Protein AF-0000000075427892 (afdb_homodimer)

Structure (mmCIF, N/CA/C/O backbone):
data_AF-0000000075427892-model_v1
#
loop_
_entity.id
_entity.type
_entity.pdbx_description
1 polymer 'Uncharacterized protein'
#
loop_
_atom_site.group_PDB
_atom_site.id
_atom_site.type_symbol
_atom_site.label_atom_id
_atom_site.label_alt_id
_atom_site.label_comp_id
_atom_site.label_asym_id
_atom_site.label_entity_id
_atom_site.label_seq_id
_atom_site.pdbx_PDB_ins_code
_atom_site.Cartn_x
_atom_site.Cartn_y
_atom_site.Cartn_z
_atom_site.occupancy
_atom_site.B_iso_or_equiv
_atom_site.auth_seq_id
_atom_site.auth_comp_id
_atom_site.auth_asym_id
_atom_site.auth_atom_id
_atom_site.pdbx_PDB_model_num
ATOM 1 N N . MET A 1 1 ? 68.188 -17.438 -6.293 1 25.08 1 MET A N 1
ATOM 2 C CA . MET A 1 1 ? 66.812 -17.734 -6.461 1 25.08 1 MET A CA 1
ATOM 3 C C . MET A 1 1 ? 65.938 -17.141 -5.316 1 25.08 1 MET A C 1
ATOM 5 O O . MET A 1 1 ? 64.75 -17.031 -5.418 1 25.08 1 MET A O 1
ATOM 9 N N . PHE A 1 2 ? 66.562 -17.094 -4.023 1 30.25 2 PHE A N 1
ATOM 10 C CA . PHE A 1 2 ? 66.062 -16.562 -2.75 1 30.25 2 PHE A CA 1
ATOM 11 C C . PHE A 1 2 ? 65.938 -15.047 -2.803 1 30.25 2 PHE A C 1
ATOM 13 O O . PHE A 1 2 ? 65.25 -14.445 -1.983 1 30.25 2 PHE A O 1
ATOM 20 N N . THR A 1 3 ? 66.812 -14.336 -3.594 1 35.59 3 THR A N 1
ATOM 21 C CA . THR A 1 3 ? 66.938 -12.891 -3.568 1 35.59 3 THR A CA 1
ATOM 22 C C . THR A 1 3 ? 65.688 -12.227 -4.195 1 35.59 3 THR A C 1
ATOM 24 O O . THR A 1 3 ? 65.438 -11.062 -3.904 1 35.59 3 THR A O 1
ATOM 27 N N . THR A 1 4 ? 65.125 -12.891 -5.266 1 34.75 4 THR A N 1
ATOM 28 C CA . THR A 1 4 ? 64.062 -12.242 -6.043 1 34.75 4 THR A CA 1
ATOM 29 C C . THR A 1 4 ? 62.75 -12.219 -5.27 1 34.75 4 THR A C 1
ATOM 31 O O . THR A 1 4 ? 61.812 -11.5 -5.641 1 34.75 4 THR A O 1
ATOM 34 N N . ALA A 1 5 ? 62.531 -13.211 -4.336 1 33.94 5 ALA A N 1
ATOM 35 C CA . ALA A 1 5 ? 61.281 -13.281 -3.574 1 33.94 5 ALA A CA 1
ATOM 36 C C . ALA A 1 5 ? 61.156 -12.125 -2.584 1 33.94 5 ALA A C 1
ATOM 38 O O . ALA A 1 5 ? 60.094 -11.586 -2.359 1 33.94 5 ALA A O 1
ATOM 39 N N . LEU A 1 6 ? 62.344 -11.789 -1.882 1 34.44 6 LEU A N 1
ATOM 40 C CA . LEU A 1 6 ? 62.344 -10.734 -0.877 1 34.44 6 LEU A CA 1
ATOM 41 C C . LEU A 1 6 ? 62.062 -9.375 -1.512 1 34.44 6 LEU A C 1
ATOM 43 O O . LEU A 1 6 ? 61.5 -8.492 -0.866 1 34.44 6 LEU A O 1
ATOM 47 N N . GLU A 1 7 ? 62.594 -9.133 -2.826 1 34.56 7 GLU A N 1
ATOM 48 C CA . GLU A 1 7 ? 62.375 -7.84 -3.465 1 34.56 7 GLU A CA 1
ATOM 49 C C . GLU A 1 7 ? 60.906 -7.625 -3.814 1 34.56 7 GLU A C 1
ATOM 51 O O . GLU A 1 7 ? 60.406 -6.496 -3.799 1 34.56 7 GLU A O 1
ATOM 56 N N . LEU A 1 8 ? 60.188 -8.773 -4.16 1 31.02 8 LEU A N 1
ATOM 57 C CA . LEU A 1 8 ? 58.781 -8.656 -4.469 1 31.02 8 LEU A CA 1
ATOM 58 C C . LEU A 1 8 ? 57.969 -8.398 -3.201 1 31.02 8 LEU A C 1
ATOM 60 O O . LEU A 1 8 ? 56.969 -7.672 -3.234 1 31.02 8 LEU A O 1
ATOM 64 N N . GLU A 1 9 ? 58.219 -9.195 -2.045 1 33.31 9 GLU A N 1
ATOM 65 C CA . GLU A 1 9 ? 57.562 -8.914 -0.777 1 33.31 9 GLU A CA 1
ATOM 66 C C . GLU A 1 9 ? 57.844 -7.492 -0.297 1 33.31 9 GLU A C 1
ATOM 68 O O . GLU A 1 9 ? 56.969 -6.812 0.236 1 33.31 9 GLU A O 1
ATOM 73 N N . GLU A 1 10 ? 59.156 -6.984 -0.293 1 34.03 10 GLU A N 1
ATOM 74 C CA . GLU A 1 10 ? 59.5 -5.625 0.117 1 34.03 10 GLU A CA 1
ATOM 75 C C . GLU A 1 10 ? 58.812 -4.594 -0.795 1 34.03 10 GLU A C 1
ATOM 77 O O . GLU A 1 10 ? 58.562 -3.459 -0.384 1 34.03 10 GLU A O 1
ATOM 82 N N . ARG A 1 11 ? 58.719 -4.852 -2.156 1 33.81 11 ARG A N 1
ATOM 83 C CA . ARG A 1 11 ? 58 -3.961 -3.062 1 33.81 11 ARG A CA 1
ATOM 84 C C . ARG A 1 11 ? 56.5 -3.971 -2.77 1 33.81 11 ARG A C 1
ATOM 86 O O . ARG A 1 11 ? 55.812 -2.971 -2.99 1 33.81 11 ARG A O 1
ATOM 93 N N . VAL A 1 12 ? 55.875 -5.121 -2.459 1 34.12 12 VAL A N 1
ATOM 94 C CA . VAL A 1 12 ? 54.5 -5.191 -2.008 1 34.12 12 VAL A CA 1
ATOM 95 C C . VAL A 1 12 ? 54.375 -4.52 -0.643 1 34.12 12 VAL A C 1
ATOM 97 O O . VAL A 1 12 ? 53.344 -3.879 -0.354 1 34.12 12 VAL A O 1
ATOM 100 N N . GLN A 1 13 ? 55.188 -4.914 0.427 1 32.91 13 GLN A N 1
ATOM 101 C CA . GLN A 1 13 ? 55.094 -4.293 1.742 1 32.91 13 GLN A CA 1
ATOM 102 C C . GLN A 1 13 ? 55.156 -2.771 1.639 1 32.91 13 GLN A C 1
ATOM 104 O O . GLN A 1 13 ? 54.438 -2.062 2.326 1 32.91 13 GLN A O 1
ATOM 109 N N . GLN A 1 14 ? 56.406 -2.209 1.403 1 32.94 14 GLN A N 1
ATOM 110 C CA . GLN A 1 14 ? 56.75 -0.828 1.713 1 32.94 14 GLN A CA 1
ATOM 111 C C . GLN A 1 14 ? 55.938 0.152 0.876 1 32.94 14 GLN A C 1
ATOM 113 O O . GLN A 1 14 ? 56.156 1.364 0.952 1 32.94 14 GLN A O 1
ATOM 118 N N . ARG A 1 15 ? 55.562 -0.208 -0.375 1 34.97 15 ARG A N 1
ATOM 119 C CA . ARG A 1 15 ? 54.875 0.914 -1 1 34.97 15 ARG A CA 1
ATOM 120 C C . ARG A 1 15 ? 53.562 1.191 -0.303 1 34.97 15 ARG A C 1
ATOM 122 O O . ARG A 1 15 ? 52.531 0.646 -0.689 1 34.97 15 ARG A O 1
ATOM 129 N N . VAL A 1 16 ? 53.5 1.076 1.015 1 38.62 16 VAL A N 1
ATOM 130 C CA . VAL A 1 16 ? 52.469 1.702 1.81 1 38.62 16 VAL A CA 1
ATOM 131 C C . VAL A 1 16 ? 52.156 3.098 1.268 1 38.62 16 VAL A C 1
ATOM 133 O O . VAL A 1 16 ? 53.031 3.969 1.264 1 38.62 16 VAL A O 1
ATOM 136 N N . LEU A 1 17 ? 51.312 3.186 0.297 1 46.84 17 LEU A N 1
ATOM 137 C CA . LEU A 1 17 ? 50.906 4.496 -0.181 1 46.84 17 LEU A CA 1
ATOM 138 C C . LEU A 1 17 ? 50.781 5.48 0.977 1 46.84 17 LEU A C 1
ATOM 140 O O . LEU A 1 17 ? 50.062 5.211 1.944 1 46.84 17 LEU A O 1
ATOM 144 N N . PRO A 1 18 ? 51.656 6.32 1.323 1 45.84 18 PRO A N 1
ATOM 145 C CA . PRO A 1 18 ? 51.438 7.312 2.379 1 45.84 18 PRO A CA 1
ATOM 146 C C . PRO A 1 18 ? 50 7.848 2.402 1 45.84 18 PRO A C 1
ATOM 148 O O . PRO A 1 18 ? 49.312 7.824 1.379 1 45.84 18 PRO A O 1
ATOM 151 N N . LYS A 1 19 ? 49.469 8.055 3.605 1 49.12 19 LYS A N 1
ATOM 152 C CA . LYS A 1 19 ? 48.156 8.562 3.881 1 49.12 19 LYS A CA 1
ATOM 153 C C . LYS A 1 19 ? 47.75 9.672 2.902 1 49.12 19 LYS A C 1
ATOM 155 O O . LYS A 1 19 ? 46.625 9.758 2.469 1 49.12 19 LYS A O 1
ATOM 160 N N . SER A 1 20 ? 48.781 10.492 2.584 1 56.78 20 SER A N 1
ATOM 161 C CA . SER A 1 20 ? 48.625 11.656 1.727 1 56.78 20 SER A C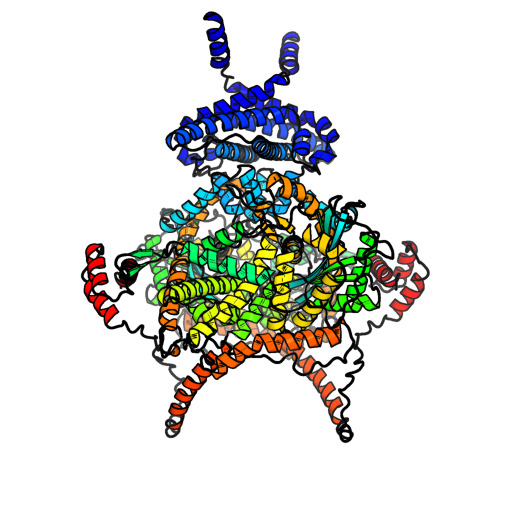A 1
ATOM 162 C C . SER A 1 20 ? 48.281 11.25 0.294 1 56.78 20 SER A C 1
ATOM 164 O O . SER A 1 20 ? 47.688 12.016 -0.449 1 56.78 20 SER A O 1
ATOM 166 N N . TYR A 1 21 ? 48.156 9.969 0.036 1 81.44 21 TYR A N 1
ATOM 167 C CA . TYR A 1 21 ? 48.156 9.492 -1.343 1 81.44 21 TYR A CA 1
ATOM 168 C C . TYR A 1 21 ? 46.75 9.062 -1.755 1 81.44 21 TYR A C 1
ATOM 170 O O . TYR A 1 21 ? 46.375 9.219 -2.914 1 81.44 21 TYR A O 1
ATOM 178 N N . MET A 1 22 ? 45.906 8.695 -0.855 1 88.31 22 MET A N 1
ATOM 179 C CA . MET A 1 22 ? 44.594 8.164 -1.204 1 88.31 22 MET A CA 1
ATOM 180 C C . MET A 1 22 ? 43.656 9.266 -1.74 1 88.31 22 MET A C 1
ATOM 182 O O . MET A 1 22 ? 42.938 9.062 -2.715 1 88.31 22 MET A O 1
ATOM 186 N N . LYS A 1 23 ? 43.75 10.406 -1.097 1 91.81 23 LYS A N 1
ATOM 187 C CA . LYS A 1 23 ? 42.938 11.523 -1.571 1 91.81 23 LYS A CA 1
ATOM 188 C C . LYS A 1 23 ? 43.344 11.922 -2.994 1 91.81 23 LYS A C 1
ATOM 190 O O . LYS A 1 23 ? 42.469 12.141 -3.842 1 91.81 23 LYS A O 1
ATOM 195 N N . GLU A 1 24 ? 44.594 11.922 -3.186 1 91.12 24 GLU A N 1
ATOM 196 C CA . GLU A 1 24 ? 45.094 12.273 -4.508 1 91.12 24 GLU A CA 1
ATOM 197 C C . GLU A 1 24 ? 44.688 11.242 -5.555 1 91.12 24 GLU A C 1
ATOM 199 O O . GLU A 1 24 ? 44.344 11.594 -6.68 1 91.12 24 GLU A O 1
ATOM 204 N N . PHE A 1 25 ? 44.75 10.078 -5.145 1 90.62 25 PHE A N 1
ATOM 205 C CA . PHE A 1 25 ? 44.344 9.023 -6.066 1 90.62 25 PHE A CA 1
ATOM 206 C C . PHE A 1 25 ? 42.844 9.133 -6.375 1 90.62 25 PHE A C 1
ATOM 208 O O . PHE A 1 25 ? 42.438 8.93 -7.516 1 90.62 25 PHE A O 1
ATOM 215 N N . GLY A 1 26 ? 42.125 9.43 -5.324 1 93.56 26 GLY A N 1
ATOM 216 C CA . GLY A 1 26 ? 40.719 9.664 -5.539 1 93.56 26 GLY A CA 1
ATOM 217 C C . GLY A 1 26 ? 40.438 10.789 -6.523 1 93.56 26 GLY A C 1
ATOM 218 O O . GLY A 1 26 ? 39.625 10.633 -7.434 1 93.56 26 GLY A O 1
ATOM 219 N N . CYS A 1 27 ? 41.156 11.789 -6.375 1 94.38 27 CYS A N 1
ATOM 220 C CA . CYS A 1 27 ? 41.031 12.922 -7.289 1 94.38 27 CYS A CA 1
ATOM 221 C C . CYS A 1 27 ? 41.375 12.523 -8.711 1 94.38 27 CYS A C 1
ATOM 223 O O . CYS A 1 27 ? 40.688 12.898 -9.664 1 94.38 27 CYS A O 1
ATOM 225 N N . THR A 1 28 ? 42.375 11.734 -8.82 1 91.75 28 THR A N 1
ATOM 226 C CA . THR A 1 28 ? 42.812 11.273 -10.125 1 91.75 28 THR A CA 1
ATOM 227 C C . THR A 1 28 ? 41.75 10.422 -10.797 1 91.75 28 THR A C 1
ATOM 229 O O . THR A 1 28 ? 41.469 10.57 -11.992 1 91.75 28 THR A O 1
ATOM 232 N N . LEU A 1 29 ? 41.188 9.578 -10.023 1 94 29 LEU A N 1
ATOM 233 C CA . LEU A 1 29 ? 40.156 8.727 -10.57 1 94 29 LEU A CA 1
ATOM 234 C C . LEU A 1 29 ? 38.938 9.555 -10.953 1 94 29 LEU A C 1
ATOM 236 O O . LEU A 1 29 ? 38.25 9.25 -11.938 1 94 29 LEU A O 1
ATOM 240 N N . GLY A 1 30 ? 38.656 10.594 -10.102 1 95.06 30 GLY A N 1
ATOM 241 C CA . GLY A 1 30 ? 37.562 11.5 -10.445 1 95.06 30 GLY A CA 1
ATOM 242 C C . GLY A 1 30 ? 37.812 12.234 -11.758 1 95.06 30 GLY A C 1
ATOM 243 O O . GLY A 1 30 ? 36.875 12.352 -12.57 1 95.06 30 GLY A O 1
ATOM 244 N N . GLN A 1 31 ? 39 12.586 -11.945 1 94.44 31 GLN A N 1
ATOM 245 C CA . GLN A 1 31 ? 39.375 13.266 -13.188 1 94.44 31 GLN A CA 1
ATOM 246 C C . GLN A 1 31 ? 39.281 12.312 -14.383 1 94.44 31 GLN A C 1
ATOM 248 O O . GLN A 1 31 ? 38.781 12.68 -15.43 1 94.44 31 GLN A O 1
ATOM 253 N N . LYS A 1 32 ? 39.75 11.156 -14.172 1 93.94 32 LYS A N 1
ATOM 254 C CA . LYS A 1 32 ? 39.688 10.164 -15.242 1 93.94 32 LYS A CA 1
ATOM 255 C C . LYS A 1 32 ? 38.25 9.852 -15.625 1 93.94 32 LYS A C 1
ATOM 257 O O . LYS A 1 32 ? 37.938 9.672 -16.812 1 93.94 32 LYS A O 1
ATOM 262 N N . LEU A 1 33 ? 37.469 9.734 -14.617 1 95.5 33 LEU A N 1
ATOM 263 C CA . LEU A 1 33 ? 36.031 9.484 -14.883 1 95.5 33 LEU A CA 1
ATOM 264 C C . LEU A 1 33 ? 35.438 10.641 -15.664 1 95.5 33 LEU A C 1
ATOM 266 O O . LEU A 1 33 ? 34.688 10.414 -16.641 1 95.5 33 LEU A O 1
ATOM 270 N N . TRP A 1 34 ? 35.781 11.773 -15.305 1 94 34 TRP A N 1
ATOM 271 C CA . TRP A 1 34 ? 35.25 12.945 -16.016 1 94 34 TRP A CA 1
ATOM 272 C C . TRP A 1 34 ? 35.719 12.953 -17.469 1 94 34 TRP A C 1
ATOM 274 O O . TRP A 1 34 ? 34.938 13.258 -18.375 1 94 34 TRP A O 1
ATOM 284 N N . ASP A 1 35 ? 36.906 12.555 -17.672 1 92.69 35 ASP A N 1
ATOM 285 C CA . ASP A 1 35 ? 37.5 12.609 -19 1 92.69 35 ASP A CA 1
ATOM 286 C C . ASP A 1 35 ? 36.969 11.484 -19.891 1 92.69 35 ASP A C 1
ATOM 288 O O . ASP A 1 35 ? 37.094 11.547 -21.109 1 92.69 35 ASP A O 1
ATOM 292 N N . SER A 1 36 ? 36.406 10.5 -19.281 1 93 36 SER A N 1
ATOM 293 C CA . SER A 1 36 ? 35.906 9.352 -20.031 1 93 36 SER A CA 1
ATOM 294 C C . SER A 1 36 ? 34.531 9.664 -20.656 1 93 36 SER A C 1
ATOM 296 O O . SER A 1 36 ? 33.875 8.773 -21.188 1 93 36 SER A O 1
ATOM 298 N N . ARG A 1 37 ? 34.094 10.82 -20.656 1 90.31 37 ARG A N 1
ATOM 299 C CA . ARG A 1 37 ? 32.781 11.227 -21.109 1 90.31 37 ARG A CA 1
ATOM 300 C C . ARG A 1 37 ? 32.562 10.875 -22.578 1 90.31 37 ARG A C 1
ATOM 302 O O . ARG A 1 37 ? 31.516 10.352 -22.938 1 90.31 37 ARG A O 1
ATOM 309 N N . LEU A 1 38 ? 33.562 11.078 -23.406 1 89.56 38 LEU A N 1
ATOM 310 C CA . LEU A 1 38 ? 33.438 10.828 -24.828 1 89.56 38 LEU A CA 1
ATOM 311 C C . LEU A 1 38 ? 33.281 9.336 -25.109 1 89.56 38 LEU A C 1
ATOM 313 O O . LEU A 1 38 ? 32.438 8.938 -25.922 1 89.56 38 LEU A O 1
ATOM 317 N N . ASN A 1 39 ? 34.094 8.562 -24.391 1 91 39 ASN A N 1
ATOM 318 C CA . ASN A 1 39 ? 34 7.113 -24.531 1 91 39 ASN A CA 1
ATOM 319 C C . ASN A 1 39 ? 32.656 6.59 -24.078 1 91 39 ASN A C 1
ATOM 321 O O . ASN A 1 39 ? 32.094 5.691 -24.703 1 91 39 ASN A O 1
ATOM 325 N N . ILE A 1 40 ? 32.156 7.125 -23.078 1 92.94 40 ILE A N 1
ATOM 326 C CA . ILE A 1 40 ? 30.875 6.707 -22.516 1 92.94 40 ILE A CA 1
ATOM 327 C C . ILE A 1 40 ? 29.75 7.078 -23.484 1 92.94 40 ILE A C 1
ATOM 329 O O . ILE A 1 40 ? 28.828 6.289 -23.703 1 92.94 40 ILE A O 1
ATOM 333 N N . TYR A 1 41 ? 29.875 8.211 -24.109 1 91.31 41 TYR A N 1
ATOM 334 C CA . TYR A 1 41 ? 28.828 8.68 -25.016 1 91.31 41 TYR A CA 1
ATOM 335 C C . TYR A 1 41 ? 28.797 7.848 -26.297 1 91.31 41 TYR A C 1
ATOM 337 O O . TYR A 1 41 ? 27.75 7.652 -26.906 1 91.31 41 TYR A O 1
ATOM 345 N N . SER A 1 42 ? 29.938 7.281 -26.672 1 92.5 42 SER A N 1
ATOM 346 C CA . SER A 1 42 ? 29.984 6.422 -27.844 1 92.5 42 SER A CA 1
ATOM 347 C C . SER A 1 42 ? 29.266 5.102 -27.594 1 92.5 42 SER A C 1
ATOM 349 O O . SER A 1 42 ? 28.844 4.434 -28.547 1 92.5 42 SER A O 1
ATOM 351 N N . LYS A 1 43 ? 29.141 4.738 -26.375 1 94.62 43 LYS A N 1
ATOM 352 C CA . LYS A 1 43 ? 28.453 3.508 -26 1 94.62 43 LYS A CA 1
ATOM 353 C C . LYS A 1 43 ? 27.109 3.811 -25.312 1 94.62 43 LYS A C 1
ATOM 355 O O . LYS A 1 43 ? 26.672 3.062 -24.438 1 94.62 43 LYS A O 1
ATOM 360 N N . LYS A 1 44 ? 26.562 4.812 -25.656 1 93.81 44 LYS A N 1
ATOM 361 C CA . LYS A 1 44 ? 25.359 5.355 -25.031 1 93.81 44 LYS A CA 1
ATOM 362 C C . LYS A 1 44 ? 24.219 4.352 -25.078 1 93.81 44 LYS A C 1
ATOM 364 O O . LYS A 1 44 ? 23.484 4.191 -24.109 1 93.81 44 LYS A O 1
ATOM 369 N N . SER A 1 45 ? 24.062 3.631 -26.141 1 92.69 45 SER A N 1
ATOM 370 C CA . SER A 1 45 ? 22.953 2.686 -26.312 1 92.69 45 SER A CA 1
ATOM 371 C C . SER A 1 45 ? 23.031 1.561 -25.281 1 92.69 45 SER A C 1
ATOM 373 O O . SER A 1 45 ? 22.016 1.209 -24.672 1 92.69 45 SER A O 1
ATOM 375 N N . ALA A 1 46 ? 24.234 1.098 -25 1 94.44 46 ALA A N 1
ATOM 376 C CA . ALA A 1 46 ? 24.438 -0.003 -24.062 1 94.44 46 ALA A CA 1
ATOM 377 C C . ALA A 1 46 ? 24.281 0.469 -22.609 1 94.44 46 ALA A C 1
ATOM 379 O O . ALA A 1 46 ? 23.969 -0.327 -21.719 1 94.44 46 ALA A O 1
ATOM 380 N N . ILE A 1 47 ? 24.469 1.74 -22.375 1 94.56 47 ILE A N 1
ATOM 381 C CA . ILE A 1 47 ? 24.375 2.293 -21.031 1 94.56 47 ILE A CA 1
ATOM 382 C C . ILE A 1 47 ? 22.906 2.578 -20.703 1 94.56 47 ILE A C 1
ATOM 384 O O . ILE A 1 47 ? 22.469 2.379 -19.562 1 94.56 47 ILE A O 1
ATOM 388 N N . GLU A 1 48 ? 22.188 2.98 -21.688 1 91.44 48 GLU A N 1
ATOM 389 C CA . GLU A 1 48 ? 20.812 3.42 -21.484 1 91.44 48 GLU A CA 1
ATOM 390 C C . GLU A 1 48 ? 19.828 2.25 -21.578 1 91.44 48 GLU A C 1
ATOM 392 O O . GLU A 1 48 ? 18.766 2.262 -20.953 1 91.44 48 GLU A O 1
ATOM 397 N N . SER A 1 49 ? 20.172 1.273 -22.5 1 89.38 49 SER A N 1
ATOM 398 C CA . SER A 1 49 ? 19.281 0.146 -22.734 1 89.38 49 SER A CA 1
ATOM 399 C C . SER A 1 49 ? 20.062 -1.132 -23.016 1 89.38 49 SER A C 1
ATOM 401 O O . SER A 1 49 ? 19.938 -1.701 -24.109 1 89.38 49 SER A O 1
ATOM 403 N N . PRO A 1 50 ? 20.703 -1.596 -21.922 1 93.75 50 PRO A N 1
ATOM 404 C CA . PRO A 1 50 ? 21.453 -2.832 -22.141 1 93.75 50 PRO A CA 1
ATOM 405 C C . PRO A 1 50 ? 20.562 -4.047 -22.328 1 93.75 50 PRO A C 1
ATOM 407 O O . PRO A 1 50 ? 19.453 -4.102 -21.766 1 93.75 50 PRO A O 1
ATOM 410 N N . GLN A 1 51 ? 21.125 -5.059 -23.047 1 88.06 51 GLN A N 1
ATOM 411 C CA . GLN A 1 51 ? 20.391 -6.297 -23.281 1 88.06 51 GLN A CA 1
ATOM 412 C C . GLN A 1 51 ? 20.812 -7.383 -22.297 1 88.06 51 GLN A C 1
ATOM 414 O O . GLN A 1 51 ? 20.031 -8.281 -21.984 1 88.06 51 GLN A O 1
ATOM 419 N N . THR A 1 52 ? 22.094 -7.309 -21.906 1 91.06 52 THR A N 1
ATOM 420 C CA . THR A 1 52 ? 22.656 -8.219 -20.922 1 91.06 52 THR A CA 1
ATOM 421 C C . THR A 1 52 ? 23.484 -7.453 -19.891 1 91.06 52 THR A C 1
ATOM 423 O O . THR A 1 52 ? 23.891 -6.316 -20.141 1 91.06 52 THR A O 1
ATOM 426 N N . ILE A 1 53 ? 23.75 -8.047 -18.766 1 93.69 53 ILE A N 1
ATOM 427 C CA . ILE A 1 53 ? 24.562 -7.414 -17.734 1 93.69 53 ILE A CA 1
ATOM 428 C C . ILE A 1 53 ? 26.016 -7.289 -18.219 1 93.69 53 ILE A C 1
ATOM 430 O O . ILE A 1 53 ? 26.703 -6.324 -17.875 1 93.69 53 ILE A O 1
ATOM 434 N N . GLN A 1 54 ? 26.406 -8.273 -19.047 1 93.94 54 GLN A N 1
ATOM 435 C CA . GLN A 1 54 ? 27.766 -8.234 -19.594 1 93.94 54 GLN A CA 1
ATOM 436 C C . GLN A 1 54 ? 27.938 -7.062 -20.547 1 93.94 54 GLN A C 1
ATOM 438 O O . GLN A 1 54 ? 28.969 -6.379 -20.516 1 93.94 54 GLN A O 1
ATOM 443 N N . GLU A 1 55 ? 26.938 -6.848 -21.344 1 95.38 55 GLU A N 1
ATOM 444 C CA . GLU A 1 55 ? 26.969 -5.688 -22.234 1 95.38 55 GLU A CA 1
ATOM 445 C C . GLU A 1 55 ? 27.016 -4.387 -21.438 1 95.38 55 GLU A C 1
ATOM 447 O O . GLU A 1 55 ? 27.781 -3.477 -21.766 1 95.38 55 GLU A O 1
ATOM 452 N N . TYR A 1 56 ? 26.234 -4.34 -20.422 1 95.75 56 TYR A N 1
ATOM 453 C CA . TYR A 1 56 ? 26.188 -3.189 -19.516 1 95.75 56 TYR A CA 1
ATOM 454 C C . TYR A 1 56 ? 27.531 -2.949 -18.859 1 95.75 56 TYR A C 1
ATOM 456 O O . TYR A 1 56 ? 28.047 -1.829 -18.875 1 95.75 56 TYR A O 1
ATOM 464 N N . TYR A 1 57 ? 28.141 -3.982 -18.406 1 96.56 57 TYR A N 1
ATOM 465 C CA . TYR A 1 57 ? 29.453 -3.979 -17.781 1 96.56 57 TYR A CA 1
ATOM 466 C C . TYR A 1 57 ? 30.531 -3.504 -18.75 1 96.56 57 TYR A C 1
ATOM 468 O O . TYR A 1 57 ? 31.359 -2.66 -18.406 1 96.56 57 TYR A O 1
ATOM 476 N N . ASN A 1 58 ? 30.406 -3.957 -19.969 1 95.5 58 ASN A N 1
ATOM 477 C CA . ASN A 1 58 ? 31.422 -3.645 -20.969 1 95.5 58 ASN A CA 1
ATOM 478 C C . ASN A 1 58 ? 31.312 -2.199 -21.453 1 95.5 58 ASN A C 1
ATOM 480 O O . ASN A 1 58 ? 32.25 -1.655 -22.016 1 95.5 58 ASN A O 1
ATOM 484 N N . ALA A 1 59 ? 30.188 -1.598 -21.266 1 96.5 59 ALA A N 1
ATOM 485 C CA . ALA A 1 59 ? 29.969 -0.227 -21.719 1 96.5 59 ALA A CA 1
ATOM 486 C C . ALA A 1 59 ? 30.609 0.775 -20.75 1 96.5 59 ALA A C 1
ATOM 488 O O . ALA A 1 59 ? 30.797 1.94 -21.109 1 96.5 59 ALA A O 1
ATOM 489 N N . PHE A 1 60 ? 31 0.367 -19.531 1 96.56 60 PHE A N 1
ATOM 490 C CA . PHE A 1 60 ? 31.609 1.239 -18.531 1 96.56 60 PHE A CA 1
ATOM 491 C C . PHE A 1 60 ? 33.094 1.478 -18.844 1 96.56 60 PHE A C 1
ATOM 493 O O . PHE A 1 60 ? 33.688 0.715 -19.594 1 96.56 60 PHE A O 1
ATOM 500 N N . PRO A 1 61 ? 33.625 2.574 -18.25 1 95 61 PRO A N 1
ATOM 501 C CA . PRO A 1 61 ? 35.062 2.762 -18.406 1 95 61 PRO A CA 1
ATOM 502 C C . PRO A 1 61 ? 35.875 1.59 -17.859 1 95 61 PRO A C 1
ATOM 504 O O . PRO A 1 61 ? 35.688 1.196 -16.703 1 95 61 PRO A O 1
ATOM 507 N N . LYS A 1 62 ? 36.75 1.124 -18.625 1 93.94 62 LYS A N 1
ATOM 508 C CA . LYS A 1 62 ? 37.5 -0.08 -18.297 1 93.94 62 LYS A CA 1
ATOM 509 C C . LYS A 1 62 ? 38.25 0.086 -16.984 1 93.94 62 LYS A C 1
ATOM 511 O O . LYS A 1 62 ? 38.375 -0.856 -16.203 1 93.94 62 LYS A O 1
ATOM 516 N N . PHE A 1 63 ? 38.812 1.271 -16.75 1 94 63 PHE A N 1
ATOM 517 C CA . PHE A 1 63 ? 39.594 1.475 -15.547 1 94 63 PHE A CA 1
ATOM 518 C C . PHE A 1 63 ? 38.75 1.311 -14.289 1 94 63 PHE A C 1
ATOM 520 O O . PHE A 1 63 ? 39.219 0.81 -13.273 1 94 63 PHE A O 1
ATOM 527 N N . LEU A 1 64 ? 37.438 1.723 -14.305 1 96 64 LEU A N 1
ATOM 528 C CA . LEU A 1 64 ? 36.562 1.541 -13.164 1 96 64 LEU A CA 1
ATOM 529 C C . LEU A 1 64 ? 36.188 0.069 -12.984 1 96 64 LEU A C 1
ATOM 531 O O . LEU A 1 64 ? 36.219 -0.439 -11.859 1 96 64 LEU A O 1
ATOM 535 N N . ASN A 1 65 ? 35.938 -0.614 -14.109 1 96.19 65 ASN A N 1
ATOM 536 C CA . ASN A 1 65 ? 35.688 -2.047 -14.055 1 96.19 65 ASN A CA 1
ATOM 537 C C . ASN A 1 65 ? 36.812 -2.809 -13.391 1 96.19 65 ASN A C 1
ATOM 539 O O . ASN A 1 65 ? 36.594 -3.615 -12.484 1 96.19 65 ASN A O 1
ATOM 543 N N . ASP A 1 66 ? 37.969 -2.477 -13.797 1 95.44 66 ASP A N 1
ATOM 544 C CA . ASP A 1 66 ? 39.156 -3.16 -13.281 1 95.44 66 ASP A CA 1
ATOM 545 C C . ASP A 1 66 ? 39.344 -2.871 -11.797 1 95.44 66 ASP A C 1
ATOM 547 O O . ASP A 1 66 ? 39.625 -3.783 -11.016 1 95.44 66 ASP A O 1
ATOM 551 N N . PHE A 1 67 ? 39.219 -1.643 -11.5 1 96 67 PHE A N 1
ATOM 552 C CA . PHE A 1 67 ? 39.469 -1.234 -10.117 1 96 67 PHE A CA 1
ATOM 553 C C . PHE A 1 67 ? 38.469 -1.934 -9.188 1 96 67 PHE A C 1
ATOM 555 O O . PHE A 1 67 ? 38.875 -2.588 -8.227 1 96 67 PHE A O 1
ATOM 562 N N . PHE A 1 68 ? 37.156 -1.852 -9.43 1 97.25 68 PHE A N 1
ATOM 563 C CA . PHE A 1 68 ? 36.156 -2.377 -8.516 1 97.25 68 PHE A CA 1
ATOM 564 C C . PHE A 1 68 ? 36.094 -3.898 -8.586 1 97.25 68 PHE A C 1
ATOM 566 O O . PHE A 1 68 ? 35.844 -4.562 -7.574 1 97.25 68 PHE A O 1
ATOM 573 N N . SER A 1 69 ? 36.312 -4.465 -9.742 1 96.25 69 SER A N 1
ATOM 574 C CA . SER A 1 69 ? 36.406 -5.918 -9.828 1 96.25 69 SER A CA 1
ATOM 575 C C . SER A 1 69 ? 37.562 -6.453 -8.992 1 96.25 69 SER A C 1
ATOM 577 O O . SER A 1 69 ? 37.438 -7.477 -8.312 1 96.25 69 SER A O 1
ATOM 579 N N . GLY A 1 70 ? 38.688 -5.754 -9.086 1 95.44 70 GLY A N 1
ATOM 580 C CA . GLY A 1 70 ? 39.844 -6.137 -8.266 1 95.44 70 GLY A CA 1
ATOM 581 C C . GLY A 1 70 ? 39.562 -6.051 -6.773 1 95.44 70 GLY A C 1
ATOM 582 O O . GLY A 1 70 ? 39.844 -6.984 -6.027 1 95.44 70 GLY A O 1
ATOM 583 N N . MET A 1 71 ? 38.938 -4.992 -6.375 1 96.19 71 MET A N 1
ATOM 584 C CA . MET A 1 71 ? 38.656 -4.77 -4.965 1 96.19 71 MET A CA 1
ATOM 585 C C . MET A 1 71 ? 37.688 -5.836 -4.438 1 96.19 71 MET A C 1
ATOM 587 O O . MET A 1 71 ? 37.969 -6.453 -3.406 1 96.19 71 MET A O 1
ATOM 591 N N . ILE A 1 72 ? 36.562 -6.082 -5.152 1 96 72 ILE A N 1
ATOM 592 C CA . ILE A 1 72 ? 35.5 -6.98 -4.703 1 96 72 ILE A CA 1
ATOM 593 C C . ILE A 1 72 ? 36 -8.422 -4.762 1 96 72 ILE A C 1
ATOM 595 O O . ILE A 1 72 ? 35.719 -9.227 -3.873 1 96 72 ILE A O 1
ATOM 599 N N . ASN A 1 73 ? 36.781 -8.727 -5.793 1 94.94 73 ASN A N 1
ATOM 600 C CA . ASN A 1 73 ? 37.344 -10.062 -5.883 1 94.94 73 ASN A CA 1
ATOM 601 C C . ASN A 1 73 ? 38.25 -10.359 -4.691 1 94.94 73 ASN A C 1
ATOM 603 O O . ASN A 1 73 ? 38.219 -11.453 -4.129 1 94.94 73 ASN A O 1
ATOM 607 N N . GLU A 1 74 ? 39.094 -9.406 -4.363 1 94.62 74 GLU A N 1
ATOM 608 C CA . GLU A 1 74 ? 39.969 -9.578 -3.215 1 94.62 74 GLU A CA 1
ATOM 609 C C . GLU A 1 74 ? 39.188 -9.789 -1.93 1 94.62 74 GLU A C 1
ATOM 611 O O . GLU A 1 74 ? 39.5 -10.68 -1.137 1 94.62 74 GLU A O 1
ATOM 616 N N . LEU A 1 75 ? 38.219 -9.039 -1.714 1 94.31 75 LEU A N 1
ATOM 617 C CA . LEU A 1 75 ? 37.375 -9.164 -0.532 1 94.31 75 LEU A CA 1
ATOM 618 C C . LEU A 1 75 ? 36.688 -10.531 -0.488 1 94.31 75 LEU A C 1
ATOM 620 O O . LEU A 1 75 ? 36.656 -11.18 0.559 1 94.31 75 LEU A O 1
ATOM 624 N N . TYR A 1 76 ? 36.156 -10.992 -1.621 1 93.19 76 TYR A N 1
ATOM 625 C CA . TYR A 1 76 ? 35.469 -12.273 -1.686 1 93.19 76 TYR A CA 1
ATOM 626 C C . TYR A 1 76 ? 36.438 -13.43 -1.43 1 93.19 76 TYR A C 1
ATOM 628 O O . TYR A 1 76 ? 36.062 -14.406 -0.762 1 93.19 76 TYR A O 1
ATOM 636 N N . GLN A 1 77 ? 37.594 -13.281 -1.937 1 92.56 77 GLN A N 1
ATOM 637 C CA . GLN A 1 77 ? 38.594 -14.32 -1.715 1 92.56 77 GLN A CA 1
ATOM 638 C C . GLN A 1 77 ? 38.906 -14.453 -0.232 1 92.56 77 GLN A C 1
ATOM 640 O O . GLN A 1 77 ? 39 -15.562 0.295 1 92.56 77 GLN A O 1
ATOM 645 N N . LYS A 1 78 ? 39.125 -13.375 0.375 1 91.19 78 LYS A N 1
ATOM 646 C CA . LYS A 1 78 ? 39.406 -13.391 1.805 1 91.19 78 LYS A CA 1
ATOM 647 C C . LYS A 1 78 ? 38.25 -13.977 2.602 1 91.19 78 LYS A C 1
ATOM 649 O O . LYS A 1 78 ? 38.469 -14.797 3.498 1 91.19 78 LYS A O 1
ATOM 654 N N . LYS A 1 79 ? 37.125 -13.664 2.307 1 88.94 79 LYS A N 1
ATOM 655 C CA . LYS A 1 79 ? 35.938 -14.164 2.996 1 88.94 79 LYS A CA 1
ATOM 656 C C . LYS A 1 79 ? 35.75 -15.656 2.75 1 88.94 79 LYS A C 1
ATOM 658 O O . LYS A 1 79 ? 35.375 -16.391 3.658 1 88.94 79 LYS A O 1
ATOM 663 N N . MET A 1 80 ? 35.938 -16.031 1.528 1 88.81 80 MET A N 1
ATOM 664 C CA . MET A 1 80 ? 35.781 -17.438 1.169 1 88.81 80 MET A CA 1
ATOM 665 C C . MET A 1 80 ? 36.781 -18.312 1.913 1 88.81 80 MET A C 1
ATOM 667 O O . MET A 1 80 ? 36.469 -19.422 2.338 1 88.81 80 MET A O 1
ATOM 671 N N . LYS A 1 81 ? 37.906 -17.844 2.027 1 88.62 81 LYS A N 1
ATOM 672 C CA . LYS A 1 81 ? 38.938 -18.578 2.775 1 88.62 81 LYS A CA 1
ATOM 673 C C . LYS A 1 81 ? 38.469 -18.828 4.215 1 88.62 81 LYS A C 1
ATOM 675 O O . LYS A 1 81 ? 38.594 -19.938 4.727 1 88.62 81 LYS A O 1
ATOM 680 N N . VAL A 1 82 ? 37.969 -17.859 4.809 1 86.88 82 VAL A N 1
ATOM 681 C CA . VAL A 1 82 ? 37.5 -17.984 6.184 1 86.88 82 VAL A CA 1
ATOM 682 C C . VAL A 1 82 ? 36.312 -18.938 6.234 1 86.88 82 VAL A C 1
ATOM 684 O O . VAL A 1 82 ? 36.219 -19.797 7.113 1 86.88 82 VAL A O 1
ATOM 687 N N . CYS A 1 83 ? 35.406 -18.828 5.324 1 86.94 83 CYS A N 1
ATOM 688 C CA . CYS A 1 83 ? 34.219 -19.656 5.27 1 86.94 83 CYS A CA 1
ATOM 689 C C . CYS A 1 83 ? 34.562 -21.109 5.031 1 86.94 83 CYS A C 1
ATOM 691 O O . CYS A 1 83 ? 34 -22.016 5.66 1 86.94 83 CYS A O 1
ATOM 693 N N . ASN A 1 84 ? 35.469 -21.297 4.188 1 88.94 84 ASN A N 1
ATOM 694 C CA . ASN A 1 84 ? 35.844 -22.672 3.822 1 88.94 84 ASN A CA 1
ATOM 695 C C . ASN A 1 84 ? 36.594 -23.375 4.949 1 88.94 84 ASN A C 1
ATOM 697 O O . ASN A 1 84 ? 36.531 -24.594 5.07 1 88.94 84 ASN A O 1
ATOM 701 N N . ILE A 1 85 ? 37.25 -22.703 5.738 1 88.75 85 ILE A N 1
ATOM 702 C CA . ILE A 1 85 ? 37.875 -23.281 6.926 1 88.75 85 ILE A CA 1
ATOM 703 C C . ILE A 1 85 ? 36.812 -23.828 7.855 1 88.75 85 ILE A C 1
ATOM 705 O O . ILE A 1 85 ? 36.906 -24.953 8.352 1 88.75 85 ILE A O 1
ATOM 709 N N . LYS A 1 86 ? 35.844 -23.109 8.039 1 86.25 86 LYS A N 1
ATOM 710 C CA . LYS A 1 86 ? 34.75 -23.531 8.883 1 86.25 86 LYS A CA 1
ATOM 711 C C . LYS A 1 86 ? 34 -24.719 8.266 1 86.25 86 LYS A C 1
ATOM 713 O O . LYS A 1 86 ? 33.594 -25.656 8.969 1 86.25 86 LYS A O 1
ATOM 718 N N . ARG A 1 87 ? 33.812 -24.672 7.012 1 87.06 87 ARG A N 1
ATOM 719 C CA . ARG A 1 87 ? 33.094 -25.734 6.309 1 87.06 87 ARG A CA 1
ATOM 720 C C . ARG A 1 87 ? 33.875 -27.047 6.348 1 87.06 87 ARG A C 1
ATOM 722 O O . ARG A 1 87 ? 33.281 -28.125 6.504 1 87.06 87 ARG A O 1
ATOM 729 N N . LYS A 1 88 ? 35.125 -26.953 6.191 1 85.94 88 LYS A N 1
ATOM 730 C CA . LYS A 1 88 ? 35.969 -28.141 6.293 1 85.94 88 LYS A CA 1
ATOM 731 C C . LYS A 1 88 ? 35.812 -28.797 7.66 1 85.94 88 LYS A C 1
ATOM 733 O O . LYS A 1 88 ? 35.75 -30.031 7.754 1 85.94 88 LYS A O 1
ATOM 738 N N . LYS A 1 89 ? 35.656 -28.016 8.656 1 88.5 89 LYS A N 1
ATOM 739 C CA . LYS A 1 89 ? 35.469 -28.531 10.008 1 88.5 89 LYS A CA 1
ATOM 740 C C . LYS A 1 89 ? 34.156 -29.281 10.125 1 88.5 89 LYS A C 1
ATOM 742 O O . LYS A 1 89 ? 34.031 -30.219 10.898 1 88.5 89 LYS A O 1
ATOM 747 N N . HIS A 1 90 ? 33.219 -28.906 9.359 1 89.88 90 HIS A N 1
ATOM 748 C CA . HIS A 1 90 ? 31.891 -29.516 9.422 1 89.88 90 HIS A CA 1
ATOM 749 C C . HIS A 1 90 ? 31.656 -30.469 8.25 1 89.88 90 HIS A C 1
ATOM 751 O O . HIS A 1 90 ? 30.531 -30.859 7.965 1 89.88 90 HIS A O 1
ATOM 757 N N . HIS A 1 91 ? 32.5 -30.719 7.449 1 85.62 91 HIS A N 1
ATOM 758 C CA . HIS A 1 91 ? 32.5 -31.672 6.344 1 85.62 91 HIS A CA 1
ATOM 759 C C . HIS A 1 91 ? 31.531 -31.25 5.258 1 85.62 91 HIS A C 1
ATOM 761 O O . HIS A 1 91 ? 30.781 -32.094 4.73 1 85.62 91 HIS A O 1
ATOM 767 N N . LYS A 1 92 ? 31.547 -30.016 5.039 1 84.5 92 LYS A N 1
ATOM 768 C CA . LYS A 1 92 ? 30.703 -29.484 3.965 1 84.5 92 LYS A CA 1
ATOM 769 C C . LYS A 1 92 ? 31.547 -29.156 2.734 1 84.5 92 LYS A C 1
ATOM 771 O O . LYS A 1 92 ? 32.75 -28.906 2.846 1 84.5 92 LYS A O 1
ATOM 776 N N . LEU A 1 93 ? 30.906 -29.109 1.543 1 88.5 93 LEU A N 1
ATOM 777 C CA . LEU A 1 93 ? 31.594 -28.766 0.303 1 88.5 93 LEU A CA 1
ATOM 778 C C . LEU A 1 93 ? 32.031 -27.312 0.306 1 88.5 93 LEU A C 1
ATOM 780 O O . LEU A 1 93 ? 31.281 -26.438 0.776 1 88.5 93 LEU A O 1
ATOM 784 N N . PRO A 1 94 ? 33.25 -27.094 -0.228 1 86.94 94 PRO A N 1
ATOM 785 C CA . PRO A 1 94 ? 33.719 -25.703 -0.273 1 86.94 94 PRO A CA 1
ATOM 786 C C . PRO A 1 94 ? 32.844 -24.812 -1.165 1 86.94 94 PRO A C 1
ATOM 788 O O . PRO A 1 94 ? 32.312 -25.281 -2.182 1 86.94 94 PRO A O 1
ATOM 791 N N . LYS A 1 95 ? 32.688 -23.641 -0.829 1 83.06 95 LYS A N 1
ATOM 792 C CA . LYS A 1 95 ? 32 -22.656 -1.657 1 83.06 95 LYS A CA 1
ATOM 793 C C . LYS A 1 95 ? 32.938 -22.078 -2.721 1 83.06 95 LYS A C 1
ATOM 795 O O . LYS A 1 95 ? 34.125 -21.891 -2.475 1 83.06 95 LYS A O 1
ATOM 800 N N . ILE A 1 96 ? 32.312 -21.875 -3.891 1 85.94 96 ILE A N 1
ATOM 801 C CA . ILE A 1 96 ? 33.062 -21.312 -4.992 1 85.94 96 ILE A CA 1
ATOM 802 C C . ILE A 1 96 ? 32.594 -19.906 -5.301 1 85.94 96 ILE A C 1
ATOM 804 O O . ILE A 1 96 ? 31.422 -19.578 -5.051 1 85.94 96 ILE A O 1
ATOM 808 N N . ILE A 1 97 ? 33.5 -19.078 -5.723 1 86.06 97 ILE A N 1
ATOM 809 C CA . ILE A 1 97 ? 33.156 -17.719 -6.137 1 86.06 97 ILE A CA 1
ATOM 810 C C . ILE A 1 97 ? 32.5 -17.75 -7.52 1 86.06 97 ILE A C 1
ATOM 812 O O . ILE A 1 97 ? 33.031 -18.328 -8.461 1 86.06 97 ILE A O 1
ATOM 816 N N . ILE A 1 98 ? 31.312 -17.188 -7.617 1 84.62 98 ILE A N 1
ATOM 817 C CA . ILE A 1 98 ? 30.609 -17.094 -8.891 1 84.62 98 ILE A CA 1
ATOM 818 C C . ILE A 1 98 ? 30.891 -15.727 -9.531 1 84.62 98 ILE A C 1
ATOM 820 O O . ILE A 1 98 ? 30.5 -14.688 -9 1 84.62 98 ILE A O 1
ATOM 824 N N . PRO A 1 99 ? 31.562 -15.688 -10.633 1 88.19 99 PRO A N 1
ATOM 825 C CA . PRO A 1 99 ? 31.969 -14.43 -11.266 1 88.19 99 PRO A CA 1
ATOM 826 C C . PRO A 1 99 ? 30.797 -13.516 -11.578 1 88.19 99 PRO A C 1
ATOM 828 O O . PRO A 1 99 ? 30.922 -12.289 -11.484 1 88.19 99 PRO A O 1
ATOM 831 N N . GLU A 1 100 ? 29.656 -14.062 -11.852 1 87.69 100 GLU A N 1
ATOM 832 C CA . GLU A 1 100 ? 28.484 -13.273 -12.195 1 87.69 100 GLU A CA 1
ATOM 833 C C . GLU A 1 100 ? 28.016 -12.438 -11.008 1 87.69 100 GLU A C 1
ATOM 835 O O . GLU A 1 100 ? 27.484 -11.336 -11.188 1 87.69 100 GLU A O 1
ATOM 840 N N . GLU A 1 101 ? 28.297 -12.938 -9.867 1 88.62 101 GLU A N 1
ATOM 841 C CA . GLU A 1 101 ? 27.891 -12.203 -8.664 1 88.62 101 GLU A CA 1
ATOM 842 C C . GLU A 1 101 ? 28.75 -10.961 -8.469 1 88.62 101 GLU A C 1
ATOM 844 O O . GLU A 1 101 ? 28.266 -9.93 -8.016 1 88.62 101 GLU A O 1
ATOM 849 N N . ILE A 1 102 ? 29.938 -11.07 -8.828 1 93.62 102 ILE A N 1
ATOM 850 C CA . ILE A 1 102 ? 30.859 -9.938 -8.727 1 93.62 102 ILE A CA 1
ATOM 851 C C . ILE A 1 102 ? 30.453 -8.852 -9.719 1 93.62 102 ILE A C 1
ATOM 853 O O . ILE A 1 102 ? 30.406 -7.672 -9.375 1 93.62 102 ILE A O 1
ATOM 857 N N . THR A 1 103 ? 30.094 -9.359 -10.883 1 95.44 103 THR A N 1
ATOM 858 C CA . THR A 1 103 ? 29.703 -8.43 -11.93 1 95.44 103 THR A CA 1
ATOM 859 C C . THR A 1 103 ? 28.453 -7.648 -11.523 1 95.44 103 THR A C 1
ATOM 861 O O . THR A 1 103 ? 28.359 -6.445 -11.773 1 95.44 103 THR A O 1
ATOM 864 N N . LYS A 1 104 ? 27.578 -8.273 -10.891 1 94.19 104 LYS A N 1
ATOM 865 C CA . LYS A 1 104 ? 26.344 -7.633 -10.438 1 94.19 104 LYS A CA 1
ATOM 866 C C . LYS A 1 104 ? 26.641 -6.523 -9.438 1 94.19 104 LYS A C 1
ATOM 868 O O . LYS A 1 104 ? 26.094 -5.422 -9.539 1 94.19 104 LYS A O 1
ATOM 873 N N . THR A 1 105 ? 27.547 -6.746 -8.555 1 95.12 105 THR A N 1
ATOM 874 C CA . THR A 1 105 ? 27.906 -5.77 -7.527 1 95.12 105 THR A CA 1
ATOM 875 C C . THR A 1 105 ? 28.672 -4.602 -8.141 1 95.12 105 THR A C 1
ATOM 877 O O . THR A 1 105 ? 28.406 -3.441 -7.805 1 95.12 105 THR A O 1
ATOM 880 N N . VAL A 1 106 ? 29.516 -4.938 -9.016 1 97 106 VAL A N 1
ATOM 881 C CA . VAL A 1 106 ? 30.344 -3.926 -9.664 1 97 106 VAL A CA 1
ATOM 882 C C . VAL A 1 106 ? 29.469 -2.996 -10.5 1 97 106 VAL A C 1
ATOM 884 O O . VAL A 1 106 ? 29.609 -1.772 -10.43 1 97 106 VAL A O 1
ATOM 887 N N . THR A 1 107 ? 28.547 -3.57 -11.227 1 96.81 107 THR A N 1
ATOM 888 C CA . THR A 1 107 ? 27.688 -2.756 -12.078 1 96.81 107 THR A CA 1
ATOM 889 C C . THR A 1 107 ? 26.812 -1.837 -11.234 1 96.81 107 THR A C 1
ATOM 891 O O . THR A 1 107 ? 26.484 -0.725 -11.648 1 96.81 107 THR A O 1
ATOM 894 N N . PHE A 1 108 ? 26.484 -2.244 -10.078 1 95.69 108 PHE A N 1
ATOM 895 C CA . PHE A 1 108 ? 25.672 -1.414 -9.188 1 95.69 108 PHE A CA 1
ATOM 896 C C . PHE A 1 108 ? 26.453 -0.167 -8.766 1 95.69 108 PHE A C 1
ATOM 898 O O . PHE A 1 108 ? 25.953 0.953 -8.914 1 95.69 108 PHE A O 1
ATOM 905 N N . ILE A 1 109 ? 27.641 -0.322 -8.312 1 96.06 109 ILE A N 1
ATOM 906 C CA . ILE A 1 109 ? 28.453 0.768 -7.785 1 96.06 109 ILE A CA 1
ATOM 907 C C . ILE A 1 109 ? 28.797 1.745 -8.906 1 96.06 109 ILE A C 1
ATOM 909 O O . ILE A 1 109 ? 28.625 2.957 -8.75 1 96.06 109 ILE A O 1
ATOM 913 N N . ILE A 1 110 ? 29.172 1.191 -9.984 1 97 110 ILE A N 1
ATOM 914 C CA . ILE A 1 110 ? 29.609 2.043 -11.086 1 97 110 ILE A CA 1
ATOM 915 C C . ILE A 1 110 ? 28.422 2.812 -11.648 1 97 110 ILE A C 1
ATOM 917 O O . ILE A 1 110 ? 28.547 3.973 -12.055 1 97 110 ILE A O 1
ATOM 921 N N . SER A 1 111 ? 27.25 2.193 -11.664 1 96.06 111 SER A N 1
ATOM 922 C CA . SER A 1 111 ? 26.062 2.889 -12.133 1 96.06 111 SER A CA 1
ATOM 923 C C . SER A 1 111 ? 25.781 4.137 -11.305 1 96.06 111 SER A C 1
ATOM 925 O O . SER A 1 111 ? 25.391 5.172 -11.844 1 96.06 111 SER A O 1
ATOM 927 N N . ILE A 1 112 ? 26 4.078 -10.023 1 94.5 112 ILE A N 1
ATOM 928 C CA . ILE A 1 112 ? 25.781 5.211 -9.125 1 94.5 112 ILE A CA 1
ATOM 929 C C . ILE A 1 112 ? 26.797 6.312 -9.438 1 94.5 112 ILE A C 1
ATOM 931 O O . ILE A 1 112 ? 26.438 7.488 -9.531 1 94.5 112 ILE A O 1
ATOM 935 N N . LEU A 1 113 ? 28 5.938 -9.672 1 95.75 113 LEU A N 1
ATOM 936 C CA . LEU A 1 113 ? 29.062 6.902 -9.945 1 95.75 113 LEU A CA 1
ATOM 937 C C . LEU A 1 113 ? 28.828 7.598 -11.289 1 95.75 113 LEU A C 1
ATOM 939 O O . LEU A 1 113 ? 29.047 8.805 -11.406 1 95.75 113 LEU A O 1
ATOM 943 N N . LEU A 1 114 ? 28.438 6.832 -12.25 1 95.38 114 LEU A N 1
ATOM 944 C CA . LEU A 1 114 ? 28.156 7.418 -13.555 1 95.38 114 LEU A CA 1
ATOM 945 C C . LEU A 1 114 ? 27 8.414 -13.469 1 95.38 114 LEU A C 1
ATOM 947 O O . LEU A 1 114 ? 27.047 9.484 -14.07 1 95.38 114 LEU A O 1
ATOM 951 N N . ASN A 1 115 ? 26.016 8.016 -12.734 1 93.5 115 ASN A N 1
ATOM 952 C CA . ASN A 1 115 ? 24.875 8.906 -12.562 1 93.5 115 ASN A CA 1
ATOM 953 C C . ASN A 1 115 ? 25.266 10.211 -11.875 1 93.5 115 ASN A C 1
ATOM 955 O O . ASN A 1 115 ? 24.766 11.281 -12.211 1 93.5 115 ASN A O 1
ATOM 959 N N . LEU A 1 116 ? 26.141 10.094 -10.961 1 92.38 116 LEU A N 1
ATOM 960 C CA . LEU A 1 116 ? 26.656 11.258 -10.242 1 92.38 116 LEU A CA 1
ATOM 961 C C . LEU A 1 116 ? 27.438 12.156 -11.18 1 92.38 116 LEU A C 1
ATOM 963 O O . LEU A 1 116 ? 27.297 13.383 -11.141 1 92.38 116 LEU A O 1
ATOM 967 N N . ALA A 1 117 ? 28.219 11.602 -12.016 1 93.5 117 ALA A N 1
ATOM 968 C CA . ALA A 1 117 ? 29.172 12.336 -12.852 1 93.5 117 ALA A CA 1
ATOM 969 C C . ALA A 1 117 ? 28.469 12.961 -14.055 1 93.5 117 ALA A C 1
ATOM 971 O O . ALA A 1 117 ? 28.812 14.07 -14.477 1 93.5 117 ALA A O 1
ATOM 972 N N . PHE A 1 118 ? 27.516 12.227 -14.594 1 91.25 118 PHE A N 1
ATOM 973 C CA . PHE A 1 118 ? 26.953 12.648 -15.875 1 91.25 118 PHE A CA 1
ATOM 974 C C . PHE A 1 118 ? 25.438 12.719 -15.805 1 91.25 118 PHE A C 1
ATOM 976 O O . PHE A 1 118 ? 24.75 11.781 -16.203 1 91.25 118 PHE A O 1
ATOM 983 N N . PRO A 1 119 ? 24.859 13.82 -15.57 1 83.06 119 PRO A N 1
ATOM 984 C CA . PRO A 1 119 ? 23.406 13.969 -15.398 1 83.06 119 PRO A CA 1
ATOM 985 C C . PRO A 1 119 ? 22.641 13.797 -16.703 1 83.06 119 PRO A C 1
ATOM 987 O O . PRO A 1 119 ? 21.453 13.461 -16.688 1 83.06 119 PRO A O 1
ATOM 990 N N . GLN A 1 120 ? 23.312 13.969 -17.844 1 83.38 120 GLN A N 1
ATOM 991 C CA . GLN A 1 120 ? 22.625 13.914 -19.141 1 83.38 120 GLN A CA 1
ATOM 992 C C . GLN A 1 120 ? 22.516 12.477 -19.641 1 83.38 120 GLN A C 1
ATOM 994 O O . GLN A 1 120 ? 21.719 12.195 -20.547 1 83.38 120 GLN A O 1
ATOM 999 N N . LEU A 1 121 ? 23.375 11.656 -19.016 1 87.5 121 LEU A N 1
ATOM 1000 C CA . LEU A 1 121 ? 23.344 10.25 -19.406 1 87.5 121 LEU A CA 1
ATOM 1001 C C . LEU A 1 121 ? 22.203 9.523 -18.688 1 87.5 121 LEU A C 1
ATOM 1003 O O . LEU A 1 121 ? 22.062 9.625 -17.469 1 87.5 121 LEU A O 1
ATOM 1007 N N . LYS A 1 122 ? 21.391 8.891 -19.375 1 87.56 122 LYS A N 1
ATOM 1008 C CA . LYS A 1 122 ? 20.297 8.102 -18.812 1 87.56 122 LYS A CA 1
ATOM 1009 C C . LYS A 1 122 ? 20.766 6.699 -18.438 1 87.56 122 LYS A C 1
ATOM 1011 O O . LYS A 1 122 ? 20.328 5.707 -19.016 1 87.56 122 LYS A O 1
ATOM 1016 N N . VAL A 1 123 ? 21.5 6.645 -17.359 1 93 123 VAL A N 1
ATOM 1017 C CA . VAL A 1 123 ? 22.062 5.375 -16.922 1 93 123 VAL A CA 1
ATOM 1018 C C . VAL A 1 123 ? 20.938 4.414 -16.547 1 93 123 VAL A C 1
ATOM 1020 O O . VAL A 1 123 ? 20.031 4.777 -15.789 1 93 123 VAL A O 1
ATOM 1023 N N . TRP A 1 124 ? 20.922 3.227 -17.016 1 93.62 124 TRP A N 1
ATOM 1024 C CA . TRP A 1 124 ? 19.812 2.281 -16.969 1 93.62 124 TRP A CA 1
ATOM 1025 C C . TRP A 1 124 ? 19.422 1.964 -15.523 1 93.62 124 TRP A C 1
ATOM 1027 O O . TRP A 1 124 ? 18.266 2.156 -15.125 1 93.62 124 TRP A O 1
ATOM 1037 N N . LEU A 1 125 ? 20.344 1.484 -14.641 1 94.44 125 LEU A N 1
ATOM 1038 C CA . LEU A 1 125 ? 20.016 0.96 -13.32 1 94.44 125 LEU A CA 1
ATOM 1039 C C . LEU A 1 125 ? 19.484 2.062 -12.414 1 94.44 125 LEU A C 1
ATOM 1041 O O . LEU A 1 125 ? 18.453 1.882 -11.75 1 94.44 125 LEU A O 1
ATOM 1045 N N . PRO A 1 126 ? 20.078 3.256 -12.367 1 93.69 126 PRO A N 1
ATOM 1046 C CA . PRO A 1 126 ? 19.516 4.359 -11.594 1 93.69 126 PRO A CA 1
ATOM 1047 C C . PRO A 1 126 ? 18.094 4.711 -12.023 1 93.69 126 PRO A C 1
ATOM 1049 O O . PRO A 1 126 ? 17.266 5.094 -11.188 1 93.69 126 PRO A O 1
ATOM 1052 N N . ARG A 1 127 ? 17.812 4.5 -13.242 1 90.62 127 ARG A N 1
ATOM 1053 C CA . ARG A 1 127 ? 16.453 4.746 -13.727 1 90.62 127 ARG A CA 1
ATOM 1054 C C . ARG A 1 127 ? 15.484 3.703 -13.188 1 90.62 127 ARG A C 1
ATOM 1056 O O . ARG A 1 127 ? 14.359 4.031 -12.812 1 90.62 127 ARG A O 1
ATOM 1063 N N . ILE A 1 128 ? 15.93 2.543 -13.188 1 90.62 128 ILE A N 1
ATOM 1064 C CA . ILE A 1 128 ? 15.102 1.472 -12.641 1 90.62 128 ILE A CA 1
ATOM 1065 C C . ILE A 1 128 ? 14.867 1.713 -11.156 1 90.62 128 ILE A C 1
ATOM 1067 O O . ILE A 1 128 ? 13.734 1.578 -10.672 1 90.62 128 ILE A O 1
ATOM 1071 N N . LEU A 1 129 ? 15.93 2.131 -10.492 1 90.94 129 LEU A N 1
ATOM 1072 C CA . LEU A 1 129 ? 15.82 2.418 -9.062 1 90.94 129 LEU A CA 1
ATOM 1073 C C . LEU A 1 129 ? 14.844 3.561 -8.812 1 90.94 129 LEU A C 1
ATOM 1075 O O . LEU A 1 129 ? 14.07 3.518 -7.855 1 90.94 129 LEU A O 1
ATOM 1079 N N . ALA A 1 130 ? 14.898 4.527 -9.641 1 88.62 130 ALA A N 1
ATOM 1080 C CA . ALA A 1 130 ? 13.977 5.66 -9.531 1 88.62 130 ALA A CA 1
ATOM 1081 C C . ALA A 1 130 ? 12.531 5.207 -9.688 1 88.62 130 ALA A C 1
ATOM 1083 O O . ALA A 1 130 ? 11.656 5.637 -8.93 1 88.62 130 ALA A O 1
ATOM 1084 N N . SER A 1 131 ? 12.32 4.328 -10.586 1 83 131 SER A N 1
ATOM 1085 C CA . SER A 1 131 ? 10.977 3.793 -10.797 1 83 131 SER A CA 1
ATOM 1086 C C . SER A 1 131 ? 10.5 2.986 -9.594 1 83 131 SER A C 1
ATOM 1088 O O . SER A 1 131 ? 9.359 3.133 -9.156 1 83 131 SER A O 1
ATOM 1090 N N . PHE A 1 132 ? 11.375 2.195 -9.094 1 83.44 132 PHE A N 1
ATOM 1091 C CA . PHE A 1 132 ? 11.016 1.299 -8 1 83.44 132 PHE A CA 1
ATOM 1092 C C . PHE A 1 132 ? 10.742 2.084 -6.723 1 83.44 132 PHE A C 1
ATOM 1094 O O . PHE A 1 132 ? 9.898 1.695 -5.922 1 83.44 132 PHE A O 1
ATOM 1101 N N . SER A 1 133 ? 11.453 3.115 -6.543 1 83.81 133 SER A N 1
ATOM 1102 C CA . SER A 1 133 ? 11.328 3.891 -5.312 1 83.81 133 SER A CA 1
ATOM 1103 C C . SER A 1 133 ? 10.039 4.707 -5.301 1 83.81 133 SER A C 1
ATOM 1105 O O . SER A 1 133 ? 9.719 5.363 -4.309 1 83.81 133 SER A O 1
ATOM 1107 N N . ARG A 1 134 ? 9.227 4.66 -6.328 1 76 134 ARG A N 1
ATOM 1108 C CA . ARG A 1 134 ? 7.98 5.414 -6.395 1 76 134 ARG A CA 1
ATOM 1109 C C . ARG A 1 134 ? 6.777 4.48 -6.453 1 76 134 ARG A C 1
ATOM 1111 O O . ARG A 1 134 ? 5.633 4.926 -6.352 1 76 134 ARG A O 1
ATOM 1118 N N . MET A 1 135 ? 7.098 3.244 -6.648 1 74.19 135 MET A N 1
ATOM 1119 C CA . MET A 1 135 ? 6.004 2.297 -6.859 1 74.19 135 MET A CA 1
ATOM 1120 C C . MET A 1 135 ? 6.012 1.212 -5.785 1 74.19 135 MET A C 1
ATOM 1122 O O . MET A 1 135 ? 6.777 0.25 -5.875 1 74.19 135 MET A O 1
ATOM 1126 N N . PRO A 1 136 ? 5.008 1.229 -4.824 1 68.94 136 PRO A N 1
ATOM 1127 C CA . PRO A 1 136 ? 5.004 0.274 -3.713 1 68.94 136 PRO A CA 1
ATOM 1128 C C . PRO A 1 136 ? 4.832 -1.171 -4.176 1 68.94 136 PRO A C 1
ATOM 1130 O O . PRO A 1 136 ? 5.316 -2.096 -3.518 1 68.94 136 PRO A O 1
ATOM 1133 N N . ARG A 1 137 ? 4.262 -1.328 -5.305 1 65.75 137 ARG A N 1
ATOM 1134 C CA . ARG A 1 137 ? 3.947 -2.68 -5.758 1 65.75 137 ARG A CA 1
ATOM 1135 C C . ARG A 1 137 ? 5.184 -3.365 -6.336 1 65.75 137 ARG A C 1
ATOM 1137 O O . ARG A 1 137 ? 5.203 -4.586 -6.496 1 65.75 137 ARG A O 1
ATOM 1144 N N . LEU A 1 138 ? 6.199 -2.613 -6.594 1 72.94 138 LEU A N 1
ATOM 1145 C CA . LEU A 1 138 ? 7.434 -3.152 -7.156 1 72.94 138 LEU A CA 1
ATOM 1146 C C . LEU A 1 138 ? 8.516 -3.266 -6.09 1 72.94 138 LEU A C 1
ATOM 1148 O O . LEU A 1 138 ? 9.68 -3.541 -6.398 1 72.94 138 LEU A O 1
ATOM 1152 N N . LEU A 1 139 ? 8.141 -3.15 -4.805 1 77.19 139 LEU A N 1
ATOM 1153 C CA . LEU A 1 139 ? 9.078 -3.164 -3.688 1 77.19 139 LEU A CA 1
ATOM 1154 C C . LEU A 1 139 ? 9.758 -4.523 -3.568 1 77.19 139 LEU A C 1
ATOM 1156 O O . LEU A 1 139 ? 10.914 -4.605 -3.146 1 77.19 139 LEU A O 1
ATOM 1160 N N . GLY A 1 140 ? 9.094 -5.504 -3.99 1 77.19 140 GLY A N 1
ATOM 1161 C CA . GLY A 1 140 ? 9.711 -6.82 -3.969 1 77.19 140 GLY A CA 1
ATOM 1162 C C . GLY A 1 140 ? 10.93 -6.922 -4.863 1 77.19 140 GLY A C 1
ATOM 1163 O O . GLY A 1 140 ? 11.953 -7.473 -4.461 1 77.19 140 GLY A O 1
ATOM 1164 N N . TYR A 1 141 ? 10.82 -6.363 -6.016 1 80.44 141 TYR A N 1
ATOM 1165 C CA . TYR A 1 141 ? 11.945 -6.359 -6.941 1 80.44 141 TYR A CA 1
ATOM 1166 C C . TYR A 1 141 ? 13.078 -5.488 -6.418 1 80.44 141 TYR A C 1
ATOM 1168 O O . TYR A 1 141 ? 14.258 -5.832 -6.562 1 80.44 141 TYR A O 1
ATOM 1176 N N . PHE A 1 142 ? 12.688 -4.492 -5.785 1 86.12 142 PHE A N 1
ATOM 1177 C CA . PHE A 1 142 ? 13.664 -3.572 -5.223 1 86.12 142 PHE A CA 1
ATOM 1178 C C . PHE A 1 142 ? 14.492 -4.258 -4.141 1 86.12 142 PHE A C 1
ATOM 1180 O O . PHE A 1 142 ? 15.719 -4.18 -4.145 1 86.12 142 PHE A O 1
ATOM 1187 N N . ARG A 1 143 ? 13.844 -4.906 -3.248 1 86.38 143 ARG A N 1
ATOM 1188 C CA . ARG A 1 143 ? 14.508 -5.629 -2.168 1 86.38 143 ARG A CA 1
ATOM 1189 C C . ARG A 1 143 ? 15.445 -6.695 -2.721 1 86.38 143 ARG A C 1
ATOM 1191 O O . ARG A 1 143 ? 16.578 -6.828 -2.258 1 86.38 143 ARG A O 1
ATOM 1198 N N . GLN A 1 144 ? 15.008 -7.367 -3.682 1 86.88 144 GLN A N 1
ATOM 1199 C CA . GLN A 1 144 ? 15.828 -8.422 -4.266 1 86.88 144 GLN A CA 1
ATOM 1200 C C . GLN A 1 144 ? 17.062 -7.852 -4.957 1 86.88 144 GLN A C 1
ATOM 1202 O O . GLN A 1 144 ? 18.156 -8.422 -4.867 1 86.88 144 GLN A O 1
ATOM 1207 N N . LEU A 1 145 ? 16.875 -6.805 -5.652 1 90.12 145 LEU A N 1
ATOM 1208 C CA . LEU A 1 145 ? 18.016 -6.141 -6.297 1 90.12 145 LEU A CA 1
ATOM 1209 C C . LEU A 1 145 ? 19.062 -5.738 -5.27 1 90.12 145 LEU A C 1
ATOM 1211 O O . LEU A 1 145 ? 20.25 -6.004 -5.457 1 90.12 145 LEU A O 1
ATOM 1215 N N . LEU A 1 146 ? 18.609 -5.18 -4.152 1 91.81 146 LEU A N 1
ATOM 1216 C CA . LEU A 1 146 ? 19.531 -4.734 -3.111 1 91.81 146 LEU A CA 1
ATOM 1217 C C . LEU A 1 146 ? 20.25 -5.922 -2.48 1 91.81 146 LEU A C 1
ATOM 1219 O O . LEU A 1 146 ? 21.422 -5.812 -2.096 1 91.81 146 LEU A O 1
ATOM 1223 N N . LYS A 1 147 ? 19.625 -7.027 -2.4 1 90 147 LYS A N 1
ATOM 1224 C CA . LYS A 1 147 ? 20.219 -8.234 -1.832 1 90 147 LYS A CA 1
ATOM 1225 C C . LYS A 1 147 ? 21.281 -8.812 -2.768 1 90 147 LYS A C 1
ATOM 1227 O O . LYS A 1 147 ? 22.391 -9.117 -2.342 1 90 147 LYS A O 1
ATOM 1232 N N . VAL A 1 148 ? 20.906 -8.867 -4.027 1 89.69 148 VAL A N 1
ATOM 1233 C CA . VAL A 1 148 ? 21.781 -9.5 -5.012 1 89.69 148 VAL A CA 1
ATOM 1234 C C . VAL A 1 148 ? 23.031 -8.648 -5.207 1 89.69 148 VAL A C 1
ATOM 1236 O O . VAL A 1 148 ? 24.125 -9.18 -5.418 1 89.69 148 VAL A O 1
ATOM 1239 N N . CYS A 1 149 ? 22.875 -7.348 -5.039 1 91.44 149 CYS A N 1
ATOM 1240 C CA . CYS A 1 149 ? 24.016 -6.445 -5.191 1 91.44 149 CYS A CA 1
ATOM 1241 C C . CYS A 1 149 ? 24.734 -6.258 -3.863 1 91.44 149 CYS A C 1
ATOM 1243 O O . CYS A 1 149 ? 25.609 -5.398 -3.746 1 91.44 149 CYS A O 1
ATOM 1245 N N . HIS A 1 150 ? 24.281 -6.91 -2.791 1 90.06 150 HIS A N 1
ATOM 1246 C CA . HIS A 1 150 ? 24.922 -6.984 -1.478 1 90.06 150 HIS A CA 1
ATOM 1247 C C . HIS A 1 150 ? 24.875 -5.637 -0.765 1 90.06 150 HIS A C 1
ATOM 1249 O O . HIS A 1 150 ? 25.781 -5.289 -0.018 1 90.06 150 HIS A O 1
ATOM 1255 N N . VAL A 1 151 ? 23.859 -4.91 -1.104 1 90.69 151 VAL A N 1
ATOM 1256 C CA . VAL A 1 151 ? 23.625 -3.65 -0.406 1 90.69 151 VAL A CA 1
ATOM 1257 C C . VAL A 1 151 ? 23.047 -3.926 0.984 1 90.69 151 VAL A C 1
ATOM 1259 O O . VAL A 1 151 ? 23.438 -3.275 1.959 1 90.69 151 VAL A O 1
ATOM 1262 N N . ILE A 1 152 ? 22.172 -5.012 1.041 1 90.75 152 ILE A N 1
ATOM 1263 C CA . ILE A 1 152 ? 21.531 -5.312 2.322 1 90.75 152 ILE A CA 1
ATOM 1264 C C . ILE A 1 152 ? 21.688 -6.797 2.639 1 90.75 152 ILE A C 1
ATOM 1266 O O . ILE A 1 152 ? 21.047 -7.312 3.555 1 90.75 152 ILE A O 1
ATOM 1270 N N . SER A 1 153 ? 22.453 -7.598 1.911 1 83.12 153 SER A N 1
ATOM 1271 C CA . SER A 1 153 ? 22.469 -9.055 1.939 1 83.12 153 SER A CA 1
ATOM 1272 C C . SER A 1 153 ? 22.781 -9.578 3.34 1 83.12 153 SER A C 1
ATOM 1274 O O . SER A 1 153 ? 22.234 -10.594 3.762 1 83.12 153 SER A O 1
ATOM 1276 N N . HIS A 1 154 ? 23.516 -8.836 4.105 1 82.56 154 HIS A N 1
ATOM 1277 C CA . HIS A 1 154 ? 23.938 -9.344 5.406 1 82.56 154 HIS A CA 1
ATOM 1278 C C . HIS A 1 154 ? 23.094 -8.742 6.527 1 82.56 154 HIS A C 1
ATOM 1280 O O . HIS A 1 154 ? 23.047 -9.281 7.633 1 82.56 154 HIS A O 1
ATOM 1286 N N . THR A 1 155 ? 22.516 -7.672 6.168 1 84.19 155 THR A N 1
ATOM 1287 C CA . THR A 1 155 ? 21.812 -6.93 7.219 1 84.19 155 THR A CA 1
ATOM 1288 C C . THR A 1 155 ? 20.328 -7.285 7.238 1 84.19 155 THR A C 1
ATOM 1290 O O . THR A 1 155 ? 19.656 -7.074 8.25 1 84.19 155 THR A O 1
ATOM 1293 N N . ASP A 1 156 ? 19.828 -7.844 6.219 1 84.31 156 ASP A N 1
ATOM 1294 C CA . ASP A 1 156 ? 18.391 -8.07 6.086 1 84.31 156 ASP A CA 1
ATOM 1295 C C . ASP A 1 156 ? 17.875 -9.008 7.18 1 84.31 156 ASP A C 1
ATOM 1297 O O . ASP A 1 156 ? 16.922 -8.688 7.883 1 84.31 156 ASP A O 1
ATOM 1301 N N . ARG A 1 157 ? 18.516 -10.141 7.352 1 76.75 157 ARG A N 1
ATOM 1302 C CA . ARG A 1 157 ? 18.109 -11.109 8.359 1 76.75 157 ARG A CA 1
ATOM 1303 C C . ARG A 1 157 ? 18.281 -10.555 9.766 1 76.75 157 ARG A C 1
ATOM 1305 O O . ARG A 1 157 ? 17.406 -10.711 10.617 1 76.75 157 ARG A O 1
ATOM 1312 N N . ARG A 1 158 ? 19.359 -9.945 9.961 1 78.44 158 ARG A N 1
ATOM 1313 C CA . ARG A 1 158 ? 19.656 -9.383 11.273 1 78.44 158 ARG A CA 1
ATOM 1314 C C . ARG A 1 158 ? 18.641 -8.312 11.648 1 78.44 158 ARG A C 1
ATOM 1316 O O . ARG A 1 158 ? 18.188 -8.25 12.797 1 78.44 158 ARG A O 1
ATOM 1323 N N . GLU A 1 159 ? 18.391 -7.551 10.648 1 82.25 159 GLU A N 1
ATOM 1324 C CA . GLU A 1 159 ? 17.422 -6.48 10.898 1 82.25 159 GLU A CA 1
ATOM 1325 C C . GLU A 1 159 ? 16.062 -7.039 11.281 1 82.25 159 GLU A C 1
ATOM 1327 O O . GLU A 1 159 ? 15.398 -6.516 12.188 1 82.25 159 GLU A O 1
ATOM 1332 N N . ARG A 1 160 ? 15.602 -8.109 10.836 1 75.69 160 ARG A N 1
ATOM 1333 C CA . ARG A 1 160 ? 14.328 -8.734 11.172 1 75.69 160 ARG A CA 1
ATOM 1334 C C . ARG A 1 160 ? 14.336 -9.266 12.602 1 75.69 160 ARG A C 1
ATOM 1336 O O . ARG A 1 160 ? 13.359 -9.102 13.336 1 75.69 160 ARG A O 1
ATOM 1343 N N . GLN A 1 161 ? 15.484 -9.781 12.945 1 74.5 161 GLN A N 1
ATOM 1344 C CA . GLN A 1 161 ? 15.633 -10.32 14.297 1 74.5 161 GLN A CA 1
ATOM 1345 C C . GLN A 1 161 ? 15.68 -9.203 15.336 1 74.5 161 GLN A C 1
ATOM 1347 O O . GLN A 1 161 ? 15.031 -9.289 16.375 1 74.5 161 GLN A O 1
ATOM 1352 N N . LEU A 1 162 ? 16.422 -8.203 14.969 1 75.88 162 LEU A N 1
ATOM 1353 C CA . LEU A 1 162 ? 16.594 -7.09 15.891 1 75.88 162 LEU A CA 1
ATOM 1354 C C . LEU A 1 162 ? 15.297 -6.309 16.062 1 75.88 162 LEU A C 1
ATOM 1356 O O . LEU A 1 162 ? 15.039 -5.754 17.125 1 75.88 162 LEU A O 1
ATOM 1360 N N . ALA A 1 163 ? 14.625 -6.316 15.047 1 73.69 163 ALA A N 1
ATOM 1361 C CA . ALA A 1 163 ? 13.359 -5.594 15.125 1 73.69 163 ALA A CA 1
ATOM 1362 C C . ALA A 1 163 ? 12.469 -6.16 16.234 1 73.69 163 ALA A C 1
ATOM 1364 O O . ALA A 1 163 ? 11.867 -5.41 17 1 73.69 163 ALA A O 1
ATOM 1365 N N . ASN A 1 164 ? 12.469 -7.375 16.453 1 68.44 164 ASN A N 1
ATOM 1366 C CA . ASN A 1 164 ? 11.68 -8.031 17.484 1 68.44 164 ASN A CA 1
ATOM 1367 C C . ASN A 1 164 ? 12.227 -7.727 18.891 1 68.44 164 ASN A C 1
ATOM 1369 O O . ASN A 1 164 ? 11.453 -7.449 19.812 1 68.44 164 ASN A O 1
ATOM 1373 N N . ILE A 1 165 ? 13.57 -7.73 18.969 1 74.12 165 ILE A N 1
ATOM 1374 C CA . ILE A 1 165 ? 14.234 -7.477 20.25 1 74.12 165 ILE A CA 1
ATOM 1375 C C . ILE A 1 165 ? 14.047 -6.016 20.656 1 74.12 165 ILE A C 1
ATOM 1377 O O . ILE A 1 165 ? 13.758 -5.715 21.812 1 74.12 165 ILE A O 1
ATOM 1381 N N . ARG A 1 166 ? 14.18 -5.195 19.75 1 74.44 166 ARG A N 1
ATOM 1382 C CA . ARG A 1 166 ? 14.039 -3.766 20.016 1 74.44 166 ARG A CA 1
ATOM 1383 C C . ARG A 1 166 ? 12.648 -3.445 20.547 1 74.44 166 ARG A C 1
ATOM 1385 O O . ARG A 1 166 ? 12.508 -2.623 21.469 1 74.44 166 ARG A O 1
ATOM 1392 N N . MET A 1 167 ? 11.734 -4.16 20.141 1 68.5 167 MET A N 1
ATOM 1393 C CA . MET A 1 167 ? 10.359 -3.924 20.562 1 68.5 167 MET A CA 1
ATOM 1394 C C . MET A 1 167 ? 10.164 -4.309 22.016 1 68.5 167 MET A C 1
ATOM 1396 O O . MET A 1 167 ? 9.453 -3.627 22.75 1 68.5 167 MET A O 1
ATOM 1400 N N . ASP A 1 168 ? 10.953 -5.242 22.484 1 67.75 168 ASP A N 1
ATOM 1401 C CA . ASP A 1 168 ? 10.758 -5.793 23.812 1 67.75 168 ASP A CA 1
ATOM 1402 C C . ASP A 1 168 ? 11.57 -5.016 24.844 1 67.75 168 ASP A C 1
ATOM 1404 O O . ASP A 1 168 ? 11.172 -4.918 26.016 1 67.75 168 ASP A O 1
ATOM 1408 N N . THR A 1 169 ? 12.656 -4.34 24.422 1 75.5 169 THR A N 1
ATOM 1409 C CA . THR A 1 169 ? 13.594 -3.816 25.406 1 75.5 169 THR A CA 1
ATOM 1410 C C . THR A 1 169 ? 13.516 -2.293 25.469 1 75.5 169 THR A C 1
ATOM 1412 O O . THR A 1 169 ? 14.156 -1.668 26.312 1 75.5 169 THR A O 1
ATOM 1415 N N . THR A 1 170 ? 12.719 -1.713 24.781 1 79.19 170 THR A N 1
ATOM 1416 C CA . THR A 1 170 ? 12.781 -0.258 24.688 1 79.19 170 THR A CA 1
ATOM 1417 C C . THR A 1 170 ? 12.023 0.392 25.844 1 79.19 170 THR A C 1
ATOM 1419 O O . THR A 1 170 ? 10.93 -0.05 26.203 1 79.19 170 THR A O 1
ATOM 1422 N N . ASP A 1 171 ? 12.688 1.284 26.547 1 84.88 171 ASP A N 1
ATOM 1423 C CA . ASP A 1 171 ? 12.07 2.225 27.484 1 84.88 171 ASP A CA 1
ATOM 1424 C C . ASP A 1 171 ? 12.086 3.643 26.922 1 84.88 171 ASP A C 1
ATOM 1426 O O . ASP A 1 171 ? 13.078 4.359 27.047 1 84.88 171 ASP A O 1
ATOM 1430 N N . PRO A 1 172 ? 10.945 3.998 26.422 1 87.94 172 PRO A N 1
ATOM 1431 C CA . PRO A 1 172 ? 10.938 5.281 25.703 1 87.94 172 PRO A CA 1
ATOM 1432 C C . PRO A 1 172 ? 11.203 6.465 26.641 1 87.94 172 PRO A C 1
ATOM 1434 O O . PRO A 1 172 ? 11.641 7.523 26.172 1 87.94 172 PRO A O 1
ATOM 1437 N N . SER A 1 173 ? 10.969 6.348 27.984 1 89 173 SER A N 1
ATOM 1438 C CA . SER A 1 173 ? 11.109 7.461 28.906 1 89 173 SER A CA 1
ATOM 1439 C C . SER A 1 173 ? 12.57 7.891 29.047 1 89 173 SER A C 1
ATOM 1441 O O . SER A 1 173 ? 12.852 9 29.5 1 89 173 SER A O 1
ATOM 1443 N N . LYS A 1 174 ? 13.461 7.074 28.641 1 87.12 174 LYS A N 1
ATOM 1444 C CA . LYS A 1 174 ? 14.883 7.383 28.719 1 87.12 174 LYS A CA 1
ATOM 1445 C C . LYS A 1 174 ? 15.258 8.477 27.719 1 87.12 174 LYS A C 1
ATOM 1447 O O . LYS A 1 174 ? 16.312 9.109 27.859 1 87.12 174 LYS A O 1
ATOM 1452 N N . ARG A 1 175 ? 14.398 8.734 26.828 1 88.12 175 ARG A N 1
ATOM 1453 C CA . ARG A 1 175 ? 14.688 9.727 25.797 1 88.12 175 ARG A CA 1
ATOM 1454 C C . ARG A 1 175 ? 14.242 11.109 26.234 1 88.12 175 ARG A C 1
ATOM 1456 O O . ARG A 1 175 ? 14.531 12.109 25.562 1 88.12 175 ARG A O 1
ATOM 1463 N N . LEU A 1 176 ? 13.547 11.148 27.328 1 93.06 176 LEU A N 1
ATOM 1464 C CA . LEU A 1 176 ? 13.148 12.453 27.859 1 93.06 176 LEU A CA 1
ATOM 1465 C C . LEU A 1 176 ? 14.359 13.227 28.375 1 93.06 176 LEU A C 1
ATOM 1467 O O . LEU A 1 176 ? 15.18 12.672 29.109 1 93.06 176 LEU A O 1
ATOM 1471 N N . ILE A 1 177 ? 14.414 14.414 27.922 1 90.44 177 ILE A N 1
ATOM 1472 C CA . ILE A 1 177 ? 15.492 15.289 28.359 1 90.44 177 ILE A CA 1
ATOM 1473 C C . ILE A 1 177 ? 15.18 15.82 29.766 1 90.44 177 ILE A C 1
ATOM 1475 O O . ILE A 1 177 ? 14.039 16.188 30.047 1 90.44 177 ILE A O 1
ATOM 1479 N N . LYS A 1 178 ? 16.266 15.797 30.562 1 87.75 178 LYS A N 1
ATOM 1480 C CA . LYS A 1 178 ? 16.094 16.328 31.906 1 87.75 178 LYS A CA 1
ATOM 1481 C C . LYS A 1 178 ? 16.672 17.734 32.031 1 87.75 178 LYS A C 1
ATOM 1483 O O . LYS A 1 178 ? 17.688 18.047 31.391 1 87.75 178 LYS A O 1
ATOM 1488 N N . GLY A 1 179 ? 15.898 18.625 32.625 1 82.12 179 GLY A N 1
ATOM 1489 C CA . GLY A 1 179 ? 16.359 19.984 32.844 1 82.12 179 GLY A CA 1
ATOM 1490 C C . GLY A 1 179 ? 15.297 20.875 33.469 1 82.12 179 GLY A C 1
ATOM 1491 O O . GLY A 1 179 ? 14.102 20.672 33.25 1 82.12 179 GLY A O 1
ATOM 1492 N N . ASN A 1 180 ? 15.773 21.812 34.188 1 79.12 180 ASN A N 1
ATOM 1493 C CA . ASN A 1 180 ? 14.859 22.734 34.875 1 79.12 180 ASN A CA 1
ATOM 1494 C C . ASN A 1 180 ? 14.227 23.719 33.875 1 79.12 180 ASN A C 1
ATOM 1496 O O . ASN A 1 180 ? 13.18 24.297 34.188 1 79.12 180 ASN A O 1
ATOM 1500 N N . ASN A 1 181 ? 14.859 23.906 32.812 1 86.19 181 ASN A N 1
ATOM 1501 C CA . ASN A 1 181 ? 14.336 24.859 31.844 1 86.19 181 ASN A CA 1
ATOM 1502 C C . ASN A 1 181 ? 13.594 24.172 30.719 1 86.19 181 ASN A C 1
ATOM 1504 O O . ASN A 1 181 ? 13.359 24.766 29.656 1 86.19 181 ASN A O 1
ATOM 1508 N N . ILE A 1 182 ? 13.234 22.938 30.938 1 90.81 182 ILE A N 1
ATOM 1509 C CA . ILE A 1 182 ? 12.523 22.188 29.906 1 90.81 182 ILE A CA 1
ATOM 1510 C C . ILE A 1 182 ? 11.031 22.141 30.234 1 90.81 182 ILE A C 1
ATOM 1512 O O . ILE A 1 182 ? 10.641 21.719 31.328 1 90.81 182 ILE A O 1
ATOM 1516 N N . TRP A 1 183 ? 10.211 22.672 29.406 1 92.56 183 TRP A N 1
ATOM 1517 C CA . TRP A 1 183 ? 8.758 22.531 29.484 1 92.56 183 TRP A CA 1
ATOM 1518 C C . TRP A 1 183 ? 8.297 21.25 28.812 1 92.56 183 TRP A C 1
ATOM 1520 O O . TRP A 1 183 ? 8.453 21.094 27.594 1 92.56 183 TRP A O 1
ATOM 1530 N N . ASN A 1 184 ? 7.746 20.312 29.625 1 94.62 184 ASN A N 1
ATOM 1531 C CA . ASN A 1 184 ? 7.176 19.078 29.094 1 94.62 184 ASN A CA 1
ATOM 1532 C C . ASN A 1 184 ? 5.699 19.234 28.75 1 94.62 184 ASN A C 1
ATOM 1534 O O . ASN A 1 184 ? 4.855 19.297 29.656 1 94.62 184 ASN A O 1
ATOM 1538 N N . LEU A 1 185 ? 5.414 19.297 27.484 1 96.25 185 LEU A N 1
ATOM 1539 C CA . LEU A 1 185 ? 4.035 19.344 27.016 1 96.25 185 LEU A CA 1
ATOM 1540 C C . LEU A 1 185 ? 3.551 17.969 26.594 1 96.25 185 LEU A C 1
ATOM 1542 O O . LEU A 1 185 ? 4.055 17.406 25.609 1 96.25 185 LEU A O 1
ATOM 1546 N N . ALA A 1 186 ? 2.6 17.422 27.312 1 97.56 186 ALA A N 1
ATOM 1547 C CA . ALA A 1 186 ? 2.021 16.125 27 1 97.56 186 ALA A CA 1
ATOM 1548 C C . ALA A 1 186 ? 0.965 16.25 25.906 1 97.56 186 ALA A C 1
ATOM 1550 O O . ALA A 1 186 ? 0.33 17.297 25.766 1 97.56 186 ALA A O 1
ATOM 1551 N N . ILE A 1 187 ? 0.793 15.211 25.125 1 97.5 187 ILE A N 1
ATOM 1552 C CA . ILE A 1 187 ? -0.281 15.148 24.141 1 97.5 187 ILE A CA 1
ATOM 1553 C C . ILE A 1 187 ? -0.767 13.703 24 1 97.5 187 ILE A C 1
ATOM 1555 O O . ILE A 1 187 ? 0.035 12.766 24.016 1 97.5 187 ILE A O 1
ATOM 1559 N N . ILE A 1 188 ? -2.012 13.484 23.922 1 96 188 ILE A N 1
ATOM 1560 C CA . ILE A 1 188 ? -2.555 12.133 23.812 1 96 188 ILE A CA 1
ATOM 1561 C C . ILE A 1 188 ? -3.574 12.078 22.688 1 96 188 ILE A C 1
ATOM 1563 O O . ILE A 1 188 ? -4.203 13.086 22.359 1 96 188 ILE A O 1
ATOM 1567 N N . ASP A 1 189 ? -3.705 11 22.047 1 94.94 189 ASP A N 1
ATOM 1568 C CA . ASP A 1 189 ? -4.684 10.688 21 1 94.94 189 ASP A CA 1
ATOM 1569 C C . ASP A 1 189 ? -5.074 9.219 21.031 1 94.94 189 ASP A C 1
ATOM 1571 O O . ASP A 1 189 ? -4.352 8.391 21.594 1 94.94 189 ASP A O 1
ATOM 1575 N N . ASN A 1 190 ? -6.223 9.016 20.531 1 92.75 190 ASN A N 1
ATOM 1576 C CA . ASN A 1 190 ? -6.641 7.633 20.344 1 92.75 190 ASN A CA 1
ATOM 1577 C C . ASN A 1 190 ? -6.039 7.035 19.078 1 92.75 190 ASN A C 1
ATOM 1579 O O . ASN A 1 190 ? -6.043 7.676 18.016 1 92.75 190 ASN A O 1
ATOM 1583 N N . ILE A 1 191 ? -5.434 5.922 19.172 1 91 191 ILE A N 1
ATOM 1584 C CA . ILE A 1 191 ? -4.957 5.211 17.984 1 91 191 ILE A CA 1
ATOM 1585 C C . ILE A 1 191 ? -5.688 3.879 17.859 1 91 191 ILE A C 1
ATOM 1587 O O . ILE A 1 191 ? -5.793 3.123 18.828 1 91 191 ILE A O 1
ATOM 1591 N N . ASP A 1 192 ? -6.23 3.654 16.719 1 86.5 192 ASP A N 1
ATOM 1592 C CA . ASP A 1 192 ? -6.977 2.42 16.5 1 86.5 192 ASP A CA 1
ATOM 1593 C C . ASP A 1 192 ? -6.477 1.681 15.266 1 86.5 192 ASP A C 1
ATOM 1595 O O . ASP A 1 192 ? -5.945 2.299 14.336 1 86.5 192 ASP A O 1
ATOM 1599 N N . PHE A 1 193 ? -6.484 0.459 15.336 1 79.5 193 PHE A N 1
ATOM 1600 C CA . PHE A 1 193 ? -6.164 -0.412 14.211 1 79.5 193 PHE A CA 1
ATOM 1601 C C . PHE A 1 193 ? -7.32 -1.356 13.906 1 79.5 193 PHE A C 1
ATOM 1603 O O . PHE A 1 193 ? -7.961 -1.872 14.828 1 79.5 193 PHE A O 1
ATOM 1610 N N . LYS A 1 194 ? -7.613 -1.411 12.773 1 65.38 194 LYS A N 1
ATOM 1611 C CA . LYS A 1 194 ? -8.633 -2.348 12.312 1 65.38 194 LYS A CA 1
ATOM 1612 C C . LYS A 1 194 ? -8.031 -3.402 11.383 1 65.38 194 LYS A C 1
ATOM 1614 O O . LYS A 1 194 ? -7.191 -3.09 10.539 1 65.38 194 LYS A O 1
ATOM 1619 N N . GLU A 1 195 ? -7.969 -4.539 11.961 1 54.38 195 GLU A N 1
ATOM 1620 C CA . GLU A 1 195 ? -7.5 -5.625 11.109 1 54.38 195 GLU A CA 1
ATOM 1621 C C . GLU A 1 195 ? -8.57 -6.039 10.102 1 54.38 195 GLU A C 1
ATOM 1623 O O . GLU A 1 195 ? -9.695 -6.355 10.492 1 54.38 195 GLU A O 1
ATOM 1628 N N . LYS A 1 196 ? -8.25 -5.594 9.188 1 47.03 196 LYS A N 1
ATOM 1629 C CA . LYS A 1 196 ? -9.117 -6.117 8.141 1 47.03 196 LYS A CA 1
ATOM 1630 C C . LYS A 1 196 ? -8.711 -7.531 7.738 1 47.03 196 LYS A C 1
ATOM 1632 O O . LYS A 1 196 ? -7.539 -7.898 7.855 1 47.03 196 LYS A O 1
ATOM 1637 N N . THR A 1 197 ? -9.352 -8.547 8.227 1 41.09 197 THR A N 1
ATOM 1638 C CA . THR A 1 197 ? -9.078 -9.977 8.148 1 41.09 197 THR A CA 1
ATOM 1639 C C . THR A 1 197 ? -8.242 -10.305 6.918 1 41.09 197 THR A C 1
ATOM 1641 O O . THR A 1 197 ? -7.855 -11.453 6.707 1 41.09 197 THR A O 1
ATOM 1644 N N . PHE A 1 198 ? -7.91 -9.625 5.902 1 36.56 198 PHE A N 1
ATOM 1645 C CA . PHE A 1 198 ? -7.723 -10.625 4.859 1 36.56 198 PHE A CA 1
ATOM 1646 C C . PHE A 1 198 ? -6.336 -11.242 4.945 1 36.56 198 PHE A C 1
ATOM 1648 O O . PHE A 1 198 ? -5.344 -10.617 4.562 1 36.56 198 PHE A O 1
ATOM 1655 N N . LYS A 1 199 ? -5.887 -11.641 6.023 1 35.75 199 LYS A N 1
ATOM 1656 C CA . LYS A 1 199 ? -4.547 -12.172 5.785 1 35.75 199 LYS A CA 1
ATOM 1657 C C . LYS A 1 199 ? -4.508 -13.008 4.512 1 35.75 199 LYS A C 1
ATOM 1659 O O . LYS A 1 199 ? -3.434 -13.258 3.957 1 35.75 199 LYS A O 1
ATOM 1664 N N . PHE A 1 200 ? -5.199 -14.211 4.543 1 32.75 200 PHE A N 1
ATOM 1665 C CA . PHE A 1 200 ? -5.176 -15.25 3.521 1 32.75 200 PHE A CA 1
ATOM 1666 C C . PHE A 1 200 ? -5.859 -14.781 2.246 1 32.75 200 PHE A C 1
ATOM 1668 O O . PHE A 1 200 ? -6.941 -15.258 1.899 1 32.75 200 PHE A O 1
ATOM 1675 N N . GLY A 1 201 ? -5.594 -13.742 1.444 1 31.42 201 GLY A N 1
ATOM 1676 C CA . GLY A 1 201 ? -6.152 -13.078 0.279 1 31.42 201 GLY A CA 1
ATOM 1677 C C . GLY A 1 201 ? -7.32 -12.172 0.615 1 31.42 201 GLY A C 1
ATOM 1678 O O . GLY A 1 201 ? -7.73 -12.078 1.773 1 31.42 201 GLY A O 1
ATOM 1679 N N . ASN A 1 202 ? -7.703 -11.078 -0.411 1 32.16 202 ASN A N 1
ATOM 1680 C CA . ASN A 1 202 ? -8.664 -9.984 -0.321 1 32.16 202 ASN A CA 1
ATOM 1681 C C . ASN A 1 202 ? -10.016 -10.461 0.207 1 32.16 202 ASN A C 1
ATOM 1683 O O . ASN A 1 202 ? -11.023 -9.773 0.054 1 32.16 202 ASN A O 1
ATOM 1687 N N . ILE A 1 203 ? -10.391 -11.523 0.24 1 29.73 203 ILE A N 1
ATOM 1688 C CA . ILE A 1 203 ? -11.852 -11.539 0.245 1 29.73 203 ILE A CA 1
ATOM 1689 C C . ILE A 1 203 ? -12.375 -10.5 1.232 1 29.73 203 ILE A C 1
ATOM 1691 O O . ILE A 1 203 ? -13.25 -9.695 0.895 1 29.73 203 ILE A O 1
ATOM 1695 N N . TYR A 1 204 ? -13.289 -10.812 2.371 1 32.28 204 TYR A N 1
ATOM 1696 C CA . TYR A 1 204 ? -14.312 -9.961 2.959 1 32.28 204 TYR A CA 1
ATOM 1697 C C . TYR A 1 204 ? -13.711 -9.016 3.996 1 32.28 204 TYR A C 1
ATOM 1699 O O . TYR A 1 204 ? -12.992 -9.453 4.898 1 32.28 204 TYR A O 1
ATOM 1707 N N . ASP A 1 205 ? -13.242 -7.988 3.557 1 35.88 205 ASP A N 1
ATOM 1708 C CA . ASP A 1 205 ? -12.656 -6.98 4.434 1 35.88 205 ASP A CA 1
ATOM 1709 C C . ASP A 1 205 ? -13.609 -6.613 5.566 1 35.88 205 ASP A C 1
ATOM 1711 O O . ASP A 1 205 ? -14.602 -5.914 5.348 1 35.88 205 ASP A O 1
ATOM 1715 N N . VAL A 1 206 ? -14.219 -7.602 6.105 1 42.19 206 VAL A N 1
ATOM 1716 C CA . VAL A 1 206 ? -14.945 -7.18 7.301 1 42.19 206 VAL A CA 1
ATOM 1717 C C . VAL A 1 206 ? -13.961 -6.879 8.422 1 42.19 206 VAL A C 1
ATOM 1719 O O . VAL A 1 206 ? -12.867 -7.449 8.469 1 42.19 206 VAL A O 1
ATOM 1722 N N . THR A 1 207 ? -14.086 -5.754 8.945 1 48.47 207 THR A N 1
ATOM 1723 C CA . THR A 1 207 ? -13.32 -5.477 10.156 1 48.47 207 THR A CA 1
ATOM 1724 C C . THR A 1 207 ? -13.453 -6.629 11.148 1 48.47 207 THR A C 1
ATOM 1726 O O . THR A 1 207 ? -14.555 -6.949 11.602 1 48.47 207 THR A O 1
ATOM 1729 N N . ARG A 1 208 ? -12.578 -7.68 11.266 1 52.78 208 ARG A N 1
ATOM 1730 C CA . ARG A 1 208 ? -12.555 -8.805 12.195 1 52.78 208 ARG A CA 1
ATOM 1731 C C . ARG A 1 208 ? -12.391 -8.32 13.633 1 52.78 208 ARG A C 1
ATOM 1733 O O . ARG A 1 208 ? -12.961 -8.906 14.555 1 52.78 208 ARG A O 1
ATOM 1740 N N . GLY A 1 209 ? -11.656 -7.316 13.664 1 63.12 209 GLY A N 1
ATOM 1741 C CA . GLY A 1 209 ? -11.352 -6.82 15 1 63.12 209 GLY A CA 1
ATOM 1742 C C . GLY A 1 209 ? -10.672 -5.461 14.984 1 63.12 209 GLY A C 1
ATOM 1743 O O . GLY A 1 209 ? -10.234 -4.992 13.938 1 63.12 209 GLY A O 1
ATOM 1744 N N . SER A 1 210 ? -11.016 -4.793 16.078 1 77.75 210 SER A N 1
ATOM 1745 C CA . SER A 1 210 ? -10.344 -3.51 16.25 1 77.75 210 SER A CA 1
ATOM 1746 C C . SER A 1 210 ? -9.578 -3.461 17.578 1 77.75 210 SER A C 1
ATOM 1748 O O . SER A 1 210 ? -9.906 -4.191 18.516 1 77.75 210 SER A O 1
ATOM 1750 N N . SER A 1 211 ? -8.531 -2.93 17.547 1 85.06 211 SER A N 1
ATOM 1751 C CA . SER A 1 211 ? -7.785 -2.619 18.766 1 85.06 211 SER A CA 1
ATOM 1752 C C . SER A 1 211 ? -7.586 -1.116 18.922 1 85.06 211 SER A C 1
ATOM 1754 O O . SER A 1 211 ? -7.594 -0.376 17.938 1 85.06 211 SER A O 1
ATOM 1756 N N . HIS A 1 212 ? -7.574 -0.713 20.297 1 89.88 212 HIS A N 1
ATOM 1757 C CA . HIS A 1 212 ? -7.395 0.695 20.641 1 89.88 212 HIS A CA 1
ATOM 1758 C C . HIS A 1 212 ? -6.305 0.875 21.688 1 89.88 212 HIS A C 1
ATOM 1760 O O . HIS A 1 212 ? -6.105 0.004 22.531 1 89.88 212 HIS A O 1
ATOM 1766 N N . ALA A 1 213 ? -5.641 1.906 21.578 1 93 213 ALA A N 1
ATOM 1767 C CA . ALA A 1 213 ? -4.68 2.334 22.594 1 93 213 ALA A CA 1
ATOM 1768 C C . ALA A 1 213 ? -4.602 3.855 22.672 1 93 213 ALA A C 1
ATOM 1770 O O . ALA A 1 213 ? -5.066 4.555 21.766 1 93 213 ALA A O 1
ATOM 1771 N N . THR A 1 214 ? -4.211 4.367 23.812 1 95.62 214 THR A N 1
ATOM 1772 C CA . THR A 1 214 ? -3.953 5.797 23.953 1 95.62 214 THR A CA 1
ATOM 1773 C C . THR A 1 214 ? -2.498 6.121 23.625 1 95.62 214 THR A C 1
ATOM 1775 O O . THR A 1 214 ? -1.592 5.762 24.391 1 95.62 214 THR A O 1
ATOM 1778 N N . LEU A 1 215 ? -2.344 6.754 22.547 1 95.62 215 LEU A N 1
ATOM 1779 C CA . LEU A 1 215 ? -1.003 7.215 22.203 1 95.62 215 LEU A CA 1
ATOM 1780 C C . LEU A 1 215 ? -0.576 8.375 23.094 1 95.62 215 LEU A C 1
ATOM 1782 O O . LEU A 1 215 ? -1.317 9.344 23.25 1 95.62 215 LEU A O 1
ATOM 1786 N N . ARG A 1 216 ? 0.601 8.219 23.688 1 96.62 216 ARG A N 1
ATOM 1787 C CA . ARG A 1 216 ? 1.2 9.273 24.5 1 96.62 216 ARG A CA 1
ATOM 1788 C C . ARG A 1 216 ? 2.475 9.805 23.844 1 96.62 216 ARG A C 1
ATOM 1790 O O . ARG A 1 216 ? 3.373 9.031 23.516 1 96.62 216 ARG A O 1
ATOM 1797 N N . MET A 1 217 ? 2.475 11.047 23.625 1 95.69 217 MET A N 1
ATOM 1798 C CA . MET A 1 217 ? 3.67 11.719 23.125 1 95.69 217 MET A CA 1
ATOM 1799 C C . MET A 1 217 ? 4 12.945 23.984 1 95.69 217 MET A C 1
ATOM 1801 O O . MET A 1 217 ? 3.129 13.477 24.672 1 95.69 217 MET A O 1
ATOM 1805 N N . ALA A 1 218 ? 5.23 13.32 24 1 95.88 218 ALA A N 1
ATOM 1806 C CA . ALA A 1 218 ? 5.68 14.516 24.703 1 95.88 218 ALA A CA 1
ATOM 1807 C C . ALA A 1 218 ? 6.48 15.43 23.781 1 95.88 218 ALA A C 1
ATOM 1809 O O . ALA A 1 218 ? 7.281 14.961 22.984 1 95.88 218 ALA A O 1
ATOM 1810 N N . PHE A 1 219 ? 6.113 16.688 23.844 1 94.44 219 PHE A N 1
ATOM 1811 C CA . PHE A 1 219 ? 6.957 17.734 23.281 1 94.44 219 PHE A CA 1
ATOM 1812 C C . PHE A 1 219 ? 7.789 18.406 24.375 1 94.44 219 PHE A C 1
ATOM 1814 O O . PHE A 1 219 ? 7.242 18.922 25.344 1 94.44 219 PHE A O 1
ATOM 1821 N N . GLN A 1 220 ? 9.07 18.375 24.234 1 93.25 220 GLN A N 1
ATOM 1822 C CA . GLN A 1 220 ? 9.945 19.031 25.203 1 93.25 220 GLN A CA 1
ATOM 1823 C C . GLN A 1 220 ? 10.555 20.297 24.609 1 93.25 220 GLN A C 1
ATOM 1825 O O . GLN A 1 220 ? 11.312 20.25 23.641 1 93.25 220 GLN A O 1
ATOM 1830 N N . ILE A 1 221 ? 10.25 21.359 25.266 1 91.44 221 ILE A N 1
ATOM 1831 C CA . ILE A 1 221 ? 10.633 22.672 24.781 1 91.44 221 ILE A CA 1
ATOM 1832 C C . ILE A 1 221 ? 11.633 23.312 25.734 1 91.44 221 ILE A C 1
ATOM 1834 O O . ILE A 1 221 ? 11.383 23.391 26.938 1 91.44 221 ILE A O 1
ATOM 1838 N N . GLN A 1 222 ? 12.711 23.719 25.203 1 88.44 222 GLN A N 1
ATOM 1839 C CA . GLN A 1 222 ? 13.664 24.5 26 1 88.44 222 GLN A CA 1
ATOM 1840 C C . GLN A 1 222 ? 13.211 25.953 26.125 1 88.44 222 GLN A C 1
ATOM 1842 O O . GLN A 1 222 ? 13.117 26.672 25.141 1 88.44 222 GLN A O 1
ATOM 1847 N N . LEU A 1 223 ? 12.898 26.328 27.328 1 89.38 223 LEU A N 1
ATOM 1848 C CA . LEU A 1 223 ? 12.414 27.688 27.578 1 89.38 223 LEU A CA 1
ATOM 1849 C C . LEU A 1 223 ? 13.586 28.641 27.781 1 89.38 223 LEU A C 1
ATOM 1851 O O . LEU A 1 223 ? 14.578 28.297 28.406 1 89.38 223 LEU A O 1
ATOM 1855 N N . PRO A 1 224 ? 13.438 29.781 27.25 1 84.12 224 PRO A N 1
ATOM 1856 C CA . PRO A 1 224 ? 14.453 30.781 27.516 1 84.12 224 PRO A CA 1
ATOM 1857 C C . PRO A 1 224 ? 14.422 31.281 28.969 1 84.12 224 PRO A C 1
ATOM 1859 O O . PRO A 1 224 ? 13.438 31.062 29.672 1 84.12 224 PRO A O 1
ATOM 1862 N N . ILE A 1 225 ? 15.43 31.969 29.375 1 79.94 225 ILE A N 1
ATOM 1863 C CA . ILE A 1 225 ? 15.602 32.438 30.75 1 79.94 225 ILE A CA 1
ATOM 1864 C C . ILE A 1 225 ? 14.539 33.469 31.078 1 79.94 225 ILE A C 1
ATOM 1866 O O . ILE A 1 225 ? 14.125 33.625 32.25 1 79.94 225 ILE A O 1
ATOM 1870 N N . GLU A 1 226 ? 14.023 34.094 30.047 1 79.12 226 GLU A N 1
ATOM 1871 C CA . GLU A 1 226 ? 13.07 35.188 30.234 1 79.12 226 GLU A CA 1
ATOM 1872 C C . GLU A 1 226 ? 11.711 34.656 30.672 1 79.12 226 GLU A C 1
ATOM 1874 O O . GLU A 1 226 ? 10.914 35.375 31.281 1 79.12 226 GLU A O 1
ATOM 1879 N N . VAL A 1 227 ? 11.469 33.406 30.328 1 79.44 227 VAL A N 1
ATOM 1880 C CA . VAL A 1 227 ? 10.18 32.812 30.688 1 79.44 227 VAL A CA 1
ATOM 1881 C C . VAL A 1 227 ? 10.234 32.344 32.125 1 79.44 227 VAL A C 1
ATOM 1883 O O . VAL A 1 227 ? 11.086 31.516 32.5 1 79.44 227 VAL A O 1
ATOM 1886 N N . LYS A 1 228 ? 9.453 32.906 32.938 1 71.12 228 LYS A N 1
ATOM 1887 C CA . LYS A 1 228 ? 9.422 32.594 34.344 1 71.12 228 LYS A CA 1
ATOM 1888 C C . LYS A 1 228 ? 8.992 31.156 34.594 1 71.12 228 LYS A C 1
ATOM 1890 O O . LYS A 1 228 ? 7.984 30.703 34.031 1 71.12 228 LYS A O 1
ATOM 1895 N N . THR A 1 229 ? 9.781 30.359 35.219 1 69 229 THR A N 1
ATOM 1896 C CA . THR A 1 229 ? 9.469 28.969 35.531 1 69 229 THR A CA 1
ATOM 1897 C C . THR A 1 229 ? 9.031 28.828 37 1 69 229 THR A C 1
ATOM 1899 O O . THR A 1 229 ? 8.875 27.719 37.5 1 69 229 THR A O 1
ATOM 1902 N N . GLY A 1 230 ? 8.672 29.906 37.75 1 68.25 230 GLY A N 1
ATOM 1903 C CA . GLY A 1 230 ? 8.258 29.812 39.125 1 68.25 230 GLY A CA 1
ATOM 1904 C C . GLY A 1 230 ? 6.832 29.312 39.281 1 68.25 230 GLY A C 1
ATOM 1905 O O . GLY A 1 230 ? 6.23 28.812 38.344 1 68.25 230 GLY A O 1
ATOM 1906 N N . PRO A 1 231 ? 6.367 29.234 40.562 1 79.75 231 PRO A N 1
ATOM 1907 C CA . PRO A 1 231 ? 5.004 28.766 40.844 1 79.75 231 PRO A CA 1
ATOM 1908 C C . PRO A 1 231 ? 3.945 29.562 40.094 1 79.75 231 PRO A C 1
ATOM 1910 O O . PRO A 1 231 ? 4.066 30.797 39.969 1 79.75 231 PRO A O 1
ATOM 1913 N N . GLU A 1 232 ? 2.98 28.969 39.469 1 87.25 232 GLU A N 1
ATOM 1914 C CA . GLU A 1 232 ? 1.9 29.562 38.688 1 87.25 232 GLU A CA 1
ATOM 1915 C C . GLU A 1 232 ? 0.96 30.375 39.594 1 87.25 232 GLU A C 1
ATOM 1917 O O . GLU A 1 232 ? 0.445 29.859 40.594 1 87.25 232 GLU A O 1
ATOM 1922 N N . GLN A 1 233 ? 0.879 31.656 39.281 1 87.5 233 GLN A N 1
ATOM 1923 C CA . GLN A 1 233 ? -0.149 32.438 39.938 1 87.5 233 GLN A CA 1
ATOM 1924 C C . GLN A 1 233 ? -1.497 32.281 39.25 1 87.5 233 GLN A C 1
ATOM 1926 O O . GLN A 1 233 ? -1.643 32.656 38.062 1 87.5 233 GLN A O 1
ATOM 1931 N N . VAL A 1 234 ? -2.459 31.719 39.938 1 92.38 234 VAL A N 1
ATOM 1932 C CA . VAL A 1 234 ? -3.771 31.469 39.344 1 92.38 234 VAL A CA 1
ATOM 1933 C C . VAL A 1 234 ? -4.676 32.688 39.562 1 92.38 234 VAL A C 1
ATOM 1935 O O . VAL A 1 234 ? -4.855 33.156 40.688 1 92.38 234 VAL A O 1
ATOM 1938 N N . ILE A 1 235 ? -5.234 33.219 38.469 1 94.81 235 ILE A N 1
ATOM 1939 C CA . ILE A 1 235 ? -6.145 34.344 38.5 1 94.81 235 ILE A CA 1
ATOM 1940 C C . ILE A 1 235 ? -7.582 33.875 38.625 1 94.81 235 ILE A C 1
ATOM 1942 O O . ILE A 1 235 ? -8.016 32.969 37.906 1 94.81 235 ILE A O 1
ATOM 1946 N N . GLU A 1 236 ? -8.25 34.438 39.562 1 94.5 236 GLU A N 1
ATOM 1947 C CA . GLU A 1 236 ? -9.656 34.094 39.719 1 94.5 236 GLU A CA 1
ATOM 1948 C C . GLU A 1 236 ? -10.516 34.781 38.656 1 94.5 236 GLU A C 1
ATOM 1950 O O . GLU A 1 236 ? -10.43 36 38.469 1 94.5 236 GLU A O 1
ATOM 1955 N N . LEU A 1 237 ? -11.281 33.969 37.969 1 96.31 237 LEU A N 1
ATOM 1956 C CA . LEU A 1 237 ? -12.141 34.469 36.938 1 96.31 237 LEU A CA 1
ATOM 1957 C C . LEU A 1 237 ? -13.547 34.781 37.438 1 96.31 237 LEU A C 1
ATOM 1959 O O . LEU A 1 237 ? -13.992 34.125 38.406 1 96.31 237 LEU A O 1
ATOM 1963 N N . THR A 1 238 ? -14.148 35.781 36.812 1 95.88 238 THR A N 1
ATOM 1964 C CA . THR A 1 238 ? -15.516 36.156 37.188 1 95.88 238 THR A CA 1
ATOM 1965 C C . THR A 1 238 ? -16.422 36.156 35.938 1 95.88 238 THR A C 1
ATOM 1967 O O . THR A 1 238 ? -15.953 35.938 34.812 1 95.88 238 THR A O 1
ATOM 1970 N N . ALA A 1 239 ? -17.703 36.281 36.219 1 93.88 239 ALA A N 1
ATOM 1971 C CA . ALA A 1 239 ? -18.672 36.312 35.125 1 93.88 239 ALA A CA 1
ATOM 1972 C C . ALA A 1 239 ? -18.422 37.5 34.188 1 93.88 239 ALA A C 1
ATOM 1974 O O . ALA A 1 239 ? -18.812 37.469 33.031 1 93.88 239 ALA A O 1
ATOM 1975 N N . GLU A 1 240 ? -17.75 38.5 34.75 1 91.69 240 GLU A N 1
ATOM 1976 C CA . GLU A 1 240 ? -17.531 39.719 34 1 91.69 240 GLU A CA 1
ATOM 1977 C C . GLU A 1 240 ? -16.25 39.656 33.156 1 91.69 240 GLU A C 1
ATOM 1979 O O . GLU A 1 240 ? -16 40.5 32.312 1 91.69 240 GLU A O 1
ATOM 1984 N N . THR A 1 241 ? -15.523 38.594 33.406 1 94.69 241 THR A N 1
ATOM 1985 C CA . THR A 1 241 ? -14.305 38.438 32.625 1 94.69 241 THR A CA 1
ATOM 1986 C C . THR A 1 241 ? -14.633 38.281 31.141 1 94.69 241 THR A C 1
ATOM 1988 O O . THR A 1 241 ? -15.406 37.375 30.766 1 94.69 241 THR A O 1
ATOM 1991 N N . LEU A 1 242 ? -14.078 39.094 30.266 1 93.44 242 LEU A N 1
ATOM 1992 C CA . LEU A 1 242 ? -14.359 39.062 28.844 1 93.44 242 LEU A CA 1
ATOM 1993 C C . LEU A 1 242 ? -13.516 38.031 28.125 1 93.44 242 LEU A C 1
ATOM 1995 O O . LEU A 1 242 ? -12.344 38.25 27.828 1 93.44 242 LEU A O 1
ATOM 1999 N N . LEU A 1 243 ? -14.148 36.906 27.781 1 96.69 243 LEU A N 1
ATOM 2000 C CA . LEU A 1 243 ? -13.422 35.781 27.156 1 96.69 243 LEU A CA 1
ATOM 2001 C C . LEU A 1 243 ? -13.883 35.562 25.719 1 96.69 243 LEU A C 1
ATOM 2003 O O . LEU A 1 243 ? -13.156 35 24.906 1 96.69 243 LEU A O 1
ATOM 2007 N N . PHE A 1 244 ? -15.078 36.062 25.422 1 97.81 244 PHE A N 1
ATOM 2008 C CA . PHE A 1 244 ? -15.695 35.656 24.172 1 97.81 244 PHE A CA 1
ATOM 2009 C C . PHE A 1 244 ? -16.094 36.875 23.344 1 97.81 244 PHE A C 1
ATOM 2011 O O . PHE A 1 244 ? -16.406 37.938 23.891 1 97.81 244 PHE A O 1
ATOM 2018 N N . GLY A 1 245 ? -16.047 36.719 21.969 1 97.19 245 GLY A N 1
ATOM 2019 C CA . GLY A 1 245 ? -16.516 37.75 21.078 1 97.19 245 GLY A CA 1
ATOM 2020 C C . GLY A 1 245 ? -15.406 38.344 20.234 1 97.19 245 GLY A C 1
ATOM 2021 O O . GLY A 1 245 ? -14.234 38 20.391 1 97.19 245 GLY A O 1
ATOM 2022 N N . MET A 1 246 ? -15.844 39.219 19.391 1 96.88 246 MET A N 1
ATOM 2023 C CA . MET A 1 246 ? -14.891 39.938 18.547 1 96.88 246 MET A CA 1
ATOM 2024 C C . MET A 1 246 ? -13.93 40.75 19.391 1 96.88 246 MET A C 1
ATOM 2026 O O . MET A 1 246 ? -14.328 41.344 20.406 1 96.88 246 MET A O 1
ATOM 2030 N N . ASN A 1 247 ? -12.711 40.781 19.031 1 96.5 247 ASN A N 1
ATOM 2031 C CA . ASN A 1 247 ? -11.68 41.531 19.75 1 96.5 247 ASN A CA 1
ATOM 2032 C C . ASN A 1 247 ? -10.75 42.25 18.781 1 96.5 247 ASN A C 1
ATOM 2034 O O . ASN A 1 247 ? -10.836 42.062 17.562 1 96.5 247 ASN A O 1
ATOM 2038 N N . GLN A 1 248 ? -9.891 43.031 19.312 1 94.25 248 GLN A N 1
ATOM 2039 C CA . GLN A 1 248 ? -9.047 43.906 18.5 1 94.25 248 GLN A CA 1
ATOM 2040 C C . GLN A 1 248 ? -8.078 43.094 17.641 1 94.25 248 GLN A C 1
ATOM 2042 O O . GLN A 1 248 ? -7.797 43.469 16.5 1 94.25 248 GLN A O 1
ATOM 2047 N N . GLY A 1 249 ? -7.609 42.062 18.219 1 93.94 249 GLY A N 1
ATOM 2048 C CA . GLY A 1 249 ? -6.66 41.219 17.484 1 93.94 249 GLY A CA 1
ATOM 2049 C C . GLY A 1 249 ? -7.23 40.656 16.203 1 93.94 249 GLY A C 1
ATOM 2050 O O . GLY A 1 249 ? -6.602 40.75 15.148 1 93.94 249 GLY A O 1
ATOM 2051 N N . VAL A 1 250 ? -8.391 40.125 16.266 1 96.5 250 VAL A N 1
ATOM 2052 C CA . VAL A 1 250 ? -9.016 39.5 15.094 1 96.5 250 VAL A CA 1
ATOM 2053 C C . VAL A 1 250 ? -9.484 40.594 14.125 1 96.5 250 VAL A C 1
ATOM 2055 O O . VAL A 1 250 ? -9.359 40.438 12.906 1 96.5 250 VAL A O 1
ATOM 2058 N N . GLU A 1 251 ? -10.016 41.688 14.656 1 96.12 251 GLU A N 1
ATOM 2059 C CA . GLU A 1 251 ? -10.469 42.781 13.797 1 96.12 251 GLU A CA 1
ATOM 2060 C C . GLU A 1 251 ? -9.312 43.344 12.977 1 96.12 251 GLU A C 1
ATOM 2062 O O . GLU A 1 251 ? -9.453 43.594 11.781 1 96.12 251 GLU A O 1
ATOM 2067 N N . ASN A 1 252 ? -8.25 43.5 13.648 1 95.69 252 ASN A N 1
ATOM 2068 C CA . ASN A 1 252 ? -7.062 43.969 12.945 1 95.69 252 ASN A CA 1
ATOM 2069 C C . ASN A 1 252 ? -6.629 43 11.852 1 95.69 252 ASN A C 1
ATOM 2071 O O . ASN A 1 252 ? -6.25 43.406 10.758 1 95.69 252 ASN A O 1
ATOM 2075 N N . THR A 1 253 ? -6.66 41.781 12.18 1 97.19 253 THR A N 1
ATOM 2076 C CA . THR A 1 253 ? -6.254 40.781 11.227 1 97.19 253 THR A CA 1
ATOM 2077 C C . THR A 1 253 ? -7.18 40.75 10.016 1 97.19 253 THR A C 1
ATOM 2079 O O . THR A 1 253 ? -6.723 40.656 8.875 1 97.19 253 THR A O 1
ATOM 2082 N N . LEU A 1 254 ? -8.461 40.844 10.266 1 96.69 254 LEU A N 1
ATOM 2083 C CA . LEU A 1 254 ? -9.422 40.875 9.172 1 96.69 254 LEU A CA 1
ATOM 2084 C C . LEU A 1 254 ? -9.203 42.094 8.289 1 96.69 254 LEU A C 1
ATOM 2086 O O . LEU A 1 254 ? -9.352 42 7.066 1 96.69 254 LEU A O 1
ATOM 2090 N N . THR A 1 255 ? -8.844 43.188 8.898 1 95.88 255 THR A N 1
ATOM 2091 C CA . THR A 1 255 ? -8.539 44.375 8.148 1 95.88 255 THR A CA 1
ATOM 2092 C C . THR A 1 255 ? -7.309 44.188 7.27 1 95.88 255 THR A C 1
ATOM 2094 O O . THR A 1 255 ? -7.281 44.625 6.121 1 95.88 255 THR A O 1
ATOM 2097 N N . ILE A 1 256 ? -6.34 43.562 7.828 1 96.31 256 ILE A N 1
ATOM 2098 C CA . ILE A 1 256 ? -5.137 43.25 7.062 1 96.31 256 ILE A CA 1
ATOM 2099 C C . ILE A 1 256 ? -5.508 42.406 5.844 1 96.31 256 ILE A C 1
ATOM 2101 O O . ILE A 1 256 ? -5.012 42.625 4.742 1 96.31 256 ILE A O 1
ATOM 2105 N N . PHE A 1 257 ? -6.383 41.406 6.035 1 97.19 257 PHE A N 1
ATOM 2106 C CA . PHE A 1 257 ? -6.816 40.531 4.934 1 97.19 257 PHE A CA 1
ATOM 2107 C C . PHE A 1 257 ? -7.453 41.375 3.824 1 97.19 257 PHE A C 1
ATOM 2109 O O . PHE A 1 257 ? -7.133 41.188 2.648 1 97.19 257 PHE A O 1
ATOM 2116 N N . GLN A 1 258 ? -8.297 42.219 4.23 1 96.19 258 GLN A N 1
ATOM 2117 C CA . GLN A 1 258 ? -9.008 43.062 3.287 1 96.19 258 GLN A CA 1
ATOM 2118 C C . GLN A 1 258 ? -8.039 43.969 2.523 1 96.19 258 GLN A C 1
ATOM 2120 O O . GLN A 1 258 ? -8.164 44.125 1.308 1 96.19 258 GLN A O 1
ATOM 2125 N N . GLN A 1 259 ? -7.102 44.531 3.195 1 95.44 259 GLN A N 1
ATOM 2126 C CA . GLN A 1 259 ? -6.129 45.438 2.59 1 95.44 259 GLN A CA 1
ATOM 2127 C C . GLN A 1 259 ? -5.246 44.719 1.584 1 95.44 259 GLN A C 1
ATOM 2129 O O . GLN A 1 259 ? -4.895 45.25 0.541 1 95.44 259 GLN A O 1
ATOM 2134 N N . ILE A 1 260 ? -4.898 43.562 1.926 1 96.94 260 ILE A N 1
ATOM 2135 C CA . ILE A 1 260 ? -4.062 42.75 1.039 1 96.94 260 ILE A CA 1
ATOM 2136 C C . ILE A 1 260 ? -4.793 42.5 -0.28 1 96.94 260 ILE A C 1
ATOM 2138 O O . ILE A 1 260 ? -4.215 42.688 -1.356 1 96.94 260 ILE A O 1
ATOM 2142 N N . ILE A 1 261 ? -6.07 42.094 -0.186 1 96.81 261 ILE A N 1
ATOM 2143 C CA . ILE A 1 261 ? -6.848 41.844 -1.394 1 96.81 261 ILE A CA 1
ATOM 2144 C C . ILE A 1 261 ? -6.988 43.125 -2.203 1 96.81 261 ILE A C 1
ATOM 2146 O O . ILE A 1 261 ? -6.805 43.125 -3.424 1 96.81 261 ILE A O 1
ATOM 2150 N N . CYS A 1 262 ? -7.25 44.188 -1.537 1 95.81 262 CYS A N 1
ATOM 2151 C CA . CYS A 1 262 ? -7.395 45.5 -2.193 1 95.81 262 CYS A CA 1
ATOM 2152 C C . CYS A 1 262 ? -6.105 45.875 -2.898 1 95.81 262 CYS A C 1
ATOM 2154 O O . CYS A 1 262 ? -6.133 46.344 -4.043 1 95.81 262 CYS A O 1
ATOM 2156 N N . LYS A 1 263 ? -5.035 45.688 -2.217 1 95.88 263 LYS A N 1
ATOM 2157 C CA . LYS A 1 263 ? -3.732 46.031 -2.779 1 95.88 263 LYS A CA 1
ATOM 2158 C C . LYS A 1 263 ? -3.432 45.188 -4.027 1 95.88 263 LYS A C 1
ATOM 2160 O O . LYS A 1 263 ? -2.916 45.719 -5.016 1 95.88 263 LYS A O 1
ATOM 2165 N N . LEU A 1 264 ? -3.709 43.969 -3.951 1 96.38 264 LEU A N 1
ATOM 2166 C CA . LEU A 1 264 ? -3.438 43.062 -5.074 1 96.38 264 LEU A CA 1
ATOM 2167 C C . LEU A 1 264 ? -4.297 43.438 -6.277 1 96.38 264 LEU A C 1
ATOM 2169 O O . LEU A 1 264 ? -3.861 43.281 -7.422 1 96.38 264 LEU A O 1
ATOM 2173 N N . LEU A 1 265 ? -5.5 43.812 -6.023 1 96.5 265 LEU A N 1
ATOM 2174 C CA . LEU A 1 265 ? -6.398 44.219 -7.102 1 96.5 265 LEU A CA 1
ATOM 2175 C C . LEU A 1 265 ? -5.91 45.5 -7.758 1 96.5 265 LEU A C 1
ATOM 2177 O O . LEU A 1 265 ? -6.117 45.719 -8.953 1 96.5 265 LEU A O 1
ATOM 2181 N N . ASN A 1 266 ? -5.223 46.375 -7.047 1 94.31 266 ASN A N 1
ATOM 2182 C CA . ASN A 1 266 ? -4.602 47.594 -7.574 1 94.31 266 ASN A CA 1
ATOM 2183 C C . ASN A 1 266 ? -5.551 48.375 -8.484 1 94.31 266 ASN A C 1
ATOM 2185 O O . ASN A 1 266 ? -5.254 48.562 -9.664 1 94.31 266 ASN A O 1
ATOM 2189 N N . PHE A 1 267 ? -6.668 48.844 -7.887 1 93.12 267 PHE A N 1
ATOM 2190 C CA . PHE A 1 267 ? -7.719 49.531 -8.633 1 93.12 267 PHE A CA 1
ATOM 2191 C C . PHE A 1 267 ? -7.168 50.75 -9.32 1 93.12 267 PHE A C 1
ATOM 2193 O O . PHE A 1 267 ? -6.359 51.5 -8.742 1 93.12 267 PHE A O 1
ATOM 2200 N N . LYS A 1 268 ? -7.445 50.938 -10.617 1 89.5 268 LYS A N 1
ATOM 2201 C CA . LYS A 1 268 ? -7.094 52.125 -11.398 1 89.5 268 LYS A CA 1
ATOM 2202 C C . LYS A 1 268 ? -8.297 52.625 -12.172 1 89.5 268 LYS A C 1
ATOM 2204 O O . LYS A 1 268 ? -9.172 51.875 -12.578 1 89.5 268 LYS A O 1
ATOM 2209 N N . LYS A 1 269 ? -8.43 53.875 -12.172 1 84.56 269 LYS A N 1
ATOM 2210 C CA . LYS A 1 269 ? -9.438 54.531 -13.016 1 84.56 269 LYS A CA 1
ATOM 2211 C C . LYS A 1 269 ? -8.828 55 -14.328 1 84.56 269 LYS A C 1
ATOM 2213 O O . LYS A 1 269 ? -7.969 55.875 -14.328 1 84.56 269 LYS A O 1
ATOM 2218 N N . ILE A 1 270 ? -9.023 54.344 -15.359 1 74.94 270 ILE A N 1
ATOM 2219 C CA . ILE A 1 270 ? -8.555 54.719 -16.672 1 74.94 270 ILE A CA 1
ATOM 2220 C C . ILE A 1 270 ? -9.742 55.125 -17.547 1 74.94 270 ILE A C 1
ATOM 2222 O O . ILE A 1 270 ? -10.602 54.312 -17.844 1 74.94 270 ILE A O 1
ATOM 2226 N N . ASN A 1 271 ? -9.703 56.406 -18.234 1 73.44 271 ASN A N 1
ATOM 2227 C CA . ASN A 1 271 ? -10.742 56.938 -19.109 1 73.44 271 ASN A CA 1
ATOM 2228 C C . ASN A 1 271 ? -12.133 56.688 -18.547 1 73.44 271 ASN A C 1
ATOM 2230 O O . ASN A 1 271 ? -13.008 56.188 -19.266 1 73.44 271 ASN A O 1
ATOM 2234 N N . GLU A 1 272 ? -12.492 56.75 -17.297 1 74.5 272 GLU A N 1
ATOM 2235 C CA . GLU A 1 272 ? -13.766 56.656 -16.578 1 74.5 272 GLU A CA 1
ATOM 2236 C C . GLU A 1 272 ? -14.156 55.219 -16.359 1 74.5 272 GLU A C 1
ATOM 2238 O O . GLU A 1 272 ? -15.234 54.906 -15.836 1 74.5 272 GLU A O 1
ATOM 2243 N N . GLU A 1 273 ? -13.258 54.281 -16.859 1 79.38 273 GLU A N 1
ATOM 2244 C CA . GLU A 1 273 ? -13.539 52.875 -16.641 1 79.38 273 GLU A CA 1
ATOM 2245 C C . GLU A 1 273 ? -12.734 52.312 -15.469 1 79.38 273 GLU A C 1
ATOM 2247 O O . GLU A 1 273 ? -11.555 52.656 -15.312 1 79.38 273 GLU A O 1
ATOM 2252 N N . PHE A 1 274 ? -13.391 51.594 -14.625 1 84.88 274 PHE A N 1
ATOM 2253 C CA . PHE A 1 274 ? -12.812 50.969 -13.445 1 84.88 274 PHE A CA 1
ATOM 2254 C C . PHE A 1 274 ? -12.109 49.656 -13.812 1 84.88 274 PHE A C 1
ATOM 2256 O O . PHE A 1 274 ? -12.742 48.719 -14.336 1 84.88 274 PHE A O 1
ATOM 2263 N N . THR A 1 275 ? -10.672 49.656 -13.727 1 90.44 275 THR A N 1
ATOM 2264 C CA . THR A 1 275 ? -9.93 48.438 -14.031 1 90.44 275 THR A CA 1
ATOM 2265 C C . THR A 1 275 ? -9.195 47.938 -12.797 1 90.44 275 THR A C 1
ATOM 2267 O O . THR A 1 275 ? -8.945 48.688 -11.859 1 90.44 275 THR A O 1
ATOM 2270 N N . TYR A 1 276 ? -9.008 46.656 -12.688 1 93.62 276 TYR A N 1
ATOM 2271 C CA . TYR A 1 276 ? -8.281 46.031 -11.578 1 93.62 276 TYR A CA 1
ATOM 2272 C C . TYR A 1 276 ? -7.43 44.875 -12.062 1 93.62 276 TYR A C 1
ATOM 2274 O O . TYR A 1 276 ? -7.637 44.344 -13.164 1 93.62 276 TYR A O 1
ATOM 2282 N N . ASN A 1 277 ? -6.449 44.469 -11.297 1 94.75 277 ASN A N 1
ATOM 2283 C CA . ASN A 1 277 ? -5.516 43.406 -11.602 1 94.75 277 ASN A CA 1
ATOM 2284 C C . ASN A 1 277 ? -6.145 42.031 -11.367 1 94.75 277 ASN A C 1
ATOM 2286 O O . ASN A 1 277 ? -6.738 41.781 -10.312 1 94.75 277 ASN A O 1
ATOM 2290 N N . THR A 1 278 ? -6.098 41.188 -12.391 1 93 278 THR A N 1
ATOM 2291 C CA . THR A 1 278 ? -6.676 39.844 -12.273 1 93 278 THR A CA 1
ATOM 2292 C C . THR A 1 278 ? -5.582 38.781 -12.266 1 93 278 THR A C 1
ATOM 2294 O O . THR A 1 278 ? -5.871 37.562 -12.281 1 93 278 THR A O 1
ATOM 2297 N N . ASN A 1 279 ? -4.277 39.219 -12.203 1 91.12 279 ASN A N 1
ATOM 2298 C CA . ASN A 1 279 ? -3.178 38.281 -12.352 1 91.12 279 ASN A CA 1
ATOM 2299 C C . ASN A 1 279 ? -2.66 37.812 -10.992 1 91.12 279 ASN A C 1
ATOM 2301 O O . ASN A 1 279 ? -1.469 37.906 -10.703 1 91.12 279 ASN A O 1
ATOM 2305 N N . PHE A 1 280 ? -3.555 37.25 -10.195 1 91.12 280 PHE A N 1
ATOM 2306 C CA . PHE A 1 280 ? -3.186 36.625 -8.938 1 91.12 280 PHE A CA 1
ATOM 2307 C C . PHE A 1 280 ? -4.176 35.531 -8.57 1 91.12 280 PHE A C 1
ATOM 2309 O O . PHE A 1 280 ? -5.254 35.438 -9.164 1 91.12 280 PHE A O 1
ATOM 2316 N N . ASN A 1 281 ? -3.818 34.625 -7.715 1 89.12 281 ASN A N 1
ATOM 2317 C CA . ASN A 1 281 ? -4.66 33.531 -7.281 1 89.12 281 ASN A CA 1
ATOM 2318 C C . ASN A 1 281 ? -4.664 33.375 -5.762 1 89.12 281 ASN A C 1
ATOM 2320 O O . ASN A 1 281 ? -4.219 34.281 -5.051 1 89.12 281 ASN A O 1
ATOM 2324 N N . ALA A 1 282 ? -5.297 32.312 -5.266 1 88.12 282 ALA A N 1
ATOM 2325 C CA . ALA A 1 282 ? -5.449 32.094 -3.83 1 88.12 282 ALA A CA 1
ATOM 2326 C C . ALA A 1 282 ? -4.09 31.938 -3.154 1 88.12 282 ALA A C 1
ATOM 2328 O O . ALA A 1 282 ? -3.904 32.375 -2.008 1 88.12 282 ALA A O 1
ATOM 2329 N N . GLU A 1 283 ? -3.096 31.344 -3.828 1 86.06 283 GLU A N 1
ATOM 2330 C CA . GLU A 1 283 ? -1.764 31.141 -3.268 1 86.06 283 GLU A CA 1
ATOM 2331 C C . GLU A 1 283 ? -1.021 32.469 -3.115 1 86.06 283 GLU A C 1
ATOM 2333 O O . GLU A 1 283 ? -0.254 32.656 -2.166 1 86.06 283 GLU A O 1
ATOM 2338 N N . THR A 1 284 ? -1.242 33.344 -4.082 1 89.56 284 THR A N 1
ATOM 2339 C CA . THR A 1 284 ? -0.647 34.656 -3.98 1 89.56 284 THR A CA 1
ATOM 2340 C C . THR A 1 284 ? -1.143 35.406 -2.73 1 89.56 284 THR A C 1
ATOM 2342 O O . THR A 1 284 ? -0.352 36 -2.002 1 89.56 284 THR A O 1
ATOM 2345 N N . ILE A 1 285 ? -2.404 35.312 -2.533 1 92.31 285 ILE A N 1
ATOM 2346 C CA . ILE A 1 285 ? -3.008 35.969 -1.372 1 92.31 285 ILE A CA 1
ATOM 2347 C C . ILE A 1 285 ? -2.467 35.344 -0.092 1 92.31 285 ILE A C 1
ATOM 2349 O O . ILE A 1 285 ? -2.125 36.031 0.859 1 92.31 285 ILE A O 1
ATOM 2353 N N . LYS A 1 286 ? -2.43 34.062 -0.046 1 88.56 286 LYS A N 1
ATOM 2354 C CA . LYS A 1 286 ? -1.896 33.344 1.112 1 88.56 286 LYS A CA 1
ATOM 2355 C C . LYS A 1 286 ? -0.463 33.781 1.412 1 88.56 286 LYS A C 1
ATOM 2357 O O . LYS A 1 286 ? -0.107 34 2.57 1 88.56 286 LYS A O 1
ATOM 2362 N N . HIS A 1 287 ? 0.306 33.938 0.405 1 86.38 287 HIS A N 1
ATOM 2363 C CA . HIS A 1 287 ? 1.696 34.375 0.563 1 86.38 287 HIS A CA 1
ATOM 2364 C C . HIS A 1 287 ? 1.79 35.781 1.127 1 86.38 287 HIS A C 1
ATOM 2366 O O . HIS A 1 287 ? 2.623 36.062 1.993 1 86.38 287 HIS A O 1
ATOM 2372 N N . GLU A 1 288 ? 0.944 36.625 0.577 1 92.75 288 GLU A N 1
ATOM 2373 C CA . GLU A 1 288 ? 0.936 38 1.073 1 92.75 288 GLU A CA 1
ATOM 2374 C C . GLU A 1 288 ? 0.501 38.062 2.535 1 92.75 288 GLU A C 1
ATOM 2376 O O . GLU A 1 288 ? 1.012 38.875 3.309 1 92.75 288 GLU A O 1
ATOM 2381 N N . ILE A 1 289 ? -0.422 37.219 2.91 1 93.25 289 ILE A N 1
ATOM 2382 C CA . ILE A 1 289 ? -0.887 37.156 4.293 1 93.25 289 ILE A CA 1
ATOM 2383 C C . ILE A 1 289 ? 0.245 36.688 5.199 1 93.25 289 ILE A C 1
ATOM 2385 O O . ILE A 1 289 ? 0.505 37.281 6.246 1 93.25 289 ILE A O 1
ATOM 2389 N N . LEU A 1 290 ? 0.911 35.688 4.816 1 87.5 290 LEU A N 1
ATOM 2390 C CA . LEU A 1 290 ? 1.999 35.094 5.602 1 87.5 290 LEU A CA 1
ATOM 2391 C C . LEU A 1 290 ? 3.127 36.125 5.781 1 87.5 290 LEU A C 1
ATOM 2393 O O . LEU A 1 290 ? 3.783 36.125 6.824 1 87.5 290 LEU A O 1
ATOM 2397 N N . ASN A 1 291 ? 3.287 36.938 4.828 1 86.06 291 ASN A N 1
ATOM 2398 C CA . ASN A 1 291 ? 4.348 37.938 4.879 1 86.06 291 ASN A CA 1
ATOM 2399 C C . ASN A 1 291 ? 3.982 39.094 5.809 1 86.06 291 ASN A C 1
ATOM 2401 O O . ASN A 1 291 ? 4.863 39.781 6.324 1 86.06 291 ASN A O 1
ATOM 2405 N N . LYS A 1 292 ? 2.713 39.281 5.984 1 90.75 292 LYS A N 1
ATOM 2406 C CA . LYS A 1 292 ? 2.266 40.438 6.75 1 90.75 292 LYS A CA 1
ATOM 2407 C C . LYS A 1 292 ? 2.035 40.062 8.219 1 90.75 292 LYS A C 1
ATOM 2409 O O . LYS A 1 292 ? 2.105 40.938 9.094 1 90.75 292 LYS A O 1
ATOM 2414 N N . LEU A 1 293 ? 1.74 38.875 8.508 1 89.38 293 LEU A N 1
ATOM 2415 C CA . LEU A 1 293 ? 1.421 38.469 9.867 1 89.38 293 LEU A CA 1
ATOM 2416 C C . LEU A 1 293 ? 2.688 38.344 10.703 1 89.38 293 LEU A C 1
ATOM 2418 O O . LEU A 1 293 ? 3.742 37.969 10.188 1 89.38 293 LEU A O 1
ATOM 2422 N N . ASP A 1 294 ? 2.514 38.594 11.961 1 85.44 294 ASP A N 1
ATOM 2423 C CA . ASP A 1 294 ? 3.621 38.438 12.898 1 85.44 294 ASP A CA 1
ATOM 2424 C C . ASP A 1 294 ? 3.824 36.969 13.266 1 85.44 294 ASP A C 1
ATOM 2426 O O . ASP A 1 294 ? 2.863 36.25 13.57 1 85.44 294 ASP A O 1
ATOM 2430 N N . TYR A 1 295 ? 5.078 36.594 13.219 1 83.81 295 TYR A N 1
ATOM 2431 C CA . TYR A 1 295 ? 5.422 35.25 13.633 1 83.81 295 TYR A CA 1
ATOM 2432 C C . TYR A 1 295 ? 5.602 35.156 15.148 1 83.81 295 TYR A C 1
ATOM 2434 O O . TYR A 1 295 ? 6.117 36.094 15.766 1 83.81 295 TYR A O 1
ATOM 2442 N N . GLY A 1 296 ? 5.004 34.219 15.734 1 76.56 296 GLY A N 1
ATOM 2443 C CA . GLY A 1 296 ? 5.074 34.125 17.188 1 76.56 296 GLY A CA 1
ATOM 2444 C C . GLY A 1 296 ? 6.168 33.188 17.672 1 76.56 296 GLY A C 1
ATOM 2445 O O . GLY A 1 296 ? 6.793 33.438 18.703 1 76.56 296 GLY A O 1
ATOM 2446 N N . SER A 1 297 ? 6.254 31.875 17.109 1 69 297 SER A N 1
ATOM 2447 C CA . SER A 1 297 ? 7.105 30.844 17.688 1 69 297 SER A CA 1
ATOM 2448 C C . SER A 1 297 ? 8.562 31.047 17.297 1 69 297 SER A C 1
ATOM 2450 O O . SER A 1 297 ? 8.898 31.078 16.125 1 69 297 SER A O 1
ATOM 2452 N N . CYS A 1 298 ? 9.391 31.516 18.312 1 64.56 298 CYS A N 1
ATOM 2453 C CA . CYS A 1 298 ? 10.805 31.812 18.109 1 64.56 298 CYS A CA 1
ATOM 2454 C C . CYS A 1 298 ? 11.68 30.641 18.547 1 64.56 298 CYS A C 1
ATOM 2456 O O . CYS A 1 298 ? 12.867 30.609 18.234 1 64.56 298 CYS A O 1
ATOM 2458 N N . GLY A 1 299 ? 11.047 29.734 19.156 1 65.94 299 GLY A N 1
ATOM 2459 C CA . GLY A 1 299 ? 11.891 28.703 19.703 1 65.94 299 GLY A CA 1
ATOM 2460 C C . GLY A 1 299 ? 12.211 27.594 18.719 1 65.94 299 GLY A C 1
ATOM 2461 O O . GLY A 1 299 ? 11.695 27.578 17.609 1 65.94 299 GLY A O 1
ATOM 2462 N N . GLU A 1 300 ? 13.188 26.812 19.094 1 71.56 300 GLU A N 1
ATOM 2463 C CA . GLU A 1 300 ? 13.578 25.641 18.312 1 71.56 300 GLU A CA 1
ATOM 2464 C C . GLU A 1 300 ? 12.477 24.578 18.312 1 71.56 300 GLU A C 1
ATOM 2466 O O . GLU A 1 300 ? 11.578 24.609 19.156 1 71.56 300 GLU A O 1
ATOM 2471 N N . SER A 1 301 ? 12.5 23.781 17.328 1 75.88 301 SER A N 1
ATOM 2472 C CA . SER A 1 301 ? 11.539 22.672 17.297 1 75.88 301 SER A CA 1
ATOM 2473 C C . SER A 1 301 ? 11.68 21.797 18.531 1 75.88 301 SER A C 1
ATOM 2475 O O . SER A 1 301 ? 12.789 21.484 18.953 1 75.88 301 SER A O 1
ATOM 2477 N N . PRO A 1 302 ? 10.578 21.484 19.109 1 85.31 302 PRO A N 1
ATOM 2478 C CA . PRO A 1 302 ? 10.625 20.656 20.312 1 85.31 302 PRO A CA 1
ATOM 2479 C C . PRO A 1 302 ? 11.148 19.25 20.047 1 85.31 302 PRO A C 1
ATOM 2481 O O . PRO A 1 302 ? 11.016 18.734 18.922 1 85.31 302 PRO A O 1
ATOM 2484 N N . ASN A 1 303 ? 11.758 18.719 21.078 1 86.12 303 ASN A N 1
ATOM 2485 C CA . ASN A 1 303 ? 12.07 17.297 21.031 1 86.12 303 ASN A CA 1
ATOM 2486 C C . ASN A 1 303 ? 10.805 16.453 21.141 1 86.12 303 ASN A C 1
ATOM 2488 O O . ASN A 1 303 ? 9.914 16.75 21.938 1 86.12 303 ASN A O 1
ATOM 2492 N N . ILE A 1 304 ? 10.695 15.523 20.328 1 89.31 304 ILE A N 1
ATOM 2493 C CA . ILE A 1 304 ? 9.523 14.664 20.312 1 89.31 304 ILE A CA 1
ATOM 2494 C C . ILE A 1 304 ? 9.875 13.305 20.922 1 89.31 304 ILE A C 1
ATOM 2496 O O . ILE A 1 304 ? 10.875 12.688 20.547 1 89.31 304 ILE A O 1
ATOM 2500 N N . VAL A 1 305 ? 9.062 12.812 21.891 1 92.44 305 VAL A N 1
ATOM 2501 C CA . VAL A 1 305 ? 9.258 11.492 22.469 1 92.44 305 VAL A CA 1
ATOM 2502 C C . VAL A 1 305 ? 7.938 10.719 22.453 1 92.44 305 VAL A C 1
ATOM 2504 O O . VAL A 1 305 ? 6.922 11.203 22.969 1 92.44 305 VAL A O 1
ATOM 2507 N N . ILE A 1 306 ? 7.891 9.633 21.828 1 92.81 306 ILE A N 1
ATOM 2508 C CA . ILE A 1 306 ? 6.758 8.719 21.922 1 92.81 306 ILE A CA 1
ATOM 2509 C C . ILE A 1 306 ? 6.895 7.852 23.156 1 92.81 306 ILE A C 1
ATOM 2511 O O . ILE A 1 306 ? 7.902 7.168 23.344 1 92.81 306 ILE A O 1
ATOM 2515 N N . LEU A 1 307 ? 5.914 7.852 24 1 95.19 307 LEU A N 1
ATOM 2516 C CA . LEU A 1 307 ? 5.988 7.172 25.297 1 95.19 307 LEU A CA 1
ATOM 2517 C C . LEU A 1 307 ? 5.156 5.891 25.281 1 95.19 307 LEU A C 1
ATOM 2519 O O . LEU A 1 307 ? 4.508 5.578 24.281 1 95.19 307 LEU A O 1
ATOM 2523 N N . GLU A 1 308 ? 5.277 5.164 26.406 1 93.5 308 GLU A N 1
ATOM 2524 C CA . GLU A 1 308 ? 4.445 3.973 26.547 1 93.5 308 GLU A CA 1
ATOM 2525 C C . GLU A 1 308 ? 2.961 4.324 26.453 1 93.5 308 GLU A C 1
ATOM 2527 O O . GLU A 1 308 ? 2.5 5.273 27.094 1 93.5 308 GLU A O 1
ATOM 2532 N N . PRO A 1 309 ? 2.227 3.586 25.578 1 94.44 309 PRO A N 1
ATOM 2533 C CA . PRO A 1 309 ? 0.817 3.926 25.375 1 94.44 309 PRO A CA 1
ATOM 2534 C C . PRO A 1 309 ? -0.064 3.523 26.562 1 94.44 309 PRO A C 1
ATOM 2536 O O . PRO A 1 309 ? 0.304 2.639 27.344 1 94.44 309 PRO A O 1
ATOM 2539 N N . GLY A 1 310 ? -1.165 4.281 26.734 1 94.56 310 GLY A N 1
ATOM 2540 C CA . GLY A 1 310 ? -2.205 3.859 27.656 1 94.56 310 GLY A CA 1
ATOM 2541 C C . GLY A 1 310 ? -3.197 2.893 27.031 1 94.56 310 GLY A C 1
ATOM 2542 O O . GLY A 1 310 ? -3.012 2.447 25.906 1 94.56 310 GLY A O 1
ATOM 2543 N N . SER A 1 311 ? -4.141 2.506 27.828 1 91 311 SER A N 1
ATOM 2544 C CA . SER A 1 311 ? -5.211 1.645 27.328 1 91 311 SER A CA 1
ATOM 2545 C C . SER A 1 311 ? -6.25 2.443 26.547 1 91 311 SER A C 1
ATOM 2547 O O . SER A 1 311 ? -6.059 3.633 26.281 1 91 311 SER A O 1
ATOM 2549 N N . ASN A 1 312 ? -7.297 1.815 26.188 1 88.62 312 ASN A N 1
ATOM 2550 C CA . ASN A 1 312 ? -8.367 2.445 25.422 1 88.62 312 ASN A CA 1
ATOM 2551 C C . ASN A 1 312 ? -8.883 3.703 26.109 1 88.62 312 ASN A C 1
ATOM 2553 O O . ASN A 1 312 ? -9.328 3.648 27.266 1 88.62 312 ASN A O 1
ATOM 2557 N N . PRO A 1 313 ? -8.875 4.82 25.391 1 87.94 313 PRO A N 1
ATOM 2558 C CA . PRO A 1 313 ? -9.203 6.094 26.047 1 87.94 313 PRO A CA 1
ATOM 2559 C C . PRO A 1 313 ? -10.711 6.312 26.172 1 87.94 313 PRO A C 1
ATOM 2561 O O . PRO A 1 313 ? -11.164 7.449 26.328 1 87.94 313 PRO A O 1
ATOM 2564 N N . ASN A 1 314 ? -11.547 5.301 26.234 1 85.12 314 ASN A N 1
ATOM 2565 C CA . ASN A 1 314 ? -13 5.453 26.234 1 85.12 314 ASN A CA 1
ATOM 2566 C C . ASN A 1 314 ? -13.555 5.551 27.656 1 85.12 314 ASN A C 1
ATOM 2568 O O . ASN A 1 314 ? -14.773 5.48 27.859 1 85.12 314 ASN A O 1
ATOM 2572 N N . SER A 1 315 ? -12.719 5.684 28.672 1 90.38 315 SER A N 1
ATOM 2573 C CA . SER A 1 315 ? -13.195 5.871 30.031 1 90.38 315 SER A CA 1
ATOM 2574 C C . SER A 1 315 ? -12.391 6.945 30.75 1 90.38 315 SER A C 1
ATOM 2576 O O . SER A 1 315 ? -11.219 7.156 30.453 1 90.38 315 SER A O 1
ATOM 2578 N N . ASP A 1 316 ? -13.086 7.617 31.719 1 92.88 316 ASP A N 1
ATOM 2579 C CA . ASP A 1 316 ? -12.453 8.656 32.531 1 92.88 316 ASP A CA 1
ATOM 2580 C C . ASP A 1 316 ? -11.312 8.078 33.375 1 92.88 316 ASP A C 1
ATOM 2582 O O . ASP A 1 316 ? -10.281 8.727 33.531 1 92.88 316 ASP A O 1
ATOM 2586 N N . GLU A 1 317 ? -11.516 6.883 33.719 1 93.75 317 GLU A N 1
ATOM 2587 C CA . GLU A 1 317 ? -10.508 6.23 34.562 1 93.75 317 GLU A CA 1
ATOM 2588 C C . GLU A 1 317 ? -9.227 5.965 33.781 1 93.75 317 GLU A C 1
ATOM 2590 O O . GLU A 1 317 ? -8.125 6.156 34.312 1 93.75 317 GLU A O 1
ATOM 2595 N N . GLU A 1 318 ? -9.43 5.539 32.594 1 95.12 318 GLU A N 1
ATOM 2596 C CA . GLU A 1 318 ? -8.266 5.258 31.766 1 95.12 318 GLU A CA 1
ATOM 2597 C C . GLU A 1 318 ? -7.496 6.535 31.438 1 95.12 318 GLU A C 1
ATOM 2599 O O . GLU A 1 318 ? -6.266 6.531 31.391 1 95.12 318 GLU A O 1
ATOM 2604 N N . ILE A 1 319 ? -8.234 7.594 31.172 1 96.5 319 ILE A N 1
ATOM 2605 C CA . ILE A 1 319 ? -7.586 8.867 30.891 1 96.5 319 ILE A CA 1
ATOM 2606 C C . ILE A 1 319 ? -6.852 9.375 32.125 1 96.5 319 ILE A C 1
ATOM 2608 O O . ILE A 1 319 ? -5.758 9.938 32.031 1 96.5 319 ILE A O 1
ATOM 2612 N N . PHE A 1 320 ? -7.488 9.18 33.312 1 97.12 320 PHE A N 1
ATOM 2613 C CA . PHE A 1 320 ? -6.824 9.555 34.562 1 97.12 320 PHE A CA 1
ATOM 2614 C C . PHE A 1 320 ? -5.543 8.758 34.75 1 97.12 320 PHE A C 1
ATOM 2616 O O . PHE A 1 320 ? -4.512 9.305 35.125 1 97.12 320 PHE A O 1
ATOM 2623 N N . HIS A 1 321 ? -5.625 7.496 34.438 1 97.06 321 HIS A N 1
ATOM 2624 C CA . HIS A 1 321 ? -4.441 6.648 34.562 1 97.06 321 HIS A CA 1
ATOM 2625 C C . HIS A 1 321 ? -3.332 7.141 33.625 1 97.06 321 HIS A C 1
ATOM 2627 O O . HIS A 1 321 ? -2.154 7.113 34 1 97.06 321 HIS A O 1
ATOM 2633 N N . VAL A 1 322 ? -3.68 7.535 32.469 1 97.25 322 VAL A N 1
ATOM 2634 C CA . VAL A 1 322 ? -2.721 8.062 31.5 1 97.25 322 VAL A CA 1
ATOM 2635 C C . VAL A 1 322 ? -2.049 9.312 32.062 1 97.25 322 VAL A C 1
ATOM 2637 O O . VAL A 1 322 ? -0.841 9.5 31.891 1 97.25 322 VAL A O 1
ATOM 2640 N N . ALA A 1 323 ? -2.787 10.195 32.688 1 96.69 323 ALA A N 1
ATOM 2641 C CA . ALA A 1 323 ? -2.227 11.375 33.344 1 96.69 323 ALA A CA 1
ATOM 2642 C C . ALA A 1 323 ? -1.221 10.984 34.406 1 96.69 323 ALA A C 1
ATOM 2644 O O . ALA A 1 323 ? -0.169 11.609 34.562 1 96.69 323 ALA A O 1
ATOM 2645 N N . GLU A 1 324 ? -1.555 9.914 35.125 1 95.88 324 GLU A N 1
ATOM 2646 C CA . GLU A 1 324 ? -0.648 9.43 36.156 1 95.88 324 GLU A CA 1
ATOM 2647 C C . GLU A 1 324 ? 0.646 8.891 35.562 1 95.88 324 GLU A C 1
ATOM 2649 O O . GLU A 1 324 ? 1.721 9.047 36.125 1 95.88 324 GLU A O 1
ATOM 2654 N N . MET A 1 325 ? 0.504 8.297 34.438 1 96.19 325 MET A N 1
ATOM 2655 C CA . MET A 1 325 ? 1.688 7.812 33.75 1 96.19 325 MET A CA 1
ATOM 2656 C C . MET A 1 325 ? 2.627 8.961 33.406 1 96.19 325 MET A C 1
ATOM 2658 O O . MET A 1 325 ? 3.846 8.836 33.531 1 96.19 325 MET A O 1
ATOM 2662 N N . TYR A 1 326 ? 2.066 10.078 32.938 1 97 326 TYR A N 1
ATOM 2663 C CA . TYR A 1 326 ? 2.889 11.242 32.625 1 97 326 TYR A CA 1
ATOM 2664 C C . TYR A 1 326 ? 3.555 11.773 33.906 1 97 326 TYR A C 1
ATOM 2666 O O . TYR A 1 326 ? 4.715 12.195 33.875 1 97 326 TYR A O 1
ATOM 2674 N N . LYS A 1 327 ? 2.799 11.773 34.969 1 95.12 327 LYS A N 1
ATOM 2675 C CA . LYS A 1 327 ? 3.35 12.227 36.25 1 95.12 327 LYS A CA 1
ATOM 2676 C C . LYS A 1 327 ? 4.617 11.453 36.594 1 95.12 327 LYS A C 1
ATOM 2678 O O . LYS A 1 327 ? 5.609 12.047 37.031 1 95.12 327 LYS A O 1
ATOM 2683 N N . LYS A 1 328 ? 4.562 10.203 36.375 1 94 328 LYS A N 1
ATOM 2684 C CA . LYS A 1 328 ? 5.707 9.344 36.625 1 94 328 LYS A CA 1
ATOM 2685 C C . LYS A 1 328 ? 6.84 9.602 35.656 1 94 328 LYS A C 1
ATOM 2687 O O . LYS A 1 328 ? 7.996 9.758 36.062 1 94 328 LYS A O 1
ATOM 2692 N N . ASP A 1 329 ? 6.527 9.656 34.375 1 94.69 329 ASP A N 1
ATOM 2693 C CA . ASP A 1 329 ? 7.527 9.828 33.312 1 94.69 329 ASP A CA 1
ATOM 2694 C C . ASP A 1 329 ? 8.266 11.156 33.469 1 94.69 329 ASP A C 1
ATOM 2696 O O . ASP A 1 329 ? 9.484 11.227 33.281 1 94.69 329 ASP A O 1
ATOM 2700 N N . PHE A 1 330 ? 7.484 12.25 33.844 1 94.12 330 PHE A N 1
ATOM 2701 C CA . PHE A 1 330 ? 8.055 13.586 33.938 1 94.12 330 PHE A CA 1
ATOM 2702 C C . PHE A 1 330 ? 8.656 13.82 35.312 1 94.12 330 PHE A C 1
ATOM 2704 O O . PHE A 1 330 ? 9.219 14.883 35.594 1 94.12 330 PHE A O 1
ATOM 2711 N N . ALA A 1 331 ? 8.57 12.852 36.188 1 89.75 331 ALA A N 1
ATOM 2712 C CA . ALA A 1 331 ? 9.031 13 37.562 1 89.75 331 ALA A CA 1
ATOM 2713 C C . ALA A 1 331 ? 8.508 14.297 38.188 1 89.75 331 ALA A C 1
ATOM 2715 O O . ALA A 1 331 ? 9.281 15.094 38.719 1 89.75 331 ALA A O 1
ATOM 2716 N N . MET A 1 332 ? 7.219 14.469 38.062 1 89.75 332 MET A N 1
ATOM 2717 C CA . MET A 1 332 ? 6.609 15.734 38.469 1 89.75 332 MET A CA 1
ATOM 2718 C C . MET A 1 332 ? 6.492 15.82 40 1 89.75 332 MET A C 1
ATOM 2720 O O . MET A 1 332 ? 6.184 14.828 40.656 1 89.75 332 MET A O 1
ATOM 2724 N N . GLU A 1 333 ? 6.684 17.047 40.406 1 82.12 333 GLU A N 1
ATOM 2725 C CA . GLU A 1 333 ? 6.402 17.328 41.812 1 82.12 333 GLU A CA 1
ATOM 2726 C C . GLU A 1 333 ? 4.902 17.422 42.062 1 82.12 333 GLU A C 1
ATOM 2728 O O . GLU A 1 333 ? 4.117 17.609 41.125 1 82.12 333 GLU A O 1
ATOM 2733 N N . SER A 1 334 ? 4.547 17.328 43.281 1 77.19 334 SER A N 1
ATOM 2734 C CA . SER A 1 334 ? 3.137 17.234 43.656 1 77.19 334 SER A CA 1
ATOM 2735 C C . SER A 1 334 ? 2.389 18.516 43.312 1 77.19 334 SER A C 1
ATOM 2737 O O . SER A 1 334 ? 1.197 18.469 43 1 77.19 334 SER A O 1
ATOM 2739 N N . ASP A 1 335 ? 3.059 19.641 43.281 1 80.19 335 ASP A N 1
ATOM 2740 C CA . ASP A 1 335 ? 2.348 20.891 43.062 1 80.19 335 ASP A CA 1
ATOM 2741 C C . ASP A 1 335 ? 2.625 21.453 41.688 1 80.19 335 ASP A C 1
ATOM 2743 O O . ASP A 1 335 ? 2.338 22.625 41.406 1 80.19 335 ASP A O 1
ATOM 2747 N N . SER A 1 336 ? 3.1 20.625 40.781 1 87.88 336 SER A N 1
ATOM 2748 C CA . SER A 1 336 ? 3.381 21.062 39.406 1 87.88 336 SER A CA 1
ATOM 2749 C C . SER A 1 336 ? 2.227 20.734 38.469 1 87.88 336 SER A C 1
ATOM 2751 O O . SER A 1 336 ? 1.549 19.719 38.656 1 87.88 336 SER A O 1
ATOM 2753 N N . PHE A 1 337 ? 2.033 21.625 37.5 1 93.56 337 PHE A N 1
ATOM 2754 C CA . PHE A 1 337 ? 0.931 21.438 36.594 1 93.56 337 PHE A CA 1
ATOM 2755 C C . PHE A 1 337 ? 1.33 20.469 35.469 1 93.56 337 PHE A C 1
ATOM 2757 O O . PHE A 1 337 ? 2.465 20.516 34.969 1 93.56 337 PHE A O 1
ATOM 2764 N N . LEU A 1 338 ? 0.453 19.641 35.094 1 96.25 338 LEU A N 1
ATOM 2765 C CA . LEU A 1 338 ? 0.577 18.812 33.906 1 96.25 338 LEU A CA 1
ATOM 2766 C C . LEU A 1 338 ? -0.236 19.375 32.75 1 96.25 338 LEU A C 1
ATOM 2768 O O . LEU A 1 338 ? -1.468 19.344 32.781 1 96.25 338 LEU A O 1
ATOM 2772 N N . ASP A 1 339 ? 0.469 19.938 31.797 1 96.88 339 ASP A N 1
ATOM 2773 C CA . ASP A 1 339 ? -0.184 20.438 30.594 1 96.88 339 ASP A CA 1
ATOM 2774 C C . ASP A 1 339 ? -0.386 19.328 29.578 1 96.88 339 ASP A C 1
ATOM 2776 O O . ASP A 1 339 ? 0.577 18.688 29.156 1 96.88 339 ASP A O 1
ATOM 2780 N N . ILE A 1 340 ? -1.632 19.062 29.125 1 97.75 340 ILE A N 1
ATOM 2781 C CA . ILE A 1 340 ? -1.923 17.953 28.219 1 97.75 340 ILE A CA 1
ATOM 2782 C C . ILE A 1 340 ? -2.799 18.453 27.062 1 97.75 340 ILE A C 1
ATOM 2784 O O . ILE A 1 340 ? -3.914 18.922 27.281 1 97.75 340 ILE A O 1
ATOM 2788 N N . VAL A 1 341 ? -2.305 18.312 25.828 1 97.75 341 VAL A N 1
ATOM 2789 C CA . VAL A 1 341 ? -3.066 18.656 24.625 1 97.75 341 VAL A CA 1
ATOM 2790 C C . VAL A 1 341 ? -3.879 17.438 24.172 1 97.75 341 VAL A C 1
ATOM 2792 O O . VAL A 1 341 ? -3.387 16.312 24.203 1 97.75 341 VAL A O 1
ATOM 2795 N N . ALA A 1 342 ? -5.105 17.625 23.797 1 96.75 342 ALA A N 1
ATOM 2796 C CA . ALA A 1 342 ? -5.938 16.516 23.328 1 96.75 342 ALA A CA 1
ATOM 2797 C C . ALA A 1 342 ? -7.043 17.016 22.406 1 96.75 342 ALA A C 1
ATOM 2799 O O . ALA A 1 342 ? -7.332 18.219 22.375 1 96.75 342 ALA A O 1
ATOM 2800 N N . ASP A 1 343 ? -7.617 16.141 21.703 1 94.5 343 ASP A N 1
ATOM 2801 C CA . ASP A 1 343 ? -8.805 16.484 20.922 1 94.5 343 ASP A CA 1
ATOM 2802 C C . ASP A 1 343 ? -10.016 16.688 21.844 1 94.5 343 ASP A C 1
ATOM 2804 O O . ASP A 1 343 ? -9.914 16.547 23.062 1 94.5 343 ASP A O 1
ATOM 2808 N N . GLU A 1 344 ? -11.125 17.078 21.281 1 96.31 344 GLU A N 1
ATOM 2809 C CA . GLU A 1 344 ? -12.273 17.547 22.047 1 96.31 344 GLU A CA 1
ATOM 2810 C C . GLU A 1 344 ? -12.812 16.438 22.953 1 96.31 344 GLU A C 1
ATOM 2812 O O . GLU A 1 344 ? -13.094 16.688 24.125 1 96.31 344 GLU A O 1
ATOM 2817 N N . ALA A 1 345 ? -12.922 15.18 22.547 1 94.44 345 ALA A N 1
ATOM 2818 C CA . ALA A 1 345 ? -13.484 14.086 23.344 1 94.44 345 ALA A CA 1
ATOM 2819 C C . ALA A 1 345 ? -12.602 13.773 24.547 1 94.44 345 ALA A C 1
ATOM 2821 O O . ALA A 1 345 ? -13.102 13.617 25.656 1 94.44 345 ALA A O 1
ATOM 2822 N N . ILE A 1 346 ? -11.336 13.664 24.281 1 96.06 346 ILE A N 1
ATOM 2823 C CA . ILE A 1 346 ? -10.406 13.367 25.375 1 96.06 346 ILE A CA 1
ATOM 2824 C C . ILE A 1 346 ? -10.258 14.594 26.281 1 96.06 346 ILE A C 1
ATOM 2826 O O . ILE A 1 346 ? -10.125 14.461 27.5 1 96.06 346 ILE A O 1
ATOM 2830 N N . PHE A 1 347 ? -10.328 15.781 25.703 1 97.25 347 PHE A N 1
ATOM 2831 C CA . PHE A 1 347 ? -10.273 17.031 26.453 1 97.25 347 PHE A CA 1
ATOM 2832 C C . PHE A 1 347 ? -11.375 17.078 27.5 1 97.25 347 PHE A C 1
ATOM 2834 O O . PHE A 1 347 ? -11.117 17.422 28.656 1 97.25 347 PHE A O 1
ATOM 2841 N N . ARG A 1 348 ? -12.555 16.719 27.172 1 94.94 348 ARG A N 1
ATOM 2842 C CA . ARG A 1 348 ? -13.68 16.719 28.094 1 94.94 348 ARG A CA 1
ATOM 2843 C C . ARG A 1 348 ? -13.445 15.742 29.25 1 94.94 348 ARG A C 1
ATOM 2845 O O . ARG A 1 348 ? -13.805 16.016 30.391 1 94.94 348 ARG A O 1
ATOM 2852 N N . ARG A 1 349 ? -12.836 14.742 28.938 1 95.81 349 ARG A N 1
ATOM 2853 C CA . ARG A 1 349 ? -12.539 13.758 29.984 1 95.81 349 ARG A CA 1
ATOM 2854 C C . ARG A 1 349 ? -11.453 14.258 30.922 1 95.81 349 ARG A C 1
ATOM 2856 O O . ARG A 1 349 ? -11.492 14 32.125 1 95.81 349 ARG A O 1
ATOM 2863 N N . LEU A 1 350 ? -10.531 14.953 30.344 1 97 350 LEU A N 1
ATOM 2864 C CA . LEU A 1 350 ? -9.461 15.531 31.156 1 97 350 LEU A CA 1
ATOM 2865 C C . LEU A 1 350 ? -10.016 16.562 32.125 1 97 350 LEU A C 1
ATOM 2867 O O . LEU A 1 350 ? -9.523 16.672 33.25 1 97 350 LEU A O 1
ATOM 2871 N N . ILE A 1 351 ? -11.008 17.312 31.672 1 95.75 351 ILE A N 1
ATOM 2872 C CA . ILE A 1 351 ? -11.641 18.281 32.562 1 95.75 351 ILE A CA 1
ATOM 2873 C C . ILE A 1 351 ? -12.227 17.562 33.781 1 95.75 351 ILE A C 1
ATOM 2875 O O . ILE A 1 351 ? -12.094 18.047 34.906 1 95.75 351 ILE A O 1
ATOM 2879 N N . LYS A 1 352 ? -12.766 16.422 33.562 1 93.94 352 LYS A N 1
ATOM 2880 C CA . LYS A 1 352 ? -13.352 15.648 34.656 1 93.94 352 LYS A CA 1
ATOM 2881 C C . LYS A 1 352 ? -12.266 15.117 35.594 1 93.94 352 LYS A C 1
ATOM 2883 O O . LYS A 1 352 ? -12.484 14.984 36.812 1 93.94 352 LYS A O 1
ATOM 2888 N N . CYS A 1 353 ? -11.172 14.797 35.031 1 95.19 353 CYS A N 1
ATOM 2889 C CA . CYS A 1 353 ? -10.062 14.25 35.812 1 95.19 353 CYS A CA 1
ATOM 2890 C C . CYS A 1 353 ? -9.539 15.273 36.812 1 95.19 353 CYS A C 1
ATOM 2892 O O . CYS A 1 353 ? -8.898 14.914 37.812 1 95.19 353 CYS A O 1
ATOM 2894 N N . ARG A 1 354 ? -9.82 16.547 36.562 1 93.5 354 ARG A N 1
ATOM 2895 C CA . ARG A 1 354 ? -9.344 17.609 37.438 1 93.5 354 ARG A CA 1
ATOM 2896 C C . ARG A 1 354 ? -9.961 17.5 38.844 1 93.5 354 ARG A C 1
ATOM 2898 O O . ARG A 1 354 ? -9.422 18.031 39.812 1 93.5 354 ARG A O 1
ATOM 2905 N N . GLU A 1 355 ? -11.039 16.875 38.906 1 91.19 355 GLU A N 1
ATOM 2906 C CA . GLU A 1 355 ? -11.656 16.641 40.219 1 91.19 355 GLU A CA 1
ATOM 2907 C C . GLU A 1 355 ? -10.758 15.789 41.125 1 91.19 355 GLU A C 1
ATOM 2909 O O . GLU A 1 355 ? -10.695 16.016 42.344 1 91.19 355 GLU A O 1
ATOM 2914 N N . LYS A 1 356 ? -10.07 14.922 40.5 1 92.56 356 LYS A N 1
ATOM 2915 C CA . LYS A 1 356 ? -9.164 14.031 41.219 1 92.56 356 LYS A CA 1
ATOM 2916 C C . LYS A 1 356 ? -7.773 14.648 41.344 1 92.56 356 LYS A C 1
ATOM 2918 O O . LYS A 1 356 ? -7.055 14.391 42.312 1 92.56 356 LYS A O 1
ATOM 2923 N N . TRP A 1 357 ? -7.359 15.312 40.375 1 94.38 357 TRP A N 1
ATOM 2924 C CA . TRP A 1 357 ? -6.051 15.961 40.312 1 94.38 357 TRP A CA 1
ATOM 2925 C C . TRP A 1 357 ? -6.16 17.359 39.75 1 94.38 357 TRP A C 1
ATOM 2927 O O . TRP A 1 357 ? -6.035 17.547 38.531 1 94.38 357 TRP A O 1
ATOM 2937 N N . PRO A 1 358 ? -6.305 18.359 40.531 1 92.12 358 PRO A N 1
ATOM 2938 C CA . PRO A 1 358 ? -6.59 19.719 40.094 1 92.12 358 PRO A CA 1
ATOM 2939 C C . PRO A 1 358 ? -5.441 20.344 39.312 1 92.12 358 PRO A C 1
ATOM 2941 O O . PRO A 1 358 ? -5.613 21.391 38.656 1 92.12 358 PRO A O 1
ATOM 2944 N N . TYR A 1 359 ? -4.312 19.672 39.312 1 93.38 359 TYR A N 1
ATOM 2945 C CA . TYR A 1 359 ? -3.145 20.25 38.688 1 93.38 359 TYR A CA 1
ATOM 2946 C C . TYR A 1 359 ? -3.059 19.828 37.219 1 93.38 359 TYR A C 1
ATOM 2948 O O . TYR A 1 359 ? -2.098 20.156 36.5 1 93.38 359 TYR A O 1
ATOM 2956 N N . ILE A 1 360 ? -4.082 19.156 36.75 1 95.5 360 ILE A N 1
ATOM 2957 C CA . ILE A 1 360 ? -4.172 18.875 35.312 1 95.5 360 ILE A CA 1
ATOM 2958 C C . ILE A 1 360 ? -4.699 20.094 34.594 1 95.5 360 ILE A C 1
ATOM 2960 O O . ILE A 1 360 ? -5.75 20.641 34.938 1 95.5 360 ILE A O 1
ATOM 2964 N N . ARG A 1 361 ? -3.98 20.547 33.625 1 96.38 361 ARG A N 1
ATOM 2965 C CA . ARG A 1 361 ? -4.418 21.641 32.781 1 96.38 361 ARG A CA 1
ATOM 2966 C C . ARG A 1 361 ? -4.609 21.156 31.328 1 96.38 361 ARG A C 1
ATOM 2968 O O . ARG A 1 361 ? -3.654 21.094 30.562 1 96.38 361 ARG A O 1
ATOM 2975 N N . PRO A 1 362 ? -5.816 20.828 30.953 1 96.75 362 PRO A N 1
ATOM 2976 C CA . PRO A 1 362 ? -6.082 20.375 29.578 1 96.75 362 PRO A CA 1
ATOM 2977 C C . PRO A 1 362 ? -5.996 21.5 28.562 1 96.75 362 PRO A C 1
ATOM 2979 O O . PRO A 1 362 ? -6.434 22.625 28.828 1 96.75 362 PRO A O 1
ATOM 2982 N N . LEU A 1 363 ? -5.398 21.266 27.5 1 97.69 363 LEU A N 1
ATOM 2983 C CA . LEU A 1 363 ? -5.32 22.172 26.359 1 97.69 363 LEU A CA 1
ATOM 2984 C C . LEU A 1 363 ? -6.02 21.594 25.141 1 97.69 363 LEU A C 1
ATOM 2986 O O . LEU A 1 363 ? -5.789 20.438 24.781 1 97.69 363 LEU A O 1
ATOM 2990 N N . LEU A 1 364 ? -6.828 22.359 24.594 1 97.44 364 LEU A N 1
ATOM 2991 C CA . LEU A 1 364 ? -7.609 21.922 23.438 1 97.44 364 LEU A CA 1
ATOM 2992 C C . LEU A 1 364 ? -6.758 21.906 22.172 1 97.44 364 LEU A C 1
ATOM 2994 O O . LEU A 1 364 ? -6.062 22.875 21.891 1 97.44 364 LEU A O 1
ATOM 2998 N N . GLY A 1 365 ? -6.789 20.766 21.422 1 96.44 365 GLY A N 1
ATOM 2999 C CA . GLY A 1 365 ? -6.074 20.688 20.172 1 96.44 365 GLY A CA 1
ATOM 3000 C C . GLY A 1 365 ? -6.598 21.656 19.125 1 96.44 365 GLY A C 1
ATOM 3001 O O . GLY A 1 365 ? -7.754 21.562 18.703 1 96.44 365 GLY A O 1
ATOM 3002 N N . GLN A 1 366 ? -5.766 22.469 18.625 1 94.75 366 GLN A N 1
ATOM 3003 C CA . GLN A 1 366 ? -6.191 23.594 17.797 1 94.75 366 GLN A CA 1
ATOM 3004 C C . GLN A 1 366 ? -6.445 23.141 16.359 1 94.75 366 GLN A C 1
ATOM 3006 O O . GLN A 1 366 ? -7.305 23.703 15.672 1 94.75 366 GLN A O 1
ATOM 3011 N N . TRP A 1 367 ? -5.695 22.203 15.883 1 93.81 367 TRP A N 1
ATOM 3012 C CA . TRP A 1 367 ? -5.879 21.719 14.516 1 93.81 367 TRP A CA 1
ATOM 3013 C C . TRP A 1 367 ? -7.25 21.078 14.344 1 93.81 367 TRP A C 1
ATOM 3015 O O . TRP A 1 367 ? -7.969 21.375 13.391 1 93.81 367 TRP A O 1
ATOM 3025 N N . HIS A 1 368 ? -7.691 20.266 15.281 1 94.56 368 HIS A N 1
ATOM 3026 C CA . HIS A 1 368 ? -9.008 19.641 15.25 1 94.56 368 HIS A CA 1
ATOM 3027 C C . HIS A 1 368 ? -10.109 20.688 15.438 1 94.56 368 HIS A C 1
ATOM 3029 O O . HIS A 1 368 ? -11.195 20.547 14.859 1 94.56 368 HIS A O 1
ATOM 3035 N N . THR A 1 369 ? -9.805 21.578 16.25 1 96.06 369 THR A N 1
ATOM 3036 C CA . THR A 1 369 ? -10.766 22.656 16.469 1 96.06 369 THR A CA 1
ATOM 3037 C C . THR A 1 369 ? -10.992 23.438 15.172 1 96.06 369 THR A C 1
ATOM 3039 O O . THR A 1 369 ? -12.133 23.75 14.82 1 96.06 369 THR A O 1
ATOM 3042 N N . SER A 1 370 ? -9.93 23.703 14.523 1 94.44 370 SER A N 1
ATOM 3043 C CA . SER A 1 370 ? -10.023 24.375 13.234 1 94.44 370 SER A CA 1
ATOM 3044 C C . SER A 1 370 ? -10.758 23.531 12.211 1 94.44 370 SER A C 1
ATOM 3046 O O . SER A 1 370 ? -11.508 24.062 11.383 1 94.44 370 SER A O 1
ATOM 3048 N N . LYS A 1 371 ? -10.477 22.328 12.289 1 93.31 371 LYS A N 1
ATOM 3049 C CA . LYS A 1 371 ? -11.18 21.391 11.414 1 93.31 371 LYS A CA 1
ATOM 3050 C C . LYS A 1 371 ? -12.688 21.438 11.656 1 93.31 371 LYS A C 1
ATOM 3052 O O . LYS A 1 371 ? -13.469 21.484 10.703 1 93.31 371 LYS A O 1
ATOM 3057 N N . ASP A 1 372 ? -13.047 21.422 12.883 1 95.38 372 ASP A N 1
ATOM 3058 C CA . ASP A 1 372 ? -14.469 21.453 13.211 1 95.38 372 ASP A CA 1
ATOM 3059 C C . ASP A 1 372 ? -15.094 22.781 12.82 1 95.38 372 ASP A C 1
ATOM 3061 O O . ASP A 1 372 ? -16.297 22.859 12.547 1 95.38 372 ASP A O 1
ATOM 3065 N N . PHE A 1 373 ? -14.32 23.828 12.812 1 97 373 PHE A N 1
ATOM 3066 C CA . PHE A 1 373 ? -14.828 25.141 12.398 1 97 373 PHE A CA 1
ATOM 3067 C C . PHE A 1 373 ? -15.312 25.094 10.953 1 97 373 PHE A C 1
ATOM 3069 O O . PHE A 1 373 ? -16.266 25.781 10.586 1 97 373 PHE A O 1
ATOM 3076 N N . CYS A 1 374 ? -14.648 24.297 10.156 1 94.75 374 CYS A N 1
ATOM 3077 C CA . CYS A 1 374 ? -15.125 24.109 8.789 1 94.75 374 CYS A CA 1
ATOM 3078 C C . CYS A 1 374 ? -16.562 23.609 8.781 1 94.75 374 CYS A C 1
ATOM 3080 O O . CYS A 1 374 ? -17.391 24.109 8.008 1 94.75 374 CYS A O 1
ATOM 3082 N N . SER A 1 375 ? -16.828 22.703 9.695 1 94.5 375 SER A N 1
ATOM 3083 C CA . SER A 1 375 ? -18.188 22.188 9.812 1 94.5 375 SER A CA 1
ATOM 3084 C C . SER A 1 375 ? -19.156 23.281 10.242 1 94.5 375 SER A C 1
ATOM 3086 O O . SER A 1 375 ? -20.312 23.297 9.828 1 94.5 375 SER A O 1
ATOM 3088 N N . VAL A 1 376 ? -18.703 24.141 11.047 1 96.88 376 VAL A N 1
ATOM 3089 C CA . VAL A 1 376 ? -19.5 25.266 11.508 1 96.88 376 VAL A CA 1
ATOM 3090 C C . VAL A 1 376 ? -19.906 26.141 10.32 1 96.88 376 VAL A C 1
ATOM 3092 O O . VAL A 1 376 ? -21.078 26.469 10.156 1 96.88 376 VAL A O 1
ATOM 3095 N N . LEU A 1 377 ? -18.953 26.438 9.508 1 97.44 377 LEU A N 1
ATOM 3096 C CA . LEU A 1 377 ? -19.203 27.266 8.344 1 97.44 377 LEU A CA 1
ATOM 3097 C C . LEU A 1 377 ? -20.172 26.578 7.383 1 97.44 377 LEU A C 1
ATOM 3099 O O . LEU A 1 377 ? -21.062 27.219 6.824 1 97.44 377 LEU A O 1
ATOM 3103 N N . LEU A 1 378 ? -19.984 25.312 7.246 1 95.94 378 LEU A N 1
ATOM 3104 C CA . LEU A 1 378 ? -20.844 24.547 6.359 1 95.94 378 LEU A CA 1
ATOM 3105 C C . LEU A 1 378 ? -22.281 24.547 6.867 1 95.94 378 LEU A C 1
ATOM 3107 O O . LEU A 1 378 ? -23.219 24.719 6.086 1 95.94 378 LEU A O 1
ATOM 3111 N N . VAL A 1 379 ? -22.438 24.391 8.133 1 95 379 VAL A N 1
ATOM 3112 C CA . VAL A 1 379 ? -23.766 24.359 8.734 1 95 379 VAL A CA 1
ATOM 3113 C C . VAL A 1 379 ? -24.453 25.719 8.578 1 95 379 VAL A C 1
ATOM 3115 O O . VAL A 1 379 ? -25.625 25.797 8.188 1 95 379 VAL A O 1
ATOM 3118 N N . LEU A 1 380 ? -23.766 26.734 8.781 1 96.94 380 LEU A N 1
ATOM 3119 C CA . LEU A 1 380 ? -24.344 28.062 8.836 1 96.94 380 LEU A CA 1
ATOM 3120 C C . LEU A 1 380 ? -24.688 28.562 7.434 1 96.94 380 LEU A C 1
ATOM 3122 O O . LEU A 1 380 ? -25.641 29.344 7.258 1 96.94 380 LEU A O 1
ATOM 3126 N N . PHE A 1 381 ? -23.984 28.109 6.406 1 96.94 381 PHE A N 1
ATOM 3127 C CA . PHE A 1 381 ? -24.141 28.766 5.113 1 96.94 381 PHE A CA 1
ATOM 3128 C C . PHE A 1 381 ? -24.641 27.781 4.066 1 96.94 381 PHE A C 1
ATOM 3130 O O . PHE A 1 381 ? -24.781 28.141 2.891 1 96.94 381 PHE A O 1
ATOM 3137 N N . SER A 1 382 ? -24.922 26.562 4.465 1 92.69 382 SER A N 1
ATOM 3138 C CA . SER A 1 382 ? -25.344 25.547 3.518 1 92.69 382 SER A CA 1
ATOM 3139 C C . SER A 1 382 ? -26.594 25.969 2.756 1 92.69 382 SER A C 1
ATOM 3141 O O . SER A 1 382 ? -26.703 25.734 1.553 1 92.69 382 SER A O 1
ATOM 3143 N N . SER A 1 383 ? -27.484 26.703 3.408 1 93.5 383 SER A N 1
ATOM 3144 C CA . SER A 1 383 ? -28.766 27.094 2.801 1 93.5 383 SER A CA 1
ATOM 3145 C C . SER A 1 383 ? -28.641 28.422 2.076 1 93.5 383 SER A C 1
ATOM 3147 O O . SER A 1 383 ? -29.625 28.922 1.529 1 93.5 383 SER A O 1
ATOM 3149 N N . TYR A 1 384 ? -27.5 29 2.088 1 96 384 TYR A N 1
ATOM 3150 C CA . TYR A 1 384 ? -27.312 30.328 1.526 1 96 384 TYR A CA 1
ATOM 3151 C C . TYR A 1 384 ? -26.484 30.266 0.253 1 96 384 TYR A C 1
ATOM 3153 O O . TYR A 1 384 ? -25.953 31.297 -0.191 1 96 384 TYR A O 1
ATOM 3161 N N . GLY A 1 385 ? -26.281 29.016 -0.3 1 94.75 385 GLY A N 1
ATOM 3162 C CA . GLY A 1 385 ? -25.672 28.891 -1.611 1 94.75 385 GLY A CA 1
ATOM 3163 C C . GLY A 1 385 ? -24.25 28.359 -1.556 1 94.75 385 GLY A C 1
ATOM 3164 O O . GLY A 1 385 ? -23.578 28.266 -2.584 1 94.75 385 GLY A O 1
ATOM 3165 N N . LEU A 1 386 ? -23.766 28 -0.401 1 96.12 386 LEU A N 1
ATOM 3166 C CA . LEU A 1 386 ? -22.406 27.516 -0.247 1 96.12 386 LEU A CA 1
ATOM 3167 C C . LEU A 1 386 ? -22.156 26.297 -1.117 1 96.12 386 LEU A C 1
ATOM 3169 O O . LEU A 1 386 ? -21.078 26.156 -1.708 1 96.12 386 LEU A O 1
ATOM 3173 N N . LEU A 1 387 ? -23.125 25.453 -1.199 1 92.75 387 LEU A N 1
ATOM 3174 C CA . LEU A 1 387 ? -23 24.234 -1.999 1 92.75 387 LEU A CA 1
ATOM 3175 C C . LEU A 1 387 ? -22.906 24.578 -3.484 1 92.75 387 LEU A C 1
ATOM 3177 O O . LEU A 1 387 ? -22.172 23.906 -4.23 1 92.75 387 LEU A O 1
ATOM 3181 N N . SER A 1 388 ? -23.594 25.594 -3.92 1 93.62 388 SER A N 1
ATOM 3182 C CA . SER A 1 388 ? -23.531 26.047 -5.305 1 93.62 388 SER A CA 1
ATOM 3183 C C . SER A 1 388 ? -22.141 26.562 -5.652 1 93.62 388 SER A C 1
ATOM 3185 O O . SER A 1 388 ? -21.609 26.281 -6.73 1 93.62 388 SER A O 1
ATOM 3187 N N . LEU A 1 389 ? -21.594 27.266 -4.738 1 95.12 389 LEU A N 1
ATOM 3188 C CA . LEU A 1 389 ? -20.25 27.797 -4.961 1 95.12 389 LEU A CA 1
ATOM 3189 C C . LEU A 1 389 ? -19.219 26.672 -5.055 1 95.12 389 LEU A C 1
ATOM 3191 O O . LEU A 1 389 ? -18.344 26.703 -5.926 1 95.12 389 LEU A O 1
ATOM 3195 N N . ALA A 1 390 ? -19.344 25.766 -4.141 1 91.56 390 ALA A N 1
ATOM 3196 C CA . ALA A 1 390 ? -18.438 24.609 -4.156 1 91.56 390 ALA A CA 1
ATOM 3197 C C . ALA A 1 390 ? -18.547 23.844 -5.473 1 91.56 390 ALA A C 1
ATOM 3199 O O . ALA A 1 390 ? -17.547 23.438 -6.051 1 91.56 390 ALA A O 1
ATOM 3200 N N . SER A 1 391 ? -19.766 23.672 -5.895 1 86.94 391 SER A N 1
ATOM 3201 C CA . SER A 1 391 ? -20 22.984 -7.156 1 86.94 391 SER A CA 1
ATOM 3202 C C . SER A 1 391 ? -19.375 23.734 -8.328 1 86.94 391 SER A C 1
ATOM 3204 O O . SER A 1 391 ? -18.797 23.125 -9.227 1 86.94 391 SER A O 1
ATOM 3206 N N . ARG A 1 392 ? -19.516 24.984 -8.344 1 87.94 392 ARG A N 1
ATOM 3207 C CA . ARG A 1 392 ? -18.953 25.844 -9.375 1 87.94 392 ARG A CA 1
ATOM 3208 C C . ARG A 1 392 ? -17.438 25.703 -9.445 1 87.94 392 ARG A C 1
ATOM 3210 O O . ARG A 1 392 ? -16.844 25.797 -10.516 1 87.94 392 ARG A O 1
ATOM 3217 N N . LEU A 1 393 ? -16.844 25.484 -8.32 1 86.75 393 LEU A N 1
ATOM 3218 C CA . LEU A 1 393 ? -15.391 25.344 -8.227 1 86.75 393 LEU A CA 1
ATOM 3219 C C . LEU A 1 393 ? -14.953 23.938 -8.633 1 86.75 393 LEU A C 1
ATOM 3221 O O . LEU A 1 393 ? -13.766 23.625 -8.594 1 86.75 393 LEU A O 1
ATOM 3225 N N . GLY A 1 394 ? -15.883 23.078 -8.883 1 75.31 394 GLY A N 1
ATOM 3226 C CA . GLY A 1 394 ? -15.547 21.766 -9.438 1 75.31 394 GLY A CA 1
ATOM 3227 C C . GLY A 1 394 ? -15.68 20.641 -8.438 1 75.31 394 GLY A C 1
ATOM 3228 O O . GLY A 1 394 ? -15.211 19.531 -8.68 1 75.31 394 GLY A O 1
ATOM 3229 N N . VAL A 1 395 ? -16.328 20.969 -7.277 1 78.88 395 VAL A N 1
ATOM 3230 C CA . VAL A 1 395 ? -16.531 19.891 -6.301 1 78.88 395 VAL A CA 1
ATOM 3231 C C . VAL A 1 395 ? -17.625 18.953 -6.781 1 78.88 395 VAL A C 1
ATOM 3233 O O . VAL A 1 395 ? -18.781 19.375 -6.961 1 78.88 395 VAL A O 1
ATOM 3236 N N . HIS A 1 396 ? -17.328 17.703 -6.91 1 69.81 396 HIS A N 1
ATOM 3237 C CA . HIS A 1 396 ? -18.266 16.734 -7.449 1 69.81 396 HIS A CA 1
ATOM 3238 C C . HIS A 1 396 ? -19.047 16.031 -6.336 1 69.81 396 HIS A C 1
ATOM 3240 O O . HIS A 1 396 ? -20.234 15.773 -6.469 1 69.81 396 HIS A O 1
ATOM 3246 N N . PHE A 1 397 ? -18.406 15.734 -5.242 1 74.19 397 PHE A N 1
ATOM 3247 C CA . PHE A 1 397 ? -19.047 15 -4.148 1 74.19 397 PHE A CA 1
ATOM 3248 C C . PHE A 1 397 ? -19.438 15.953 -3.025 1 74.19 397 PHE A C 1
ATOM 3250 O O . PHE A 1 397 ? -18.859 15.914 -1.938 1 74.19 397 PHE A O 1
ATOM 3257 N N . LEU A 1 398 ? -20.5 16.562 -3.219 1 83.88 398 LEU A N 1
ATOM 3258 C CA . LEU A 1 398 ? -20.953 17.609 -2.314 1 83.88 398 LEU A CA 1
ATOM 3259 C C . LEU A 1 398 ? -21.375 17.031 -0.971 1 83.88 398 LEU A C 1
ATOM 3261 O O . LEU A 1 398 ? -21.297 17.719 0.054 1 83.88 398 LEU A O 1
ATOM 3265 N N . ASP A 1 399 ? -21.859 15.812 -1.028 1 81.94 399 ASP A N 1
ATOM 3266 C CA . ASP A 1 399 ? -22.25 15.156 0.213 1 81.94 399 ASP A CA 1
ATOM 3267 C C . ASP A 1 399 ? -21.047 14.938 1.131 1 81.94 399 ASP A C 1
ATOM 3269 O O . ASP A 1 399 ? -21.156 15.094 2.35 1 81.94 399 ASP A O 1
ATOM 3273 N N . LYS A 1 400 ? -19.938 14.656 0.598 1 78.81 400 LYS A N 1
ATOM 3274 C CA . LYS A 1 400 ? -18.719 14.477 1.375 1 78.81 400 LYS A CA 1
ATOM 3275 C C . LYS A 1 400 ? -18.172 15.82 1.857 1 78.81 400 LYS A C 1
ATOM 3277 O O . LYS A 1 400 ? -17.641 15.922 2.965 1 78.81 400 LYS A O 1
ATOM 3282 N N . PHE A 1 401 ? -18.328 16.797 1.06 1 85.75 401 PHE A N 1
ATOM 3283 C CA . PHE A 1 401 ? -17.922 18.141 1.416 1 85.75 401 PHE A CA 1
ATOM 3284 C C . PHE A 1 401 ? -18.719 18.656 2.607 1 85.75 401 PHE A C 1
ATOM 3286 O O . PHE A 1 401 ? -18.141 19.156 3.582 1 85.75 401 PHE A O 1
ATOM 3293 N N . GLU A 1 402 ? -19.953 18.422 2.461 1 87.56 402 GLU A N 1
ATOM 3294 C CA . GLU A 1 402 ? -20.828 18.938 3.498 1 87.56 402 GLU A CA 1
ATOM 3295 C C . GLU A 1 402 ? -20.562 18.266 4.84 1 87.56 402 GLU A C 1
ATOM 3297 O O . GLU A 1 402 ? -20.75 18.875 5.895 1 87.56 402 GLU A O 1
ATOM 3302 N N . SER A 1 403 ? -20.109 17.016 4.711 1 83.69 403 SER A N 1
ATOM 3303 C CA . SER A 1 403 ? -19.844 16.25 5.926 1 83.69 403 SER A CA 1
ATOM 3304 C C . SER A 1 403 ? -18.406 16.438 6.398 1 83.69 403 SER A C 1
ATOM 3306 O O . SER A 1 403 ? -18 15.883 7.426 1 83.69 403 SER A O 1
ATOM 3308 N N . ALA A 1 404 ? -17.625 17.203 5.754 1 83.31 404 ALA A N 1
ATOM 3309 C CA . ALA A 1 404 ? -16.234 17.469 6.09 1 83.31 404 ALA A CA 1
ATOM 3310 C C . ALA A 1 404 ? -15.469 16.172 6.32 1 83.31 404 ALA A C 1
ATOM 3312 O O . ALA A 1 404 ? -14.773 16.016 7.328 1 83.31 404 ALA A O 1
ATOM 3313 N N . ILE A 1 405 ? -15.594 15.25 5.449 1 74.62 405 ILE A N 1
ATOM 3314 C CA . ILE A 1 405 ? -14.977 13.93 5.582 1 74.62 405 ILE A CA 1
ATOM 3315 C C . ILE A 1 405 ? -13.461 14.055 5.457 1 74.62 405 ILE A C 1
ATOM 3317 O O . ILE A 1 405 ? -12.711 13.398 6.188 1 74.62 405 ILE A O 1
ATOM 3321 N N . ASP A 1 406 ? -13.031 14.82 4.531 1 73.25 406 ASP A N 1
ATOM 3322 C CA . ASP A 1 406 ? -11.625 15.133 4.336 1 73.25 406 ASP A CA 1
ATOM 3323 C C . ASP A 1 406 ? -11.328 16.594 4.691 1 73.25 406 ASP A C 1
ATOM 3325 O O . ASP A 1 406 ? -11.625 17.5 3.91 1 73.25 406 ASP A O 1
ATOM 3329 N N . TYR A 1 407 ? -10.703 16.797 5.719 1 80.88 407 TYR A N 1
ATOM 3330 C CA . TYR A 1 407 ? -10.453 18.141 6.23 1 80.88 407 TYR A CA 1
ATOM 3331 C C . TYR A 1 407 ? -9.617 18.953 5.242 1 80.88 407 TYR A C 1
ATOM 3333 O O . TYR A 1 407 ? -9.914 20.109 4.988 1 80.88 407 TYR A O 1
ATOM 3341 N N . HIS A 1 408 ? -8.617 18.375 4.738 1 76.44 408 HIS A N 1
ATOM 3342 C CA . HIS A 1 408 ? -7.711 19.125 3.877 1 76.44 408 HIS A CA 1
ATOM 3343 C C . HIS A 1 408 ? -8.422 19.609 2.619 1 76.44 408 HIS A C 1
ATOM 3345 O O . HIS A 1 408 ? -8.297 20.781 2.242 1 76.44 408 HIS A O 1
ATOM 3351 N N . SER A 1 409 ? -9.211 18.719 2.066 1 76.5 409 SER A N 1
ATOM 3352 C CA . SER A 1 409 ? -9.945 19.078 0.858 1 76.5 409 SER A CA 1
ATOM 3353 C C . SER A 1 409 ? -11.039 20.109 1.161 1 76.5 409 SER A C 1
ATOM 3355 O O . SER A 1 409 ? -11.234 21.062 0.404 1 76.5 409 SER A O 1
ATOM 3357 N N . THR A 1 410 ? -11.727 19.875 2.213 1 85.88 410 THR A N 1
ATOM 3358 C CA . THR A 1 410 ? -12.797 20.781 2.607 1 85.88 410 THR A CA 1
ATOM 3359 C C . THR A 1 410 ? -12.242 22.172 2.902 1 85.88 410 THR A C 1
ATOM 3361 O O . THR A 1 410 ? -12.812 23.172 2.475 1 85.88 410 THR A O 1
ATOM 3364 N N . ALA A 1 411 ? -11.148 22.172 3.613 1 87.88 411 ALA A N 1
ATOM 3365 C CA . ALA A 1 411 ? -10.516 23.438 3.969 1 87.88 411 ALA A CA 1
ATOM 3366 C C . ALA A 1 411 ? -10.062 24.188 2.723 1 87.88 411 ALA A C 1
ATOM 3368 O O . ALA A 1 411 ? -10.18 25.406 2.654 1 87.88 411 ALA A O 1
ATOM 3369 N N . ARG A 1 412 ? -9.625 23.547 1.791 1 84.88 412 ARG A N 1
ATOM 3370 C CA . ARG A 1 412 ? -9.172 24.188 0.555 1 84.88 412 ARG A CA 1
ATOM 3371 C C . ARG A 1 412 ? -10.336 24.812 -0.2 1 84.88 412 ARG A C 1
ATOM 3373 O O . ARG A 1 412 ? -10.219 25.922 -0.728 1 84.88 412 ARG A O 1
ATOM 3380 N N . VAL A 1 413 ? -11.391 24.078 -0.28 1 87.56 413 VAL A N 1
ATOM 3381 C CA . VAL A 1 413 ? -12.57 24.578 -0.98 1 87.56 413 VAL A CA 1
ATOM 3382 C C . VAL A 1 413 ? -13.102 25.828 -0.272 1 87.56 413 VAL A C 1
ATOM 3384 O O . VAL A 1 413 ? -13.391 26.828 -0.915 1 87.56 413 VAL A O 1
ATOM 3387 N N . LEU A 1 414 ? -13.195 25.75 0.997 1 93.25 414 LEU A N 1
ATOM 3388 C CA . LEU A 1 414 ? -13.688 26.891 1.771 1 93.25 414 LEU A CA 1
ATOM 3389 C C . LEU A 1 414 ? -12.75 28.094 1.639 1 93.25 414 LEU A C 1
ATOM 3391 O O . LEU A 1 414 ? -13.203 29.234 1.599 1 93.25 414 LEU A O 1
ATOM 3395 N N . ASP A 1 415 ? -11.523 27.797 1.582 1 91.19 415 ASP A N 1
ATOM 3396 C CA . ASP A 1 415 ? -10.539 28.844 1.4 1 91.19 415 ASP A CA 1
ATOM 3397 C C . ASP A 1 415 ? -10.695 29.516 0.037 1 91.19 415 ASP A C 1
ATOM 3399 O O . ASP A 1 415 ? -10.625 30.75 -0.069 1 91.19 415 ASP A O 1
ATOM 3403 N N . LEU A 1 416 ? -10.867 28.75 -0.955 1 90.88 416 LEU A N 1
ATOM 3404 C CA . LEU A 1 416 ? -11.078 29.281 -2.295 1 90.88 416 LEU A CA 1
ATOM 3405 C C . LEU A 1 416 ? -12.336 30.141 -2.344 1 90.88 416 LEU A C 1
ATOM 3407 O O . LEU A 1 416 ? -12.352 31.203 -2.986 1 90.88 416 LEU A O 1
ATOM 3411 N N . ILE A 1 417 ? -13.336 29.688 -1.719 1 95.38 417 ILE A N 1
ATOM 3412 C CA . ILE A 1 417 ? -14.586 30.438 -1.669 1 95.38 417 ILE A CA 1
ATOM 3413 C C . ILE A 1 417 ? -14.359 31.766 -0.931 1 95.38 417 ILE A C 1
ATOM 3415 O O . ILE A 1 417 ? -14.844 32.812 -1.356 1 95.38 417 ILE A O 1
ATOM 3419 N N . TRP A 1 418 ? -13.648 31.641 0.124 1 97.69 418 TRP A N 1
ATOM 3420 C CA . TRP A 1 418 ? -13.352 32.844 0.904 1 97.69 418 TRP A CA 1
ATOM 3421 C C . TRP A 1 418 ? -12.609 33.875 0.06 1 97.69 418 TRP A C 1
ATOM 3423 O O . TRP A 1 418 ? -12.922 35.062 0.099 1 97.69 418 TRP A O 1
ATOM 3433 N N . VAL A 1 419 ? -11.672 33.438 -0.66 1 96.38 419 VAL A N 1
ATOM 3434 C CA . VAL A 1 419 ? -10.906 34.312 -1.533 1 96.38 419 VAL A CA 1
ATOM 3435 C C . VAL A 1 419 ? -11.82 34.906 -2.598 1 96.38 419 VAL A C 1
ATOM 3437 O O . VAL A 1 419 ? -11.797 36.125 -2.836 1 96.38 419 VAL A O 1
ATOM 3440 N N . ALA A 1 420 ? -12.586 34.062 -3.199 1 97.12 420 ALA A N 1
ATOM 3441 C CA . ALA A 1 420 ? -13.484 34.531 -4.258 1 97.12 420 ALA A CA 1
ATOM 3442 C C . ALA A 1 420 ? -14.438 35.594 -3.736 1 97.12 420 ALA A C 1
ATOM 3444 O O . ALA A 1 420 ? -14.633 36.656 -4.375 1 97.12 420 ALA A O 1
ATOM 3445 N N . VAL A 1 421 ? -15.031 35.344 -2.627 1 97.94 421 VAL A N 1
ATOM 3446 C CA . VAL A 1 421 ? -15.992 36.25 -2.016 1 97.94 421 VAL A CA 1
ATOM 3447 C C . VAL A 1 421 ? -15.289 37.562 -1.644 1 97.94 421 VAL A C 1
ATOM 3449 O O . VAL A 1 421 ? -15.812 38.625 -1.903 1 97.94 421 VAL A O 1
ATOM 3452 N N . GLY A 1 422 ? -14.117 37.406 -1.051 1 97.94 422 GLY A N 1
ATOM 3453 C CA . GLY A 1 422 ? -13.359 38.594 -0.671 1 97.94 422 GLY A CA 1
ATOM 3454 C C . GLY A 1 422 ? -13.008 39.5 -1.851 1 97.94 422 GLY A C 1
ATOM 3455 O O . GLY A 1 422 ? -13.164 40.719 -1.785 1 97.94 422 GLY A O 1
ATOM 3456 N N . VAL A 1 423 ? -12.555 38.906 -2.855 1 97.56 423 VAL A N 1
ATOM 3457 C CA . VAL A 1 423 ? -12.195 39.625 -4.07 1 97.56 423 VAL A CA 1
ATOM 3458 C C . VAL A 1 423 ? -13.438 40.281 -4.66 1 97.56 423 VAL A C 1
ATOM 3460 O O . VAL A 1 423 ? -13.414 41.469 -5.016 1 97.56 423 VAL A O 1
ATOM 3463 N N . ALA A 1 424 ? -14.539 39.562 -4.785 1 97.81 424 ALA A N 1
ATOM 3464 C CA . ALA A 1 424 ? -15.781 40.062 -5.363 1 97.81 424 ALA A CA 1
ATOM 3465 C C . ALA A 1 424 ? -16.312 41.25 -4.562 1 97.81 424 ALA A C 1
ATOM 3467 O O . ALA A 1 424 ? -16.781 42.25 -5.141 1 97.81 424 ALA A O 1
ATOM 3468 N N . ILE A 1 425 ? -16.281 41.156 -3.252 1 97.31 425 ILE A N 1
ATOM 3469 C CA . ILE A 1 425 ? -16.766 42.219 -2.396 1 97.31 425 ILE A CA 1
ATOM 3470 C C . ILE A 1 425 ? -15.914 43.469 -2.609 1 97.31 425 ILE A C 1
ATOM 3472 O O . ILE A 1 425 ? -16.438 44.594 -2.711 1 97.31 425 ILE A O 1
ATOM 3476 N N . ASN A 1 426 ? -14.625 43.312 -2.639 1 96.25 426 ASN A N 1
ATOM 3477 C CA . ASN A 1 426 ? -13.742 44.438 -2.867 1 96.25 426 ASN A CA 1
ATOM 3478 C C . ASN A 1 426 ? -14.039 45.125 -4.203 1 96.25 426 ASN A C 1
ATOM 3480 O O . ASN A 1 426 ? -14.016 46.344 -4.297 1 96.25 426 ASN A O 1
ATOM 3484 N N . ILE A 1 427 ? -14.234 44.375 -5.172 1 95.81 427 ILE A N 1
ATOM 3485 C CA . ILE A 1 427 ? -14.562 44.906 -6.488 1 95.81 427 ILE A CA 1
ATOM 3486 C C . ILE A 1 427 ? -15.875 45.688 -6.414 1 95.81 427 ILE A C 1
ATOM 3488 O O . ILE A 1 427 ? -15.961 46.812 -6.914 1 95.81 427 ILE A O 1
ATOM 3492 N N . TYR A 1 428 ? -16.875 45.094 -5.812 1 94.5 428 TYR A N 1
ATOM 3493 C CA . TYR A 1 428 ? -18.188 45.719 -5.711 1 94.5 428 TYR A CA 1
ATOM 3494 C C . TYR A 1 428 ? -18.109 47.031 -4.961 1 94.5 428 TYR A C 1
ATOM 3496 O O . TYR A 1 428 ? -18.641 48.062 -5.422 1 94.5 428 TYR A O 1
ATOM 3504 N N . VAL A 1 429 ? -17.469 47.031 -3.814 1 93 429 VAL A N 1
ATOM 3505 C CA . VAL A 1 429 ? -17.453 48.219 -2.951 1 93 429 VAL A CA 1
ATOM 3506 C C . VAL A 1 429 ? -16.672 49.344 -3.629 1 93 429 VAL A C 1
ATOM 3508 O O . VAL A 1 429 ? -17.016 50.531 -3.475 1 93 429 VAL A O 1
ATOM 3511 N N . ASN A 1 430 ? -15.672 49.062 -4.273 1 90.88 430 ASN A N 1
ATOM 3512 C CA . ASN A 1 430 ? -14.914 50.094 -4.988 1 90.88 430 ASN A CA 1
ATOM 3513 C C . ASN A 1 430 ? -15.695 50.625 -6.18 1 90.88 430 ASN A C 1
ATOM 3515 O O . ASN A 1 430 ? -15.648 51.844 -6.469 1 90.88 430 ASN A O 1
ATOM 3519 N N . LYS A 1 431 ? -16.375 49.781 -6.84 1 88.69 431 LYS A N 1
ATOM 3520 C CA . LYS A 1 431 ? -17.188 50.219 -7.973 1 88.69 431 LYS A CA 1
ATOM 3521 C C . LYS A 1 431 ? -18.328 51.125 -7.523 1 88.69 431 LYS A C 1
ATOM 3523 O O . LYS A 1 431 ? -18.656 52.094 -8.203 1 88.69 431 LYS A O 1
ATOM 3528 N N . LYS A 1 432 ? -18.922 50.812 -6.453 1 88.5 432 LYS A N 1
ATOM 3529 C CA . LYS A 1 432 ? -20.078 51.531 -5.961 1 88.5 432 LYS A CA 1
ATOM 3530 C C . LYS A 1 432 ? -19.672 52.625 -5 1 88.5 432 LYS A C 1
ATOM 3532 O O . LYS A 1 432 ? -20.516 53.406 -4.52 1 88.5 432 LYS A O 1
ATOM 3537 N N . GLU A 1 433 ? -18.406 52.75 -4.617 1 86.94 433 GLU A N 1
ATOM 3538 C CA . GLU A 1 433 ? -17.828 53.781 -3.748 1 86.94 433 GLU A CA 1
ATOM 3539 C C . GLU A 1 433 ? -18.469 53.75 -2.365 1 86.94 433 GLU A C 1
ATOM 3541 O O . GLU A 1 433 ? -18.891 54.781 -1.853 1 86.94 433 GLU A O 1
ATOM 3546 N N . ILE A 1 434 ? -18.594 52.531 -1.872 1 88.12 434 ILE A N 1
ATOM 3547 C CA . ILE A 1 434 ? -19.062 52.344 -0.5 1 88.12 434 ILE A CA 1
ATOM 3548 C C . ILE A 1 434 ? -17.953 51.719 0.333 1 88.12 434 ILE A C 1
ATOM 3550 O O . ILE A 1 434 ? -17.047 51.062 -0.212 1 88.12 434 ILE A O 1
ATOM 3554 N N . LEU A 1 435 ? -18.031 51.938 1.621 1 87.62 435 LEU A N 1
ATOM 3555 C CA . LEU A 1 435 ? -17.047 51.375 2.523 1 87.62 435 LEU A CA 1
ATOM 3556 C C . LEU A 1 435 ? -17.453 49.969 2.941 1 87.62 435 LEU A C 1
ATOM 3558 O O . LEU A 1 435 ? -18.641 49.625 2.99 1 87.62 435 LEU A O 1
ATOM 3562 N N . PHE A 1 436 ? -16.5 49.156 3.244 1 88.44 436 PHE A N 1
ATOM 3563 C CA . PHE A 1 436 ? -16.719 47.812 3.711 1 88.44 436 PHE A CA 1
ATOM 3564 C C . PHE A 1 436 ? -17.641 47.812 4.926 1 88.44 436 PHE A C 1
ATOM 3566 O O . PHE A 1 436 ? -18.5 46.906 5.062 1 88.44 436 PHE A O 1
ATOM 3573 N N . SER A 1 437 ? -17.484 48.781 5.75 1 84.88 437 SER A N 1
ATOM 3574 C CA . SER A 1 437 ? -18.25 48.844 6.996 1 84.88 437 SER A CA 1
ATOM 3575 C C . SER A 1 437 ? -19.703 49.219 6.734 1 84.88 437 SER A C 1
ATOM 3577 O O . SER A 1 437 ? -20.562 49.062 7.602 1 84.88 437 SER A O 1
ATOM 3579 N N . GLU A 1 438 ? -20.016 49.656 5.551 1 90.38 438 GLU A N 1
ATOM 3580 C CA . GLU A 1 438 ? -21.359 50.125 5.215 1 90.38 438 GLU A CA 1
ATOM 3581 C C . GLU A 1 438 ? -22.172 49.031 4.535 1 90.38 438 GLU A C 1
ATOM 3583 O O . GLU A 1 438 ? -23.359 49.219 4.25 1 90.38 438 GLU A O 1
ATOM 3588 N N . ILE A 1 439 ? -21.625 47.938 4.402 1 92.44 439 ILE A N 1
ATOM 3589 C CA . ILE A 1 439 ? -22.266 46.875 3.631 1 92.44 439 ILE A CA 1
ATOM 3590 C C . ILE A 1 439 ? -23.547 46.438 4.34 1 92.44 439 ILE A C 1
ATOM 3592 O O . ILE A 1 439 ? -24.562 46.156 3.691 1 92.44 439 ILE A O 1
ATOM 3596 N N . MET A 1 440 ? -23.547 46.406 5.676 1 91.44 440 MET A N 1
ATOM 3597 C CA . MET A 1 440 ? -24.688 45.906 6.422 1 91.44 440 MET A CA 1
ATOM 3598 C C . MET A 1 440 ? -25.734 47 6.629 1 91.44 440 MET A C 1
ATOM 3600 O O . MET A 1 440 ? -26.812 46.75 7.148 1 91.44 440 MET A O 1
ATOM 3604 N N . ASN A 1 441 ? -25.344 48.125 6.148 1 87.88 441 ASN A N 1
ATOM 3605 C CA . ASN A 1 441 ? -26.25 49.25 6.297 1 87.88 441 ASN A CA 1
ATOM 3606 C C . ASN A 1 441 ? -27.344 49.25 5.227 1 87.88 441 ASN A C 1
ATOM 3608 O O . ASN A 1 441 ? -27.062 49.438 4.043 1 87.88 441 ASN A O 1
ATOM 3612 N N . ASP A 1 442 ? -28.609 49.219 5.641 1 77.94 442 ASP A N 1
ATOM 3613 C CA . ASP A 1 442 ? -29.75 49.062 4.746 1 77.94 442 ASP A CA 1
ATOM 3614 C C . ASP A 1 442 ? -29.953 50.281 3.871 1 77.94 442 ASP A C 1
ATOM 3616 O O . ASP A 1 442 ? -30.469 50.188 2.758 1 77.94 442 ASP A O 1
ATOM 3620 N N . GLU A 1 443 ? -29.672 51.344 4.328 1 72 443 GLU A N 1
ATOM 3621 C CA . GLU A 1 443 ? -29.828 52.562 3.572 1 72 443 GLU A CA 1
ATOM 3622 C C . GLU A 1 443 ? -28.859 52.625 2.396 1 72 443 GLU A C 1
ATOM 3624 O O . GLU A 1 443 ? -29.188 53.188 1.34 1 72 443 GLU A O 1
ATOM 3629 N N . LYS A 1 444 ? -27.906 51.969 2.646 1 68.12 444 LYS A N 1
ATOM 3630 C CA . LYS A 1 444 ? -26.844 52.062 1.654 1 68.12 444 LYS A CA 1
ATOM 3631 C C . LYS A 1 444 ? -26.828 50.875 0.723 1 68.12 444 LYS A C 1
ATOM 3633 O O . LYS A 1 444 ? -26.391 50.969 -0.425 1 68.12 444 LYS A O 1
ATOM 3638 N N . ASN A 1 445 ? -27.25 49.812 1.271 1 71.5 445 ASN A N 1
ATOM 3639 C CA . ASN A 1 445 ? -27.188 48.594 0.474 1 71.5 445 ASN A CA 1
ATOM 3640 C C . ASN A 1 445 ? -28.422 47.688 0.692 1 71.5 445 ASN A C 1
ATOM 3642 O O . ASN A 1 445 ? -28.625 47.188 1.794 1 71.5 445 ASN A O 1
ATOM 3646 N N . LYS A 1 446 ? -29.078 47.469 -0.329 1 78.31 446 LYS A N 1
ATOM 3647 C CA . LYS A 1 446 ? -30.312 46.719 -0.224 1 78.31 446 LYS A CA 1
ATOM 3648 C C . LYS A 1 446 ? -30.109 45.281 -0.741 1 78.31 446 LYS A C 1
ATOM 3650 O O . LYS A 1 446 ? -31.047 44.469 -0.71 1 78.31 446 LYS A O 1
ATOM 3655 N N . HIS A 1 447 ? -28.875 45.031 -1.073 1 87.75 447 HIS A N 1
ATOM 3656 C CA . HIS A 1 447 ? -28.641 43.719 -1.705 1 87.75 447 HIS A CA 1
ATOM 3657 C C . HIS A 1 447 ? -28.406 42.656 -0.663 1 87.75 447 HIS A C 1
ATOM 3659 O O . HIS A 1 447 ? -27.312 42.562 -0.088 1 87.75 447 HIS A O 1
ATOM 3665 N N . ILE A 1 448 ? -29.281 41.719 -0.524 1 91 448 ILE A N 1
ATOM 3666 C CA . ILE A 1 448 ? -29.297 40.688 0.507 1 91 448 ILE A CA 1
ATOM 3667 C C . ILE A 1 448 ? -28.125 39.719 0.311 1 91 448 ILE A C 1
ATOM 3669 O O . ILE A 1 448 ? -27.484 39.312 1.28 1 91 448 ILE A O 1
ATOM 3673 N N . CYS A 1 449 ? -27.844 39.375 -0.935 1 94 449 CYS A N 1
ATOM 3674 C CA . CYS A 1 449 ? -26.766 38.438 -1.216 1 94 449 CYS A CA 1
ATOM 3675 C C . CYS A 1 449 ? -25.422 39 -0.792 1 94 449 CYS A C 1
ATOM 3677 O O . CYS A 1 449 ? -24.578 38.25 -0.264 1 94 449 CYS A O 1
ATOM 3679 N N . LEU A 1 450 ? -25.25 40.281 -1.027 1 95.12 450 LEU A N 1
ATOM 3680 C CA . LEU A 1 450 ? -24 40.906 -0.617 1 95.12 450 LEU A CA 1
ATOM 3681 C C . LEU A 1 450 ? -23.828 40.844 0.897 1 95.12 450 LEU A C 1
ATOM 3683 O O . LEU A 1 450 ? -22.734 40.562 1.393 1 95.12 450 LEU A O 1
ATOM 3687 N N . LYS A 1 451 ? -24.844 41.094 1.584 1 95.12 451 LYS A N 1
ATOM 3688 C CA . LYS A 1 451 ? -24.797 41.062 3.043 1 95.12 451 LYS A CA 1
ATOM 3689 C C . LYS A 1 451 ? -24.484 39.688 3.561 1 95.12 451 LYS A C 1
ATOM 3691 O O . LYS A 1 451 ? -23.688 39.5 4.484 1 95.12 451 LYS A O 1
ATOM 3696 N N . ILE A 1 452 ? -25.125 38.688 2.99 1 96.19 452 ILE A N 1
ATOM 3697 C CA . ILE A 1 452 ? -24.922 37.281 3.379 1 96.19 452 ILE A CA 1
ATOM 3698 C C . ILE A 1 452 ? -23.469 36.906 3.174 1 96.19 452 ILE A C 1
ATOM 3700 O O . ILE A 1 452 ? -22.828 36.344 4.082 1 96.19 452 ILE A O 1
ATOM 3704 N N . TRP A 1 453 ? -22.969 37.156 2.074 1 96.88 453 TRP A N 1
ATOM 3705 C CA . TRP A 1 453 ? -21.609 36.719 1.747 1 96.88 453 TRP A CA 1
ATOM 3706 C C . TRP A 1 453 ? -20.578 37.594 2.447 1 96.88 453 TRP A C 1
ATOM 3708 O O . TRP A 1 453 ? -19.453 37.156 2.691 1 96.88 453 TRP A O 1
ATOM 3718 N N . TYR A 1 454 ? -20.953 38.844 2.768 1 96.94 454 TYR A N 1
ATOM 3719 C CA . TYR A 1 454 ? -20.109 39.656 3.645 1 96.94 454 TYR A CA 1
ATOM 3720 C C . TYR A 1 454 ? -19.938 38.969 4.996 1 96.94 454 TYR A C 1
ATOM 3722 O O . TYR A 1 454 ? -18.828 38.938 5.535 1 96.94 454 TYR A O 1
ATOM 3730 N N . LEU A 1 455 ? -21 38.469 5.547 1 97.25 455 LEU A N 1
ATOM 3731 C CA . LEU A 1 455 ? -20.922 37.719 6.801 1 97.25 455 LEU A CA 1
ATOM 3732 C C . LEU A 1 455 ? -20.047 36.5 6.652 1 97.25 455 LEU A C 1
ATOM 3734 O O . LEU A 1 455 ? -19.25 36.188 7.539 1 97.25 455 LEU A O 1
ATOM 3738 N N . TYR A 1 456 ? -20.203 35.812 5.52 1 97.94 456 TYR A N 1
ATOM 3739 C CA . TYR A 1 456 ? -19.344 34.688 5.258 1 97.94 456 TYR A CA 1
ATOM 3740 C C . TYR A 1 456 ? -17.875 35.094 5.258 1 97.94 456 TYR A C 1
ATOM 3742 O O . TYR A 1 456 ? -17.031 34.406 5.859 1 97.94 456 TYR A O 1
ATOM 3750 N N . TYR A 1 457 ? -17.594 36.156 4.555 1 98.06 457 TYR A N 1
ATOM 3751 C CA . TYR A 1 457 ? -16.219 36.625 4.449 1 98.06 457 TYR A CA 1
ATOM 3752 C C . TYR A 1 457 ? -15.641 36.906 5.824 1 98.06 457 TYR A C 1
ATOM 3754 O O . TYR A 1 457 ? -14.5 36.562 6.109 1 98.06 457 TYR A O 1
ATOM 3762 N N . LYS A 1 458 ? -16.375 37.5 6.621 1 97.19 458 LYS A N 1
ATOM 3763 C CA . LYS A 1 458 ? -15.93 37.844 7.969 1 97.19 458 LYS A CA 1
ATOM 3764 C C . LYS A 1 458 ? -15.711 36.594 8.82 1 97.19 458 LYS A C 1
ATOM 3766 O O . LYS A 1 458 ? -14.664 36.438 9.453 1 97.19 458 LYS A O 1
ATOM 3771 N N . TRP A 1 459 ? -16.703 35.75 8.867 1 98.31 459 TRP A N 1
ATOM 3772 C CA . TRP A 1 459 ? -16.656 34.594 9.75 1 98.31 459 TRP A CA 1
ATOM 3773 C C . TRP A 1 459 ? -15.641 33.562 9.25 1 98.31 459 TRP A C 1
ATOM 3775 O O . TRP A 1 459 ? -14.922 32.969 10.047 1 98.31 459 TRP A O 1
ATOM 3785 N N . ALA A 1 460 ? -15.586 33.344 7.934 1 98.12 460 ALA A N 1
ATOM 3786 C CA . ALA A 1 460 ? -14.539 32.5 7.375 1 98.12 460 ALA A CA 1
ATOM 3787 C C . ALA A 1 460 ? -13.164 33.125 7.559 1 98.12 460 ALA A C 1
ATOM 3789 O O . ALA A 1 460 ? -12.156 32.438 7.664 1 98.12 460 ALA A O 1
ATOM 3790 N N . GLY A 1 461 ? -13.156 34.438 7.582 1 98 461 GLY A N 1
ATOM 3791 C CA . GLY A 1 461 ? -11.93 35.156 7.898 1 98 461 GLY A CA 1
ATOM 3792 C C . GLY A 1 461 ? -11.398 34.844 9.289 1 98 461 GLY A C 1
ATOM 3793 O O . GLY A 1 461 ? -10.188 34.75 9.484 1 98 461 GLY A O 1
ATOM 3794 N N . ILE A 1 462 ? -12.281 34.719 10.242 1 98.25 462 ILE A N 1
ATOM 3795 C CA . ILE A 1 462 ? -11.898 34.312 11.594 1 98.25 462 ILE A CA 1
ATOM 3796 C C . ILE A 1 462 ? -11.227 32.938 11.547 1 98.25 462 ILE A C 1
ATOM 3798 O O . ILE A 1 462 ? -10.18 32.719 12.172 1 98.25 462 ILE A O 1
ATOM 3802 N N . TRP A 1 463 ? -11.875 32.062 10.844 1 98 463 TRP A N 1
ATOM 3803 C CA . TRP A 1 463 ? -11.328 30.703 10.664 1 98 463 TRP A CA 1
ATOM 3804 C C . TRP A 1 463 ? -9.945 30.766 10.008 1 98 463 TRP A C 1
ATOM 3806 O O . TRP A 1 463 ? -9.016 30.094 10.461 1 98 463 TRP A O 1
ATOM 3816 N N . LYS A 1 464 ? -9.844 31.547 8.977 1 96.81 464 LYS A N 1
ATOM 3817 C CA . LYS A 1 464 ? -8.57 31.734 8.289 1 96.81 464 LYS A CA 1
ATOM 3818 C C . LYS A 1 464 ? -7.5 32.281 9.234 1 96.81 464 LYS A C 1
ATOM 3820 O O . LYS A 1 464 ? -6.359 31.812 9.219 1 96.81 464 LYS A O 1
ATOM 3825 N N . ALA A 1 465 ? -7.879 33.188 10 1 97.19 465 ALA A N 1
ATOM 3826 C CA . ALA A 1 465 ? -6.961 33.781 10.977 1 97.19 465 ALA A CA 1
ATOM 3827 C C . ALA A 1 465 ? -6.465 32.719 11.961 1 97.19 465 ALA A C 1
ATOM 3829 O O . ALA A 1 465 ? -5.281 32.688 12.297 1 97.19 465 ALA A O 1
ATOM 3830 N N . HIS A 1 466 ? -7.348 31.938 12.422 1 97 466 HIS A N 1
ATOM 3831 C CA . HIS A 1 466 ? -6.984 30.875 13.344 1 97 466 HIS A CA 1
ATOM 3832 C C . HIS A 1 466 ? -5.988 29.906 12.703 1 97 466 HIS A C 1
ATOM 3834 O O . HIS A 1 466 ? -4.961 29.578 13.312 1 97 466 HIS A O 1
ATOM 3840 N N . ARG A 1 467 ? -6.254 29.516 11.492 1 93.44 467 ARG A N 1
ATOM 3841 C CA . ARG A 1 467 ? -5.379 28.594 10.766 1 93.44 467 ARG A CA 1
ATOM 3842 C C . ARG A 1 467 ? -4.012 29.234 10.523 1 93.44 467 ARG A C 1
ATOM 3844 O O . ARG A 1 467 ? -2.982 28.578 10.703 1 93.44 467 ARG A O 1
ATOM 3851 N N . MET A 1 468 ? -4.098 30.484 10.133 1 92.88 468 MET A N 1
ATOM 3852 C CA . MET A 1 468 ? -2.844 31.172 9.875 1 92.88 468 MET A CA 1
ATOM 3853 C C . MET A 1 468 ? -2.051 31.359 11.164 1 92.88 468 MET A C 1
ATOM 3855 O O . MET A 1 468 ? -0.82 31.297 11.156 1 92.88 468 MET A O 1
ATOM 3859 N N . GLY A 1 469 ? -2.787 31.625 12.227 1 93 469 GLY A N 1
ATOM 3860 C CA . GLY A 1 469 ? -2.121 31.719 13.516 1 93 469 GLY A CA 1
ATOM 3861 C C . GLY A 1 469 ? -1.341 30.469 13.867 1 93 469 GLY A C 1
ATOM 3862 O O . GLY A 1 469 ? -0.236 30.547 14.406 1 93 469 GLY A O 1
ATOM 3863 N N . MET A 1 470 ? -1.834 29.344 13.562 1 91.44 470 MET A N 1
ATOM 3864 C CA . MET A 1 470 ? -1.14 28.078 13.789 1 91.44 470 MET A CA 1
ATOM 3865 C C . MET A 1 470 ? 0.072 27.953 12.875 1 91.44 470 MET A C 1
ATOM 3867 O O . MET A 1 470 ? 1.151 27.547 13.32 1 91.44 470 MET A O 1
ATOM 3871 N N . ARG A 1 471 ? -0.088 28.328 11.609 1 87.31 471 ARG A N 1
ATOM 3872 C CA . ARG A 1 471 ? 0.949 28.141 10.602 1 87.31 471 ARG A CA 1
ATOM 3873 C C . ARG A 1 471 ? 2.146 29.047 10.867 1 87.31 471 ARG A C 1
ATOM 3875 O O . ARG A 1 471 ? 3.277 28.703 10.508 1 87.31 471 ARG A O 1
ATOM 3882 N N . VAL A 1 472 ? 1.915 30.188 11.594 1 88.81 472 VAL A N 1
ATOM 3883 C CA . VAL A 1 472 ? 3.016 31.109 11.859 1 88.81 472 VAL A CA 1
ATOM 3884 C C . VAL A 1 472 ? 3.41 31.031 13.336 1 88.81 472 VAL A C 1
ATOM 3886 O O . VAL A 1 472 ? 4.238 31.812 13.805 1 88.81 472 VAL A O 1
ATOM 3889 N N . GLY A 1 473 ? 2.781 30.141 14.094 1 89.62 473 GLY A N 1
ATOM 3890 C CA . GLY A 1 473 ? 3.102 29.922 15.5 1 89.62 473 GLY A CA 1
ATOM 3891 C C . GLY A 1 473 ? 2.721 31.094 16.391 1 89.62 473 GLY A C 1
ATOM 3892 O O . GLY A 1 473 ? 3.391 31.375 17.391 1 89.62 473 GLY A O 1
ATOM 3893 N N . ASN A 1 474 ? 1.729 31.875 15.984 1 93 474 ASN A N 1
ATOM 3894 C CA . ASN A 1 474 ? 1.257 33.031 16.766 1 93 474 ASN A CA 1
ATOM 3895 C C . ASN A 1 474 ? 0.093 32.625 17.672 1 93 474 ASN A C 1
ATOM 3897 O O . ASN A 1 474 ? -1.067 32.688 17.25 1 93 474 ASN A O 1
ATOM 3901 N N . PHE A 1 475 ? 0.434 32.406 18.938 1 94.25 475 PHE A N 1
ATOM 3902 C CA . PHE A 1 475 ? -0.589 31.953 19.859 1 94.25 475 PHE A CA 1
ATOM 3903 C C . PHE A 1 475 ? -1.62 33.031 20.125 1 94.25 475 PHE A C 1
ATOM 3905 O O . PHE A 1 475 ? -2.807 32.75 20.297 1 94.25 475 PHE A O 1
ATOM 3912 N N . GLY A 1 476 ? -1.173 34.25 20.188 1 94.25 476 GLY A N 1
ATOM 3913 C CA . GLY A 1 476 ? -2.105 35.344 20.391 1 94.25 476 GLY A CA 1
ATOM 3914 C C . GLY A 1 476 ? -3.201 35.375 19.328 1 94.25 476 GLY A C 1
ATOM 3915 O O . GLY A 1 476 ? -4.379 35.531 19.656 1 94.25 476 GLY A O 1
ATOM 3916 N N . LEU A 1 477 ? -2.803 35.219 18.156 1 95.5 477 LEU A N 1
ATOM 3917 C CA . LEU A 1 477 ? -3.771 35.219 17.062 1 95.5 477 LEU A CA 1
ATOM 3918 C C . LEU A 1 477 ? -4.703 34 17.156 1 95.5 477 LEU A C 1
ATOM 3920 O O . LEU A 1 477 ? -5.895 34.125 16.859 1 95.5 477 LEU A O 1
ATOM 3924 N N . GLN A 1 478 ? -4.18 32.844 17.547 1 96 478 GLN A N 1
ATOM 3925 C CA . GLN A 1 478 ? -5.008 31.656 17.734 1 96 478 GLN A CA 1
ATOM 3926 C C . GLN A 1 478 ? -6.07 31.891 18.812 1 96 478 GLN A C 1
ATOM 3928 O O . GLN A 1 478 ? -7.254 31.625 18.578 1 96 478 GLN A O 1
ATOM 3933 N N . ARG A 1 479 ? -5.582 32.375 19.875 1 96.12 479 ARG A N 1
ATOM 3934 C CA . ARG A 1 479 ? -6.461 32.625 21.016 1 96.12 479 ARG A CA 1
ATOM 3935 C C . ARG A 1 479 ? -7.543 33.625 20.656 1 96.12 479 ARG A C 1
ATOM 3937 O O . ARG A 1 479 ? -8.727 33.406 20.906 1 96.12 479 ARG A O 1
ATOM 3944 N N . ASP A 1 480 ? -7.121 34.75 20.047 1 97.38 480 ASP A N 1
ATOM 3945 C CA . ASP A 1 480 ? -8.062 35.812 19.672 1 97.38 480 ASP A CA 1
ATOM 3946 C C . ASP A 1 480 ? -9.094 35.312 18.672 1 97.38 480 ASP A C 1
ATOM 3948 O O . ASP A 1 480 ? -10.273 35.656 18.766 1 97.38 480 ASP A O 1
ATOM 3952 N N . SER A 1 481 ? -8.633 34.562 17.75 1 98 481 SER A N 1
ATOM 3953 C CA . SER A 1 481 ? -9.539 34 16.734 1 98 481 SER A CA 1
ATOM 3954 C C . SER A 1 481 ? -10.531 33.031 17.359 1 98 481 SER A C 1
ATOM 3956 O O . SER A 1 481 ? -11.703 33 16.969 1 98 481 SER A O 1
ATOM 3958 N N . LEU A 1 482 ? -10.055 32.219 18.266 1 97.69 482 LEU A N 1
ATOM 3959 C CA . LEU A 1 482 ? -10.922 31.266 18.922 1 97.69 482 LEU A CA 1
ATOM 3960 C C . LEU A 1 482 ? -11.977 31.969 19.766 1 97.69 482 LEU A C 1
ATOM 3962 O O . LEU A 1 482 ? -13.125 31.531 19.828 1 97.69 482 LEU A O 1
ATOM 3966 N N . SER A 1 483 ? -11.555 33.031 20.391 1 98.31 483 SER A N 1
ATOM 3967 C CA . SER A 1 483 ? -12.484 33.844 21.141 1 98.31 483 SER A CA 1
ATOM 3968 C C . SER A 1 483 ? -13.609 34.375 20.234 1 98.31 483 SER A C 1
ATOM 3970 O O . SER A 1 483 ? -14.781 34.312 20.625 1 98.31 483 SER A O 1
ATOM 3972 N N . ALA A 1 484 ? -13.242 34.781 19.109 1 98.56 484 ALA A N 1
ATOM 3973 C CA . ALA A 1 484 ? -14.203 35.344 18.156 1 98.56 484 ALA A CA 1
ATOM 3974 C C . ALA A 1 484 ? -15.07 34.219 17.562 1 98.56 484 ALA A C 1
ATOM 3976 O O . ALA A 1 484 ? -16.219 34.469 17.203 1 98.56 484 ALA A O 1
ATOM 3977 N N . ALA A 1 485 ? -14.555 33.062 17.453 1 98.44 485 ALA A N 1
ATOM 3978 C CA . ALA A 1 485 ? -15.234 31.938 16.812 1 98.44 485 ALA A CA 1
ATOM 3979 C C . ALA A 1 485 ? -16.234 31.281 17.766 1 98.44 485 ALA A C 1
ATOM 3981 O O . ALA A 1 485 ? -17.203 30.656 17.312 1 98.44 485 ALA A O 1
ATOM 3982 N N . GLY A 1 486 ? -16.047 31.344 19.062 1 97.94 486 GLY A N 1
ATOM 3983 C CA . GLY A 1 486 ? -16.844 30.672 20.078 1 97.94 486 GLY A CA 1
ATOM 3984 C C . GLY A 1 486 ? -18.328 30.797 19.844 1 97.94 486 GLY A C 1
ATOM 3985 O O . GLY A 1 486 ? -19.031 29.781 19.781 1 97.94 486 GLY A O 1
ATOM 3986 N N . PRO A 1 487 ? -18.828 32 19.656 1 97.81 487 PRO A N 1
ATOM 3987 C CA . PRO A 1 487 ? -20.266 32.219 19.438 1 97.81 487 PRO A CA 1
ATOM 3988 C C . PRO A 1 487 ? -20.781 31.453 18.203 1 97.81 487 PRO A C 1
ATOM 3990 O O . PRO A 1 487 ? -21.922 30.984 18.203 1 97.81 487 PRO A O 1
ATOM 3993 N N . LEU A 1 488 ? -19.969 31.359 17.203 1 98.19 488 LEU A N 1
ATOM 3994 C CA . LEU A 1 488 ? -20.391 30.688 15.984 1 98.19 488 LEU A CA 1
ATOM 3995 C C . LEU A 1 488 ? -20.516 29.188 16.203 1 98.19 488 LEU A C 1
ATOM 3997 O O . LEU A 1 488 ? -21.406 28.531 15.625 1 98.19 488 LEU A O 1
ATOM 4001 N N . TYR A 1 489 ? -19.625 28.578 17 1 97.75 489 TYR A N 1
ATOM 4002 C CA . TYR A 1 489 ? -19.766 27.172 17.359 1 97.75 489 TYR A CA 1
ATOM 4003 C C . TYR A 1 489 ? -21.109 26.922 18.031 1 97.75 489 TYR A C 1
ATOM 4005 O O . TYR A 1 489 ? -21.797 25.938 17.719 1 97.75 489 TYR A O 1
ATOM 4013 N N . ALA A 1 490 ? -21.453 27.812 18.906 1 96.31 490 ALA A N 1
ATOM 4014 C CA . ALA A 1 490 ? -22.719 27.672 19.641 1 96.31 490 ALA A CA 1
ATOM 4015 C C . ALA A 1 490 ? -23.906 27.75 18.688 1 96.31 490 ALA A C 1
ATOM 4017 O O . ALA A 1 490 ? -24.844 26.953 18.812 1 96.31 490 ALA A O 1
ATOM 4018 N N . SER A 1 491 ? -23.828 28.641 17.797 1 96 491 SER A N 1
ATOM 4019 C CA . SER A 1 491 ? -24.938 28.844 16.875 1 96 491 SER A CA 1
ATOM 4020 C C . SER A 1 491 ? -25.062 27.688 15.891 1 96 491 SER A C 1
ATOM 4022 O O . SER A 1 491 ? -26.156 27.438 15.359 1 96 491 SER A O 1
ATOM 4024 N N . ALA A 1 492 ? -24.031 27.047 15.609 1 95.62 492 ALA A N 1
ATOM 4025 C CA . ALA A 1 492 ? -24.047 25.891 14.719 1 95.62 492 ALA A CA 1
ATOM 4026 C C . ALA A 1 492 ? -24.359 24.609 15.484 1 95.62 492 ALA A C 1
ATOM 4028 O O . ALA A 1 492 ? -24.234 23.5 14.938 1 95.62 492 ALA A O 1
ATOM 4029 N N . ALA A 1 493 ? -24.656 24.672 16.734 1 92.69 493 ALA A N 1
ATOM 4030 C CA . ALA A 1 493 ? -25.078 23.562 17.594 1 92.69 493 ALA A CA 1
ATOM 4031 C C . ALA A 1 493 ? -23.922 22.625 17.891 1 92.69 493 ALA A C 1
ATOM 4033 O O . ALA A 1 493 ? -24.109 21.406 17.984 1 92.69 493 ALA A O 1
ATOM 4034 N N . LYS A 1 494 ? -22.734 23.188 17.891 1 94.5 494 LYS A N 1
ATOM 4035 C CA . LYS A 1 494 ? -21.562 22.422 18.297 1 94.5 494 LYS A CA 1
ATOM 4036 C C . LYS A 1 494 ? -21.312 22.562 19.797 1 94.5 494 LYS A C 1
ATOM 4038 O O . LYS A 1 494 ? -20.281 23.109 20.203 1 94.5 494 LYS A O 1
ATOM 4043 N N . SER A 1 495 ? -22.156 21.984 20.547 1 93.19 495 SER A N 1
ATOM 4044 C CA . SER A 1 495 ? -22.219 22.219 21.984 1 93.19 495 SER A CA 1
ATOM 4045 C C . SER A 1 495 ? -20.953 21.719 22.672 1 93.19 495 SER A C 1
ATOM 4047 O O . SER A 1 495 ? -20.422 22.406 23.562 1 93.19 495 SER A O 1
ATOM 4049 N N . ASN A 1 496 ? -20.453 20.562 22.281 1 94 496 ASN A N 1
ATOM 4050 C CA . ASN A 1 496 ? -19.25 20.031 22.906 1 94 496 ASN A CA 1
ATOM 4051 C C . ASN A 1 496 ? -18.047 20.938 22.672 1 94 496 ASN A C 1
ATOM 4053 O O . ASN A 1 496 ? -17.297 21.219 23.609 1 94 496 ASN A O 1
ATOM 4057 N N . TYR A 1 497 ? -17.953 21.406 21.469 1 96.94 497 TYR A N 1
ATOM 4058 C CA . TYR A 1 497 ? -16.844 22.297 21.156 1 96.94 497 TYR A CA 1
ATOM 4059 C C . TYR A 1 497 ? -17.031 23.656 21.828 1 96.94 497 TYR A C 1
ATOM 4061 O O . TYR A 1 497 ? -16.062 24.281 22.25 1 96.94 497 TYR A O 1
ATOM 4069 N N . THR A 1 498 ? -18.25 24.109 21.922 1 96.88 498 THR A N 1
ATOM 4070 C CA . THR A 1 498 ? -18.516 25.375 22.609 1 96.88 498 THR A CA 1
ATOM 4071 C C . THR A 1 498 ? -18.047 25.297 24.062 1 96.88 498 THR A C 1
ATOM 4073 O O . THR A 1 498 ? -17.391 26.203 24.562 1 96.88 498 THR A O 1
ATOM 4076 N N . THR A 1 499 ? -18.406 24.203 24.641 1 96.69 499 THR A N 1
ATOM 4077 C CA . THR A 1 499 ? -18.016 23.984 26.031 1 96.69 499 THR A CA 1
ATOM 4078 C C . THR A 1 499 ? -16.5 23.891 26.156 1 96.69 499 THR A C 1
ATOM 4080 O O . THR A 1 499 ? -15.906 24.484 27.047 1 96.69 499 THR A O 1
ATOM 4083 N N . ALA A 1 500 ? -15.914 23.141 25.266 1 97.69 500 ALA A N 1
ATOM 4084 C CA . ALA A 1 500 ? -14.469 22.938 25.281 1 97.69 500 ALA A CA 1
ATOM 4085 C C . ALA A 1 500 ? -13.734 24.266 25.078 1 97.69 500 ALA A C 1
ATOM 4087 O O . ALA A 1 500 ? -12.734 24.531 25.75 1 97.69 500 ALA A O 1
ATOM 4088 N N . ILE A 1 501 ? -14.234 25.094 24.188 1 98.19 501 ILE A N 1
ATOM 4089 C CA . ILE A 1 501 ? -13.625 26.391 23.906 1 98.19 501 ILE A CA 1
ATOM 4090 C C . ILE A 1 501 ? -13.727 27.281 25.141 1 98.19 501 ILE A C 1
ATOM 4092 O O . ILE A 1 501 ? -12.766 27.953 25.5 1 98.19 501 ILE A O 1
ATOM 4096 N N . ALA A 1 502 ? -14.867 27.25 25.797 1 98.06 502 ALA A N 1
ATOM 4097 C CA . ALA A 1 502 ? -15.055 28.047 27.016 1 98.06 502 ALA A CA 1
ATOM 4098 C C . ALA A 1 502 ? -14.055 27.641 28.094 1 98.06 502 ALA A C 1
ATOM 4100 O O . ALA A 1 502 ? -13.414 28.5 28.703 1 98.06 502 ALA A O 1
ATOM 4101 N N . HIS A 1 503 ? -13.93 26.375 28.281 1 97.75 503 HIS A N 1
ATOM 4102 C CA . HIS A 1 503 ? -12.977 25.875 29.266 1 97.75 503 HIS A CA 1
ATOM 4103 C C . HIS A 1 503 ? -11.547 26.234 28.875 1 97.75 503 HIS A C 1
ATOM 4105 O O . HIS A 1 503 ? -10.75 26.625 29.734 1 97.75 503 HIS A O 1
ATOM 4111 N N . PHE A 1 504 ? -11.195 26.078 27.672 1 98.12 504 PHE A N 1
ATOM 4112 C CA . PHE A 1 504 ? -9.844 26.328 27.188 1 98.12 504 PHE A CA 1
ATOM 4113 C C . PHE A 1 504 ? -9.461 27.797 27.391 1 98.12 504 PHE A C 1
ATOM 4115 O O . PHE A 1 504 ? -8.414 28.094 27.953 1 98.12 504 PHE A O 1
ATOM 4122 N N . LEU A 1 505 ? -10.328 28.703 26.938 1 98.31 505 LEU A N 1
ATOM 4123 C CA . LEU A 1 505 ? -10.047 30.125 27.047 1 98.31 505 LEU A CA 1
ATOM 4124 C C . LEU A 1 505 ? -9.992 30.547 28.516 1 98.31 505 LEU A C 1
ATOM 4126 O O . LEU A 1 505 ? -9.188 31.406 28.891 1 98.31 505 LEU A O 1
ATOM 4130 N N . ALA A 1 506 ? -10.836 29.953 29.312 1 97.88 506 ALA A N 1
ATOM 4131 C CA . ALA A 1 506 ? -10.805 30.219 30.75 1 97.88 506 ALA A CA 1
ATOM 4132 C C . ALA A 1 506 ? -9.484 29.781 31.359 1 97.88 506 ALA A C 1
ATOM 4134 O O . ALA A 1 506 ? -8.922 30.484 32.219 1 97.88 506 ALA A O 1
ATOM 4135 N N . THR A 1 507 ? -9.023 28.625 30.953 1 96.81 507 THR A N 1
ATOM 4136 C CA . THR A 1 507 ? -7.758 28.094 31.453 1 96.81 507 THR A CA 1
ATOM 4137 C C . THR A 1 507 ? -6.605 29.031 31.094 1 96.81 507 THR A C 1
ATOM 4139 O O . THR A 1 507 ? -5.75 29.312 31.938 1 96.81 507 THR A O 1
ATOM 4142 N N . ILE A 1 508 ? -6.594 29.5 29.891 1 97.06 508 ILE A N 1
ATOM 4143 C CA . ILE A 1 508 ? -5.535 30.406 29.453 1 97.06 508 ILE A CA 1
ATOM 4144 C C . ILE A 1 508 ? -5.59 31.703 30.25 1 97.06 508 ILE A C 1
ATOM 4146 O O . ILE A 1 508 ? -4.562 32.188 30.719 1 97.06 508 ILE A O 1
ATOM 4150 N N . ALA A 1 509 ? -6.758 32.219 30.438 1 97.12 509 ALA A N 1
ATOM 4151 C CA . ALA A 1 509 ? -6.938 33.5 31.156 1 97.12 509 ALA A CA 1
ATOM 4152 C C . ALA A 1 509 ? -6.551 33.344 32.625 1 97.12 509 ALA A C 1
ATOM 4154 O O . ALA A 1 509 ? -6.02 34.312 33.219 1 97.12 509 ALA A O 1
ATOM 4155 N N . ALA A 1 510 ? -6.781 32.219 33.219 1 96.81 510 ALA A N 1
ATOM 4156 C CA . ALA A 1 510 ? -6.539 32 34.625 1 96.81 510 ALA A CA 1
ATOM 4157 C C . ALA A 1 510 ? -5.062 31.734 34.906 1 96.81 510 ALA A C 1
ATOM 4159 O O . ALA A 1 510 ? -4.605 31.828 36.031 1 96.81 510 ALA A O 1
ATOM 4160 N N . HIS A 1 511 ? -4.266 31.391 33.938 1 95.31 511 HIS A N 1
ATOM 4161 C CA . HIS A 1 511 ? -2.883 30.969 34.125 1 95.31 511 HIS A CA 1
ATOM 4162 C C . HIS A 1 511 ? -1.932 31.766 33.25 1 95.31 511 HIS A C 1
ATOM 4164 O O . HIS A 1 511 ? -1.451 31.266 32.219 1 95.31 511 HIS A O 1
ATOM 4170 N N . PRO A 1 512 ? -1.498 32.875 33.688 1 93.44 512 PRO A N 1
ATOM 4171 C CA . PRO A 1 512 ? -0.67 33.781 32.875 1 93.44 512 PRO A CA 1
ATOM 4172 C C . PRO A 1 512 ? 0.68 33.156 32.5 1 93.44 512 PRO A C 1
ATOM 4174 O O . PRO A 1 512 ? 1.21 33.438 31.422 1 93.44 512 PRO A O 1
ATOM 4177 N N . GLN A 1 513 ? 1.3 32.375 33.312 1 92 513 GLN A N 1
ATOM 4178 C CA . GLN A 1 513 ? 2.578 31.75 33 1 92 513 GLN A CA 1
ATOM 4179 C C . GLN A 1 513 ? 2.42 30.719 31.875 1 92 513 GLN A C 1
ATOM 4181 O O . GLN A 1 513 ? 3.307 30.578 31.031 1 92 513 GLN A O 1
ATOM 4186 N N . LEU A 1 514 ? 1.345 29.984 31.953 1 93.75 514 LEU A N 1
ATOM 4187 C CA . LEU A 1 514 ? 1.051 29.062 30.859 1 93.75 514 LEU A CA 1
ATOM 4188 C C . LEU A 1 514 ? 0.936 29.812 29.547 1 93.75 514 LEU A C 1
ATOM 4190 O O . LEU A 1 514 ? 1.467 29.359 28.531 1 93.75 514 LEU A O 1
ATOM 4194 N N . GLU A 1 515 ? 0.255 30.906 29.516 1 93.56 515 GLU A N 1
ATOM 4195 C CA . GLU A 1 515 ? 0.102 31.719 28.312 1 93.56 515 GLU A CA 1
ATOM 4196 C C . GLU A 1 515 ? 1.453 32.188 27.797 1 93.56 515 GLU A C 1
ATOM 4198 O O . GLU A 1 515 ? 1.686 32.219 26.578 1 93.56 515 GLU A O 1
ATOM 4203 N N . GLU A 1 516 ? 2.27 32.562 28.719 1 91.31 516 GLU A N 1
ATOM 4204 C CA . GLU A 1 516 ? 3.607 33 28.328 1 91.31 516 GLU A CA 1
ATOM 4205 C C . GLU A 1 516 ? 4.383 31.859 27.656 1 91.31 516 GLU A C 1
ATOM 4207 O O . GLU A 1 516 ? 5.074 32.094 26.656 1 91.31 516 GLU A O 1
ATOM 4212 N N . LYS A 1 517 ? 4.297 30.688 28.234 1 91.5 517 LYS A N 1
ATOM 4213 C CA . LYS A 1 517 ? 4.949 29.531 27.641 1 91.5 517 LYS A CA 1
ATOM 4214 C C . LYS A 1 517 ? 4.422 29.281 26.219 1 91.5 517 LYS A C 1
ATOM 4216 O O . LYS A 1 517 ? 5.195 29.031 25.297 1 91.5 517 LYS A O 1
ATOM 4221 N N . LEU A 1 518 ? 3.113 29.406 26.078 1 92.69 518 LEU A N 1
ATOM 4222 C CA . LEU A 1 518 ? 2.475 29.156 24.781 1 92.69 518 LEU A CA 1
ATOM 4223 C C . LEU A 1 518 ? 2.83 30.234 23.781 1 92.69 518 LEU A C 1
ATOM 4225 O O . LEU A 1 518 ? 2.924 29.969 22.578 1 92.69 518 LEU A O 1
ATOM 4229 N N . ASN A 1 519 ? 3.027 31.391 24.219 1 89.88 519 ASN A N 1
ATOM 4230 C CA . ASN A 1 519 ? 3.477 32.469 23.328 1 89.88 519 ASN A CA 1
ATOM 4231 C C . ASN A 1 519 ? 4.891 32.219 22.828 1 89.88 519 ASN A C 1
ATOM 4233 O O . ASN A 1 519 ? 5.227 32.594 21.703 1 89.88 519 ASN A O 1
ATOM 4237 N N . HIS A 1 520 ? 5.613 31.578 23.656 1 87.75 520 HIS A N 1
ATOM 4238 C CA . HIS A 1 520 ? 6.977 31.234 23.266 1 87.75 520 HIS A CA 1
ATOM 4239 C C . HIS A 1 520 ? 6.988 30.078 22.281 1 87.75 520 HIS A C 1
ATOM 4241 O O . HIS A 1 520 ? 7.777 30.078 21.328 1 87.75 520 HIS A O 1
ATOM 4247 N N . CYS A 1 521 ? 6.156 29.062 22.594 1 87 521 CYS A N 1
ATOM 4248 C CA . CYS A 1 521 ? 6.066 27.906 21.703 1 87 521 CYS A CA 1
ATOM 4249 C C . CYS A 1 521 ? 4.629 27.406 21.609 1 87 521 CYS A C 1
ATOM 4251 O O . CYS A 1 521 ? 4.176 26.641 22.453 1 87 521 CYS A O 1
ATOM 4253 N N . SER A 1 522 ? 4.043 27.812 20.484 1 81.31 522 SER A N 1
ATOM 4254 C CA . SER A 1 522 ? 2.627 27.484 20.359 1 81.31 522 SER A CA 1
ATOM 4255 C C . SER A 1 522 ? 2.412 26.391 19.312 1 81.31 522 SER A C 1
ATOM 4257 O O . SER A 1 522 ? 1.289 25.906 19.141 1 81.31 522 SER A O 1
ATOM 4259 N N . ALA A 1 523 ? 3.479 26.062 18.672 1 81.88 523 ALA A N 1
ATOM 4260 C CA . ALA A 1 523 ? 3.35 25.109 17.578 1 81.88 523 ALA A CA 1
ATOM 4261 C C . ALA A 1 523 ? 4.672 24.406 17.312 1 81.88 523 ALA A C 1
ATOM 4263 O O . ALA A 1 523 ? 5.715 24.797 17.844 1 81.88 523 ALA A O 1
ATOM 4264 N N . PHE A 1 524 ? 4.508 23.344 16.625 1 84.06 524 PHE A N 1
ATOM 4265 C CA . PHE A 1 524 ? 5.684 22.578 16.219 1 84.06 524 PHE A CA 1
ATOM 4266 C C . PHE A 1 524 ? 6.277 23.141 14.938 1 84.06 524 PHE A C 1
ATOM 4268 O O . PHE A 1 524 ? 5.645 23.078 13.883 1 84.06 524 PHE A O 1
ATOM 4275 N N . LYS A 1 525 ? 7.457 23.609 15.078 1 77.94 525 LYS A N 1
ATOM 4276 C CA . LYS A 1 525 ? 8.125 24.234 13.938 1 77.94 525 LYS A CA 1
ATOM 4277 C C . LYS A 1 525 ? 8.781 23.188 13.047 1 77.94 525 LYS A C 1
ATOM 4279 O O . LYS A 1 525 ? 9.5 22.297 13.539 1 77.94 525 LYS A O 1
ATOM 4284 N N . ILE A 1 526 ? 8.406 23.156 11.719 1 69.25 526 ILE A N 1
ATOM 4285 C CA . ILE A 1 526 ? 9.078 22.328 10.734 1 69.25 526 ILE A CA 1
ATOM 4286 C C . ILE A 1 526 ? 10.109 23.156 9.977 1 69.25 526 ILE A C 1
ATOM 4288 O O . ILE A 1 526 ? 9.781 24.219 9.43 1 69.25 526 ILE A O 1
ATOM 4292 N N . PRO A 1 527 ? 11.422 22.781 10 1 56.28 527 PRO A N 1
ATOM 4293 C CA . PRO A 1 527 ? 12.414 23.578 9.273 1 56.28 527 PRO A CA 1
ATOM 4294 C C . PRO A 1 527 ? 12.242 23.484 7.758 1 56.28 527 PRO A C 1
ATOM 4296 O O . PRO A 1 527 ? 11.984 22.406 7.223 1 56.28 527 PRO A O 1
ATOM 4299 N N . HIS A 1 528 ? 11.625 24.344 6.957 1 52.88 528 HIS A N 1
ATOM 4300 C CA . HIS A 1 528 ? 11.508 24.297 5.504 1 52.88 528 HIS A CA 1
ATOM 4301 C C . HIS A 1 528 ? 12.586 25.141 4.836 1 52.88 528 HIS A C 1
ATOM 4303 O O . HIS A 1 528 ? 12.867 26.25 5.281 1 52.88 528 HIS A O 1
ATOM 4309 N N . ASP A 1 529 ? 13.602 24.453 3.955 1 44.38 529 ASP A N 1
ATOM 4310 C CA . ASP A 1 529 ? 14.492 25.234 3.096 1 44.38 529 ASP A CA 1
ATOM 4311 C C . ASP A 1 529 ? 13.688 26.094 2.121 1 44.38 529 ASP A C 1
ATOM 4313 O O . ASP A 1 529 ? 13.211 25.594 1.099 1 44.38 529 ASP A O 1
ATOM 4317 N N . ILE A 1 530 ? 12.758 26.719 2.301 1 38.06 530 ILE A N 1
ATOM 4318 C CA . ILE A 1 530 ? 12.203 27.438 1.163 1 38.06 530 ILE A CA 1
ATOM 4319 C C . ILE A 1 530 ? 13.305 28.281 0.501 1 38.06 530 ILE A C 1
ATOM 4321 O O . ILE A 1 530 ? 14.039 29 1.18 1 38.06 530 ILE A O 1
ATOM 4325 N N . ASP A 1 531 ? 13.672 28.016 -0.634 1 35.28 531 ASP A N 1
ATOM 4326 C CA . ASP A 1 531 ? 14.32 28.938 -1.563 1 35.28 531 ASP A CA 1
ATOM 4327 C C . ASP A 1 531 ? 13.812 30.375 -1.366 1 35.28 531 ASP A C 1
ATOM 4329 O O . ASP A 1 531 ? 12.602 30.609 -1.404 1 35.28 531 ASP A O 1
ATOM 4333 N N . GLY A 1 532 ? 14.695 31.297 -0.93 1 37.97 532 GLY A N 1
ATOM 4334 C CA . GLY A 1 532 ? 14.688 32.75 -1.08 1 37.97 532 GLY A CA 1
ATOM 4335 C C . GLY A 1 532 ? 14.117 33.469 0.124 1 37.97 532 GLY A C 1
ATOM 4336 O O . GLY A 1 532 ? 13.641 34.594 0.006 1 37.97 532 GLY A O 1
ATOM 4337 N N . GLY A 1 533 ? 14.227 32.969 1.445 1 42.66 533 GLY A N 1
ATOM 4338 C CA . GLY A 1 533 ? 13.906 33.719 2.652 1 42.66 533 GLY A CA 1
ATOM 4339 C C . GLY A 1 533 ? 12.836 33.062 3.498 1 42.66 533 GLY A C 1
ATOM 4340 O O . GLY A 1 533 ? 12.148 33.719 4.277 1 42.66 533 GLY A O 1
ATOM 4341 N N . LEU A 1 534 ? 12.477 31.922 3.309 1 47 534 LEU A N 1
ATOM 4342 C CA . LEU A 1 534 ? 11.188 31.25 3.469 1 47 534 LEU A CA 1
ATOM 4343 C C . LEU A 1 534 ? 10.922 30.938 4.934 1 47 534 LEU A C 1
ATOM 4345 O O . LEU A 1 534 ? 11.82 30.484 5.652 1 47 534 LEU A O 1
ATOM 4349 N N . HIS A 1 535 ? 9.883 31.469 5.562 1 57.75 535 HIS A N 1
ATOM 4350 C CA . HIS A 1 535 ? 9.102 31.391 6.797 1 57.75 535 HIS A CA 1
ATOM 4351 C C . HIS A 1 535 ? 8.82 29.938 7.172 1 57.75 535 HIS A C 1
ATOM 4353 O O . HIS A 1 535 ? 8.594 29.094 6.297 1 57.75 535 HIS A O 1
ATOM 4359 N N . HIS A 1 536 ? 9.32 29.562 8.367 1 64.12 536 HIS A N 1
ATOM 4360 C CA . HIS A 1 536 ? 9 28.266 8.945 1 64.12 536 HIS A CA 1
ATOM 4361 C C . HIS A 1 536 ? 7.5 28.016 8.945 1 64.12 536 HIS A C 1
ATOM 4363 O O . HIS A 1 536 ? 6.707 28.953 8.922 1 64.12 536 HIS A O 1
ATOM 4369 N N . VAL A 1 537 ? 7.16 26.859 8.594 1 72.62 537 VAL A N 1
ATOM 4370 C CA . VAL A 1 537 ? 5.773 26.438 8.742 1 72.62 537 VAL A CA 1
ATOM 4371 C C . VAL A 1 537 ? 5.602 25.688 10.062 1 72.62 537 VAL A C 1
ATOM 4373 O O . VAL A 1 537 ? 6.457 24.875 10.438 1 72.62 537 VAL A O 1
ATOM 4376 N N . CYS A 1 538 ? 4.551 26.125 10.75 1 82.44 538 CYS A N 1
ATOM 4377 C CA . CYS A 1 538 ? 4.289 25.5 12.039 1 82.44 538 CYS A CA 1
ATOM 4378 C C . CYS A 1 538 ? 3.064 24.594 11.977 1 82.44 538 CYS A C 1
ATOM 4380 O O . CYS A 1 538 ? 2.135 24.859 11.211 1 82.44 538 CYS A O 1
ATOM 4382 N N . PHE A 1 539 ? 3.09 23.547 12.727 1 85.69 539 PHE A N 1
ATOM 4383 C CA . PHE A 1 539 ? 1.957 22.656 12.953 1 85.69 539 PHE A CA 1
ATOM 4384 C C . PHE A 1 539 ? 1.392 22.828 14.352 1 85.69 539 PHE A C 1
ATOM 4386 O O . PHE A 1 539 ? 2.143 23.031 15.312 1 85.69 539 PHE A O 1
ATOM 4393 N N . GLY A 1 540 ? 0.025 22.859 14.367 1 90.44 540 GLY A N 1
ATOM 4394 C CA . GLY A 1 540 ? -0.512 22.641 15.703 1 90.44 540 GLY A CA 1
ATOM 4395 C C . GLY A 1 540 ? 0.038 21.406 16.375 1 90.44 540 GLY A C 1
ATOM 4396 O O . GLY A 1 540 ? 0.441 20.453 15.711 1 90.44 540 GLY A O 1
ATOM 4397 N N . PHE A 1 541 ? 0.111 21.375 17.656 1 92.81 541 PHE A N 1
ATOM 4398 C CA . PHE A 1 541 ? 0.691 20.25 18.375 1 92.81 541 PHE A CA 1
ATOM 4399 C C . PHE A 1 541 ? -0.064 18.969 18.078 1 92.81 541 PHE A C 1
ATOM 4401 O O . PHE A 1 541 ? 0.542 17.906 17.953 1 92.81 541 PHE A O 1
ATOM 4408 N N . ASP A 1 542 ? -1.356 19.062 18.031 1 94.12 542 ASP A N 1
ATOM 4409 C CA . ASP A 1 542 ? -2.15 17.875 17.734 1 94.12 542 ASP A CA 1
ATOM 4410 C C . ASP A 1 542 ? -1.965 17.453 16.281 1 94.12 542 ASP A C 1
ATOM 4412 O O . ASP A 1 542 ? -2.064 16.266 15.953 1 94.12 542 ASP A O 1
ATOM 4416 N N . GLU A 1 543 ? -1.691 18.359 15.406 1 90.25 543 GLU A N 1
ATOM 4417 C CA . GLU A 1 543 ? -1.324 18.016 14.039 1 90.25 543 GLU A CA 1
ATOM 4418 C C . GLU A 1 543 ? 0.026 17.312 13.992 1 90.25 543 GLU A C 1
ATOM 4420 O O . GLU A 1 543 ? 0.216 16.375 13.203 1 90.25 543 GLU A O 1
ATOM 4425 N N . ALA A 1 544 ? 0.903 17.844 14.742 1 88.69 544 ALA A N 1
ATOM 4426 C CA . ALA A 1 544 ? 2.219 17.219 14.844 1 88.69 544 ALA A CA 1
ATOM 4427 C C . ALA A 1 544 ? 2.111 15.789 15.367 1 88.69 544 ALA A C 1
ATOM 4429 O O . ALA A 1 544 ? 2.834 14.898 14.914 1 88.69 544 ALA A O 1
ATOM 4430 N N . LEU A 1 545 ? 1.253 15.602 16.344 1 92.56 545 LEU A N 1
ATOM 4431 C CA . LEU A 1 545 ? 1.023 14.258 16.859 1 92.56 545 LEU A CA 1
ATOM 4432 C C . LEU A 1 545 ? 0.5 13.336 15.758 1 92.56 545 LEU A C 1
ATOM 4434 O O . LEU A 1 545 ? 0.908 12.172 15.68 1 92.56 545 LEU A O 1
ATOM 4438 N N . GLU A 1 546 ? -0.393 13.82 14.977 1 87.94 546 GLU A N 1
ATOM 4439 C CA . GLU A 1 546 ? -0.942 13.031 13.883 1 87.94 546 GLU A CA 1
ATOM 4440 C C . GLU A 1 546 ? 0.146 12.633 12.891 1 87.94 546 GLU A C 1
ATOM 4442 O O . GLU A 1 546 ? 0.166 11.5 12.406 1 87.94 546 GLU A O 1
ATOM 4447 N N . THR A 1 547 ? 0.997 13.516 12.664 1 79.25 547 THR A N 1
ATOM 4448 C CA . THR A 1 547 ? 2.01 13.328 11.633 1 79.25 547 THR A CA 1
ATOM 4449 C C . THR A 1 547 ? 3.154 12.461 12.148 1 79.25 547 THR A C 1
ATOM 4451 O O . THR A 1 547 ? 3.535 11.484 11.5 1 79.25 547 THR A O 1
ATOM 4454 N N . PHE A 1 548 ? 3.633 12.797 13.328 1 80.06 548 PHE A N 1
ATOM 4455 C CA . PHE A 1 548 ? 4.859 12.18 13.82 1 80.06 548 PHE A CA 1
ATOM 4456 C C . PHE A 1 548 ? 4.547 10.984 14.711 1 80.06 548 PHE A C 1
ATOM 4458 O O . PHE A 1 548 ? 5.418 10.148 14.969 1 80.06 548 PHE A O 1
ATOM 4465 N N . GLY A 1 549 ? 3.381 11.008 15.219 1 87.81 549 GLY A N 1
ATOM 4466 C CA . GLY A 1 549 ? 2.969 9.906 16.078 1 87.81 549 GLY A CA 1
ATOM 4467 C C . GLY A 1 549 ? 2.068 8.906 15.367 1 87.81 549 GLY A C 1
ATOM 4468 O O . GLY A 1 549 ? 2.539 7.887 14.867 1 87.81 549 GLY A O 1
ATOM 4469 N N . VAL A 1 550 ? 0.882 9.305 15.117 1 88.12 550 VAL A N 1
ATOM 4470 C CA . VAL A 1 550 ? -0.152 8.391 14.633 1 88.12 550 VAL A CA 1
ATOM 4471 C C . VAL A 1 550 ? 0.266 7.805 13.281 1 88.12 550 VAL A C 1
ATOM 4473 O O . VAL A 1 550 ? 0.32 6.582 13.125 1 88.12 550 VAL A O 1
ATOM 4476 N N . ARG A 1 551 ? 0.579 8.641 12.344 1 78.75 551 ARG A N 1
ATOM 4477 C CA . ARG A 1 551 ? 0.937 8.188 11 1 78.75 551 ARG A CA 1
ATOM 4478 C C . ARG A 1 551 ? 2.201 7.336 11.031 1 78.75 551 ARG A C 1
ATOM 4480 O O . ARG A 1 551 ? 2.285 6.312 10.352 1 78.75 551 ARG A O 1
ATOM 4487 N N . PHE A 1 552 ? 3.131 7.688 11.766 1 78.5 552 PHE A N 1
ATOM 4488 C CA . PHE A 1 552 ? 4.383 6.953 11.898 1 78.5 552 PHE A CA 1
ATOM 4489 C C . PHE A 1 552 ? 4.137 5.562 12.477 1 78.5 552 PHE A C 1
ATOM 4491 O O . PHE A 1 552 ? 4.652 4.57 11.961 1 78.5 552 PHE A O 1
ATOM 4498 N N . ILE A 1 553 ? 3.34 5.57 13.531 1 83.31 553 ILE A N 1
ATOM 4499 C CA . ILE A 1 553 ? 3.082 4.305 14.211 1 83.31 553 ILE A CA 1
ATOM 4500 C C . ILE A 1 553 ? 2.277 3.383 13.297 1 83.31 553 ILE A C 1
ATOM 4502 O O . ILE A 1 553 ? 2.594 2.197 13.164 1 83.31 553 ILE A O 1
ATOM 4506 N N . LYS A 1 554 ? 1.286 3.926 12.719 1 79.25 554 LYS A N 1
ATOM 4507 C CA . LYS A 1 554 ? 0.458 3.111 11.836 1 79.25 554 LYS A CA 1
ATOM 4508 C C . LYS A 1 554 ? 1.271 2.578 10.656 1 79.25 554 LYS A C 1
ATOM 4510 O O . LYS A 1 554 ? 0.984 1.498 10.141 1 79.25 554 LYS A O 1
ATOM 4515 N N . GLY A 1 555 ? 2.248 3.346 10.312 1 71.5 555 GLY A N 1
ATOM 4516 C CA . GLY A 1 555 ? 3.109 2.918 9.219 1 71.5 555 GLY A CA 1
ATOM 4517 C C . GLY A 1 555 ? 4.109 1.852 9.633 1 71.5 555 GLY A C 1
ATOM 4518 O O . GLY A 1 555 ? 4.695 1.183 8.781 1 71.5 555 GLY A O 1
ATOM 4519 N N . ASN A 1 556 ? 4.309 1.691 10.906 1 71.56 556 ASN A N 1
ATOM 4520 C CA . ASN A 1 556 ? 5.387 0.833 11.383 1 71.56 556 ASN A CA 1
ATOM 4521 C C . ASN A 1 556 ? 4.844 -0.404 12.094 1 71.56 556 ASN A C 1
ATOM 4523 O O . ASN A 1 556 ? 5.605 -1.312 12.438 1 71.56 556 ASN A O 1
ATOM 4527 N N . VAL A 1 557 ? 3.549 -0.429 12.406 1 72 557 VAL A N 1
ATOM 4528 C CA . VAL A 1 557 ? 2.977 -1.562 13.125 1 72 557 VAL A CA 1
ATOM 4529 C C . VAL A 1 557 ? 2.66 -2.691 12.148 1 72 557 VAL A C 1
ATOM 4531 O O . VAL A 1 557 ? 2.143 -2.447 11.055 1 72 557 VAL A O 1
ATOM 4534 N N . SER A 1 558 ? 3.213 -3.854 12.438 1 63.88 558 SER A N 1
ATOM 4535 C CA . SER A 1 558 ? 2.988 -5.047 11.625 1 63.88 558 SER A CA 1
ATOM 4536 C C . SER A 1 558 ? 2.445 -6.195 12.469 1 63.88 558 SER A C 1
ATOM 4538 O O . SER A 1 558 ? 2.338 -6.082 13.688 1 63.88 558 SER A O 1
ATOM 4540 N N . GLY A 1 559 ? 2.025 -7.277 11.875 1 63.75 559 GLY A N 1
ATOM 4541 C CA . GLY A 1 559 ? 1.524 -8.445 12.578 1 63.75 559 GLY A CA 1
ATOM 4542 C C . GLY A 1 559 ? 0.058 -8.336 12.953 1 63.75 559 GLY A C 1
ATOM 4543 O O . GLY A 1 559 ? -0.731 -7.734 12.219 1 63.75 559 GLY A O 1
ATOM 4544 N N . ASN A 1 560 ? -0.318 -8.984 14.102 1 66.19 560 ASN A N 1
ATOM 4545 C CA . ASN A 1 560 ? -1.697 -8.969 14.57 1 66.19 560 ASN A CA 1
ATOM 4546 C C . ASN A 1 560 ? -2.039 -7.641 15.25 1 66.19 560 ASN A C 1
ATOM 4548 O O . ASN A 1 560 ? -1.801 -7.473 16.453 1 66.19 560 ASN A O 1
ATOM 4552 N N . VAL A 1 561 ? -2.639 -6.77 14.539 1 70.56 561 VAL A N 1
ATOM 4553 C CA . VAL A 1 561 ? -2.875 -5.406 15 1 70.56 561 VAL A CA 1
ATOM 4554 C C . VAL A 1 561 ? -4.109 -5.371 15.898 1 70.56 561 VAL A C 1
ATOM 4556 O O . VAL A 1 561 ? -4.355 -4.379 16.578 1 70.56 561 VAL A O 1
ATOM 4559 N N . ILE A 1 562 ? -4.84 -6.512 15.969 1 76.69 562 ILE A N 1
ATOM 4560 C CA . ILE A 1 562 ? -6.059 -6.496 16.766 1 76.69 562 ILE A CA 1
ATOM 4561 C C . ILE A 1 562 ? -5.73 -6.895 18.203 1 76.69 562 ILE A C 1
ATOM 4563 O O . ILE A 1 562 ? -6.539 -6.68 19.125 1 76.69 562 ILE A O 1
ATOM 4567 N N . ASP A 1 563 ? -4.566 -7.496 18.359 1 79.5 563 ASP A N 1
ATOM 4568 C CA . ASP A 1 563 ? -4.098 -7.82 19.703 1 79.5 563 ASP A CA 1
ATOM 4569 C C . ASP A 1 563 ? -3.615 -6.566 20.438 1 79.5 563 ASP A C 1
ATOM 4571 O O . ASP A 1 563 ? -2.572 -6.004 20.094 1 79.5 563 ASP A O 1
ATOM 4575 N N . GLU A 1 564 ? -4.371 -6.152 21.531 1 83.44 564 GLU A N 1
ATOM 4576 C CA . GLU A 1 564 ? -4.098 -4.906 22.234 1 83.44 564 GLU A CA 1
ATOM 4577 C C . GLU A 1 564 ? -2.715 -4.926 22.875 1 83.44 564 GLU A C 1
ATOM 4579 O O . GLU A 1 564 ? -2.027 -3.902 22.922 1 83.44 564 GLU A O 1
ATOM 4584 N N . LYS A 1 565 ? -2.381 -6.062 23.375 1 81.62 565 LYS A N 1
ATOM 4585 C CA . LYS A 1 565 ? -1.063 -6.168 24 1 81.62 565 LYS A CA 1
ATOM 4586 C C . LYS A 1 565 ? 0.048 -5.988 22.969 1 81.62 565 LYS A C 1
ATOM 4588 O O . LYS A 1 565 ? 1.011 -5.258 23.203 1 81.62 565 LYS A O 1
ATOM 4593 N N . ASN A 1 566 ? -0.192 -6.652 21.875 1 80.81 566 ASN A N 1
ATOM 4594 C CA . ASN A 1 566 ? 0.771 -6.508 20.781 1 80.81 566 ASN A CA 1
ATOM 4595 C C . ASN A 1 566 ? 0.833 -5.07 20.281 1 80.81 566 ASN A C 1
ATOM 4597 O O . ASN A 1 566 ? 1.916 -4.555 20 1 80.81 566 ASN A O 1
ATOM 4601 N N . LEU A 1 567 ? -0.316 -4.496 20.219 1 84.5 567 LEU A N 1
ATOM 4602 C CA . LEU A 1 567 ? -0.375 -3.111 19.766 1 84.5 567 LEU A CA 1
ATOM 4603 C C . LEU A 1 567 ? 0.409 -2.195 20.703 1 84.5 567 LEU A C 1
ATOM 4605 O O . LEU A 1 567 ? 1.229 -1.395 20.25 1 84.5 567 LEU A O 1
ATOM 4609 N N . LYS A 1 568 ? 0.235 -2.34 21.953 1 87.12 568 LYS A N 1
ATOM 4610 C CA . LYS A 1 568 ? 0.903 -1.507 22.938 1 87.12 568 LYS A CA 1
ATOM 4611 C C . LYS A 1 568 ? 2.414 -1.706 22.906 1 87.12 568 LYS A C 1
ATOM 4613 O O . LYS A 1 568 ? 3.176 -0.74 22.984 1 87.12 568 LYS A O 1
ATOM 4618 N N . ASN A 1 569 ? 2.773 -2.918 22.734 1 84.56 569 ASN A N 1
ATOM 4619 C CA . ASN A 1 569 ? 4.199 -3.221 22.672 1 84.56 569 ASN A CA 1
ATOM 4620 C C . ASN A 1 569 ? 4.852 -2.598 21.438 1 84.56 569 ASN A C 1
ATOM 4622 O O . ASN A 1 569 ? 5.969 -2.082 21.516 1 84.56 569 ASN A O 1
ATOM 4626 N N . GLN A 1 570 ? 4.113 -2.625 20.484 1 83.56 570 GLN A N 1
ATOM 4627 C CA . GLN A 1 570 ? 4.664 -2.082 19.234 1 83.56 570 GLN A CA 1
ATOM 4628 C C . GLN A 1 570 ? 4.723 -0.558 19.281 1 83.56 570 GLN A C 1
ATOM 4630 O O . GLN A 1 570 ? 5.656 0.048 18.75 1 83.56 570 GLN A O 1
ATOM 4635 N N . ILE A 1 571 ? 3.727 0.045 19.875 1 87.19 571 ILE A N 1
ATOM 4636 C CA . ILE A 1 571 ? 3.766 1.496 20.016 1 87.19 571 ILE A CA 1
ATOM 4637 C C . ILE A 1 571 ? 4.945 1.89 20.906 1 87.19 571 ILE A C 1
ATOM 4639 O O . ILE A 1 571 ? 5.684 2.824 20.594 1 87.19 571 ILE A O 1
ATOM 4643 N N . LYS A 1 572 ? 5.102 1.133 21.953 1 87.06 572 LYS A N 1
ATOM 4644 C CA . LYS A 1 572 ? 6.223 1.378 22.844 1 87.06 572 LYS A CA 1
ATOM 4645 C C . LYS A 1 572 ? 7.555 1.257 22.109 1 87.06 572 LYS A C 1
ATOM 4647 O O . LYS A 1 572 ? 8.469 2.047 22.344 1 87.06 572 LYS A O 1
ATOM 4652 N N . ALA A 1 573 ? 7.539 0.319 21.203 1 84.19 573 ALA A N 1
ATOM 4653 C CA . ALA A 1 573 ? 8.773 0.048 20.469 1 84.19 573 ALA A CA 1
ATOM 4654 C C . ALA A 1 573 ? 9 1.097 19.375 1 84.19 573 ALA A C 1
ATOM 4656 O O . ALA A 1 573 ? 10.109 1.225 18.859 1 84.19 573 ALA A O 1
ATOM 4657 N N . SER A 1 574 ? 7.969 1.803 19.047 1 83.12 574 SER A N 1
ATOM 4658 C CA . SER A 1 574 ? 8.055 2.76 17.953 1 83.12 574 SER A CA 1
ATOM 4659 C C . SER A 1 574 ? 9.102 3.834 18.234 1 83.12 574 SER A C 1
ATOM 4661 O O . SER A 1 574 ? 9.719 4.367 17.312 1 83.12 574 SER A O 1
ATOM 4663 N N . GLN A 1 575 ? 9.242 4.102 19.5 1 83.62 575 GLN A N 1
ATOM 4664 C CA . GLN A 1 575 ? 10.266 5.078 19.859 1 83.62 575 GLN A CA 1
ATOM 4665 C C . GLN A 1 575 ? 11.648 4.598 19.438 1 83.62 575 GLN A C 1
ATOM 4667 O O . GLN A 1 575 ? 12.461 5.387 18.953 1 83.62 575 GLN A O 1
ATOM 4672 N N . SER A 1 576 ? 11.844 3.359 19.609 1 81.19 576 SER A N 1
ATOM 4673 C CA . SER A 1 576 ? 13.125 2.795 19.203 1 81.19 576 SER A CA 1
ATOM 4674 C C . SER A 1 576 ? 13.328 2.879 17.703 1 81.19 576 SER A C 1
ATOM 4676 O O . SER A 1 576 ? 14.438 3.113 17.219 1 81.19 576 SER A O 1
ATOM 4678 N N . GLU A 1 577 ? 12.266 2.646 16.984 1 80.19 577 GLU A N 1
ATOM 4679 C CA . GLU A 1 577 ? 12.352 2.77 15.531 1 80.19 577 GLU A CA 1
ATOM 4680 C C . GLU A 1 577 ? 12.641 4.211 15.117 1 80.19 577 GLU A C 1
ATOM 4682 O O . GLU A 1 577 ? 13.406 4.453 14.188 1 80.19 577 GLU A O 1
ATOM 4687 N N . ARG A 1 578 ? 12.062 5.055 15.758 1 81.56 578 ARG A N 1
ATOM 4688 C CA . ARG A 1 578 ? 12.305 6.469 15.484 1 81.56 578 ARG A CA 1
ATOM 4689 C C . ARG A 1 578 ? 13.758 6.84 15.766 1 81.56 578 ARG A C 1
ATOM 4691 O O . ARG A 1 578 ? 14.383 7.562 14.992 1 81.56 578 ARG A O 1
ATOM 4698 N N . GLU A 1 579 ? 14.242 6.332 16.812 1 80.75 579 GLU A N 1
ATOM 4699 C CA . GLU A 1 579 ? 15.633 6.59 17.172 1 80.75 579 GLU A CA 1
ATOM 4700 C C . GLU A 1 579 ? 16.594 6.023 16.125 1 80.75 579 GLU A C 1
ATOM 4702 O O . GLU A 1 579 ? 17.609 6.637 15.82 1 80.75 579 GLU A O 1
ATOM 4707 N N . ARG A 1 580 ? 16.188 5.031 15.656 1 82.12 580 ARG A N 1
ATOM 4708 C CA . ARG A 1 580 ? 17.031 4.359 14.672 1 82.12 580 ARG A CA 1
ATOM 4709 C C . ARG A 1 580 ? 17.125 5.176 13.391 1 82.12 580 ARG A C 1
ATOM 4711 O O . ARG A 1 580 ? 18.156 5.191 12.734 1 82.12 580 ARG A O 1
ATOM 4718 N N . ILE A 1 581 ? 16.062 5.816 13.016 1 83.38 581 ILE A N 1
ATOM 4719 C CA . ILE A 1 581 ? 16.078 6.516 11.734 1 83.38 581 ILE A CA 1
ATOM 4720 C C . ILE A 1 581 ? 16.234 8.016 11.969 1 83.38 581 ILE A C 1
ATOM 4722 O O . ILE A 1 581 ? 16.031 8.812 11.047 1 83.38 581 ILE A O 1
ATOM 4726 N N . ASP A 1 582 ? 16.484 8.398 13.148 1 81.75 582 ASP A N 1
ATOM 4727 C CA . ASP A 1 582 ? 16.578 9.805 13.539 1 81.75 582 ASP A CA 1
ATOM 4728 C C . ASP A 1 582 ? 17.688 10.516 12.758 1 81.75 582 ASP A C 1
ATOM 4730 O O . ASP A 1 582 ? 17.5 11.641 12.281 1 81.75 582 ASP A O 1
ATOM 4734 N N . LEU A 1 583 ? 18.734 9.812 12.648 1 85.12 583 LEU A N 1
ATOM 4735 C CA . LEU A 1 583 ? 19.844 10.375 11.883 1 85.12 583 LEU A CA 1
ATOM 4736 C C . LEU A 1 583 ? 19.422 10.648 10.445 1 85.12 583 LEU A C 1
ATOM 4738 O O . LEU A 1 583 ? 19.766 11.688 9.875 1 85.12 583 LEU A O 1
ATOM 4742 N N . LEU A 1 584 ? 18.766 9.711 9.883 1 85.69 584 LEU A N 1
ATOM 4743 C CA . LEU A 1 584 ? 18.266 9.867 8.523 1 85.69 584 LEU A CA 1
ATOM 4744 C C . LEU A 1 584 ? 17.328 11.07 8.422 1 85.69 584 LEU A C 1
ATOM 4746 O O . LEU A 1 584 ? 17.484 11.906 7.531 1 85.69 584 LEU A O 1
ATOM 4750 N N . MET A 1 585 ? 16.469 11.242 9.32 1 77.81 585 MET A N 1
ATOM 4751 C CA . MET A 1 585 ? 15.445 12.281 9.297 1 77.81 585 MET A CA 1
ATOM 4752 C C . MET A 1 585 ? 16.062 13.656 9.555 1 77.81 585 MET A C 1
ATOM 4754 O O . MET A 1 585 ? 15.703 14.633 8.898 1 77.81 585 MET A O 1
ATOM 4758 N N . SER A 1 586 ? 17 13.664 10.414 1 77.31 586 SER A N 1
ATOM 4759 C CA . SER A 1 586 ? 17.531 14.945 10.867 1 77.31 586 SER A CA 1
ATOM 4760 C C . SER A 1 586 ? 18.672 15.414 9.969 1 77.31 586 SER A C 1
ATOM 4762 O O . SER A 1 586 ? 18.781 16.609 9.672 1 77.31 586 SER A O 1
ATOM 4764 N N . GLU A 1 587 ? 19.562 14.438 9.492 1 82.75 587 GLU A N 1
ATOM 4765 C CA . GLU A 1 587 ? 20.781 14.852 8.82 1 82.75 587 GLU A CA 1
ATOM 4766 C C . GLU A 1 587 ? 20.719 14.562 7.324 1 82.75 587 GLU A C 1
ATOM 4768 O O . GLU A 1 587 ? 21.203 15.352 6.512 1 82.75 587 GLU A O 1
ATOM 4773 N N . TYR A 1 588 ? 20.172 13.516 6.918 1 84.69 588 TYR A N 1
ATOM 4774 C CA . TYR A 1 588 ? 20.141 13.18 5.5 1 84.69 588 TYR A CA 1
ATOM 4775 C C . TYR A 1 588 ? 19.016 13.938 4.789 1 84.69 588 TYR A C 1
ATOM 4777 O O . TYR A 1 588 ? 19.219 14.492 3.709 1 84.69 588 TYR A O 1
ATOM 4785 N N . ILE A 1 589 ? 17.766 13.797 5.266 1 75.75 589 ILE A N 1
ATOM 4786 C CA . ILE A 1 589 ? 16.578 14.258 4.551 1 75.75 589 ILE A CA 1
ATOM 4787 C C . ILE A 1 589 ? 16.219 15.664 5.02 1 75.75 589 ILE A C 1
ATOM 4789 O O . ILE A 1 589 ? 15.711 16.469 4.238 1 75.75 589 ILE A O 1
ATOM 4793 N N . ASN A 1 590 ? 16.641 15.992 5.914 1 61.84 590 ASN A N 1
ATOM 4794 C CA . ASN A 1 590 ? 16.203 17.234 6.539 1 61.84 590 ASN A CA 1
ATOM 4795 C C . ASN A 1 590 ? 14.688 17.328 6.598 1 61.84 590 ASN A C 1
ATOM 4797 O O . ASN A 1 590 ? 13.992 16.641 5.852 1 61.84 590 ASN A O 1
ATOM 4801 N N . ASP A 1 591 ? 14 17.641 7.633 1 52.53 591 ASP A N 1
ATOM 4802 C CA . ASP A 1 591 ? 12.594 17.641 8.023 1 52.53 591 ASP A CA 1
ATOM 4803 C C . ASP A 1 591 ? 11.703 18.125 6.875 1 52.53 591 ASP A C 1
ATOM 4805 O O . ASP A 1 591 ? 10.477 18.094 6.98 1 52.53 591 ASP A O 1
ATOM 4809 N N . ASN A 1 592 ? 12.273 18.5 5.844 1 50.5 592 ASN A N 1
ATOM 4810 C CA . ASN A 1 592 ? 11.461 19.078 4.777 1 50.5 592 ASN A CA 1
ATOM 4811 C C . ASN A 1 592 ? 10.516 18.031 4.176 1 50.5 592 ASN A C 1
ATOM 4813 O O . ASN A 1 592 ? 9.516 18.391 3.549 1 50.5 592 ASN A O 1
ATOM 4817 N N . SER A 1 593 ? 10.93 16.844 4.355 1 49.78 593 SER A N 1
ATOM 4818 C CA . SER A 1 593 ? 10.258 15.828 3.553 1 49.78 593 SER A CA 1
ATOM 4819 C C . SER A 1 593 ? 8.891 15.477 4.137 1 49.78 593 SER A C 1
ATOM 4821 O O . SER A 1 593 ? 8.07 14.836 3.477 1 49.78 593 SER A O 1
ATOM 4823 N N . ILE A 1 594 ? 8.766 15.82 5.359 1 50.31 594 ILE A N 1
ATOM 4824 C CA . ILE A 1 594 ? 7.527 15.398 6 1 50.31 594 ILE A CA 1
ATOM 4825 C C . ILE A 1 594 ? 6.398 16.359 5.625 1 50.31 594 ILE A C 1
ATOM 4827 O O . ILE A 1 594 ? 5.223 15.984 5.66 1 50.31 594 ILE A O 1
ATOM 4831 N N . SER A 1 595 ? 6.781 17.625 5.359 1 47.25 595 SER A N 1
ATOM 4832 C CA . SER A 1 595 ? 5.715 18.609 5.148 1 47.25 595 SER A CA 1
ATOM 4833 C C . SER A 1 595 ? 5.004 18.375 3.822 1 47.25 595 SER A C 1
ATOM 4835 O O . SER A 1 595 ? 5.625 18.453 2.758 1 47.25 595 SER A O 1
ATOM 4837 N N . HIS A 1 596 ? 4.258 17.328 3.836 1 46.59 596 HIS A N 1
ATOM 4838 C CA . HIS A 1 596 ? 3.434 17.297 2.633 1 46.59 596 HIS A CA 1
ATOM 4839 C C . HIS A 1 596 ? 2.947 18.688 2.266 1 46.59 596 HIS A C 1
ATOM 4841 O O . HIS A 1 596 ? 2.324 19.375 3.084 1 46.59 596 HIS A O 1
ATOM 4847 N N . SER A 1 597 ? 3.82 19.469 1.662 1 44.78 597 SER A N 1
ATOM 4848 C CA . SER A 1 597 ? 3.305 20.766 1.237 1 44.78 597 SER A CA 1
ATOM 4849 C C . SER A 1 597 ? 1.806 20.703 0.966 1 44.78 597 SER A C 1
ATOM 4851 O O . SER A 1 597 ? 1.315 19.734 0.383 1 44.78 597 SER A O 1
ATOM 4853 N N . GLU A 1 598 ? 1.063 21.266 1.86 1 47.38 598 GLU A N 1
ATOM 4854 C CA . GLU A 1 598 ? -0.32 21.453 1.428 1 47.38 598 GLU A CA 1
ATOM 4855 C C . GLU A 1 598 ? -0.409 21.594 -0.089 1 47.38 598 GLU A C 1
ATOM 4857 O O . GLU A 1 598 ? 0.348 22.359 -0.691 1 47.38 598 GLU A O 1
ATOM 4862 N N . ARG A 1 599 ? -0.676 20.625 -0.684 1 46.47 599 ARG A N 1
ATOM 4863 C CA . ARG A 1 599 ? -0.79 20.656 -2.139 1 46.47 599 ARG A CA 1
ATOM 4864 C C . ARG A 1 599 ? -1.299 22.016 -2.615 1 46.47 599 ARG A C 1
ATOM 4866 O O . ARG A 1 599 ? -2.35 22.484 -2.172 1 46.47 599 ARG A O 1
ATOM 4873 N N . ALA A 1 600 ? -0.309 22.828 -3.201 1 47.5 600 ALA A N 1
ATOM 4874 C CA . ALA A 1 600 ? -0.668 24.141 -3.748 1 47.5 600 ALA A CA 1
ATOM 4875 C C . ALA A 1 600 ? -1.841 24.031 -4.719 1 47.5 600 ALA A C 1
ATOM 4877 O O . ALA A 1 600 ? -1.96 23.031 -5.441 1 47.5 600 ALA A O 1
ATOM 4878 N N . ILE A 1 601 ? -2.914 24.797 -4.414 1 49.97 601 ILE A N 1
ATOM 4879 C CA . ILE A 1 601 ? -4.031 24.938 -5.34 1 49.97 601 ILE A CA 1
ATOM 4880 C C . ILE A 1 601 ? -3.572 25.656 -6.605 1 49.97 601 ILE A C 1
ATOM 4882 O O . ILE A 1 601 ? -3.869 26.844 -6.797 1 49.97 601 ILE A O 1
ATOM 4886 N N . LYS A 1 602 ? -2.443 25.453 -7.211 1 49.56 602 LYS A N 1
ATOM 4887 C CA . LYS A 1 602 ? -1.866 26.266 -8.281 1 49.56 602 LYS A CA 1
ATOM 4888 C C . LYS A 1 602 ? -2.805 26.328 -9.484 1 49.56 602 LYS A C 1
ATOM 4890 O O . LYS A 1 602 ? -2.943 27.391 -10.102 1 49.56 602 LYS A O 1
ATOM 4895 N N . LEU A 1 603 ? -3.539 25.266 -9.789 1 54.59 603 LEU A N 1
ATOM 4896 C CA . LEU A 1 603 ? -4.113 25.156 -11.125 1 54.59 603 LEU A CA 1
ATOM 4897 C C . LEU A 1 603 ? -5.598 25.5 -11.109 1 54.59 603 LEU A C 1
ATOM 4899 O O . LEU A 1 603 ? -6.355 25.047 -11.969 1 54.59 603 LEU A O 1
ATOM 4903 N N . ARG A 1 604 ? -5.906 26.656 -10.141 1 69.19 604 ARG A N 1
ATOM 4904 C CA . ARG A 1 604 ? -7.348 26.891 -10.18 1 69.19 604 ARG A CA 1
ATOM 4905 C C . ARG A 1 604 ? -7.645 28.391 -10.305 1 69.19 604 ARG A C 1
ATOM 4907 O O . ARG A 1 604 ? -8.656 28.875 -9.789 1 69.19 604 ARG A O 1
ATOM 4914 N N . GLN A 1 605 ? -6.734 29.078 -10.867 1 82 605 GLN A N 1
ATOM 4915 C CA . GLN A 1 605 ? -6.902 30.516 -11.039 1 82 605 GLN A CA 1
ATOM 4916 C C . GLN A 1 605 ? -8.117 30.828 -11.906 1 82 605 GLN A C 1
ATOM 4918 O O . GLN A 1 605 ? -8.914 31.719 -11.586 1 82 605 GLN A O 1
ATOM 4923 N N . GLU A 1 606 ? -8.234 30.078 -12.953 1 81.38 606 GLU A N 1
ATOM 4924 C CA . GLU A 1 606 ? -9.352 30.312 -13.867 1 81.38 606 GLU A CA 1
ATOM 4925 C C . GLU A 1 606 ? -10.688 30.078 -13.172 1 81.38 606 GLU A C 1
ATOM 4927 O O . GLU A 1 606 ? -11.594 30.922 -13.266 1 81.38 606 GLU A O 1
ATOM 4932 N N . SER A 1 607 ? -10.836 29.031 -12.508 1 82.5 607 SER A N 1
ATOM 4933 C CA . SER A 1 607 ? -12.07 28.703 -11.805 1 82.5 607 SER A CA 1
ATOM 4934 C C . SER A 1 607 ? -12.367 29.734 -10.711 1 82.5 607 SER A C 1
ATOM 4936 O O . SER A 1 607 ? -13.531 30.062 -10.461 1 82.5 607 SER A O 1
ATOM 4938 N N . LEU A 1 608 ? -11.359 30.219 -10.086 1 90.38 608 LEU A N 1
ATOM 4939 C CA . LEU A 1 608 ? -11.5 31.234 -9.055 1 90.38 608 LEU A CA 1
ATOM 4940 C C . LEU A 1 608 ? -12.102 32.531 -9.625 1 90.38 608 LEU A C 1
ATOM 4942 O O . LEU A 1 608 ? -13.07 33.062 -9.094 1 90.38 608 LEU A O 1
ATOM 4946 N N . TRP A 1 609 ? -11.609 32.969 -10.734 1 93.94 609 TRP A N 1
ATOM 4947 C CA . TRP A 1 609 ? -12.031 34.25 -11.289 1 93.94 609 TRP A CA 1
ATOM 4948 C C . TRP A 1 609 ? -13.391 34.125 -11.977 1 93.94 609 TRP A C 1
ATOM 4950 O O . TRP A 1 609 ? -14.156 35.094 -12.039 1 93.94 609 TRP A O 1
ATOM 4960 N N . GLU A 1 610 ? -13.68 32.875 -12.445 1 92.88 610 GLU A N 1
ATOM 4961 C CA . GLU A 1 610 ? -15.039 32.656 -12.922 1 92.88 610 GLU A CA 1
ATOM 4962 C C . GLU A 1 610 ? -16.062 32.812 -11.797 1 92.88 610 GLU A C 1
ATOM 4964 O O . GLU A 1 610 ? -17.109 33.438 -11.984 1 92.88 610 GLU A O 1
ATOM 4969 N N . LEU A 1 611 ? -15.734 32.312 -10.719 1 95.25 611 LEU A N 1
ATOM 4970 C CA . LEU A 1 611 ? -16.625 32.438 -9.57 1 95.25 611 LEU A CA 1
ATOM 4971 C C . LEU A 1 611 ? -16.703 33.906 -9.102 1 95.25 611 LEU A C 1
ATOM 4973 O O . LEU A 1 611 ? -17.766 34.375 -8.719 1 95.25 611 LEU A O 1
ATOM 4977 N N . VAL A 1 612 ? -15.562 34.594 -9.102 1 97 612 VAL A N 1
ATOM 4978 C CA . VAL A 1 612 ? -15.531 36 -8.734 1 97 612 VAL A CA 1
ATOM 4979 C C . VAL A 1 612 ? -16.484 36.781 -9.633 1 97 612 VAL A C 1
ATOM 4981 O O . VAL A 1 612 ? -17.281 37.594 -9.156 1 97 612 VAL A O 1
ATOM 4984 N N . ASN A 1 613 ? -16.406 36.5 -10.898 1 95.62 613 ASN A N 1
ATOM 4985 C CA . ASN A 1 613 ? -17.266 37.219 -11.852 1 95.62 613 ASN A CA 1
ATOM 4986 C C . ASN A 1 613 ? -18.734 36.906 -11.609 1 95.62 613 ASN A C 1
ATOM 4988 O O . ASN A 1 613 ? -19.578 37.812 -11.711 1 95.62 613 ASN A O 1
ATOM 4992 N N . ASP A 1 614 ? -19.047 35.688 -11.352 1 96.56 614 ASP A N 1
ATOM 4993 C CA . ASP A 1 614 ? -20.422 35.312 -11.023 1 96.56 614 ASP A CA 1
ATOM 4994 C C . ASP A 1 614 ? -20.922 36.094 -9.805 1 96.56 614 ASP A C 1
ATOM 4996 O O . ASP A 1 614 ? -22.047 36.594 -9.805 1 96.56 614 ASP A O 1
ATOM 5000 N N . LEU A 1 615 ? -20.109 36.188 -8.789 1 97.19 615 LEU A N 1
ATOM 5001 C CA . LEU A 1 615 ? -20.484 36.812 -7.535 1 97.19 615 LEU A CA 1
ATOM 5002 C C . LEU A 1 615 ? -20.688 38.312 -7.738 1 97.19 615 LEU A C 1
ATOM 5004 O O . LEU A 1 615 ? -21.641 38.906 -7.219 1 97.19 615 LEU A O 1
ATOM 5008 N N . VAL A 1 616 ? -19.781 38.906 -8.461 1 95.75 616 VAL A N 1
ATOM 5009 C CA . VAL A 1 616 ? -19.891 40.344 -8.734 1 95.75 616 VAL A CA 1
ATOM 5010 C C . VAL A 1 616 ? -21.219 40.625 -9.453 1 95.75 616 VAL A C 1
ATOM 5012 O O . VAL A 1 616 ? -21.922 41.594 -9.117 1 95.75 616 VAL A O 1
ATOM 5015 N N . ALA A 1 617 ? -21.562 39.781 -10.414 1 94.81 617 ALA A N 1
ATOM 5016 C CA . ALA A 1 617 ? -22.812 39.906 -11.133 1 94.81 617 ALA A CA 1
ATOM 5017 C C . ALA A 1 617 ? -24.016 39.75 -10.188 1 94.81 617 ALA A C 1
ATOM 5019 O O . ALA A 1 617 ? -24.969 40.5 -10.258 1 94.81 617 ALA A O 1
ATOM 5020 N N . ILE A 1 618 ? -23.969 38.781 -9.336 1 95.56 618 ILE A N 1
ATOM 5021 C CA . ILE A 1 618 ? -25.062 38.469 -8.414 1 95.56 618 ILE A CA 1
ATOM 5022 C C . ILE A 1 618 ? -25.281 39.625 -7.445 1 95.56 618 ILE A C 1
ATOM 5024 O O . ILE A 1 618 ? -26.438 39.906 -7.078 1 95.56 618 ILE A O 1
ATOM 5028 N N . PHE A 1 619 ? -24.219 40.312 -6.992 1 93.88 619 PHE A N 1
ATOM 5029 C CA . PHE A 1 619 ? -24.312 41.406 -6.031 1 93.88 619 PHE A CA 1
ATOM 5030 C C . PHE A 1 619 ? -25.078 42.562 -6.633 1 93.88 619 PHE A C 1
ATOM 5032 O O . PHE A 1 619 ? -25.609 43.406 -5.902 1 93.88 619 PHE A O 1
ATOM 5039 N N . GLU A 1 620 ? -25.172 42.594 -7.914 1 87.38 620 GLU A N 1
ATOM 5040 C CA . GLU A 1 620 ? -25.812 43.719 -8.594 1 87.38 620 GLU A CA 1
ATOM 5041 C C . GLU A 1 620 ? -27.234 43.375 -9.031 1 87.38 620 GLU A C 1
ATOM 5043 O O . GLU A 1 620 ? -27.984 44.219 -9.5 1 87.38 620 GLU A O 1
ATOM 5048 N N . MET A 1 621 ? -27.625 42.219 -8.797 1 89.19 621 MET A N 1
ATOM 5049 C CA . MET A 1 621 ? -28.922 41.719 -9.305 1 89.19 621 MET A CA 1
ATOM 5050 C C . MET A 1 621 ? -30.031 42 -8.297 1 89.19 621 MET A C 1
ATOM 5052 O O . MET A 1 621 ? -29.828 41.875 -7.09 1 89.19 621 MET A O 1
ATOM 5056 N N . ASP A 1 622 ? -31.188 42.25 -8.859 1 84.44 622 ASP A N 1
ATOM 5057 C CA . ASP A 1 622 ? -32.375 42.406 -8.016 1 84.44 622 ASP A CA 1
ATOM 5058 C C . ASP A 1 622 ? -32.875 41.031 -7.535 1 84.44 622 ASP A C 1
ATOM 5060 O O . ASP A 1 622 ? -33.281 40.906 -6.383 1 84.44 622 ASP A O 1
ATOM 5064 N N . ASN A 1 623 ? -32.781 40.094 -8.461 1 89.5 623 ASN A N 1
ATOM 5065 C CA . ASN A 1 623 ? -33.125 38.719 -8.125 1 89.5 623 ASN A CA 1
ATOM 5066 C C . ASN A 1 623 ? -31.922 37.781 -8.266 1 89.5 623 ASN A C 1
ATOM 5068 O O . ASN A 1 623 ? -31.797 37.062 -9.258 1 89.5 623 ASN A O 1
ATOM 5072 N N . PRO A 1 624 ? -31.203 37.688 -7.254 1 91.69 624 PRO A N 1
ATOM 5073 C CA . PRO A 1 624 ? -29.969 36.875 -7.312 1 91.69 624 PRO A CA 1
ATOM 5074 C C . PRO A 1 624 ? -30.219 35.406 -7.598 1 91.69 624 PRO A C 1
ATOM 5076 O O . PRO A 1 624 ? -29.375 34.75 -8.188 1 91.69 624 PRO A O 1
ATOM 5079 N N . LEU A 1 625 ? -31.344 34.844 -7.254 1 92.75 625 LEU A N 1
ATOM 5080 C CA . LEU A 1 625 ? -31.641 33.438 -7.359 1 92.75 625 LEU A CA 1
ATOM 5081 C C . LEU A 1 625 ? -31.812 33 -8.812 1 92.75 625 LEU A C 1
ATOM 5083 O O . LEU A 1 625 ? -31.781 31.828 -9.133 1 92.75 625 LEU A O 1
ATOM 5087 N N . SER A 1 626 ? -32.031 33.906 -9.695 1 91.75 626 SER A N 1
ATOM 5088 C CA . SER A 1 626 ? -32.219 33.625 -11.109 1 91.75 626 SER A CA 1
ATOM 5089 C C . SER A 1 626 ? -30.859 33.375 -11.797 1 91.75 626 SER A C 1
ATOM 5091 O O . SER A 1 626 ? -30.828 32.875 -12.93 1 91.75 626 SER A O 1
ATOM 5093 N N . HIS A 1 627 ? -29.812 33.688 -11.188 1 94.62 627 HIS A N 1
ATOM 5094 C CA . HIS A 1 627 ? -28.484 33.5 -11.766 1 94.62 627 HIS A CA 1
ATOM 5095 C C . HIS A 1 627 ? -28.203 32.031 -11.984 1 94.62 627 HIS A C 1
ATOM 5097 O O . HIS A 1 627 ? -28.594 31.188 -11.18 1 94.62 627 HIS A O 1
ATOM 5103 N N . GLN A 1 628 ? -27.391 31.719 -12.969 1 92.81 628 GLN A N 1
ATOM 5104 C CA . GLN A 1 628 ? -27.094 30.359 -13.375 1 92.81 628 GLN A CA 1
ATOM 5105 C C . GLN A 1 628 ? -26.344 29.609 -12.273 1 92.81 628 GLN A C 1
ATOM 5107 O O . GLN A 1 628 ? -26.484 28.391 -12.148 1 92.81 628 GLN A O 1
ATOM 5112 N N . LEU A 1 629 ? -25.656 30.266 -11.406 1 94.12 629 LEU A N 1
ATOM 5113 C CA . LEU A 1 629 ? -24.891 29.688 -10.32 1 94.12 629 LEU A CA 1
ATOM 5114 C C . LEU A 1 629 ? -25.781 28.906 -9.367 1 94.12 629 LEU A C 1
ATOM 5116 O O . LEU A 1 629 ? -25.359 27.891 -8.797 1 94.12 629 LEU A O 1
ATOM 5120 N N . PHE A 1 630 ? -27.031 29.328 -9.281 1 93.62 630 PHE A N 1
ATOM 5121 C CA . PHE A 1 630 ? -27.922 28.75 -8.273 1 93.62 630 PHE A CA 1
ATOM 5122 C C . PHE A 1 630 ? -28.938 27.812 -8.906 1 93.62 630 PHE A C 1
ATOM 5124 O O . PHE A 1 630 ? -29.859 27.344 -8.242 1 93.62 630 PHE A O 1
ATOM 5131 N N . GLN A 1 631 ? -28.766 27.438 -10.062 1 88.44 631 GLN A N 1
ATOM 5132 C CA . GLN A 1 631 ? -29.75 26.656 -10.789 1 88.44 631 GLN A CA 1
ATOM 5133 C C . GLN A 1 631 ? -29.781 25.219 -10.297 1 88.44 631 GLN A C 1
ATOM 5135 O O . GLN A 1 631 ? -30.859 24.656 -10.07 1 88.44 631 GLN A O 1
ATOM 5140 N N . LYS A 1 632 ? -28.672 24.641 -10.125 1 85.06 632 LYS A N 1
ATOM 5141 C CA . LYS A 1 632 ? -28.594 23.234 -9.758 1 85.06 632 LYS A CA 1
ATOM 5142 C C . LYS A 1 632 ? -28.906 23.031 -8.281 1 85.06 632 LYS A C 1
ATOM 5144 O O . LYS A 1 632 ? -29.562 22.047 -7.91 1 85.06 632 LYS A O 1
ATOM 5149 N N . TYR A 1 633 ? -28.406 23.906 -7.426 1 89.19 633 TYR A N 1
ATOM 5150 C CA . TYR A 1 633 ? -28.609 23.875 -5.984 1 89.19 633 TYR A CA 1
ATOM 5151 C C . TYR A 1 633 ? -29.156 25.219 -5.484 1 89.19 633 TYR A C 1
ATOM 5153 O O . TYR A 1 633 ? -28.422 26.016 -4.898 1 89.19 633 TYR A O 1
ATOM 5161 N N . LYS A 1 634 ? -30.422 25.312 -5.602 1 89.62 634 LYS A N 1
ATOM 5162 C CA . LYS A 1 634 ? -31.047 26.594 -5.281 1 89.62 634 LYS A CA 1
ATOM 5163 C C . LYS A 1 634 ? -31.031 26.859 -3.779 1 89.62 634 LYS A C 1
ATOM 5165 O O . LYS A 1 634 ? -31.531 26.047 -2.998 1 89.62 634 LYS A O 1
ATOM 5170 N N . PRO A 1 635 ? -30.438 27.984 -3.436 1 93.44 635 PRO A N 1
ATOM 5171 C CA . PRO A 1 635 ? -30.469 28.328 -2.01 1 93.44 635 PRO A CA 1
ATOM 5172 C C . PRO A 1 635 ? -31.875 28.578 -1.485 1 93.44 635 PRO A C 1
ATOM 5174 O O . PRO A 1 635 ? -32.688 29.188 -2.18 1 93.44 635 PRO A O 1
ATOM 5177 N N . THR A 1 636 ? -32.188 28.219 -0.288 1 91.19 636 THR A N 1
ATOM 5178 C CA . THR A 1 636 ? -33.531 28.312 0.251 1 91.19 636 THR A CA 1
ATOM 5179 C C . THR A 1 636 ? -33.656 29.5 1.203 1 91.19 636 THR A C 1
ATOM 5181 O O . THR A 1 636 ? -34.781 29.922 1.536 1 91.19 636 THR A O 1
ATOM 5184 N N . GLU A 1 637 ? -32.531 30.109 1.604 1 94.25 637 GLU A N 1
ATOM 5185 C CA . GLU A 1 637 ? -32.594 31.078 2.689 1 94.25 637 GLU A CA 1
ATOM 5186 C C . GLU A 1 637 ? -32.094 32.438 2.25 1 94.25 637 GLU A C 1
ATOM 5188 O O . GLU A 1 637 ? -31.734 33.281 3.084 1 94.25 637 GLU A O 1
ATOM 5193 N N . ILE A 1 638 ? -32.062 32.656 1.002 1 94.31 638 ILE A N 1
ATOM 5194 C CA . ILE A 1 638 ? -31.656 33.969 0.51 1 94.31 638 ILE A CA 1
ATOM 5195 C C . ILE A 1 638 ? -32.875 34.875 0.41 1 94.31 638 ILE A C 1
ATOM 5197 O O . ILE A 1 638 ? -33.375 35.156 -0.688 1 94.31 638 ILE A O 1
ATOM 5201 N N . HIS A 1 639 ? -33.438 35.344 1.424 1 92.06 639 HIS A N 1
ATOM 5202 C CA . HIS A 1 639 ? -34.5 36.312 1.64 1 92.06 639 HIS A CA 1
ATOM 5203 C C . HIS A 1 639 ? -34.375 37 2.99 1 92.06 639 HIS A C 1
ATOM 5205 O O . HIS A 1 639 ? -33.469 36.688 3.771 1 92.06 639 HIS A O 1
ATOM 5211 N N . GLN A 1 640 ? -35.156 37.906 3.287 1 91.31 640 GLN A N 1
ATOM 5212 C CA . GLN A 1 640 ? -34.938 38.781 4.441 1 91.31 640 GLN A CA 1
ATOM 5213 C C . GLN A 1 640 ? -34.969 38 5.742 1 91.31 640 GLN A C 1
ATOM 5215 O O . GLN A 1 640 ? -34.125 38.188 6.617 1 91.31 640 GLN A O 1
ATOM 5220 N N . GLU A 1 641 ? -35.906 37.125 5.867 1 93.31 641 GLU A N 1
ATOM 5221 C CA . GLU A 1 641 ? -35.969 36.312 7.082 1 93.31 641 GLU A CA 1
ATOM 5222 C C . GLU A 1 641 ? -34.719 35.469 7.27 1 93.31 641 GLU A C 1
ATOM 5224 O O . GLU A 1 641 ? -34.25 35.312 8.391 1 93.31 641 GLU A O 1
ATOM 5229 N N . GLY A 1 642 ? -34.312 34.938 6.195 1 94.75 642 GLY A N 1
ATOM 5230 C CA . GLY A 1 642 ? -33.094 34.188 6.242 1 94.75 642 GLY A CA 1
ATOM 5231 C C . GLY A 1 642 ? -31.891 35 6.668 1 94.75 642 GLY A C 1
ATOM 5232 O O . GLY A 1 642 ? -31.047 34.531 7.449 1 94.75 642 GLY A O 1
ATOM 5233 N N . LEU A 1 643 ? -31.766 36.188 6.152 1 95.12 643 LEU A N 1
ATOM 5234 C CA . LEU A 1 643 ? -30.672 37.094 6.516 1 95.12 643 LEU A CA 1
ATOM 5235 C C . LEU A 1 643 ? -30.75 37.469 7.996 1 95.12 643 LEU A C 1
ATOM 5237 O O . LEU A 1 643 ? -29.719 37.5 8.68 1 95.12 643 LEU A O 1
ATOM 5241 N N . ASP A 1 644 ? -31.922 37.719 8.461 1 94.94 644 ASP A N 1
ATOM 5242 C CA . ASP A 1 644 ? -32.125 38.062 9.859 1 94.94 644 ASP A CA 1
ATOM 5243 C C . ASP A 1 644 ? -31.656 36.938 10.789 1 94.94 644 ASP A C 1
ATOM 5245 O O . ASP A 1 644 ? -31.047 37.219 11.828 1 94.94 644 ASP A O 1
ATOM 5249 N N . ARG A 1 645 ? -31.953 35.781 10.414 1 95.62 645 ARG A N 1
ATOM 5250 C CA . ARG A 1 645 ? -31.5 34.625 11.203 1 95.62 645 ARG A CA 1
ATOM 5251 C C . ARG A 1 645 ? -29.984 34.562 11.242 1 95.62 645 ARG A C 1
ATOM 5253 O O . ARG A 1 645 ? -29.406 34.25 12.289 1 95.62 645 ARG A O 1
ATOM 5260 N N . LEU A 1 646 ? -29.406 34.812 10.109 1 96.19 646 LEU A N 1
ATOM 5261 C CA . LEU A 1 646 ? -27.953 34.781 10.023 1 96.19 646 LEU A CA 1
ATOM 5262 C C . LEU A 1 646 ? -27.328 35.875 10.891 1 96.19 646 LEU A C 1
ATOM 5264 O O . LEU A 1 646 ? -26.344 35.625 11.594 1 96.19 646 LEU A O 1
ATOM 5268 N N . ILE A 1 647 ? -27.844 37.031 10.844 1 95.81 647 ILE A N 1
ATOM 5269 C CA . ILE A 1 647 ? -27.344 38.156 11.617 1 95.81 647 ILE A CA 1
ATOM 5270 C C . ILE A 1 647 ? -27.484 37.844 13.109 1 95.81 647 ILE A C 1
ATOM 5272 O O . ILE A 1 647 ? -26.609 38.219 13.906 1 95.81 647 ILE A O 1
ATOM 5276 N N . ALA A 1 648 ? -28.453 37.125 13.469 1 96.25 648 ALA A N 1
ATOM 5277 C CA . ALA A 1 648 ? -28.75 36.812 14.867 1 96.25 648 ALA A CA 1
ATOM 5278 C C . ALA A 1 648 ? -27.828 35.719 15.398 1 96.25 648 ALA A C 1
ATOM 5280 O O . ALA A 1 648 ? -27.719 35.531 16.609 1 96.25 648 ALA A O 1
ATOM 5281 N N . CYS A 1 649 ? -27.219 35.031 14.531 1 96.69 649 CYS A N 1
ATOM 5282 C CA . CYS A 1 649 ? -26.406 33.875 14.922 1 96.69 649 CYS A CA 1
ATOM 5283 C C . CYS A 1 649 ? -25.297 34.312 15.883 1 96.69 649 CYS A C 1
ATOM 5285 O O . CYS A 1 649 ? -25.078 33.656 16.906 1 96.69 649 CYS A O 1
ATOM 5287 N N . TYR A 1 650 ? -24.625 35.406 15.633 1 97.25 650 TYR A N 1
ATOM 5288 C CA . TYR A 1 650 ? -23.453 35.75 16.422 1 97.25 650 TYR A CA 1
ATOM 5289 C C . TYR A 1 650 ? -23.875 36.281 17.797 1 97.25 650 TYR A C 1
ATOM 5291 O O . TYR A 1 650 ? -23.391 35.781 18.828 1 97.25 650 TYR A O 1
ATOM 5299 N N . PRO A 1 651 ? -24.828 37.25 17.891 1 96.94 651 PRO A N 1
ATOM 5300 C CA . PRO A 1 651 ? -25.25 37.688 19.219 1 96.94 651 PRO A CA 1
ATOM 5301 C C . PRO A 1 651 ? -25.891 36.562 20.047 1 96.94 651 PRO A C 1
ATOM 5303 O O . PRO A 1 651 ? -25.609 36.438 21.234 1 96.94 651 PRO A O 1
ATOM 5306 N N . ASN A 1 652 ? -26.719 35.781 19.422 1 95.88 652 ASN A N 1
ATOM 5307 C CA . ASN A 1 652 ? -27.328 34.656 20.125 1 95.88 652 ASN A CA 1
ATOM 5308 C C . ASN A 1 652 ? -26.266 33.656 20.594 1 95.88 652 ASN A C 1
ATOM 5310 O O . ASN A 1 652 ? -26.359 33.094 21.688 1 95.88 652 ASN A O 1
ATOM 5314 N N . GLY A 1 653 ? -25.359 33.375 19.703 1 96.81 653 GLY A N 1
ATOM 5315 C CA . GLY A 1 653 ? -24.266 32.5 20.062 1 96.81 653 GLY A CA 1
ATOM 5316 C C . GLY A 1 653 ? -23.422 33.031 21.203 1 96.81 653 GLY A C 1
ATOM 5317 O O . GLY A 1 653 ? -22.953 32.25 22.047 1 96.81 653 GLY A O 1
ATOM 5318 N N . LEU A 1 654 ? -23.203 34.344 21.203 1 97.25 654 LEU A N 1
ATOM 5319 C CA . LEU A 1 654 ? -22.438 34.969 22.266 1 97.25 654 LEU A CA 1
ATOM 5320 C C . LEU A 1 654 ? -23.125 34.781 23.609 1 97.25 654 LEU A C 1
ATOM 5322 O O . LEU A 1 654 ? -22.484 34.469 24.609 1 97.25 654 LEU A O 1
ATOM 5326 N N . GLU A 1 655 ? -24.422 34.938 23.672 1 95.25 655 GLU A N 1
ATOM 5327 C CA . GLU A 1 655 ? -25.203 34.719 24.891 1 95.25 655 GLU A CA 1
ATOM 5328 C C . GLU A 1 655 ? -25.125 33.281 25.344 1 95.25 655 GLU A C 1
ATOM 5330 O O . GLU A 1 655 ? -25 33 26.547 1 95.25 655 GLU A O 1
ATOM 5335 N N . ARG A 1 656 ? -25.188 32.406 24.438 1 95.44 656 ARG A N 1
ATOM 5336 C CA . ARG A 1 656 ? -25.172 30.984 24.75 1 95.44 656 ARG A CA 1
ATOM 5337 C C . ARG A 1 656 ? -23.828 30.578 25.344 1 95.44 656 ARG A C 1
ATOM 5339 O O . ARG A 1 656 ? -23.781 29.828 26.328 1 95.44 656 ARG A O 1
ATOM 5346 N N . ILE A 1 657 ? -22.734 31.016 24.766 1 96.56 657 ILE A N 1
ATOM 5347 C CA . ILE A 1 657 ? -21.438 30.594 25.281 1 96.56 657 ILE A CA 1
ATOM 5348 C C . ILE A 1 657 ? -21.172 31.234 26.641 1 96.56 657 ILE A C 1
ATOM 5350 O O . ILE A 1 657 ? -20.547 30.625 27.5 1 96.56 657 ILE A O 1
ATOM 5354 N N . LYS A 1 658 ? -21.641 32.438 26.797 1 96.44 658 LYS A N 1
ATOM 5355 C CA . LYS A 1 658 ? -21.531 33.062 28.109 1 96.44 658 LYS A CA 1
ATOM 5356 C C . LYS A 1 658 ? -22.328 32.281 29.156 1 96.44 658 LYS A C 1
ATOM 5358 O O . LYS A 1 658 ? -21.875 32.156 30.297 1 96.44 658 LYS A O 1
ATOM 5363 N N . GLY A 1 659 ? -23.469 31.828 28.719 1 95.12 659 GLY A N 1
ATOM 5364 C CA . GLY A 1 659 ? -24.25 30.969 29.594 1 95.12 659 GLY A CA 1
ATOM 5365 C C . GLY A 1 659 ? -23.516 29.688 29.984 1 95.12 659 GLY A C 1
ATOM 5366 O O . GLY A 1 659 ? -23.547 29.297 31.156 1 95.12 659 GLY A O 1
ATOM 5367 N N . ILE A 1 660 ? -22.953 29.078 29.031 1 95.62 660 ILE A N 1
ATOM 5368 C CA . ILE A 1 660 ? -22.188 27.859 29.266 1 95.62 660 ILE A CA 1
ATOM 5369 C C . ILE A 1 660 ? -21.016 28.156 30.203 1 95.62 660 ILE A C 1
ATOM 5371 O O . ILE A 1 660 ? -20.719 27.359 31.109 1 95.62 660 ILE A O 1
ATOM 5375 N N . TYR A 1 661 ? -20.375 29.312 30.031 1 96.81 661 TYR A N 1
ATOM 5376 C CA . TYR A 1 661 ? -19.266 29.75 30.875 1 96.81 661 TYR A CA 1
ATOM 5377 C C . TYR A 1 661 ? -19.719 29.859 32.344 1 96.81 661 TYR A C 1
ATOM 5379 O O . TYR A 1 661 ? -19.047 29.328 33.219 1 96.81 661 TYR A O 1
ATOM 5387 N N . ARG A 1 662 ? -20.828 30.422 32.594 1 96.81 662 ARG A N 1
ATOM 5388 C CA . ARG A 1 662 ? -21.344 30.609 33.938 1 96.81 662 ARG A CA 1
ATOM 5389 C C . ARG A 1 662 ? -21.781 29.266 34.531 1 96.81 662 ARG A C 1
ATOM 5391 O O . ARG A 1 662 ? -21.609 29.031 35.75 1 96.81 662 ARG A O 1
ATOM 5398 N N . GLN A 1 663 ? -22.219 28.406 33.688 1 95.44 663 GLN A N 1
ATOM 5399 C CA . GLN A 1 663 ? -22.828 27.156 34.156 1 95.44 663 GLN A CA 1
ATOM 5400 C C . GLN A 1 663 ? -21.781 26.062 34.344 1 95.44 663 GLN A C 1
ATOM 5402 O O . GLN A 1 663 ? -21.828 25.297 35.312 1 95.44 663 GLN A O 1
ATOM 5407 N N . GLU A 1 664 ? -20.859 25.969 33.438 1 94.5 664 GLU A N 1
ATOM 5408 C CA . GLU A 1 664 ? -20.016 24.781 33.375 1 94.5 664 GLU A CA 1
ATOM 5409 C C . GLU A 1 664 ? -18.578 25.094 33.781 1 94.5 664 GLU A C 1
ATOM 5411 O O . GLU A 1 664 ? -17.844 24.219 34.25 1 94.5 664 GLU A O 1
ATOM 5416 N N . VAL A 1 665 ? -18.125 26.344 33.562 1 95.56 665 VAL A N 1
ATOM 5417 C CA . VAL A 1 665 ? -16.75 26.688 33.906 1 95.56 665 VAL A CA 1
ATOM 5418 C C . VAL A 1 665 ? -16.703 27.297 35.312 1 95.56 665 VAL A C 1
ATOM 5420 O O . VAL A 1 665 ? -16.016 26.766 36.188 1 95.56 665 VAL A O 1
ATOM 5423 N N . LEU A 1 666 ? -17.516 28.359 35.531 1 95.44 666 LEU A N 1
ATOM 5424 C CA . LEU A 1 666 ? -17.531 29.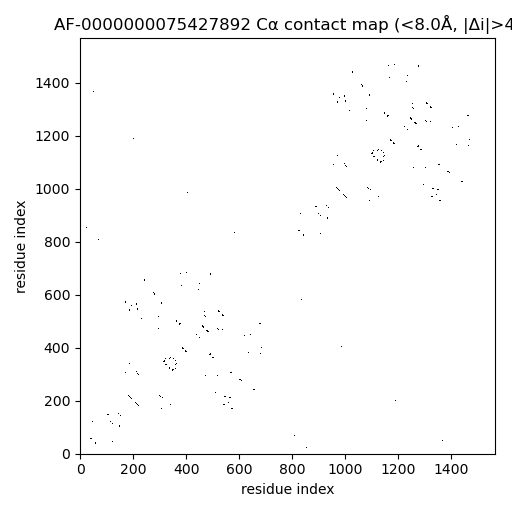016 36.812 1 95.44 666 LEU A CA 1
ATOM 5425 C C . LEU A 1 666 ? -18.422 28.266 37.812 1 95.44 666 LEU A C 1
ATOM 5427 O O . LEU A 1 666 ? -18.234 28.359 39 1 95.44 666 LEU A O 1
ATOM 5431 N N . LYS A 1 667 ? -19.406 27.609 37.281 1 93.69 667 LYS A N 1
ATOM 5432 C CA . LYS A 1 667 ? -20.359 26.828 38.062 1 93.69 667 LYS A CA 1
ATOM 5433 C C . LYS A 1 667 ? -21.109 27.703 39.062 1 93.69 667 LYS A C 1
ATOM 5435 O O . LYS A 1 667 ? -21.281 27.312 40.219 1 93.69 667 LYS A O 1
ATOM 5440 N N . ILE A 1 668 ? -21.5 28.828 38.688 1 94.06 668 ILE A N 1
ATOM 5441 C CA . ILE A 1 668 ? -22.219 29.75 39.562 1 94.06 668 ILE A CA 1
ATOM 5442 C C . ILE A 1 668 ? -23.719 29.688 39.25 1 94.06 668 ILE A C 1
ATOM 5444 O O . ILE A 1 668 ? -24.531 30.266 39.969 1 94.06 668 ILE A O 1
ATOM 5448 N N . GLU A 1 669 ? -24.062 29.094 38.125 1 92.69 669 GLU A N 1
ATOM 5449 C CA . GLU A 1 669 ? -25.438 28.844 37.719 1 92.69 669 GLU A CA 1
ATOM 5450 C C . GLU A 1 669 ? -25.688 27.359 37.469 1 92.69 669 GLU A C 1
ATOM 5452 O O . GLU A 1 669 ? -24.75 26.609 37.156 1 92.69 669 GLU A O 1
ATOM 5457 N N . ASN A 1 670 ? -26.906 26.938 37.531 1 90.56 670 ASN A N 1
ATOM 5458 C CA . ASN A 1 670 ? -27.25 25.547 37.25 1 90.56 670 ASN A CA 1
ATOM 5459 C C . ASN A 1 670 ? -27.141 25.219 35.781 1 90.56 670 ASN A C 1
ATOM 5461 O O . ASN A 1 670 ? -27.438 26.062 34.906 1 90.56 670 ASN A O 1
ATOM 5465 N N . ARG A 1 671 ? -26.656 24.016 35.531 1 85.06 671 ARG A N 1
ATOM 5466 C CA . ARG A 1 671 ? -26.469 23.562 34.156 1 85.06 671 ARG A CA 1
ATOM 5467 C C . ARG A 1 671 ? -27.797 23.406 33.438 1 85.06 671 ARG A C 1
ATOM 5469 O O . ARG A 1 671 ? -28.703 22.734 33.938 1 85.06 671 ARG A O 1
ATOM 5476 N N . ASN A 1 672 ? -28 24.125 32.375 1 83.38 672 ASN A N 1
ATOM 5477 C CA . ASN A 1 672 ? -29.172 24.031 31.516 1 83.38 672 ASN A CA 1
ATOM 5478 C C . ASN A 1 672 ? -28.781 23.609 30.094 1 83.38 672 ASN A C 1
ATOM 5480 O O . ASN A 1 672 ? -28.172 24.406 29.359 1 83.38 672 ASN A O 1
ATOM 5484 N N . THR A 1 673 ? -29.109 22.453 29.719 1 82.25 673 THR A N 1
ATOM 5485 C CA . THR A 1 673 ? -28.656 21.953 28.438 1 82.25 673 THR A CA 1
ATOM 5486 C C . THR A 1 673 ? -29.719 22.172 27.359 1 82.25 673 THR A C 1
ATOM 5488 O O . THR A 1 673 ? -29.484 21.859 26.188 1 82.25 673 THR A O 1
ATOM 5491 N N . LYS A 1 674 ? -30.844 22.656 27.797 1 74.38 674 LYS A N 1
ATOM 5492 C CA . LYS A 1 674 ? -31.938 22.844 26.859 1 74.38 674 LYS A CA 1
ATOM 5493 C C . LYS A 1 674 ? -31.562 23.844 25.766 1 74.38 674 LYS A C 1
ATOM 5495 O O . LYS A 1 674 ? -31.094 24.953 26.062 1 74.38 674 LYS A O 1
ATOM 5500 N N . GLY A 1 675 ? -31.625 23.484 24.594 1 74.06 675 GLY A N 1
ATOM 5501 C CA . GLY A 1 675 ? -31.422 24.359 23.453 1 74.06 675 GLY A CA 1
ATOM 5502 C C . GLY A 1 675 ? -29.984 24.438 22.984 1 74.06 675 GLY A C 1
ATOM 5503 O O . GLY A 1 675 ? -29.672 25.094 22 1 74.06 675 GLY A O 1
ATOM 5504 N N . ARG A 1 676 ? -29.125 23.797 23.625 1 79.81 676 ARG A N 1
ATOM 5505 C CA . ARG A 1 676 ? -27.703 23.875 23.281 1 79.81 676 ARG A CA 1
ATOM 5506 C C . ARG A 1 676 ? -27.438 23.266 21.922 1 79.81 676 ARG A C 1
ATOM 5508 O O . ARG A 1 676 ? -26.422 23.578 21.281 1 79.81 676 ARG A O 1
ATOM 5515 N N . ARG A 1 677 ? -28.266 22.438 21.453 1 78.19 677 ARG A N 1
ATOM 5516 C CA . ARG A 1 677 ? -28.047 21.75 20.188 1 78.19 677 ARG A CA 1
ATOM 5517 C C . ARG A 1 677 ? -28.938 22.328 19.078 1 78.19 677 ARG A C 1
ATOM 5519 O O . ARG A 1 677 ? -29.094 21.719 18.016 1 78.19 677 ARG A O 1
ATOM 5526 N N . ALA A 1 678 ? -29.469 23.453 19.422 1 81.69 678 ALA A N 1
ATOM 5527 C CA . ALA A 1 678 ? -30.281 24.109 18.422 1 81.69 678 ALA A CA 1
ATOM 5528 C C . ALA A 1 678 ? -29.422 24.859 17.406 1 81.69 678 ALA A C 1
ATOM 5530 O O . ALA A 1 678 ? -28.453 25.531 17.797 1 81.69 678 ALA A O 1
ATOM 5531 N N . VAL A 1 679 ? -29.766 24.641 16.203 1 87 679 VAL A N 1
ATOM 5532 C CA . VAL A 1 679 ? -29.062 25.344 15.133 1 87 679 VAL A CA 1
ATOM 5533 C C . VAL A 1 679 ? -29.75 26.688 14.875 1 87 679 VAL A C 1
ATOM 5535 O O . VAL A 1 679 ? -30.969 26.766 14.805 1 87 679 VAL A O 1
ATOM 5538 N N . GLY A 1 680 ? -28.906 27.75 14.734 1 84.25 680 GLY A N 1
ATOM 5539 C CA . GLY A 1 680 ? -29.438 29.109 14.578 1 84.25 680 GLY A CA 1
ATOM 5540 C C . GLY A 1 680 ? -29.984 29.375 13.188 1 84.25 680 GLY A C 1
ATOM 5541 O O . GLY A 1 680 ? -30.656 30.375 12.969 1 84.25 680 GLY A O 1
ATOM 5542 N N . VAL A 1 681 ? -29.703 28.469 12.305 1 91.5 681 VAL A N 1
ATOM 5543 C CA . VAL A 1 681 ? -30.125 28.656 10.922 1 91.5 681 VAL A CA 1
ATOM 5544 C C . VAL A 1 681 ? -30.828 27.391 10.414 1 91.5 681 VAL A C 1
ATOM 5546 O O . VAL A 1 681 ? -30.812 26.359 11.094 1 91.5 681 VAL A O 1
ATOM 5549 N N . VAL A 1 682 ? -31.469 27.594 9.273 1 89 682 VAL A N 1
ATOM 5550 C CA . VAL A 1 682 ? -32 26.438 8.578 1 89 682 VAL A CA 1
ATOM 5551 C C . VAL A 1 682 ? -30.906 25.766 7.758 1 89 682 VAL A C 1
ATOM 5553 O O . VAL A 1 682 ? -30.188 26.422 7.016 1 89 682 VAL A O 1
ATOM 5556 N N . ARG A 1 683 ? -30.781 24.5 8 1 89.31 683 ARG A N 1
ATOM 5557 C CA . ARG A 1 683 ? -29.734 23.75 7.305 1 89.31 683 ARG A CA 1
ATOM 5558 C C . ARG A 1 683 ? -30.312 22.891 6.191 1 89.31 683 ARG A C 1
ATOM 5560 O O . ARG A 1 683 ? -31.328 22.203 6.391 1 89.31 683 ARG A O 1
ATOM 5567 N N . THR A 1 684 ? -29.688 23.031 5.004 1 86.88 684 THR A N 1
ATOM 5568 C CA . THR A 1 684 ? -30.047 22.172 3.873 1 86.88 684 THR A CA 1
ATOM 5569 C C . THR A 1 684 ? -28.891 21.234 3.527 1 86.88 684 THR A C 1
ATOM 5571 O O . THR A 1 684 ? -27.75 21.656 3.365 1 86.88 684 THR A O 1
ATOM 5574 N N . LYS A 1 685 ? -29.203 19.984 3.412 1 87.38 685 LYS A N 1
ATOM 5575 C CA . LYS A 1 685 ? -28.219 18.969 3.061 1 87.38 685 LYS A CA 1
ATOM 5576 C C . LYS A 1 685 ? -28.375 18.531 1.606 1 87.38 685 LYS A C 1
ATOM 5578 O O . LYS A 1 685 ? -29.406 18.781 0.985 1 87.38 685 LYS A O 1
ATOM 5583 N N . VAL A 1 686 ? -27.328 18.047 1.129 1 86.38 686 VAL A N 1
ATOM 5584 C CA . VAL A 1 686 ? -27.328 17.578 -0.249 1 86.38 686 VAL A CA 1
ATOM 5585 C C . VAL A 1 686 ? -28.453 16.562 -0.434 1 86.38 686 VAL A C 1
ATOM 5587 O O . VAL A 1 686 ? -29.125 16.531 -1.475 1 86.38 686 VAL A O 1
ATOM 5590 N N . LYS A 1 687 ? -28.625 15.711 0.54 1 81.25 687 LYS A N 1
ATOM 5591 C CA . LYS A 1 687 ? -29.688 14.711 0.494 1 81.25 687 LYS A CA 1
ATOM 5592 C C . LYS A 1 687 ? -31.047 15.359 0.293 1 81.25 687 LYS A C 1
ATOM 5594 O O . LYS A 1 687 ? -31.922 14.789 -0.361 1 81.25 687 LYS A O 1
ATOM 5599 N N . ASP A 1 688 ? -31.297 16.516 0.859 1 81.62 688 ASP A N 1
ATOM 5600 C CA . ASP A 1 688 ? -32.562 17.234 0.733 1 81.62 688 ASP A CA 1
ATOM 5601 C C . ASP A 1 688 ? -32.812 17.656 -0.712 1 81.62 688 ASP A C 1
ATOM 5603 O O . ASP A 1 688 ? -33.938 17.594 -1.194 1 81.62 688 ASP A O 1
ATOM 5607 N N . TYR A 1 689 ? -31.781 18.047 -1.361 1 81.25 689 TYR A N 1
ATOM 5608 C CA . TYR A 1 689 ? -31.891 18.391 -2.773 1 81.25 689 TYR A CA 1
ATOM 5609 C C . TYR A 1 689 ? -32.219 17.172 -3.613 1 81.25 689 TYR A C 1
ATOM 5611 O O . TYR A 1 689 ? -33.031 17.25 -4.543 1 81.25 689 TYR A O 1
ATOM 5619 N N . ASN A 1 690 ? -31.578 16.094 -3.342 1 74.19 690 ASN A N 1
ATOM 5620 C CA . ASN A 1 690 ? -31.812 14.852 -4.074 1 74.19 690 ASN A CA 1
ATOM 5621 C C . ASN A 1 690 ? -33.25 14.336 -3.867 1 74.19 690 ASN A C 1
ATOM 5623 O O . ASN A 1 690 ? -33.844 13.812 -4.793 1 74.19 690 ASN A O 1
ATOM 5627 N N . ASN A 1 691 ? -33.688 14.484 -2.639 1 70.75 691 ASN A N 1
ATOM 5628 C CA . ASN A 1 691 ? -35.062 14.078 -2.334 1 70.75 691 ASN A CA 1
ATOM 5629 C C . ASN A 1 691 ? -36.094 14.945 -3.072 1 70.75 691 ASN A C 1
ATOM 5631 O O . ASN A 1 691 ? -37.125 14.445 -3.52 1 70.75 691 ASN A O 1
ATOM 5635 N N . GLN A 1 692 ? -35.844 16.141 -3.143 1 69.56 692 GLN A N 1
ATOM 5636 C CA . GLN A 1 692 ? -36.719 17.047 -3.877 1 69.56 692 GLN A CA 1
ATOM 5637 C C . GLN A 1 692 ? -36.781 16.672 -5.355 1 69.56 692 GLN A C 1
ATOM 5639 O O . GLN A 1 692 ? -37.844 16.688 -5.961 1 69.56 692 GLN A O 1
ATOM 5644 N N . LYS A 1 693 ? -35.719 16.203 -5.855 1 63.41 693 LYS A N 1
ATOM 5645 C CA . LYS A 1 693 ? -35.688 15.766 -7.25 1 63.41 693 LYS A CA 1
ATOM 5646 C C . LYS A 1 693 ? -36.469 14.484 -7.449 1 63.41 693 LYS A C 1
ATOM 5648 O O . LYS A 1 693 ? -37.219 14.352 -8.438 1 63.41 693 LYS A O 1
ATOM 5653 N N . LYS A 1 694 ? -36.344 13.609 -6.492 1 59.28 694 LYS A N 1
ATOM 5654 C CA . LYS A 1 694 ? -37.094 12.359 -6.566 1 59.28 694 LYS A CA 1
ATOM 5655 C C . LYS A 1 694 ? -38.594 12.617 -6.484 1 59.28 694 LYS A C 1
ATOM 5657 O O . LYS A 1 694 ? -39.375 11.984 -7.199 1 59.28 694 LYS A O 1
ATOM 5662 N N . SER A 1 695 ? -38.875 13.453 -5.551 1 58.44 695 SER A N 1
ATOM 5663 C CA . SER A 1 695 ? -40.312 13.773 -5.383 1 58.44 695 SER A CA 1
ATOM 5664 C C . SER A 1 695 ? -40.875 14.43 -6.637 1 58.44 695 SER A C 1
ATOM 5666 O O . SER A 1 695 ? -42 14.141 -7.039 1 58.44 695 SER A O 1
ATOM 5668 N N . ILE A 1 696 ? -40.031 15.102 -7.168 1 58.66 696 ILE A N 1
ATOM 5669 C CA . ILE A 1 696 ? -40.5 15.727 -8.406 1 58.66 696 ILE A CA 1
ATOM 5670 C C . ILE A 1 696 ? -40.625 14.672 -9.508 1 58.66 696 ILE A C 1
ATOM 5672 O O . ILE A 1 696 ? -41.562 14.68 -10.281 1 58.66 696 ILE A O 1
ATOM 5676 N N . ASN A 1 697 ? -39.688 13.758 -9.383 1 54.16 697 ASN A N 1
ATOM 5677 C CA . ASN A 1 697 ? -39.719 12.688 -10.375 1 54.16 697 ASN A CA 1
ATOM 5678 C C . ASN A 1 697 ? -40.812 11.688 -10.086 1 54.16 697 ASN A C 1
ATOM 5680 O O . ASN A 1 697 ? -41.438 11.148 -11.008 1 54.16 697 ASN A O 1
ATOM 5684 N N . GLN A 1 698 ? -41 11.352 -8.875 1 52.88 698 GLN A N 1
ATOM 5685 C CA . GLN A 1 698 ? -42.094 10.469 -8.523 1 52.88 698 GLN A CA 1
ATOM 5686 C C . GLN A 1 698 ? -43.469 11.109 -8.844 1 52.88 698 GLN A C 1
ATOM 5688 O O . GLN A 1 698 ? -44.375 10.438 -9.281 1 52.88 698 GLN A O 1
ATOM 5693 N N . SER A 1 699 ? -43.531 12.25 -8.5 1 49.78 699 SER A N 1
ATOM 5694 C CA . SER A 1 699 ? -44.781 12.906 -8.844 1 49.78 699 SER A CA 1
ATOM 5695 C C . SER A 1 699 ? -45.031 12.891 -10.352 1 49.78 699 SER A C 1
ATOM 5697 O O . SER A 1 699 ? -46.156 12.758 -10.805 1 49.78 699 SER A O 1
ATOM 5699 N N . VAL A 1 700 ? -43.969 12.781 -10.922 1 50.16 700 VAL A N 1
ATOM 5700 C CA . VAL A 1 700 ? -44.125 12.672 -12.367 1 50.16 700 VAL A CA 1
ATOM 5701 C C . VAL A 1 700 ? -44.5 11.242 -12.75 1 50.16 700 VAL A C 1
ATOM 5703 O O . VAL A 1 700 ? -45.375 11.016 -13.594 1 50.16 700 VAL A O 1
ATOM 5706 N N . THR A 1 701 ? -43.906 10.32 -12.055 1 45.06 701 THR A N 1
ATOM 5707 C CA . THR A 1 701 ? -44.219 8.922 -12.359 1 45.06 701 THR A CA 1
ATOM 5708 C C . THR A 1 701 ? -45.594 8.531 -11.844 1 45.06 701 THR A C 1
ATOM 5710 O O . THR A 1 701 ? -46.312 7.758 -12.484 1 45.06 701 THR A O 1
ATOM 5713 N N . MET A 1 702 ? -45.969 8.922 -10.664 1 42.75 702 MET A N 1
ATOM 5714 C CA . MET A 1 702 ? -47.281 8.602 -10.164 1 42.75 702 MET A CA 1
ATOM 5715 C C . MET A 1 702 ? -48.375 9.242 -11.039 1 42.75 702 MET A C 1
ATOM 5717 O O . MET A 1 702 ? -49.469 8.695 -11.18 1 42.75 702 MET A O 1
ATOM 5721 N N . SER A 1 703 ? -48.188 10.258 -11.484 1 41.75 703 SER A N 1
ATOM 5722 C CA . SER A 1 703 ? -49.156 10.812 -12.406 1 41.75 703 SER A CA 1
ATOM 5723 C C . SER A 1 703 ? -49.25 9.984 -13.688 1 41.75 703 SER A C 1
ATOM 5725 O O . SER A 1 703 ? -50.312 9.938 -14.336 1 41.75 703 SER A O 1
ATOM 5727 N N . LEU A 1 704 ? -48.25 9.18 -13.93 1 39.91 704 LEU A N 1
ATOM 5728 C CA . LEU A 1 704 ? -48.312 8.328 -15.117 1 39.91 704 LEU A CA 1
ATOM 5729 C C . LEU A 1 704 ? -48.875 6.961 -14.789 1 39.91 704 LEU A C 1
ATOM 5731 O O . LEU A 1 704 ? -49.5 6.312 -15.641 1 39.91 704 LEU A O 1
ATOM 5735 N N . GLN A 1 705 ? -48.75 6.473 -13.617 1 35.22 705 GLN A N 1
ATOM 5736 C CA . GLN A 1 705 ? -49.219 5.137 -13.297 1 35.22 705 GLN A CA 1
ATOM 5737 C C . GLN A 1 705 ? -50.75 5.145 -13.109 1 35.22 705 GLN A C 1
ATOM 5739 O O . GLN A 1 705 ? -51.375 4.09 -13.133 1 35.22 705 GLN A O 1
ATOM 5744 N N . SER A 1 706 ? -51.5 6.188 -12.766 1 33.03 706 SER A N 1
ATOM 5745 C CA . SER A 1 706 ? -52.938 6.059 -12.625 1 33.03 706 SER A CA 1
ATOM 5746 C C . SER A 1 706 ? -53.594 5.734 -13.961 1 33.03 706 SER A C 1
ATOM 5748 O O . SER A 1 706 ? -54.75 5.312 -14.008 1 33.03 706 SER A O 1
ATOM 5750 N N . GLN A 1 707 ? -53.219 5.961 -15.117 1 31.84 707 GLN A N 1
ATOM 5751 C CA . GLN A 1 707 ? -53.969 5.645 -16.328 1 31.84 707 GLN A CA 1
ATOM 5752 C C . GLN A 1 707 ? -53.781 4.18 -16.719 1 31.84 707 GLN A C 1
ATOM 5754 O O . GLN A 1 707 ? -54.562 3.631 -17.484 1 31.84 707 GLN A O 1
ATOM 5759 N N . GLN A 1 708 ? -52.719 3.52 -16.391 1 28.28 708 GLN A N 1
ATOM 5760 C CA . GLN A 1 708 ? -52.469 2.238 -17.031 1 28.28 708 GLN A CA 1
ATOM 5761 C C . GLN A 1 708 ? -53.094 1.089 -16.266 1 28.28 708 GLN A C 1
ATOM 5763 O O . GLN A 1 708 ? -52.406 0.315 -15.602 1 28.28 708 GLN A O 1
ATOM 5768 N N . ARG A 1 709 ? -54.031 1.31 -15.297 1 28.72 709 ARG A N 1
ATOM 5769 C CA . ARG A 1 709 ? -54.5 0.127 -14.578 1 28.72 709 ARG A CA 1
ATOM 5770 C C . ARG A 1 709 ? -55.344 -0.774 -15.484 1 28.72 709 ARG A C 1
ATOM 5772 O O . ARG A 1 709 ? -55.625 -1.917 -15.133 1 28.72 709 ARG A O 1
ATOM 5779 N N . ASP A 1 710 ? -56.25 -0.276 -16.344 1 26.92 710 ASP A N 1
ATOM 5780 C CA . ASP A 1 710 ? -57.344 -1.09 -16.844 1 26.92 710 ASP A CA 1
ATOM 5781 C C . ASP A 1 710 ? -56.844 -2.33 -17.578 1 26.92 710 ASP A C 1
ATOM 5783 O O . ASP A 1 710 ? -57.469 -3.395 -17.516 1 26.92 710 ASP A O 1
ATOM 5787 N N . THR A 1 711 ? -56.125 -2.209 -18.609 1 26.86 711 THR A N 1
ATOM 5788 C CA . THR A 1 711 ? -56.062 -3.217 -19.656 1 26.86 711 THR A CA 1
ATOM 5789 C C . THR A 1 711 ? -55.25 -4.43 -19.203 1 26.86 711 THR A C 1
ATOM 5791 O O . THR A 1 711 ? -54.875 -5.281 -20.016 1 26.86 711 THR A O 1
ATOM 5794 N N . ASP A 1 712 ? -55.094 -4.625 -17.891 1 25 712 ASP A N 1
ATOM 5795 C CA . ASP A 1 712 ? -54.031 -5.57 -17.609 1 25 712 ASP A CA 1
ATOM 5796 C C . ASP A 1 712 ? -54.5 -7.012 -17.734 1 25 712 ASP A C 1
ATOM 5798 O O . ASP A 1 712 ? -53.812 -7.945 -17.328 1 25 712 ASP A O 1
ATOM 5802 N N . GLU A 1 713 ? -55.906 -7.238 -17.953 1 25.77 713 GLU A N 1
ATOM 5803 C CA . GLU A 1 713 ? -56.312 -8.609 -17.703 1 25.77 713 GLU A CA 1
ATOM 5804 C C . GLU A 1 713 ? -55.531 -9.602 -18.547 1 25.77 713 GLU A C 1
ATOM 5806 O O . GLU A 1 713 ? -55.25 -10.719 -18.109 1 25.77 713 GLU A O 1
ATOM 5811 N N . ILE A 1 714 ? -55.781 -9.523 -19.906 1 24.11 714 ILE A N 1
ATOM 5812 C CA . ILE A 1 714 ? -55.812 -10.695 -20.781 1 24.11 714 ILE A CA 1
ATOM 5813 C C . ILE A 1 714 ? -54.5 -11.484 -20.625 1 24.11 714 ILE A C 1
ATOM 5815 O O . ILE A 1 714 ? -54.5 -12.703 -20.812 1 24.11 714 ILE A O 1
ATOM 5819 N N . LEU A 1 715 ? -53.281 -10.867 -20.875 1 23.25 715 LEU A N 1
ATOM 5820 C CA . LEU A 1 715 ? -52.281 -11.625 -21.625 1 23.25 715 LEU A CA 1
ATOM 5821 C C . LEU A 1 715 ? -51.688 -12.75 -20.766 1 23.25 715 LEU A C 1
ATOM 5823 O O . LEU A 1 715 ? -50.938 -12.492 -19.828 1 23.25 715 LEU A O 1
ATOM 5827 N N . ASN A 1 716 ? -52.438 -13.688 -20.203 1 23.58 716 ASN A N 1
ATOM 5828 C CA . ASN A 1 716 ? -51.906 -14.742 -19.344 1 23.58 716 ASN A CA 1
ATOM 5829 C C . ASN A 1 716 ? -50.625 -15.352 -19.922 1 23.58 716 ASN A C 1
ATOM 5831 O O . ASN A 1 716 ? -50.031 -16.266 -19.344 1 23.58 716 ASN A O 1
ATOM 5835 N N . GLU A 1 717 ? -50.719 -15.734 -21.266 1 22.2 717 GLU A N 1
ATOM 5836 C CA . GLU A 1 717 ? -50 -16.844 -21.906 1 22.2 717 GLU A CA 1
ATOM 5837 C C . GLU A 1 717 ? -48.531 -16.828 -21.547 1 22.2 717 GLU A C 1
ATOM 5839 O O . GLU A 1 717 ? -48 -15.805 -21.125 1 22.2 717 GLU A O 1
ATOM 5844 N N . ASP A 1 718 ? -47.656 -18.016 -21.922 1 23.83 718 ASP A N 1
ATOM 5845 C CA . ASP A 1 718 ? -46.406 -18.703 -21.703 1 23.83 718 ASP A CA 1
ATOM 5846 C C . ASP A 1 718 ? -45.219 -17.766 -21.969 1 23.83 718 ASP A C 1
ATOM 5848 O O . ASP A 1 718 ? -44.062 -18.188 -21.938 1 23.83 718 ASP A O 1
ATOM 5852 N N . TYR A 1 719 ? -45.375 -16.688 -22.844 1 23.06 719 TYR A N 1
ATOM 5853 C CA . TYR A 1 719 ? -44.219 -16.125 -23.531 1 23.06 719 TYR A CA 1
ATOM 5854 C C . TYR A 1 719 ? -43.188 -15.625 -22.531 1 23.06 719 TYR A C 1
ATOM 5856 O O . TYR A 1 719 ? -43.5 -14.812 -21.656 1 23.06 719 TYR A O 1
ATOM 5864 N N . LEU A 1 720 ? -42.188 -16.594 -22.172 1 23.22 720 LEU A N 1
ATOM 5865 C CA . LEU A 1 720 ? -41.094 -16.094 -21.359 1 23.22 720 LEU A CA 1
ATOM 5866 C C . LEU A 1 720 ? -40.688 -14.688 -21.781 1 23.22 720 LEU A C 1
ATOM 5868 O O . LEU A 1 720 ? -40.469 -14.43 -22.969 1 23.22 720 LEU A O 1
ATOM 5872 N N . PRO A 1 721 ? -41.094 -13.703 -21.172 1 22.75 721 PRO A N 1
ATOM 5873 C CA . PRO A 1 721 ? -41 -12.352 -21.719 1 22.75 721 PRO A CA 1
ATOM 5874 C C . PRO A 1 721 ? -39.656 -12.07 -22.391 1 22.75 721 PRO A C 1
ATOM 5876 O O . PRO A 1 721 ? -38.625 -12.477 -21.859 1 22.75 721 PRO A O 1
ATOM 5879 N N . ASP A 1 722 ? -39.594 -12.109 -23.781 1 22.16 722 ASP A N 1
ATOM 5880 C CA . ASP A 1 722 ? -38.562 -11.539 -24.656 1 22.16 722 ASP A CA 1
ATOM 5881 C C . ASP A 1 722 ? -38.094 -10.195 -24.141 1 22.16 722 ASP A C 1
ATOM 5883 O O . ASP A 1 722 ? -38.812 -9.203 -24.172 1 22.16 722 ASP A O 1
ATOM 5887 N N . THR A 1 723 ? -37.719 -10.141 -22.891 1 23.2 723 THR A N 1
ATOM 5888 C CA . THR A 1 723 ? -37.219 -8.891 -22.344 1 23.2 723 THR A CA 1
ATOM 5889 C C . THR A 1 723 ? -36.469 -8.102 -23.422 1 23.2 723 THR A C 1
ATOM 5891 O O . THR A 1 723 ? -35.344 -8.445 -23.797 1 23.2 723 THR A O 1
ATOM 5894 N N . THR A 1 724 ? -37.062 -7.637 -24.5 1 22.22 724 THR A N 1
ATOM 5895 C CA . THR A 1 724 ? -37 -6.711 -25.625 1 22.22 724 THR A CA 1
ATOM 5896 C C . THR A 1 724 ? -36.156 -5.488 -25.266 1 22.22 724 THR A C 1
ATOM 5898 O O . THR A 1 724 ? -35.938 -5.211 -24.078 1 22.22 724 THR A O 1
ATOM 5901 N N . ASN A 1 725 ? -36.312 -4.414 -26.188 1 21.31 725 ASN A N 1
ATOM 5902 C CA . ASN A 1 725 ? -35.438 -3.307 -26.547 1 21.31 725 ASN A CA 1
ATOM 5903 C C . ASN A 1 725 ? -35.406 -2.246 -25.453 1 21.31 725 ASN A C 1
ATOM 5905 O O . ASN A 1 725 ? -36.156 -1.258 -25.516 1 21.31 725 ASN A O 1
ATOM 5909 N N . PRO A 1 726 ? -35.75 -2.537 -24.281 1 24 726 PRO A N 1
ATOM 5910 C CA . PRO A 1 726 ? -35.812 -1.187 -23.703 1 24 726 PRO A CA 1
ATOM 5911 C C . PRO A 1 726 ? -34.75 -0.26 -24.281 1 24 726 PRO A C 1
ATOM 5913 O O . PRO A 1 726 ? -33.594 -0.657 -24.391 1 24 726 PRO A O 1
ATOM 5916 N N . GLN A 1 727 ? -35.188 0.562 -25.156 1 22.61 727 GLN A N 1
ATOM 5917 C CA . GLN A 1 727 ? -34.625 1.822 -25.609 1 22.61 727 GLN A CA 1
ATOM 5918 C C . GLN A 1 727 ? -33.844 2.512 -24.484 1 22.61 727 GLN A C 1
ATOM 5920 O O . GLN A 1 727 ? -34.406 2.781 -23.422 1 22.61 727 GLN A O 1
ATOM 5925 N N . LEU A 1 728 ? -32.688 2.064 -24.453 1 23.16 728 LEU A N 1
ATOM 5926 C CA . LEU A 1 728 ? -31.594 2.74 -23.797 1 23.16 728 LEU A CA 1
ATOM 5927 C C . LEU A 1 728 ? -31.812 4.246 -23.75 1 23.16 728 LEU A C 1
ATOM 5929 O O . LEU A 1 728 ? -31.797 4.91 -24.781 1 23.16 728 LEU A O 1
ATOM 5933 N N . LYS A 1 729 ? -32.906 4.633 -23.047 1 26.3 729 LYS A N 1
ATOM 5934 C CA . LYS A 1 729 ? -32.844 6.078 -22.859 1 26.3 729 LYS A CA 1
ATOM 5935 C C . LYS A 1 729 ? -31.391 6.547 -22.766 1 26.3 729 LYS A C 1
ATOM 5937 O O . LYS A 1 729 ? -30.734 6.367 -21.719 1 26.3 729 LYS A O 1
ATOM 5942 N N . GLN A 1 730 ? -30.734 6.266 -23.75 1 23.67 730 GLN A N 1
ATOM 5943 C CA . GLN A 1 730 ? -29.5 6.973 -24.062 1 23.67 730 GLN A CA 1
ATOM 5944 C C . GLN A 1 730 ? -29.625 8.461 -23.766 1 23.67 730 GLN A C 1
ATOM 5946 O O . GLN A 1 730 ? -30.5 9.141 -24.297 1 23.67 730 GLN A O 1
ATOM 5951 N N . LYS A 1 731 ? -29.594 8.844 -22.625 1 27.41 731 LYS A N 1
ATOM 5952 C CA . LYS A 1 731 ? -29.5 10.305 -22.656 1 27.41 731 LYS A CA 1
ATOM 5953 C C . LYS A 1 731 ? -28.859 10.797 -23.938 1 27.41 731 LYS A C 1
ATOM 5955 O O . LYS A 1 731 ? -27.672 10.539 -24.188 1 27.41 731 LYS A O 1
ATOM 5960 N N . LYS A 1 732 ? -29.578 10.75 -25 1 29 732 LYS A N 1
ATOM 5961 C CA . LYS A 1 732 ? -29.203 11.469 -26.219 1 29 732 LYS A CA 1
ATOM 5962 C C . LYS A 1 732 ? -28.469 12.766 -25.875 1 29 732 LYS A C 1
ATOM 5964 O O . LYS A 1 732 ? -29.016 13.633 -25.188 1 29 732 LYS A O 1
ATOM 5969 N N . HIS A 1 733 ? -27.312 12.555 -25.797 1 26.84 733 HIS A N 1
ATOM 5970 C CA . HIS A 1 733 ? -26.578 13.805 -25.891 1 26.84 733 HIS A CA 1
ATOM 5971 C C . HIS A 1 733 ? -27.141 14.703 -26.984 1 26.84 733 HIS A C 1
ATOM 5973 O O . HIS A 1 733 ? -27.031 14.391 -28.172 1 26.84 733 HIS A O 1
ATOM 5979 N N . ARG A 1 734 ? -28.391 15.18 -26.781 1 30.81 734 ARG A N 1
ATOM 5980 C CA . ARG A 1 734 ? -28.922 16.203 -27.672 1 30.81 734 ARG A CA 1
ATOM 5981 C C . ARG A 1 734 ? -27.844 17.172 -28.109 1 30.81 734 ARG A C 1
ATOM 5983 O O . ARG A 1 734 ? -27.297 17.906 -27.281 1 30.81 734 ARG A O 1
ATOM 5990 N N . THR A 1 735 ? -27.141 16.688 -29.188 1 39 735 THR A N 1
ATOM 5991 C CA . THR A 1 735 ? -26.281 17.656 -29.859 1 39 735 THR A CA 1
ATOM 5992 C C . THR A 1 735 ? -27 18.984 -30.031 1 39 735 THR A C 1
ATOM 5994 O O . THR A 1 735 ? -28.094 19.031 -30.609 1 39 735 THR A O 1
ATOM 5997 N N . THR A 1 736 ? -26.844 19.703 -29.188 1 42.38 736 THR A N 1
ATOM 5998 C CA . THR A 1 736 ? -27.5 21 -29.328 1 42.38 736 THR A CA 1
ATOM 5999 C C . THR A 1 736 ? -27.359 21.531 -30.75 1 42.38 736 THR A C 1
ATOM 6001 O O . THR A 1 736 ? -26.5 21.078 -31.5 1 42.38 736 THR A O 1
ATOM 6004 N N . LYS A 1 737 ? -28.297 22.172 -31.266 1 49.25 737 LYS A N 1
ATOM 6005 C CA . LYS A 1 737 ? -28.297 22.797 -32.594 1 49.25 737 LYS A CA 1
ATOM 6006 C C . LYS A 1 737 ? -26.906 23.359 -32.938 1 49.25 737 LYS A C 1
ATOM 6008 O O . LYS A 1 737 ? -26.438 23.203 -34.062 1 49.25 737 LYS A O 1
ATOM 6013 N N . GLU A 1 738 ? -26.297 23.844 -31.906 1 50.66 738 GLU A N 1
ATOM 6014 C CA . GLU A 1 738 ? -24.969 24.453 -32.062 1 50.66 738 GLU A CA 1
ATOM 6015 C C . GLU A 1 738 ? -23.906 23.391 -32.281 1 50.66 738 GLU A C 1
ATOM 6017 O O . GLU A 1 738 ? -23.047 23.531 -33.156 1 50.66 738 GLU A O 1
ATOM 6022 N N . LYS A 1 739 ? -23.969 22.219 -31.688 1 53.03 739 LYS A N 1
ATOM 6023 C CA . LYS A 1 739 ? -23.016 21.141 -31.828 1 53.03 739 LYS A CA 1
ATOM 6024 C C . LYS A 1 739 ? -23.156 20.438 -33.188 1 53.03 739 LYS A C 1
ATOM 6026 O O . LYS A 1 739 ? -22.172 20.078 -33.812 1 53.03 739 LYS A O 1
ATOM 6031 N N . MET A 1 740 ? -24.281 20.297 -33.594 1 59.38 740 MET A N 1
ATOM 6032 C CA . MET A 1 740 ? -24.547 19.75 -34.906 1 59.38 740 MET A CA 1
ATOM 6033 C C . MET A 1 740 ? -24.047 20.688 -36 1 59.38 740 MET A C 1
ATOM 6035 O O . MET A 1 740 ? -23.531 20.25 -37.031 1 59.38 740 MET A O 1
ATOM 6039 N N . GLU A 1 741 ? -24.281 21.969 -35.75 1 59.44 741 GLU A N 1
ATOM 6040 C CA . GLU A 1 741 ? -23.797 23 -36.688 1 59.44 741 GLU A CA 1
ATOM 6041 C C . GLU A 1 741 ? -22.281 23.016 -36.75 1 59.44 741 GLU A C 1
ATOM 6043 O O . GLU A 1 741 ? -21.703 23.156 -37.844 1 59.44 741 GLU A O 1
ATOM 6048 N N . ILE A 1 742 ? -21.703 22.672 -35.656 1 57.31 742 ILE A N 1
ATOM 6049 C CA . ILE A 1 742 ? -20.25 22.625 -35.594 1 57.31 742 ILE A CA 1
ATOM 6050 C C . ILE A 1 742 ? -19.734 21.375 -36.312 1 57.31 742 ILE A C 1
ATOM 6052 O O . ILE A 1 742 ? -18.812 21.453 -37.125 1 57.31 742 ILE A O 1
ATOM 6056 N N . LEU A 1 743 ? -20.344 20.281 -36.125 1 59.16 743 LEU A N 1
ATOM 6057 C CA . LEU A 1 743 ? -19.953 19.062 -36.812 1 59.16 743 LEU A CA 1
ATOM 6058 C C . LEU A 1 743 ? -20.156 19.203 -38.312 1 59.16 743 LEU A C 1
ATOM 6060 O O . LEU A 1 743 ? -19.312 18.766 -39.094 1 59.16 743 LEU A O 1
ATOM 6064 N N . SER A 1 744 ? -21.172 19.719 -38.656 1 62.59 744 SER A N 1
ATOM 6065 C CA . SER A 1 744 ? -21.469 19.875 -40.094 1 62.59 744 SER A CA 1
ATOM 6066 C C . SER A 1 744 ? -20.438 20.781 -40.75 1 62.59 744 SER A C 1
ATOM 6068 O O . SER A 1 744 ? -20.031 20.547 -41.906 1 62.59 744 SER A O 1
ATOM 6070 N N . ALA A 1 745 ? -20.031 21.797 -40 1 62.16 745 ALA A N 1
ATOM 6071 C CA . ALA A 1 745 ? -19.078 22.766 -40.562 1 62.16 745 ALA A CA 1
ATOM 6072 C C . ALA A 1 745 ? -17.672 22.172 -40.594 1 62.16 745 ALA A C 1
ATOM 6074 O O . ALA A 1 745 ? -16.859 22.547 -41.469 1 62.16 745 ALA A O 1
ATOM 6075 N N . LEU A 1 746 ? -17.422 21.141 -39.688 1 60.28 746 LEU A N 1
ATOM 6076 C CA . LEU A 1 746 ? -16.047 20.672 -39.594 1 60.28 746 LEU A CA 1
ATOM 6077 C C . LEU A 1 746 ? -15.883 19.312 -40.25 1 60.28 746 LEU A C 1
ATOM 6079 O O . LEU A 1 746 ? -14.766 18.875 -40.531 1 60.28 746 LEU A O 1
ATOM 6083 N N . LYS A 1 747 ? -16.797 18.547 -40.656 1 58.88 747 LYS A N 1
ATOM 6084 C CA . LYS A 1 747 ? -16.797 17.25 -41.344 1 58.88 747 LYS A CA 1
ATOM 6085 C C . LYS A 1 747 ? -16.125 17.344 -42.688 1 58.88 747 LYS A C 1
ATOM 6087 O O . LYS A 1 747 ? -15.727 16.328 -43.281 1 58.88 747 LYS A O 1
ATOM 6092 N N . VAL A 1 748 ? -16.156 18.547 -43.188 1 61.62 748 VAL A N 1
ATOM 6093 C CA . VAL A 1 748 ? -15.57 18.719 -44.531 1 61.62 748 VAL A CA 1
ATOM 6094 C C . VAL A 1 748 ? -14.062 18.469 -44.469 1 61.62 748 VAL A C 1
ATOM 6096 O O . VAL A 1 748 ? -13.43 18.172 -45.469 1 61.62 748 VAL A O 1
ATOM 6099 N N . TYR A 1 749 ? -13.523 18.484 -43.188 1 55.72 749 TYR A N 1
ATOM 6100 C CA . TYR A 1 749 ? -12.078 18.312 -43.125 1 55.72 749 TYR A CA 1
ATOM 6101 C C . TYR A 1 749 ? -11.711 16.891 -42.719 1 55.72 749 TYR A C 1
ATOM 6103 O O . TYR A 1 749 ? -12.188 16.391 -41.688 1 55.72 749 TYR A O 1
ATOM 6111 N N . LYS A 1 750 ? -11.352 15.836 -43.562 1 55.03 750 LYS A N 1
ATOM 6112 C CA . LYS A 1 750 ? -11.148 14.398 -43.406 1 55.03 750 LYS A CA 1
ATOM 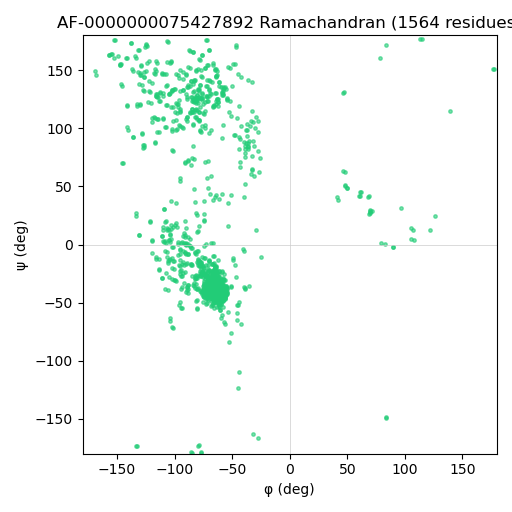6113 C C . LYS A 1 750 ? -9.922 14.102 -42.562 1 55.03 750 LYS A C 1
ATOM 6115 O O . LYS A 1 750 ? -9.938 13.18 -41.75 1 55.03 750 LYS A O 1
ATOM 6120 N N . ASP A 1 751 ? -8.742 14.57 -42.781 1 54.41 751 ASP A N 1
ATOM 6121 C CA . ASP A 1 751 ? -7.484 14.078 -42.25 1 54.41 751 ASP A CA 1
ATOM 6122 C C . ASP A 1 751 ? -6.98 14.984 -41.125 1 54.41 751 ASP A C 1
ATOM 6124 O O . ASP A 1 751 ? -6.621 14.508 -40.062 1 54.41 751 ASP A O 1
ATOM 6128 N N . LYS A 1 752 ? -6.602 16.312 -41.406 1 55.75 752 LYS A N 1
ATOM 6129 C CA . LYS A 1 752 ? -6.062 17.344 -40.531 1 55.75 752 LYS A CA 1
ATOM 6130 C C . LYS A 1 752 ? -6.969 18.562 -40.5 1 55.75 752 LYS A C 1
ATOM 6132 O O . LYS A 1 752 ? -7.355 19.078 -41.562 1 55.75 752 LYS A O 1
ATOM 6137 N N . LEU A 1 753 ? -7.441 18.906 -39.25 1 59.19 753 LEU A N 1
ATOM 6138 C CA . LEU A 1 753 ? -8.266 20.094 -39.125 1 59.19 753 LEU A CA 1
ATOM 6139 C C . LEU A 1 753 ? -7.406 21.359 -39.125 1 59.19 753 LEU A C 1
ATOM 6141 O O . LEU A 1 753 ? -6.578 21.547 -38.25 1 59.19 753 LEU A O 1
ATOM 6145 N N . PRO A 1 754 ? -7.355 22.172 -40.125 1 66.25 754 PRO A N 1
ATOM 6146 C CA . PRO A 1 754 ? -6.566 23.406 -40.156 1 66.25 754 PRO A CA 1
ATOM 6147 C C . PRO A 1 754 ? -6.953 24.375 -39.062 1 66.25 754 PRO A C 1
ATOM 6149 O O . PRO A 1 754 ? -8.117 24.453 -38.656 1 66.25 754 PRO A O 1
ATOM 6152 N N . ASP A 1 755 ? -5.965 24.984 -38.375 1 63.44 755 ASP A N 1
ATOM 6153 C CA . ASP A 1 755 ? -6.145 25.922 -37.281 1 63.44 755 ASP A CA 1
ATOM 6154 C C . ASP A 1 755 ? -7.121 27.031 -37.656 1 63.44 755 ASP A C 1
ATOM 6156 O O . ASP A 1 755 ? -7.883 27.5 -36.812 1 63.44 755 ASP A O 1
ATOM 6160 N N . ASP A 1 756 ? -7.105 27.469 -38.875 1 66.62 756 ASP A N 1
ATOM 6161 C CA . ASP A 1 756 ? -7.977 28.547 -39.344 1 66.62 756 ASP A CA 1
ATOM 6162 C C . ASP A 1 756 ? -9.438 28.109 -39.344 1 66.62 756 ASP A C 1
ATOM 6164 O O . ASP A 1 756 ? -10.328 28.906 -39.031 1 66.62 756 ASP A O 1
ATOM 6168 N N . ALA A 1 757 ? -9.703 26.875 -39.688 1 68.31 757 ALA A N 1
ATOM 6169 C CA . ALA A 1 757 ? -11.07 26.359 -39.688 1 68.31 757 ALA A CA 1
ATOM 6170 C C . ALA A 1 757 ? -11.617 26.234 -38.281 1 68.31 757 ALA A C 1
ATOM 6172 O O . ALA A 1 757 ? -12.789 26.516 -38.031 1 68.31 757 ALA A O 1
ATOM 6173 N N . ILE A 1 758 ? -10.719 25.891 -37.406 1 65.94 758 ILE A N 1
ATOM 6174 C CA . ILE A 1 758 ? -11.078 25.844 -35.969 1 65.94 758 ILE A CA 1
ATOM 6175 C C . ILE A 1 758 ? -11.383 27.25 -35.469 1 65.94 758 ILE A C 1
ATOM 6177 O O . ILE A 1 758 ? -12.359 27.453 -34.75 1 65.94 758 ILE A O 1
ATOM 6181 N N . SER A 1 759 ? -10.625 28.203 -35.812 1 67.31 759 SER A N 1
ATOM 6182 C CA . SER A 1 759 ? -10.836 29.594 -35.406 1 67.31 759 SER A CA 1
ATOM 6183 C C . SER A 1 759 ? -12.164 30.125 -35.938 1 67.31 759 SER A C 1
ATOM 6185 O O . SER A 1 759 ? -12.898 30.797 -35.219 1 67.31 759 SER A O 1
ATOM 6187 N N . SER A 1 760 ? -12.461 29.844 -37.188 1 67.5 760 SER A N 1
ATOM 6188 C CA . SER A 1 760 ? -13.688 30.328 -37.812 1 67.5 760 SER A CA 1
ATOM 6189 C C . SER A 1 760 ? -14.922 29.734 -37.156 1 67.5 760 SER A C 1
ATOM 6191 O O . SER A 1 760 ? -15.914 30.438 -36.906 1 67.5 760 SER A O 1
ATOM 6193 N N . VAL A 1 761 ? -14.828 28.453 -36.781 1 65.25 761 VAL A N 1
ATOM 6194 C CA . VAL A 1 761 ? -15.945 27.812 -36.094 1 65.25 761 VAL A CA 1
ATOM 6195 C C . VAL A 1 761 ? -16.078 28.391 -34.688 1 65.25 761 VAL A C 1
ATOM 6197 O O . VAL A 1 761 ? -17.188 28.641 -34.219 1 65.25 761 VAL A O 1
ATOM 6200 N N . CYS A 1 762 ? -14.953 28.578 -34.094 1 64.12 762 CYS A N 1
ATOM 6201 C CA . CYS A 1 762 ? -14.969 29.156 -32.75 1 64.12 762 CYS A CA 1
ATOM 6202 C C . CYS A 1 762 ? -15.539 30.562 -32.781 1 64.12 762 CYS A C 1
ATOM 6204 O O . CYS A 1 762 ? -16.219 30.969 -31.828 1 64.12 762 CYS A O 1
ATOM 6206 N N . GLU A 1 763 ? -15.266 31.312 -33.688 1 64.62 763 GLU A N 1
ATOM 6207 C CA . GLU A 1 763 ? -15.781 32.688 -33.812 1 64.62 763 GLU A CA 1
ATOM 6208 C C . GLU A 1 763 ? -17.297 32.688 -33.875 1 64.62 763 GLU A C 1
ATOM 6210 O O . GLU A 1 763 ? -17.938 33.625 -33.406 1 64.62 763 GLU A O 1
ATOM 6215 N N . HIS A 1 764 ? -17.859 31.719 -34.5 1 59.84 764 HIS A N 1
ATOM 6216 C CA . HIS A 1 764 ? -19.312 31.719 -34.688 1 59.84 764 HIS A CA 1
ATOM 6217 C C . HIS A 1 764 ? -20 30.953 -33.562 1 59.84 764 HIS A C 1
ATOM 6219 O O . HIS A 1 764 ? -21.234 30.938 -33.469 1 59.84 764 HIS A O 1
ATOM 6225 N N . LEU A 1 765 ? -19.234 30.234 -32.875 1 51.97 765 LEU A N 1
ATOM 6226 C CA . LEU A 1 765 ? -19.844 29.406 -31.844 1 51.97 765 LEU A CA 1
ATOM 6227 C C . LEU A 1 765 ? -19.781 30.125 -30.484 1 51.97 765 LEU A C 1
ATOM 6229 O O . LEU A 1 765 ? -18.969 31.031 -30.297 1 51.97 765 LEU A O 1
ATOM 6233 N N . SER A 1 766 ? -20.75 29.984 -29.719 1 50.59 766 SER A N 1
ATOM 6234 C CA . SER A 1 766 ? -20.859 30.688 -28.438 1 50.59 766 SER A CA 1
ATOM 6235 C C . SER A 1 766 ? -19.562 30.578 -27.641 1 50.59 766 SER A C 1
ATOM 6237 O O . SER A 1 766 ? -18.734 29.719 -27.922 1 50.59 766 SER A O 1
ATOM 6239 N N . GLU A 1 767 ? -19.281 31.531 -26.734 1 51.97 767 GLU A N 1
ATOM 6240 C CA . GLU A 1 767 ? -18.094 31.781 -25.938 1 51.97 767 GLU A CA 1
ATOM 6241 C C . GLU A 1 767 ? -17.625 30.516 -25.234 1 51.97 767 GLU A C 1
ATOM 6243 O O . GLU A 1 767 ? -16.469 30.422 -24.812 1 51.97 767 GLU A O 1
ATOM 6248 N N . ILE A 1 768 ? -18.375 29.578 -25.25 1 50.53 768 ILE A N 1
ATOM 6249 C CA . ILE A 1 768 ? -18.078 28.375 -24.469 1 50.53 768 ILE A CA 1
ATOM 6250 C C . ILE A 1 768 ? -17.172 27.453 -25.266 1 50.53 768 ILE A C 1
ATOM 6252 O O . ILE A 1 768 ? -16.484 26.594 -24.703 1 50.53 768 ILE A O 1
ATOM 6256 N N . TRP A 1 769 ? -17.078 27.641 -26.531 1 57.19 769 TRP A N 1
ATOM 6257 C CA . TRP A 1 769 ? -16.297 26.766 -27.422 1 57.19 769 TRP A CA 1
ATOM 6258 C C . TRP A 1 769 ? -14.93 27.375 -27.703 1 57.19 769 TRP A C 1
ATOM 6260 O O . TRP A 1 769 ? -14.836 28.438 -28.328 1 57.19 769 TRP A O 1
ATOM 6270 N N . THR A 1 770 ? -13.969 26.938 -27.016 1 62.78 770 THR A N 1
ATOM 6271 C CA . THR A 1 770 ? -12.594 27.328 -27.297 1 62.78 770 THR A CA 1
ATOM 6272 C C . THR A 1 770 ? -11.984 26.469 -28.391 1 62.78 770 THR A C 1
ATOM 6274 O O . THR A 1 770 ? -12.508 25.391 -28.703 1 62.78 770 THR A O 1
ATOM 6277 N N . LYS A 1 771 ? -10.969 26.859 -28.875 1 64.56 771 LYS A N 1
ATOM 6278 C CA . LYS A 1 771 ? -10.258 26.156 -29.938 1 64.56 771 LYS A CA 1
ATOM 6279 C C . LYS A 1 771 ? -9.93 24.719 -29.516 1 64.56 771 LYS A C 1
ATOM 6281 O O . LYS A 1 771 ? -10.07 23.797 -30.312 1 64.56 771 LYS A O 1
ATOM 6286 N N . LYS A 1 772 ? -9.648 24.641 -28.375 1 63.69 772 LYS A N 1
ATOM 6287 C CA . LYS A 1 772 ? -9.273 23.344 -27.828 1 63.69 772 LYS A CA 1
ATOM 6288 C C . LYS A 1 772 ? -10.469 22.406 -27.75 1 63.69 772 LYS A C 1
ATOM 6290 O O . LYS A 1 772 ? -10.391 21.25 -28.156 1 63.69 772 LYS A O 1
ATOM 6295 N N . LYS A 1 773 ? -11.484 22.875 -27.344 1 64.06 773 LYS A N 1
ATOM 6296 C CA . LYS A 1 773 ? -12.711 22.078 -27.266 1 64.06 773 LYS A CA 1
ATOM 6297 C C . LYS A 1 773 ? -13.195 21.641 -28.641 1 64.06 773 LYS A C 1
ATOM 6299 O O . LYS A 1 773 ? -13.648 20.516 -28.828 1 64.06 773 LYS A O 1
ATOM 6304 N N . VAL A 1 774 ? -13.008 22.547 -29.422 1 65.94 774 VAL A N 1
ATOM 6305 C CA . VAL A 1 774 ? -13.414 22.266 -30.797 1 65.94 774 VAL A CA 1
ATOM 6306 C C . VAL A 1 774 ? -12.523 21.172 -31.375 1 65.94 774 VAL A C 1
ATOM 6308 O O . VAL A 1 774 ? -13.016 20.234 -32.031 1 65.94 774 VAL A O 1
ATOM 6311 N N . ARG A 1 775 ? -11.352 21.312 -31.094 1 65.31 775 ARG A N 1
ATOM 6312 C CA . ARG A 1 775 ? -10.398 20.328 -31.578 1 65.31 775 ARG A CA 1
ATOM 6313 C C . ARG A 1 775 ? -10.664 18.969 -30.953 1 65.31 775 ARG A C 1
ATOM 6315 O O . ARG A 1 775 ? -10.633 17.938 -31.641 1 65.31 775 ARG A O 1
ATOM 6322 N N . GLU A 1 776 ? -10.906 18.922 -29.719 1 63.25 776 GLU A N 1
ATOM 6323 C CA . GLU A 1 776 ? -11.18 17.703 -28.969 1 63.25 776 GLU A CA 1
ATOM 6324 C C . GLU A 1 776 ? -12.477 17.047 -29.438 1 63.25 776 GLU A C 1
ATOM 6326 O O . GLU A 1 776 ? -12.539 15.828 -29.609 1 63.25 776 GLU A O 1
ATOM 6331 N N . TRP A 1 777 ? -13.352 17.906 -29.641 1 61.88 777 TRP A N 1
ATOM 6332 C CA . TRP A 1 777 ? -14.648 17.484 -30.156 1 61.88 777 TRP A CA 1
ATOM 6333 C C . TRP A 1 777 ? -14.508 16.906 -31.562 1 61.88 777 TRP A C 1
ATOM 6335 O O . TRP A 1 777 ? -15.062 15.859 -31.875 1 61.88 777 TRP A O 1
ATOM 6345 N N . TRP A 1 778 ? -13.734 17.562 -32.312 1 61.38 778 TRP A N 1
ATOM 6346 C CA . TRP A 1 778 ? -13.477 17.109 -33.656 1 61.38 778 TRP A CA 1
ATOM 6347 C C . TRP A 1 778 ? -12.688 15.812 -33.656 1 61.38 778 TRP A C 1
ATOM 6349 O O . TRP A 1 778 ? -13.031 14.875 -34.375 1 61.38 778 TRP A O 1
ATOM 6359 N N . ASN A 1 779 ? -11.773 15.734 -32.969 1 59.03 779 ASN A N 1
ATOM 6360 C CA . ASN A 1 779 ? -10.922 14.547 -32.906 1 59.03 779 ASN A CA 1
ATOM 6361 C C . ASN A 1 779 ? -11.703 13.312 -32.469 1 59.03 779 ASN A C 1
ATOM 6363 O O . ASN A 1 779 ? -11.445 12.203 -32.938 1 59.03 779 ASN A O 1
ATOM 6367 N N . TYR A 1 780 ? -12.539 13.523 -31.688 1 56.75 780 TYR A N 1
ATOM 6368 C CA . TYR A 1 780 ? -13.406 12.469 -31.188 1 56.75 780 TYR A CA 1
ATOM 6369 C C . TYR A 1 780 ? -14.383 12 -32.25 1 56.75 780 TYR A C 1
ATOM 6371 O O . TYR A 1 780 ? -14.688 10.812 -32.344 1 56.75 780 TYR A O 1
ATOM 6379 N N . HIS A 1 781 ? -14.836 12.844 -33.094 1 53.75 781 HIS A N 1
ATOM 6380 C CA . HIS A 1 781 ? -15.898 12.508 -34.031 1 53.75 781 HIS A CA 1
ATOM 6381 C C . HIS A 1 781 ? -15.344 12.32 -35.438 1 53.75 781 HIS A C 1
ATOM 6383 O O . HIS A 1 781 ? -16.047 11.852 -36.312 1 53.75 781 HIS A O 1
ATOM 6389 N N . LYS A 1 782 ? -14.195 12.727 -35.656 1 53.47 782 LYS A N 1
ATOM 6390 C CA . LYS A 1 782 ? -13.688 12.656 -37.031 1 53.47 782 LYS A CA 1
ATOM 6391 C C . LYS A 1 782 ? -13.711 11.227 -37.531 1 53.47 782 LYS A C 1
ATOM 6393 O O . LYS A 1 782 ? -13.984 10.992 -38.719 1 53.47 782 LYS A O 1
ATOM 6398 N N . ASP A 1 783 ? -13.391 10.18 -36.656 1 48.94 783 ASP A N 1
ATOM 6399 C CA . ASP A 1 783 ? -13.336 8.828 -37.219 1 48.94 783 ASP A CA 1
ATOM 6400 C C . ASP A 1 783 ? -14.68 8.117 -37.062 1 48.94 783 ASP A C 1
ATOM 6402 O O . ASP A 1 783 ? -14.812 6.945 -37.438 1 48.94 783 ASP A O 1
ATOM 6406 N N . LYS A 1 784 ? -15.609 8.883 -36.5 1 44 784 LYS A N 1
ATOM 6407 C CA . LYS A 1 784 ? -16.938 8.281 -36.5 1 44 784 LYS A CA 1
ATOM 6408 C C . LYS A 1 784 ? -17.766 8.734 -37.688 1 44 784 LYS A C 1
ATOM 6410 O O . LYS A 1 784 ? -18.672 8.023 -38.156 1 44 784 LYS A O 1
ATOM 6415 N N . MET B 1 1 ? 63.031 29.547 -14.219 1 25.55 1 MET B N 1
ATOM 6416 C CA . MET B 1 1 ? 61.656 29.641 -13.695 1 25.55 1 MET B CA 1
ATOM 6417 C C . MET B 1 1 ? 60.688 28.797 -14.516 1 25.55 1 MET B C 1
ATOM 6419 O O . MET B 1 1 ? 59.594 28.484 -14.062 1 25.55 1 MET B O 1
ATOM 6423 N N . PHE B 1 2 ? 60.938 28.672 -15.914 1 30.31 2 PHE B N 1
ATOM 6424 C CA . PHE B 1 2 ? 60.25 27.938 -16.984 1 30.31 2 PHE B CA 1
ATOM 6425 C C . PHE B 1 2 ? 60.438 26.438 -16.797 1 30.31 2 PHE B C 1
ATOM 6427 O O . PHE B 1 2 ? 59.656 25.656 -17.344 1 30.31 2 PHE B O 1
ATOM 6434 N N . THR B 1 3 ? 61.562 25.953 -16.188 1 35.31 3 THR B N 1
ATOM 6435 C CA . THR B 1 3 ? 61.969 24.547 -16.156 1 35.31 3 THR B CA 1
ATOM 6436 C C . THR B 1 3 ? 61.062 23.766 -15.211 1 35.31 3 THR B C 1
ATOM 6438 O O . THR B 1 3 ? 60.906 22.547 -15.352 1 35.31 3 THR B O 1
ATOM 6441 N N . THR B 1 4 ? 60.594 24.453 -14.055 1 35.25 4 THR B N 1
ATOM 6442 C CA . THR B 1 4 ? 59.906 23.734 -12.992 1 35.25 4 THR B CA 1
ATOM 6443 C C . THR B 1 4 ? 58.5 23.375 -13.414 1 35.25 4 THR B C 1
ATOM 6445 O O . THR B 1 4 ? 57.844 22.531 -12.789 1 35.25 4 THR B O 1
ATOM 6448 N N . ALA B 1 5 ? 57.875 24.25 -14.289 1 34.84 5 ALA B N 1
ATOM 6449 C CA . ALA B 1 5 ? 56.469 24.047 -14.695 1 34.84 5 ALA B CA 1
ATOM 6450 C C . ALA B 1 5 ? 56.344 22.797 -15.562 1 34.84 5 ALA B C 1
ATOM 6452 O O . ALA B 1 5 ? 55.344 22.094 -15.492 1 34.84 5 ALA B O 1
ATOM 6453 N N . LEU B 1 6 ? 57.438 22.531 -16.453 1 34.94 6 LEU B N 1
ATOM 6454 C CA . LEU B 1 6 ? 57.406 21.406 -17.375 1 34.94 6 LEU B CA 1
ATOM 6455 C C . LEU B 1 6 ? 57.469 20.078 -16.625 1 34.94 6 LEU B C 1
ATOM 6457 O O . LEU B 1 6 ? 56.875 19.094 -17.047 1 34.94 6 LEU B O 1
ATOM 6461 N N . GLU B 1 7 ? 58.312 20.078 -15.461 1 35.44 7 GLU B N 1
ATOM 6462 C CA . GLU B 1 7 ? 58.469 18.812 -14.75 1 35.44 7 GLU B CA 1
ATOM 6463 C C . GLU B 1 7 ? 57.188 18.422 -14.047 1 35.44 7 GLU B C 1
ATOM 6465 O O . GLU B 1 7 ? 56.906 17.234 -13.844 1 35.44 7 GLU B O 1
ATOM 6470 N N . LEU B 1 8 ? 56.406 19.5 -13.586 1 31.89 8 LEU B N 1
ATOM 6471 C CA . LEU B 1 8 ? 55.156 19.188 -12.914 1 31.89 8 LEU B CA 1
ATOM 6472 C C . LEU B 1 8 ? 54.125 18.656 -13.906 1 31.89 8 LEU B C 1
ATOM 6474 O O . LEU B 1 8 ? 53.312 17.781 -13.57 1 31.89 8 LEU B O 1
ATOM 6478 N N . GLU B 1 9 ? 53.969 19.344 -15.125 1 33.91 9 GLU B N 1
ATOM 6479 C CA . GLU B 1 9 ? 53.062 18.844 -16.156 1 33.91 9 GLU B CA 1
ATOM 6480 C C . GLU B 1 9 ? 53.469 17.438 -16.609 1 33.91 9 GLU B C 1
ATOM 6482 O O . GLU B 1 9 ? 52.625 16.594 -16.875 1 33.91 9 GLU B O 1
ATOM 6487 N N . GLU B 1 10 ? 54.844 17.203 -16.844 1 33.75 10 GLU B N 1
ATOM 6488 C CA . GLU B 1 10 ? 55.312 15.875 -17.25 1 33.75 10 GLU B CA 1
ATOM 6489 C C . GLU B 1 10 ? 55.031 14.828 -16.188 1 33.75 10 GLU B C 1
ATOM 6491 O O . GLU B 1 10 ? 54.812 13.656 -16.484 1 33.75 10 GLU B O 1
ATOM 6496 N N . ARG B 1 11 ? 55.219 15.203 -14.859 1 33.56 11 ARG B N 1
ATOM 6497 C CA . ARG B 1 11 ? 54.906 14.266 -13.781 1 33.56 11 ARG B CA 1
ATOM 6498 C C . ARG B 1 11 ? 53.406 14.008 -13.695 1 33.56 11 ARG B C 1
ATOM 6500 O O . ARG B 1 11 ? 53 12.945 -13.234 1 33.56 11 ARG B O 1
ATOM 6507 N N . VAL B 1 12 ? 52.562 14.969 -13.867 1 33.81 12 VAL B N 1
ATOM 6508 C CA . VAL B 1 12 ? 51.125 14.773 -13.969 1 33.81 12 VAL B CA 1
ATOM 6509 C C . VAL B 1 12 ? 50.781 13.992 -15.242 1 33.81 12 VAL B C 1
ATOM 6511 O O . VAL B 1 12 ? 49.781 13.273 -15.297 1 33.81 12 VAL B O 1
ATOM 6514 N N . GLN B 1 13 ? 51.312 14.336 -16.5 1 32.22 13 GLN B N 1
ATOM 6515 C CA . GLN B 1 13 ? 51 13.617 -17.734 1 32.22 13 GLN B CA 1
ATOM 6516 C C . GLN B 1 13 ? 51.25 12.117 -17.562 1 32.22 13 GLN B C 1
ATOM 6518 O O . GLN B 1 13 ? 50.438 11.297 -18.016 1 32.22 13 GLN B O 1
ATOM 6523 N N . GLN B 1 14 ? 52.531 11.633 -17.734 1 32.91 14 GLN B N 1
ATOM 6524 C CA . GLN B 1 14 ? 52.969 10.297 -18.125 1 32.91 14 GLN B CA 1
ATOM 6525 C C . GLN B 1 14 ? 52.594 9.258 -17.062 1 32.91 14 GLN B C 1
ATOM 6527 O O . GLN B 1 14 ? 52.906 8.078 -17.203 1 32.91 14 GLN B O 1
ATOM 6532 N N . ARG B 1 15 ? 52.625 9.594 -15.797 1 35.94 15 ARG B N 1
ATOM 6533 C CA . ARG B 1 15 ? 52.375 8.391 -15 1 35.94 15 ARG B CA 1
ATOM 6534 C C . ARG B 1 15 ? 50.969 7.836 -15.242 1 35.94 15 ARG B C 1
ATOM 6536 O O . ARG B 1 15 ? 50.031 8.25 -14.586 1 35.94 15 ARG B O 1
ATOM 6543 N N . VAL B 1 16 ? 50.5 7.785 -16.484 1 38.78 16 VAL B N 1
ATOM 6544 C CA . VAL B 1 16 ? 49.438 6.906 -16.938 1 38.78 16 VAL B CA 1
ATOM 6545 C C . VAL B 1 16 ? 49.531 5.555 -16.234 1 38.78 16 VAL B C 1
ATOM 6547 O O . VAL B 1 16 ? 50.531 4.836 -16.406 1 38.78 16 VAL B O 1
ATOM 6550 N N . LEU B 1 17 ? 49.031 5.445 -15.078 1 45.94 17 LEU B N 1
ATOM 6551 C CA . LEU B 1 17 ? 49 4.137 -14.43 1 45.94 17 LEU B CA 1
ATOM 6552 C C . LEU B 1 17 ? 48.719 3.037 -15.445 1 45.94 17 LEU B C 1
ATOM 6554 O O . LEU B 1 17 ? 47.719 3.098 -16.156 1 45.94 17 LEU B O 1
ATOM 6558 N N . PRO B 1 18 ? 49.594 2.354 -16.062 1 45.78 18 PRO B N 1
ATOM 6559 C CA . PRO B 1 18 ? 49.25 1.256 -16.969 1 45.78 18 PRO B CA 1
ATOM 6560 C C . PRO B 1 18 ? 48 0.51 -16.547 1 45.78 18 PRO B C 1
ATOM 6562 O O . PRO B 1 18 ? 47.656 0.508 -15.359 1 45.78 18 PRO B O 1
ATOM 6565 N N . LYS B 1 19 ? 47.156 0.141 -17.531 1 49.47 19 LYS B N 1
ATOM 6566 C CA . LYS B 1 19 ? 45.906 -0.592 -17.406 1 49.47 19 LYS B CA 1
ATOM 6567 C C . LYS B 1 19 ? 46.031 -1.681 -16.344 1 49.47 19 LYS B C 1
ATOM 6569 O O . LYS B 1 19 ? 45.062 -1.924 -15.594 1 49.47 19 LYS B O 1
ATOM 6574 N N . SER B 1 20 ? 47.219 -2.279 -16.328 1 57.94 20 SER B N 1
ATOM 6575 C CA . SER B 1 20 ? 47.5 -3.398 -15.43 1 57.94 20 SER B CA 1
ATOM 6576 C C . SER B 1 20 ? 47.531 -2.949 -13.977 1 57.94 20 SER B C 1
ATOM 6578 O O . SER B 1 20 ? 47.281 -3.744 -13.07 1 57.94 20 SER B O 1
ATOM 6580 N N . TYR B 1 21 ? 47.281 -1.654 -13.758 1 82 21 TYR B N 1
ATOM 6581 C CA . TYR B 1 21 ? 47.562 -1.07 -12.445 1 82 21 TYR B CA 1
ATOM 6582 C C . TYR B 1 21 ? 46.25 -0.857 -11.672 1 82 21 TYR B C 1
ATOM 6584 O O . TYR B 1 21 ? 46.219 -1.019 -10.445 1 82 21 TYR B O 1
ATOM 6592 N N . MET B 1 22 ? 45.156 -0.658 -12.336 1 89 22 MET B N 1
ATOM 6593 C CA . MET B 1 22 ? 43.906 -0.354 -11.648 1 89 22 MET B CA 1
ATOM 6594 C C . MET B 1 22 ? 43.375 -1.582 -10.914 1 89 22 MET B C 1
ATOM 6596 O O . MET B 1 22 ? 42.906 -1.479 -9.781 1 89 22 MET B O 1
ATOM 6600 N N . LYS B 1 23 ? 43.469 -2.699 -11.594 1 92 23 LYS B N 1
ATOM 6601 C CA . LYS B 1 23 ? 43.031 -3.934 -10.945 1 92 23 LYS B CA 1
ATOM 6602 C C . LYS B 1 23 ? 43.844 -4.215 -9.688 1 92 23 LYS B C 1
ATOM 6604 O O . LYS B 1 23 ? 43.312 -4.566 -8.648 1 92 23 LYS B O 1
ATOM 6609 N N . GLU B 1 24 ? 45.094 -3.996 -9.836 1 91.19 24 GLU B N 1
ATOM 6610 C CA . GLU B 1 24 ? 45.969 -4.219 -8.703 1 91.19 24 GLU B CA 1
ATOM 6611 C C . GLU B 1 24 ? 45.688 -3.244 -7.57 1 91.19 24 GLU B C 1
ATOM 6613 O O . GLU B 1 24 ? 45.719 -3.623 -6.398 1 91.19 24 GLU B O 1
ATOM 6618 N N . PHE B 1 25 ? 45.438 -2.107 -7.973 1 90.56 25 PHE B N 1
ATOM 6619 C CA . PHE B 1 25 ? 45.094 -1.119 -6.953 1 90.56 25 PHE B CA 1
ATOM 6620 C C . PHE B 1 25 ? 43.781 -1.486 -6.254 1 90.56 25 PHE B C 1
ATOM 6622 O O . PHE B 1 25 ? 43.656 -1.328 -5.039 1 90.56 25 PHE B O 1
ATOM 6629 N N . GLY B 1 26 ? 42.906 -1.923 -7.082 1 93.5 26 GLY B N 1
ATOM 6630 C CA . GLY B 1 26 ? 41.656 -2.41 -6.5 1 93.5 26 GLY B CA 1
ATOM 6631 C C . GLY B 1 26 ? 41.875 -3.531 -5.496 1 93.5 26 GLY B C 1
ATOM 6632 O O . GLY B 1 26 ? 41.312 -3.504 -4.398 1 93.5 26 GLY B O 1
ATOM 6633 N N . CYS B 1 27 ? 42.688 -4.391 -5.848 1 94.44 27 CYS B N 1
ATOM 6634 C CA . CYS B 1 27 ? 43 -5.5 -4.957 1 94.44 27 CYS B CA 1
ATOM 6635 C C . CYS B 1 27 ? 43.656 -4.996 -3.672 1 94.44 27 CYS B C 1
ATOM 6637 O O . CYS B 1 27 ? 43.344 -5.461 -2.58 1 94.44 27 CYS B O 1
ATOM 6639 N N . THR B 1 28 ? 44.5 -4.043 -3.826 1 91.56 28 THR B N 1
ATOM 6640 C CA . THR B 1 28 ? 45.188 -3.463 -2.678 1 91.56 28 THR B CA 1
ATOM 6641 C C . THR B 1 28 ? 44.188 -2.803 -1.729 1 91.56 28 THR B C 1
ATOM 6643 O O . THR B 1 28 ? 44.281 -2.955 -0.511 1 91.56 28 THR B O 1
ATOM 6646 N N . LEU B 1 29 ? 43.312 -2.105 -2.322 1 93.88 29 LEU B N 1
ATOM 6647 C CA . LEU B 1 29 ? 42.281 -1.444 -1.505 1 93.88 29 LEU B CA 1
ATOM 6648 C C . LEU B 1 29 ? 41.406 -2.467 -0.811 1 93.88 29 LEU B C 1
ATOM 6650 O O . LEU B 1 29 ? 41 -2.264 0.333 1 93.88 29 LEU B O 1
ATOM 6654 N N . GLY B 1 30 ? 41.094 -3.541 -1.564 1 94.88 30 GLY B N 1
ATOM 6655 C CA . GLY B 1 30 ? 40.344 -4.617 -0.962 1 94.88 30 GLY B CA 1
ATOM 6656 C C . GLY B 1 30 ? 41.031 -5.262 0.22 1 94.88 30 GLY B C 1
ATOM 6657 O O . GLY B 1 30 ? 40.406 -5.523 1.249 1 94.88 30 GLY B O 1
ATOM 6658 N N . GLN B 1 31 ? 42.281 -5.398 0.069 1 94.44 31 GLN B N 1
ATOM 6659 C CA . GLN B 1 31 ? 43.094 -5.969 1.146 1 94.44 31 GLN B CA 1
ATOM 6660 C C . GLN B 1 31 ? 43.156 -5.02 2.338 1 94.44 31 GLN B C 1
ATOM 6662 O O . GLN B 1 31 ? 43 -5.445 3.486 1 94.44 31 GLN B O 1
ATOM 6667 N N . LYS B 1 32 ? 43.344 -3.803 2.039 1 93.62 32 LYS B N 1
ATOM 6668 C CA . LYS B 1 32 ? 43.406 -2.809 3.105 1 93.62 32 LYS B CA 1
ATOM 6669 C C . LYS B 1 32 ? 42.094 -2.75 3.873 1 93.62 32 LYS B C 1
ATOM 6671 O O . LYS B 1 32 ? 42.094 -2.607 5.098 1 93.62 32 LYS B O 1
ATOM 6676 N N . LEU B 1 33 ? 41.031 -2.799 3.121 1 95.44 33 LEU B N 1
ATOM 6677 C CA . LEU B 1 33 ? 39.719 -2.795 3.762 1 95.44 33 LEU B CA 1
ATOM 6678 C C . LEU B 1 33 ? 39.562 -4.02 4.652 1 95.44 33 LEU B C 1
ATOM 6680 O O . LEU B 1 33 ? 39.094 -3.902 5.793 1 95.44 33 LEU B O 1
ATOM 6684 N N . TRP B 1 34 ? 39.969 -5.09 4.195 1 93.88 34 TRP B N 1
ATOM 6685 C CA . TRP B 1 34 ? 39.875 -6.312 4.98 1 93.88 34 TRP B CA 1
ATOM 6686 C C . TRP B 1 34 ? 40.719 -6.211 6.254 1 93.88 34 TRP B C 1
ATOM 6688 O O . TRP B 1 34 ? 40.281 -6.625 7.328 1 93.88 34 TRP B O 1
ATOM 6698 N N . ASP B 1 35 ? 41.812 -5.605 6.137 1 92.44 35 ASP B N 1
ATOM 6699 C CA . ASP B 1 35 ? 42.75 -5.523 7.25 1 92.44 35 ASP B CA 1
ATOM 6700 C C . ASP B 1 35 ? 42.312 -4.492 8.281 1 92.44 35 ASP B C 1
ATOM 6702 O O . ASP B 1 35 ? 42.75 -4.5 9.422 1 92.44 35 ASP B O 1
ATOM 6706 N N . SER B 1 36 ? 41.438 -3.621 7.875 1 92.88 36 SER B N 1
ATOM 6707 C CA . SER B 1 36 ? 40.969 -2.568 8.766 1 92.88 36 SER B CA 1
ATOM 6708 C C . SER B 1 36 ? 39.906 -3.094 9.727 1 92.88 36 SER B C 1
ATOM 6710 O O . SER B 1 36 ? 39.25 -2.316 10.422 1 92.88 36 SER B O 1
ATOM 6712 N N . ARG B 1 37 ? 39.719 -4.305 9.812 1 90 37 ARG B N 1
ATOM 6713 C CA . ARG B 1 37 ? 38.656 -4.934 10.602 1 90 37 ARG B CA 1
ATOM 6714 C C . ARG B 1 37 ? 38.812 -4.566 12.078 1 90 37 ARG B C 1
ATOM 6716 O O . ARG B 1 37 ? 37.812 -4.227 12.727 1 90 37 ARG B O 1
ATOM 6723 N N . LEU B 1 38 ? 40.031 -4.574 12.594 1 89.19 38 LEU B N 1
ATOM 6724 C CA . LEU B 1 38 ? 40.219 -4.305 14.008 1 89.19 38 LEU B CA 1
ATOM 6725 C C . LEU B 1 38 ? 39.875 -2.859 14.344 1 89.19 38 LEU B C 1
ATOM 6727 O O . LEU B 1 38 ? 39.25 -2.594 15.367 1 89.19 38 LEU B O 1
ATOM 6731 N N . ASN B 1 39 ? 40.312 -1.968 13.438 1 90.62 39 ASN B N 1
ATOM 6732 C CA . ASN B 1 39 ? 40 -0.557 13.633 1 90.62 39 ASN B CA 1
ATOM 6733 C C . ASN B 1 39 ? 38.5 -0.307 13.578 1 90.62 39 ASN B C 1
ATOM 6735 O O . ASN B 1 39 ? 37.969 0.48 14.359 1 90.62 39 ASN B O 1
ATOM 6739 N N . ILE B 1 40 ? 37.875 -0.959 12.742 1 92.75 40 ILE B N 1
ATOM 6740 C CA . ILE B 1 40 ? 36.438 -0.796 12.562 1 92.75 40 ILE B CA 1
ATOM 6741 C C . ILE B 1 40 ? 35.688 -1.339 13.781 1 92.75 40 ILE B C 1
ATOM 6743 O O . ILE B 1 40 ? 34.75 -0.718 14.273 1 92.75 40 ILE B O 1
ATOM 6747 N N . TYR B 1 41 ? 36.188 -2.418 14.328 1 91.06 41 TYR B N 1
ATOM 6748 C CA . TYR B 1 41 ? 35.531 -3.041 15.469 1 91.06 41 TYR B CA 1
ATOM 6749 C C . TYR B 1 41 ? 35.719 -2.199 16.734 1 91.06 41 TYR B C 1
ATOM 6751 O O . TYR B 1 41 ? 34.844 -2.191 17.609 1 91.06 41 TYR B O 1
ATOM 6759 N N . SER B 1 42 ? 36.781 -1.428 16.781 1 92.31 42 SER B N 1
ATOM 6760 C CA . SER B 1 42 ? 37 -0.541 17.922 1 92.31 42 SER B CA 1
ATOM 6761 C C . SER B 1 42 ? 36 0.619 17.906 1 92.31 42 SER B C 1
ATOM 6763 O O . SER B 1 42 ? 35.75 1.229 18.953 1 92.31 42 SER B O 1
ATOM 6765 N N . LYS B 1 43 ? 35.5 0.928 16.781 1 94.56 43 LYS B N 1
ATOM 6766 C CA . LYS B 1 43 ? 34.5 2.006 16.641 1 94.56 43 LYS B CA 1
ATOM 6767 C C . LYS B 1 43 ? 33.125 1.456 16.328 1 94.56 43 LYS B C 1
ATOM 6769 O O . LYS B 1 43 ? 32.344 2.102 15.633 1 94.56 43 LYS B O 1
ATOM 6774 N N . LYS B 1 44 ? 32.875 0.373 16.766 1 93.75 44 LYS B N 1
ATOM 6775 C CA . LYS B 1 44 ? 31.672 -0.393 16.469 1 93.75 44 LYS B CA 1
ATOM 6776 C C . LYS B 1 44 ? 30.422 0.387 16.859 1 93.75 44 LYS B C 1
ATOM 6778 O O . LYS B 1 44 ? 29.438 0.391 16.109 1 93.75 44 LYS B O 1
ATOM 6783 N N . SER B 1 45 ? 30.422 1.098 17.938 1 92.44 45 SER B N 1
ATOM 6784 C CA . SER B 1 45 ? 29.266 1.833 18.422 1 92.44 45 SER B CA 1
ATOM 6785 C C . SER B 1 45 ? 28.859 2.932 17.453 1 92.44 45 SER B C 1
ATOM 6787 O O . SER B 1 45 ? 27.672 3.086 17.141 1 92.44 45 SER B O 1
ATOM 6789 N N . ALA B 1 46 ? 29.844 3.592 16.828 1 94.31 46 ALA B N 1
ATOM 6790 C CA . ALA B 1 46 ? 29.594 4.691 15.898 1 94.31 46 ALA B CA 1
ATOM 6791 C C . ALA B 1 46 ? 29.141 4.168 14.531 1 94.31 46 ALA B C 1
ATOM 6793 O O . ALA B 1 46 ? 28.5 4.887 13.766 1 94.31 46 ALA B O 1
ATOM 6794 N N . ILE B 1 47 ? 29.469 2.951 14.234 1 94.38 47 ILE B N 1
ATOM 6795 C CA . ILE B 1 47 ? 29.094 2.359 12.953 1 94.38 47 ILE B CA 1
ATOM 6796 C C . ILE B 1 47 ? 27.672 1.81 13.023 1 94.38 47 ILE B C 1
ATOM 6798 O O . ILE B 1 47 ? 26.922 1.91 12.062 1 94.38 47 ILE B O 1
ATOM 6802 N N . GLU B 1 48 ? 27.328 1.301 14.164 1 91.31 48 GLU B N 1
ATOM 6803 C CA . GLU B 1 48 ? 26.062 0.615 14.328 1 91.31 48 GLU B CA 1
ATOM 6804 C C . GLU B 1 48 ? 24.953 1.591 14.719 1 91.31 48 GLU B C 1
ATOM 6806 O O . GLU B 1 48 ? 23.781 1.376 14.398 1 91.31 48 GLU B O 1
ATOM 6811 N N . SER B 1 49 ? 25.344 2.631 15.539 1 89.25 49 SER B N 1
ATOM 6812 C CA . SER B 1 49 ? 24.344 3.58 16.031 1 89.25 49 SER B CA 1
ATOM 6813 C C . SER B 1 49 ? 24.938 4.984 16.141 1 89.25 49 SER B C 1
ATOM 6815 O O . SER B 1 49 ? 25.016 5.547 17.234 1 89.25 49 SER B O 1
ATOM 6817 N N . PRO B 1 50 ? 25.188 5.531 14.914 1 93.44 50 PRO B N 1
ATOM 6818 C CA . PRO B 1 50 ? 25.734 6.891 14.961 1 93.44 50 PRO B CA 1
ATOM 6819 C C . PRO B 1 50 ? 24.703 7.926 15.414 1 93.44 50 PRO B C 1
ATOM 6821 O O . PRO B 1 50 ? 23.516 7.762 15.172 1 93.44 50 PRO B O 1
ATOM 6824 N N . GLN B 1 51 ? 25.266 9.031 15.977 1 87.56 51 GLN B N 1
ATOM 6825 C CA . GLN B 1 51 ? 24.391 10.117 16.422 1 87.56 51 GLN B CA 1
ATOM 6826 C C . GLN B 1 51 ? 24.359 11.25 15.398 1 87.56 51 GLN B C 1
ATOM 6828 O O . GLN B 1 51 ? 23.375 12 15.328 1 87.56 51 GLN B O 1
ATOM 6833 N N . THR B 1 52 ? 25.469 11.406 14.695 1 90.94 52 THR B N 1
ATOM 6834 C CA . THR B 1 52 ? 25.578 12.383 13.617 1 90.94 52 THR B CA 1
ATOM 6835 C C . THR B 1 52 ? 26.219 11.766 12.375 1 90.94 52 THR B C 1
ATOM 6837 O O . THR B 1 52 ? 26.875 10.727 12.469 1 90.94 52 THR B O 1
ATOM 6840 N N . ILE B 1 53 ? 26.031 12.359 11.242 1 93.5 53 ILE B N 1
ATOM 6841 C CA . ILE B 1 53 ? 26.625 11.859 10.008 1 93.5 53 ILE B CA 1
ATOM 6842 C C . ILE B 1 53 ? 28.141 12 10.07 1 93.5 53 ILE B C 1
ATOM 6844 O O . ILE B 1 53 ? 28.875 11.164 9.531 1 93.5 53 ILE B O 1
ATOM 6848 N N . GLN B 1 54 ? 28.578 13.055 10.797 1 94 54 GLN B N 1
ATOM 6849 C CA . GLN B 1 54 ? 30.016 13.266 10.945 1 94 54 GLN B CA 1
ATOM 6850 C C . GLN B 1 54 ? 30.656 12.172 11.789 1 94 54 GLN B C 1
ATOM 6852 O O . GLN B 1 54 ? 31.734 11.688 11.469 1 94 54 GLN B O 1
ATOM 6857 N N . GLU B 1 55 ? 29.969 11.797 12.82 1 95.44 55 GLU B N 1
ATOM 6858 C CA . GLU B 1 55 ? 30.438 10.68 13.633 1 95.44 55 GLU B CA 1
ATOM 6859 C C . GLU B 1 55 ? 30.5 9.391 12.82 1 95.44 55 GLU B C 1
ATOM 6861 O O . GLU B 1 55 ? 31.469 8.641 12.906 1 95.44 55 GLU B O 1
ATOM 6866 N N . TYR B 1 56 ? 29.484 9.18 12.047 1 95.62 56 TYR B N 1
ATOM 6867 C CA . TYR B 1 56 ? 29.406 8.016 11.172 1 95.62 56 TYR B CA 1
ATOM 6868 C C . TYR B 1 56 ? 30.547 8.008 10.164 1 95.62 56 TYR B C 1
ATOM 6870 O O . TYR B 1 56 ? 31.25 7.008 10.016 1 95.62 56 TYR B O 1
ATOM 6878 N N . TYR B 1 57 ? 30.812 9.133 9.602 1 96.56 57 TYR B N 1
ATOM 6879 C CA . TYR B 1 57 ? 31.875 9.352 8.633 1 96.56 57 TYR B CA 1
ATOM 6880 C C . TYR B 1 57 ? 33.25 9.109 9.258 1 96.56 57 TYR B C 1
ATOM 6882 O O . TYR B 1 57 ? 34.094 8.422 8.672 1 96.56 57 TYR B O 1
ATOM 6890 N N . ASN B 1 58 ? 33.375 9.555 10.477 1 95.44 58 ASN B N 1
ATOM 6891 C CA . ASN B 1 58 ? 34.656 9.453 11.156 1 95.44 58 ASN B CA 1
ATOM 6892 C C . ASN B 1 58 ? 34.938 8.023 11.609 1 95.44 58 ASN B C 1
ATOM 6894 O O . ASN B 1 58 ? 36.094 7.676 11.891 1 95.44 58 ASN B O 1
ATOM 6898 N N . ALA B 1 59 ? 33.938 7.227 11.719 1 96.31 59 ALA B N 1
ATOM 6899 C CA . ALA B 1 59 ? 34.094 5.852 12.18 1 96.31 59 ALA B CA 1
ATOM 6900 C C . ALA B 1 59 ? 34.625 4.957 11.062 1 96.31 59 ALA B C 1
ATOM 6902 O O . ALA B 1 59 ? 35.125 3.857 11.32 1 96.31 59 ALA B O 1
ATOM 6903 N N . PHE B 1 60 ? 34.594 5.391 9.797 1 96.44 60 PHE B N 1
ATOM 6904 C CA . PHE B 1 60 ? 35.062 4.621 8.656 1 96.44 60 PHE B CA 1
ATOM 6905 C C . PHE B 1 60 ? 36.594 4.656 8.562 1 96.44 60 PHE B C 1
ATOM 6907 O O . PHE B 1 60 ? 37.219 5.543 9.133 1 96.44 60 PHE B O 1
ATOM 6914 N N . PRO B 1 61 ? 37.125 3.648 7.84 1 94.94 61 PRO B N 1
ATOM 6915 C CA . PRO B 1 61 ? 38.562 3.729 7.609 1 94.94 61 PRO B CA 1
ATOM 6916 C C . PRO B 1 61 ? 38.969 5.012 6.891 1 94.94 61 PRO B C 1
ATOM 6918 O O . PRO B 1 61 ? 38.438 5.34 5.836 1 94.94 61 PRO B O 1
ATOM 6921 N N . LYS B 1 62 ? 39.938 5.652 7.391 1 93.75 62 LYS B N 1
ATOM 6922 C CA . LYS B 1 62 ? 40.344 6.965 6.906 1 93.75 62 LYS B CA 1
ATOM 6923 C C . LYS B 1 62 ? 40.75 6.906 5.434 1 93.75 62 LYS B C 1
ATOM 6925 O O . LYS B 1 62 ? 40.469 7.828 4.668 1 93.75 62 LYS B O 1
ATOM 6930 N N . PHE B 1 63 ? 41.406 5.836 5.035 1 93.88 63 PHE B N 1
ATOM 6931 C CA . PHE B 1 63 ? 41.875 5.75 3.66 1 93.88 63 PHE B CA 1
ATOM 6932 C C . PHE B 1 63 ? 40.688 5.723 2.684 1 93.88 63 PHE B C 1
ATOM 6934 O O . PHE B 1 63 ? 40.781 6.262 1.581 1 93.88 63 PHE B O 1
ATOM 6941 N N . LEU B 1 64 ? 39.531 5.07 3.033 1 95.88 64 LEU B N 1
ATOM 6942 C CA . LEU B 1 64 ? 38.344 5.062 2.184 1 95.88 64 LEU B CA 1
ATOM 6943 C C . LEU B 1 64 ? 37.719 6.441 2.129 1 95.88 64 LEU B C 1
ATOM 6945 O O . LEU B 1 64 ? 37.344 6.91 1.056 1 95.88 64 LEU B O 1
ATOM 6949 N N . ASN B 1 65 ? 37.656 7.105 3.299 1 96.06 65 ASN B N 1
ATOM 6950 C CA . ASN B 1 65 ? 37.125 8.469 3.348 1 96.06 65 ASN B CA 1
ATOM 6951 C C . ASN B 1 65 ? 37.906 9.398 2.418 1 96.06 65 ASN B C 1
ATOM 6953 O O . ASN B 1 65 ? 37.281 10.125 1.628 1 96.06 65 ASN B O 1
ATOM 6957 N N . ASP B 1 66 ? 39.156 9.281 2.494 1 95.25 66 ASP B N 1
ATOM 6958 C CA . ASP B 1 66 ? 40 10.148 1.702 1 95.25 66 ASP B CA 1
ATOM 6959 C C . ASP B 1 66 ? 39.844 9.859 0.21 1 95.25 66 ASP B C 1
ATOM 6961 O O . ASP B 1 66 ? 39.75 10.789 -0.596 1 95.25 66 ASP B O 1
ATOM 6965 N N . PHE B 1 67 ? 39.906 8.641 -0.091 1 95.88 67 PHE B N 1
ATOM 6966 C CA . PHE B 1 67 ? 39.812 8.242 -1.492 1 95.88 67 PHE B CA 1
ATOM 6967 C C . PHE B 1 67 ? 38.5 8.734 -2.111 1 95.88 67 PHE B C 1
ATOM 6969 O O . PHE B 1 67 ? 38.531 9.43 -3.129 1 95.88 67 PHE B O 1
ATOM 6976 N N . PHE B 1 68 ? 37.312 8.414 -1.498 1 97.25 68 PHE B N 1
ATOM 6977 C CA . PHE B 1 68 ? 36.031 8.727 -2.092 1 97.25 68 PHE B CA 1
ATOM 6978 C C . PHE B 1 68 ? 35.719 10.211 -1.974 1 97.25 68 PHE B C 1
ATOM 6980 O O . PHE B 1 68 ? 35.094 10.797 -2.861 1 97.25 68 PHE B O 1
ATOM 6987 N N . SER B 1 69 ? 36.156 10.836 -0.907 1 96.19 69 SER B N 1
ATOM 6988 C CA . SER B 1 69 ? 36 12.281 -0.812 1 96.19 69 SER B CA 1
ATOM 6989 C C . SER B 1 69 ? 36.781 13 -1.914 1 96.19 69 SER B C 1
ATOM 6991 O O . SER B 1 69 ? 36.281 13.961 -2.508 1 96.19 69 SER B O 1
ATOM 6993 N N . GLY B 1 70 ? 37.969 12.508 -2.156 1 95.38 70 GLY B N 1
ATOM 6994 C CA . GLY B 1 70 ? 38.781 13.07 -3.242 1 95.38 70 GLY B CA 1
ATOM 6995 C C . GLY B 1 70 ? 38.125 12.891 -4.602 1 95.38 70 GLY B C 1
ATOM 6996 O O . GLY B 1 70 ? 38.031 13.844 -5.383 1 95.38 70 GLY B O 1
ATOM 6997 N N . MET B 1 71 ? 37.656 11.734 -4.848 1 96.12 71 MET B N 1
ATOM 6998 C CA . MET B 1 71 ? 37.031 11.43 -6.133 1 96.12 71 MET B CA 1
ATOM 6999 C C . MET B 1 71 ? 35.781 12.289 -6.363 1 96.12 71 MET B C 1
ATOM 7001 O O . MET B 1 71 ? 35.656 12.922 -7.414 1 96.12 71 MET B O 1
ATOM 7005 N N . ILE B 1 72 ? 34.844 12.359 -5.367 1 96 72 ILE B N 1
ATOM 7006 C CA . ILE B 1 72 ? 33.562 13.047 -5.5 1 96 72 ILE B CA 1
ATOM 7007 C C . ILE B 1 72 ? 33.812 14.555 -5.539 1 96 72 ILE B C 1
ATOM 7009 O O . ILE B 1 72 ? 33.156 15.273 -6.301 1 96 72 ILE B O 1
ATOM 7013 N N . ASN B 1 73 ? 34.75 15.008 -4.762 1 94.88 73 ASN B N 1
ATOM 7014 C CA . ASN B 1 73 ? 35.094 16.422 -4.797 1 94.88 73 ASN B CA 1
ATOM 7015 C C . ASN B 1 73 ? 35.594 16.844 -6.184 1 94.88 73 ASN B C 1
ATOM 7017 O O . ASN B 1 73 ? 35.188 17.906 -6.684 1 94.88 73 ASN B O 1
ATOM 7021 N N . GLU B 1 74 ? 36.469 16.062 -6.742 1 94.69 74 GLU B N 1
ATOM 7022 C CA . GLU B 1 74 ? 36.969 16.344 -8.078 1 94.69 74 GLU B CA 1
ATOM 7023 C C . GLU B 1 74 ? 35.844 16.391 -9.102 1 94.69 74 GLU B C 1
ATOM 7025 O O . GLU B 1 74 ? 35.75 17.297 -9.93 1 94.69 74 GLU B O 1
ATOM 7030 N N . LEU B 1 75 ? 34.969 15.469 -9.055 1 94.44 75 LEU B N 1
ATOM 7031 C CA . LEU B 1 75 ? 33.844 15.406 -9.961 1 94.44 75 LEU B CA 1
ATOM 7032 C C . LEU B 1 75 ? 32.938 16.625 -9.789 1 94.44 75 LEU B C 1
ATOM 7034 O O . LEU B 1 75 ? 32.531 17.25 -10.773 1 94.44 75 LEU B O 1
ATOM 7038 N N . TYR B 1 76 ? 32.656 17.031 -8.547 1 93.19 76 TYR B N 1
ATOM 7039 C CA . TYR B 1 76 ? 31.781 18.172 -8.266 1 93.19 76 TYR B CA 1
ATOM 7040 C C . TYR B 1 76 ? 32.406 19.469 -8.75 1 93.19 76 TYR B C 1
ATOM 7042 O O . TYR B 1 76 ? 31.734 20.344 -9.281 1 93.19 76 TYR B O 1
ATOM 7050 N N . GLN B 1 77 ? 33.656 19.547 -8.578 1 92.44 77 GLN B N 1
ATOM 7051 C CA . GLN B 1 77 ? 34.375 20.75 -9.031 1 92.44 77 GLN B CA 1
ATOM 7052 C C . GLN B 1 77 ? 34.281 20.891 -10.547 1 92.44 77 GLN B C 1
ATOM 7054 O O . GLN B 1 77 ? 34 21.984 -11.055 1 92.44 77 GLN B O 1
ATOM 7059 N N . LYS B 1 78 ? 34.5 19.844 -11.219 1 91.44 78 LYS B N 1
ATOM 7060 C CA . LYS B 1 78 ? 34.406 19.875 -12.672 1 91.44 78 LYS B CA 1
ATOM 7061 C C . LYS B 1 78 ? 32.969 20.234 -13.117 1 91.44 78 LYS B C 1
ATOM 7063 O O . LYS B 1 78 ? 32.781 21.047 -14.016 1 91.44 78 LYS B O 1
ATOM 7068 N N . LYS B 1 79 ? 32.031 19.75 -12.531 1 89.12 79 LYS B N 1
ATOM 7069 C CA . LYS B 1 79 ? 30.656 20 -12.867 1 89.12 79 LYS B CA 1
ATOM 7070 C C . LYS B 1 79 ? 30.266 21.453 -12.547 1 89.12 79 LYS B C 1
ATOM 7072 O O . LYS B 1 79 ? 29.531 22.078 -13.305 1 89.12 79 LYS B O 1
ATOM 7077 N N . MET B 1 80 ? 30.703 21.875 -11.414 1 89.12 80 MET B N 1
ATOM 7078 C CA . MET B 1 80 ? 30.391 23.234 -10.992 1 89.12 80 MET B CA 1
ATOM 7079 C C . MET B 1 80 ? 31 24.25 -11.953 1 89.12 80 MET B C 1
ATOM 7081 O O . MET B 1 80 ? 30.375 25.281 -12.25 1 89.12 80 MET B O 1
ATOM 7085 N N . LYS B 1 81 ? 32.125 24 -12.375 1 88.81 81 LYS B N 1
ATOM 7086 C CA . LYS B 1 81 ? 32.75 24.875 -13.344 1 88.81 81 LYS B CA 1
ATOM 7087 C C . LYS B 1 81 ? 31.922 25.016 -14.609 1 88.81 81 LYS B C 1
ATOM 7089 O O . LYS B 1 81 ? 31.703 26.109 -15.109 1 88.81 81 LYS B O 1
ATOM 7094 N N . VAL B 1 82 ? 31.453 23.938 -15.07 1 87.19 82 VAL B N 1
ATOM 7095 C CA . VAL B 1 82 ? 30.625 23.938 -16.266 1 87.19 82 VAL B CA 1
ATOM 7096 C C . VAL B 1 82 ? 29.312 24.656 -15.977 1 87.19 82 VAL B C 1
ATOM 7098 O O . VAL B 1 82 ? 28.859 25.469 -16.781 1 87.19 82 VAL B O 1
ATOM 7101 N N . CYS B 1 83 ? 28.719 24.422 -14.859 1 87.38 83 CYS B N 1
ATOM 7102 C CA . CYS B 1 83 ? 27.453 25.031 -14.469 1 87.38 83 CYS B CA 1
ATOM 7103 C C . CYS B 1 83 ? 27.594 26.547 -14.305 1 87.38 83 CYS B C 1
ATOM 7105 O O . CYS B 1 83 ? 26.719 27.297 -14.742 1 87.38 83 CYS B O 1
ATOM 7107 N N . ASN B 1 84 ? 28.625 26.922 -13.727 1 89.25 84 ASN B N 1
ATOM 7108 C CA . ASN B 1 84 ? 28.828 28.344 -13.438 1 89.25 84 ASN B CA 1
ATOM 7109 C C . ASN B 1 84 ? 29.109 29.125 -14.711 1 89.25 84 ASN B C 1
ATOM 7111 O O . ASN B 1 84 ? 28.812 30.328 -14.789 1 89.25 84 ASN B O 1
ATOM 7115 N N . ILE B 1 85 ? 29.672 28.578 -15.664 1 89.12 85 ILE B N 1
ATOM 7116 C CA . ILE B 1 85 ? 29.844 29.219 -16.969 1 89.12 85 ILE B CA 1
ATOM 7117 C C . ILE B 1 85 ? 28.484 29.531 -17.562 1 89.12 85 ILE B C 1
ATOM 7119 O O . ILE B 1 85 ? 28.25 30.656 -18.047 1 89.12 85 ILE B O 1
ATOM 7123 N N . LYS B 1 86 ? 27.656 28.656 -17.5 1 86.5 86 LYS B N 1
ATOM 7124 C CA . LYS B 1 86 ? 26.297 28.844 -18.016 1 86.5 86 LYS B CA 1
ATOM 7125 C C . LYS B 1 86 ? 25.547 29.891 -17.203 1 86.5 86 LYS B C 1
ATOM 7127 O O . LYS B 1 86 ? 24.812 30.719 -17.75 1 86.5 86 LYS B O 1
ATOM 7132 N N . ARG B 1 87 ? 25.688 29.844 -15.945 1 87.25 87 ARG B N 1
ATOM 7133 C CA . ARG B 1 87 ? 25 30.781 -15.055 1 87.25 87 ARG B CA 1
ATOM 7134 C C . ARG B 1 87 ? 25.5 32.188 -15.266 1 87.25 87 ARG B C 1
ATOM 7136 O O . ARG B 1 87 ? 24.719 33.156 -15.242 1 87.25 87 ARG B O 1
ATOM 7143 N N . LYS B 1 88 ? 26.734 32.344 -15.438 1 86.19 88 LYS B N 1
ATOM 7144 C CA . LYS B 1 88 ? 27.281 33.656 -15.734 1 86.19 88 LYS B CA 1
ATOM 7145 C C . LYS B 1 88 ? 26.672 34.25 -17 1 86.19 88 LYS B C 1
ATOM 7147 O O . LYS B 1 88 ? 26.359 35.438 -17.047 1 86.19 88 LYS B O 1
ATOM 7152 N N . LYS B 1 89 ? 26.422 33.406 -17.938 1 88.62 89 LYS B N 1
ATOM 7153 C CA . LYS B 1 89 ? 25.781 33.844 -19.172 1 88.62 89 LYS B CA 1
ATOM 7154 C C . LYS B 1 89 ? 24.359 34.344 -18.922 1 88.62 89 LYS B C 1
ATOM 7156 O O . LYS B 1 89 ? 23.859 35.219 -19.609 1 88.62 89 LYS B O 1
ATOM 7161 N N . HIS B 1 90 ? 23.75 33.844 -17.938 1 89.94 90 HIS B N 1
ATOM 7162 C CA . HIS B 1 90 ? 22.359 34.219 -17.625 1 89.94 90 HIS B CA 1
ATOM 7163 C C . HIS B 1 90 ? 22.297 35.156 -16.438 1 89.94 90 HIS B C 1
ATOM 7165 O O . HIS B 1 90 ? 21.219 35.344 -15.852 1 89.94 90 HIS B O 1
ATOM 7171 N N . HIS B 1 91 ? 23.266 35.562 -15.875 1 85.56 91 HIS B N 1
ATOM 7172 C CA . HIS B 1 91 ? 23.391 36.531 -14.789 1 85.56 91 HIS B CA 1
ATOM 7173 C C . HIS B 1 91 ? 22.812 35.969 -13.492 1 85.56 91 HIS B C 1
ATOM 7175 O O . HIS B 1 91 ? 22.109 36.656 -12.766 1 85.56 91 HIS B O 1
ATOM 7181 N N . LYS B 1 92 ? 23.109 34.781 -13.312 1 84.69 92 LYS B N 1
ATOM 7182 C CA . LYS B 1 92 ? 22.703 34.125 -12.07 1 84.69 92 LYS B CA 1
ATOM 7183 C C . LYS B 1 92 ? 23.891 34 -11.117 1 84.69 92 LYS B C 1
ATOM 7185 O O . LYS B 1 92 ? 25.047 33.969 -11.547 1 84.69 92 LYS B O 1
ATOM 7190 N N . LEU B 1 93 ? 23.594 33.875 -9.797 1 88.75 93 LEU B N 1
ATOM 7191 C CA . LEU B 1 93 ? 24.641 33.688 -8.797 1 88.75 93 LEU B CA 1
ATOM 7192 C C . LEU B 1 93 ? 25.297 32.312 -8.938 1 88.75 93 LEU B C 1
ATOM 7194 O O . LEU B 1 93 ? 24.641 31.328 -9.219 1 88.75 93 LEU B O 1
ATOM 7198 N N . PRO B 1 94 ? 26.656 32.344 -8.734 1 87.31 94 PRO B N 1
ATOM 7199 C CA . PRO B 1 94 ? 27.359 31.047 -8.836 1 87.31 94 PRO B CA 1
ATOM 7200 C C . PRO B 1 94 ? 26.922 30.047 -7.766 1 87.31 94 PRO B C 1
ATOM 7202 O O . PRO B 1 94 ? 26.609 30.453 -6.645 1 87.31 94 PRO B O 1
ATOM 7205 N N . LYS B 1 95 ? 26.891 28.859 -8.086 1 83.19 95 LYS B N 1
ATOM 7206 C CA . LYS B 1 95 ? 26.625 27.797 -7.121 1 83.19 95 LYS B CA 1
ATOM 7207 C C . LYS B 1 95 ? 27.891 27.406 -6.363 1 83.19 95 LYS B C 1
ATOM 7209 O O . LYS B 1 95 ? 28.984 27.422 -6.926 1 83.19 95 LYS B O 1
ATOM 7214 N N . ILE B 1 96 ? 27.641 27.141 -5.059 1 86 96 ILE B N 1
ATOM 7215 C CA . ILE B 1 96 ? 28.781 26.75 -4.219 1 86 96 ILE B CA 1
ATOM 7216 C C . ILE B 1 96 ? 28.641 25.281 -3.828 1 86 96 ILE B C 1
ATOM 7218 O O . ILE B 1 96 ? 27.531 24.75 -3.762 1 86 96 ILE B O 1
ATOM 7222 N N . ILE B 1 97 ? 29.766 24.656 -3.697 1 85.75 97 ILE B N 1
ATOM 7223 C CA . ILE B 1 97 ? 29.781 23.266 -3.238 1 85.75 97 ILE B CA 1
ATOM 7224 C C . ILE B 1 97 ? 29.531 23.219 -1.732 1 85.75 97 ILE B C 1
ATOM 7226 O O . ILE B 1 97 ? 30.219 23.906 -0.963 1 85.75 97 ILE B O 1
ATOM 7230 N N . ILE B 1 98 ? 28.562 22.453 -1.345 1 84.62 98 ILE B N 1
ATOM 7231 C CA . ILE B 1 98 ? 28.25 22.25 0.07 1 84.62 98 ILE B CA 1
ATOM 7232 C C . ILE B 1 98 ? 28.938 20.984 0.572 1 84.62 98 ILE B C 1
ATOM 7234 O O . ILE B 1 98 ? 28.609 19.875 0.137 1 84.62 98 ILE B O 1
ATOM 7238 N N . PRO B 1 99 ? 29.859 21.094 1.467 1 88 99 PRO B N 1
ATOM 7239 C CA . PRO B 1 99 ? 30.656 19.953 1.93 1 88 99 PRO B CA 1
ATOM 7240 C C . PRO B 1 99 ? 29.797 18.828 2.518 1 88 99 PRO B C 1
ATOM 7242 O O . PRO B 1 99 ? 30.109 17.656 2.361 1 88 99 PRO B O 1
ATOM 7245 N N . GLU B 1 100 ? 28.688 19.172 3.104 1 87.62 100 GLU B N 1
ATOM 7246 C CA . GLU B 1 100 ? 27.812 18.188 3.736 1 87.62 100 GLU B CA 1
ATOM 7247 C C . GLU B 1 100 ? 27.203 17.25 2.703 1 87.62 100 GLU B C 1
ATOM 7249 O O . GLU B 1 100 ? 26.938 16.078 2.996 1 87.62 100 GLU B O 1
ATOM 7254 N N . GLU B 1 101 ? 27.078 17.766 1.541 1 88.62 101 GLU B N 1
ATOM 7255 C CA . GLU B 1 101 ? 26.516 16.938 0.482 1 88.62 101 GLU B CA 1
ATOM 7256 C C . GLU B 1 101 ? 27.484 15.852 0.031 1 88.62 101 GLU B C 1
ATOM 7258 O O . GLU B 1 101 ? 27.078 14.734 -0.294 1 88.62 101 GLU B O 1
ATOM 7263 N N . ILE B 1 102 ? 28.688 16.172 0.052 1 93.69 102 ILE B N 1
ATOM 7264 C CA . ILE B 1 102 ? 29.719 15.227 -0.319 1 93.69 102 ILE B CA 1
ATOM 7265 C C . ILE B 1 102 ? 29.797 14.117 0.728 1 93.69 102 ILE B C 1
ATOM 7267 O O . ILE B 1 102 ? 29.875 12.93 0.383 1 93.69 102 ILE B O 1
ATOM 7271 N N . THR B 1 103 ? 29.688 14.57 1.954 1 95.31 103 THR B N 1
ATOM 7272 C CA . THR B 1 103 ? 29.766 13.617 3.053 1 95.31 103 THR B CA 1
ATOM 7273 C C . THR B 1 103 ? 28.625 12.609 2.975 1 95.31 103 THR B C 1
ATOM 7275 O O . THR B 1 103 ? 28.812 11.414 3.207 1 95.31 103 THR B O 1
ATOM 7278 N N . LYS B 1 104 ? 27.5 13.062 2.629 1 94 104 LYS B N 1
ATOM 7279 C CA . LYS B 1 104 ? 26.344 12.195 2.514 1 94 104 LYS B CA 1
ATOM 7280 C C . LYS B 1 104 ? 26.547 11.141 1.436 1 94 104 LYS B C 1
ATOM 7282 O O . LYS B 1 104 ? 26.266 9.961 1.654 1 94 104 LYS B O 1
ATOM 7287 N N . THR B 1 105 ? 27.125 11.492 0.341 1 95.12 105 THR B N 1
ATOM 7288 C CA . THR B 1 105 ? 27.359 10.57 -0.766 1 95.12 105 THR B CA 1
ATOM 7289 C C . THR B 1 105 ? 28.453 9.57 -0.412 1 95.12 105 THR B C 1
ATOM 7291 O O . THR B 1 105 ? 28.328 8.383 -0.694 1 95.12 105 THR B O 1
ATOM 7294 N N . VAL B 1 106 ? 29.438 10.094 0.217 1 96.94 106 VAL B N 1
ATOM 7295 C CA . VAL B 1 106 ? 30.578 9.266 0.593 1 96.94 106 VAL B CA 1
ATOM 7296 C C . VAL B 1 106 ? 30.125 8.211 1.608 1 96.94 106 VAL B C 1
ATOM 7298 O O . VAL B 1 106 ? 30.469 7.031 1.477 1 96.94 106 VAL B O 1
ATOM 7301 N N . THR B 1 107 ? 29.359 8.609 2.564 1 96.81 107 THR B N 1
ATOM 7302 C CA . THR B 1 107 ? 28.906 7.676 3.592 1 96.81 107 THR B CA 1
ATOM 7303 C C . THR B 1 107 ? 28.016 6.59 2.984 1 96.81 107 THR B C 1
ATOM 7305 O O . THR B 1 107 ? 28.031 5.445 3.441 1 96.81 107 THR B O 1
ATOM 7308 N N . PHE B 1 108 ? 27.312 6.914 1.973 1 95.44 108 PHE B N 1
ATOM 7309 C CA . PHE B 1 108 ? 26.453 5.934 1.302 1 95.44 108 PHE B CA 1
ATOM 7310 C C . PHE B 1 108 ? 27.297 4.84 0.663 1 95.44 108 PHE B C 1
ATOM 7312 O O . PHE B 1 108 ? 27.078 3.652 0.908 1 95.44 108 PHE B O 1
ATOM 7319 N N . ILE B 1 109 ? 28.297 5.195 -0.081 1 95.94 109 ILE B N 1
ATOM 7320 C CA . ILE B 1 109 ? 29.125 4.258 -0.836 1 95.94 109 ILE B CA 1
ATOM 7321 C C . ILE B 1 109 ? 29.922 3.385 0.125 1 95.94 109 ILE B C 1
ATOM 7323 O O . ILE B 1 109 ? 29.938 2.158 -0.012 1 95.94 109 ILE B O 1
ATOM 7327 N N . ILE B 1 110 ? 30.469 4.027 1.084 1 96.81 110 ILE B N 1
ATOM 7328 C CA . ILE B 1 110 ? 31.328 3.291 2.002 1 96.81 110 ILE B CA 1
ATOM 7329 C C . ILE B 1 110 ? 30.484 2.328 2.84 1 96.81 110 ILE B C 1
ATOM 7331 O O . ILE B 1 110 ? 30.938 1.221 3.156 1 96.81 110 ILE B O 1
ATOM 7335 N N . SER B 1 111 ? 29.281 2.725 3.178 1 95.94 111 SER B N 1
ATOM 7336 C CA . SER B 1 111 ? 28.406 1.836 3.93 1 95.94 111 SER B CA 1
ATOM 7337 C C . SER B 1 111 ? 28.141 0.541 3.168 1 95.94 111 SER B C 1
ATOM 7339 O O . SER B 1 111 ? 28.094 -0.538 3.764 1 95.94 111 SER B O 1
ATOM 7341 N N . ILE B 1 112 ? 27.984 0.616 1.877 1 94.25 112 ILE B N 1
ATOM 7342 C CA . ILE B 1 112 ? 27.75 -0.555 1.039 1 94.25 112 ILE B CA 1
ATOM 7343 C C . ILE B 1 112 ? 28.984 -1.453 1.046 1 94.25 112 ILE B C 1
ATOM 7345 O O . ILE B 1 112 ? 28.875 -2.67 1.208 1 94.25 112 ILE B O 1
ATOM 7349 N N . LEU B 1 113 ? 30.125 -0.862 0.971 1 95.56 113 LEU B N 1
ATOM 7350 C CA . LEU B 1 113 ? 31.375 -1.614 0.935 1 95.56 113 LEU B CA 1
ATOM 7351 C C . LEU B 1 113 ? 31.641 -2.307 2.27 1 95.56 113 LEU B C 1
ATOM 7353 O O . LEU B 1 113 ? 32.094 -3.455 2.303 1 95.56 113 LEU B O 1
ATOM 7357 N N . LEU B 1 114 ? 31.375 -1.61 3.322 1 95.31 114 LEU B N 1
ATOM 7358 C CA . LEU B 1 114 ? 31.547 -2.203 4.645 1 95.31 114 LEU B CA 1
ATOM 7359 C C . LEU B 1 114 ? 30.625 -3.391 4.84 1 95.31 114 LEU B C 1
ATOM 7361 O O . LEU B 1 114 ? 31.016 -4.422 5.383 1 95.31 114 LEU B O 1
ATOM 7365 N N . ASN B 1 115 ? 29.438 -3.201 4.41 1 93.25 115 ASN B N 1
ATOM 7366 C CA . ASN B 1 115 ? 28.469 -4.285 4.527 1 93.25 115 ASN B CA 1
ATOM 7367 C C . ASN B 1 115 ? 28.891 -5.512 3.725 1 93.25 115 ASN B C 1
ATOM 7369 O O . ASN B 1 115 ? 28.688 -6.645 4.16 1 93.25 115 ASN B O 1
ATOM 7373 N N . LEU B 1 116 ? 29.422 -5.25 2.604 1 92.12 116 LEU B N 1
ATOM 7374 C CA . LEU B 1 116 ? 29.938 -6.324 1.75 1 92.12 116 LEU B CA 1
ATOM 7375 C C . LEU B 1 116 ? 31.094 -7.047 2.416 1 92.12 116 LEU B C 1
ATOM 7377 O O . LEU B 1 116 ? 31.172 -8.281 2.385 1 92.12 116 LEU B O 1
ATOM 7381 N N . ALA B 1 117 ? 31.953 -6.344 3.043 1 93.31 117 ALA B N 1
ATOM 7382 C CA . ALA B 1 117 ? 33.219 -6.875 3.582 1 93.31 117 ALA B CA 1
ATOM 7383 C C . ALA B 1 117 ? 32.969 -7.578 4.914 1 93.31 117 ALA B C 1
ATOM 7385 O O . ALA B 1 117 ? 33.594 -8.602 5.203 1 93.31 117 ALA B O 1
ATOM 7386 N N . PHE B 1 118 ? 32.094 -7.023 5.711 1 91 118 PHE B N 1
ATOM 7387 C CA . PHE B 1 118 ? 31.984 -7.496 7.082 1 91 118 PHE B CA 1
ATOM 7388 C C . PHE B 1 118 ? 30.547 -7.836 7.426 1 91 118 PHE B C 1
ATOM 7390 O O . PHE B 1 118 ? 29.828 -7.02 8 1 91 118 PHE B O 1
ATOM 7397 N N . PRO B 1 119 ? 30.141 -9.031 7.316 1 82.31 119 PRO B N 1
ATOM 7398 C CA . PRO B 1 119 ? 28.75 -9.438 7.535 1 82.31 119 PRO B CA 1
ATOM 7399 C C . PRO B 1 119 ? 28.344 -9.359 9.008 1 82.31 119 PRO B C 1
ATOM 7401 O O . PRO B 1 119 ? 27.156 -9.234 9.312 1 82.31 119 PRO B O 1
ATOM 7404 N N . GLN B 1 120 ? 29.312 -9.391 9.93 1 82.38 120 GLN B N 1
ATOM 7405 C CA . GLN B 1 120 ? 28.984 -9.422 11.352 1 82.38 120 GLN B CA 1
ATOM 7406 C C . GLN B 1 120 ? 28.781 -8.016 11.898 1 82.38 120 GLN B C 1
ATOM 7408 O O . GLN B 1 120 ? 28.219 -7.844 12.984 1 82.38 120 GLN B O 1
ATOM 7413 N N . LEU B 1 121 ? 29.297 -7.074 11.078 1 87.25 121 LEU B N 1
ATOM 7414 C CA . LEU B 1 121 ? 29.109 -5.684 11.492 1 87.25 121 LEU B CA 1
ATOM 7415 C C . LEU B 1 121 ? 27.719 -5.184 11.133 1 87.25 121 LEU B C 1
ATOM 7417 O O . LEU B 1 121 ? 27.281 -5.332 9.992 1 87.25 121 LEU B O 1
ATOM 7421 N N . LYS B 1 122 ? 27.016 -4.715 12.039 1 87.25 122 LYS B N 1
ATOM 7422 C CA . LYS B 1 122 ? 25.688 -4.152 11.82 1 87.25 122 LYS B CA 1
ATOM 7423 C C . LYS B 1 122 ? 25.781 -2.701 11.359 1 87.25 122 LYS B C 1
ATOM 7425 O O . LYS B 1 122 ? 25.328 -1.792 12.055 1 87.25 122 LYS B O 1
ATOM 7430 N N . VAL B 1 123 ? 26.172 -2.531 10.125 1 92.75 123 VAL B N 1
ATOM 7431 C CA . VAL B 1 123 ? 26.344 -1.19 9.586 1 92.75 123 VAL B CA 1
ATOM 7432 C C . VAL B 1 123 ? 25.016 -0.461 9.531 1 92.75 123 VAL B C 1
ATOM 7434 O O . VAL B 1 123 ? 24.016 -1.007 9.039 1 92.75 123 VAL B O 1
ATOM 7437 N N . TRP B 1 124 ? 24.891 0.717 10.008 1 93.25 124 TRP B N 1
ATOM 7438 C CA . TRP B 1 124 ? 23.656 1.448 10.273 1 93.25 124 TRP B CA 1
ATOM 7439 C C . TRP B 1 124 ? 22.859 1.654 8.992 1 93.25 124 TRP B C 1
ATOM 7441 O O . TRP B 1 124 ? 21.703 1.249 8.906 1 93.25 124 TRP B O 1
ATOM 7451 N N . LEU B 1 125 ? 23.406 2.27 7.906 1 94.12 125 LEU B N 1
ATOM 7452 C CA . LEU B 1 125 ? 22.672 2.699 6.727 1 94.12 125 LEU B CA 1
ATOM 7453 C C . LEU B 1 125 ? 22.109 1.498 5.965 1 94.12 125 LEU B C 1
ATOM 7455 O O . LEU B 1 125 ? 20.938 1.475 5.605 1 94.12 125 LEU B O 1
ATOM 7459 N N . PRO B 1 126 ? 22.875 0.438 5.734 1 93.44 126 PRO B N 1
ATOM 7460 C CA . PRO B 1 126 ? 22.328 -0.765 5.105 1 93.44 126 PRO B CA 1
ATOM 7461 C C . PRO B 1 126 ? 21.156 -1.361 5.895 1 93.44 126 PRO B C 1
ATOM 7463 O O . PRO B 1 126 ? 20.219 -1.909 5.305 1 93.44 126 PRO B O 1
ATOM 7466 N N . ARG B 1 127 ? 21.172 -1.177 7.145 1 90.25 127 ARG B N 1
ATOM 7467 C CA . ARG B 1 127 ? 20.078 -1.654 7.969 1 90.25 127 ARG B CA 1
ATOM 7468 C C . ARG B 1 127 ? 18.812 -0.816 7.742 1 90.25 127 ARG B C 1
ATOM 7470 O O . ARG B 1 127 ? 17.703 -1.352 7.688 1 90.25 127 ARG B O 1
ATOM 7477 N N . ILE B 1 128 ? 19.031 0.416 7.652 1 89.69 128 ILE B N 1
ATOM 7478 C CA . ILE B 1 128 ? 17.906 1.3 7.367 1 89.69 128 ILE B CA 1
ATOM 7479 C C . ILE B 1 128 ? 17.328 0.97 5.996 1 89.69 128 ILE B C 1
ATOM 7481 O O . ILE B 1 128 ? 16.109 0.876 5.836 1 89.69 128 ILE B O 1
ATOM 7485 N N . LEU B 1 129 ? 18.234 0.733 5.07 1 90.38 129 LEU B N 1
ATOM 7486 C CA . LEU B 1 129 ? 17.797 0.391 3.719 1 90.38 129 LEU B CA 1
ATOM 7487 C C . LEU B 1 129 ? 17.016 -0.92 3.713 1 90.38 129 LEU B C 1
ATOM 7489 O O . LEU B 1 129 ? 16.016 -1.049 3.006 1 90.38 129 LEU B O 1
ATOM 7493 N N . ALA B 1 130 ? 17.469 -1.852 4.484 1 88.12 130 ALA B N 1
ATOM 7494 C CA . ALA B 1 130 ? 16.797 -3.139 4.594 1 88.12 130 ALA B CA 1
ATOM 7495 C C . ALA B 1 130 ? 15.375 -2.963 5.145 1 88.12 130 ALA B C 1
ATOM 7497 O O . ALA B 1 130 ? 14.43 -3.568 4.641 1 88.12 130 ALA B O 1
ATOM 7498 N N . SER B 1 131 ? 15.266 -2.111 6.082 1 82.31 131 SER B N 1
ATOM 7499 C CA . SER B 1 131 ? 13.961 -1.834 6.676 1 82.31 131 SER B CA 1
ATOM 7500 C C . SER B 1 131 ? 13.031 -1.149 5.676 1 82.31 131 SER B C 1
ATOM 7502 O O . SER B 1 131 ? 11.867 -1.514 5.559 1 82.31 131 SER B O 1
ATOM 7504 N N . PHE B 1 132 ? 13.562 -0.22 4.988 1 82.31 132 PHE B N 1
ATOM 7505 C CA . PHE B 1 132 ? 12.758 0.582 4.07 1 82.31 132 PHE B CA 1
ATOM 7506 C C . PHE B 1 132 ? 12.305 -0.249 2.875 1 82.31 132 PHE B C 1
ATOM 7508 O O . PHE B 1 132 ? 11.227 -0.024 2.328 1 82.31 132 PHE B O 1
ATOM 7515 N N . SER B 1 133 ? 13.125 -1.138 2.502 1 82.69 133 SER B N 1
ATOM 7516 C CA . SER B 1 133 ? 12.805 -1.95 1.331 1 82.69 133 SER B CA 1
ATOM 7517 C C . SER B 1 133 ? 11.703 -2.953 1.639 1 82.69 133 SER B C 1
ATOM 7519 O O . SER B 1 133 ? 11.242 -3.674 0.749 1 82.69 133 SER B O 1
ATOM 7521 N N . ARG B 1 134 ? 11.18 -2.992 2.83 1 75.12 134 ARG B N 1
ATOM 7522 C CA . ARG B 1 134 ? 10.117 -3.922 3.205 1 75.12 134 ARG B CA 1
ATOM 7523 C C . ARG B 1 134 ? 8.859 -3.172 3.645 1 75.12 134 ARG B C 1
ATOM 7525 O O . ARG B 1 134 ? 7.824 -3.783 3.9 1 75.12 134 ARG B O 1
ATOM 7532 N N . MET B 1 135 ? 9.031 -1.898 3.748 1 73.38 135 MET B N 1
ATOM 7533 C CA . MET B 1 135 ? 7.934 -1.113 4.301 1 73.38 135 MET B CA 1
ATOM 7534 C C . MET B 1 135 ? 7.441 -0.082 3.295 1 73.38 135 MET B C 1
ATOM 7536 O O . MET B 1 135 ? 8.023 0.998 3.168 1 73.38 135 MET B O 1
ATOM 7540 N N . PRO B 1 136 ? 6.227 -0.294 2.645 1 67 136 PRO B N 1
ATOM 7541 C CA . PRO B 1 136 ? 5.734 0.606 1.599 1 67 136 PRO B CA 1
ATOM 7542 C C . PRO B 1 136 ? 5.43 2.008 2.123 1 67 136 PRO B C 1
ATOM 7544 O O . PRO B 1 136 ? 5.527 2.984 1.376 1 67 136 PRO B O 1
ATOM 7547 N N . ARG B 1 137 ? 5.18 2.098 3.363 1 63.12 137 ARG B N 1
ATOM 7548 C CA . ARG B 1 137 ? 4.738 3.381 3.898 1 63.12 137 ARG B CA 1
ATOM 7549 C C . ARG B 1 137 ? 5.918 4.32 4.121 1 63.12 137 ARG B C 1
ATOM 7551 O O . ARG B 1 137 ? 5.734 5.527 4.281 1 63.12 137 ARG B O 1
ATOM 7558 N N . LEU B 1 138 ? 7.086 3.773 4.109 1 71.19 138 LEU B N 1
ATOM 7559 C CA . LEU B 1 138 ? 8.289 4.574 4.316 1 71.19 138 LEU B CA 1
ATOM 7560 C C . LEU B 1 138 ? 9 4.832 2.996 1 71.19 138 LEU B C 1
ATOM 7562 O O . LEU B 1 138 ? 10.148 5.301 2.982 1 71.19 138 LEU B O 1
ATOM 7566 N N . LEU B 1 139 ? 8.289 4.617 1.877 1 75.69 139 LEU B N 1
ATOM 7567 C CA . LEU B 1 139 ? 8.859 4.754 0.542 1 75.69 139 LEU B CA 1
ATOM 7568 C C . LEU B 1 139 ? 9.266 6.195 0.269 1 75.69 139 LEU B C 1
ATOM 7570 O O . LEU B 1 139 ? 10.242 6.445 -0.441 1 75.69 139 LEU B O 1
ATOM 7574 N N . GLY B 1 140 ? 8.578 7.066 0.856 1 76.25 140 GLY B N 1
ATOM 7575 C CA . GLY B 1 140 ? 8.945 8.461 0.681 1 76.25 140 GLY B CA 1
ATOM 7576 C C . GLY B 1 140 ? 10.32 8.789 1.221 1 76.25 140 GLY B C 1
ATOM 7577 O O . GLY B 1 140 ? 11.102 9.484 0.564 1 76.25 140 GLY B O 1
ATOM 7578 N N . TYR B 1 141 ? 10.617 8.258 2.373 1 79.19 141 TYR B N 1
ATOM 7579 C CA . TYR B 1 141 ? 11.93 8.469 2.967 1 79.19 141 TYR B CA 1
ATOM 7580 C C . TYR B 1 141 ? 13.016 7.762 2.162 1 79.19 141 TYR B C 1
ATOM 7582 O O . TYR B 1 141 ? 14.117 8.289 1.992 1 79.19 141 TYR B O 1
ATOM 7590 N N . PHE B 1 142 ? 12.641 6.688 1.668 1 85.19 142 PHE B N 1
ATOM 7591 C CA . PHE B 1 142 ? 13.562 5.906 0.857 1 85.19 142 PHE B CA 1
ATOM 7592 C C . PHE B 1 142 ? 13.953 6.668 -0.404 1 85.19 142 PHE B C 1
ATOM 7594 O O . PHE B 1 142 ? 15.141 6.773 -0.73 1 85.19 142 PHE B O 1
ATOM 7601 N N . ARG B 1 143 ? 12.984 7.176 -1.087 1 86.06 143 ARG B N 1
ATOM 7602 C CA . ARG B 1 143 ? 13.219 7.953 -2.301 1 86.06 143 ARG B CA 1
ATOM 7603 C C . ARG B 1 143 ? 14.086 9.172 -2.01 1 86.06 143 ARG B C 1
ATOM 7605 O O . ARG B 1 143 ? 15.008 9.477 -2.762 1 86.06 143 ARG B O 1
ATOM 7612 N N . GLN B 1 144 ? 13.82 9.797 -0.964 1 86.31 144 GLN B N 1
ATOM 7613 C CA . GLN B 1 144 ? 14.578 10.992 -0.603 1 86.31 144 GLN B CA 1
ATOM 7614 C C . GLN B 1 144 ? 16.031 10.648 -0.275 1 86.31 144 GLN B C 1
ATOM 7616 O O . GLN B 1 144 ? 16.953 11.383 -0.647 1 86.31 144 GLN B O 1
ATOM 7621 N N . LEU B 1 145 ? 16.219 9.617 0.437 1 89.69 145 LEU B N 1
ATOM 7622 C CA . LEU B 1 145 ? 17.562 9.156 0.742 1 89.69 145 LEU B CA 1
ATOM 7623 C C . LEU B 1 145 ? 18.359 8.914 -0.538 1 89.69 145 LEU B C 1
ATOM 7625 O O . LEU B 1 145 ? 19.5 9.375 -0.668 1 89.69 145 LEU B O 1
ATOM 7629 N N . LEU B 1 146 ? 17.719 8.266 -1.504 1 91.62 146 LEU B N 1
ATOM 7630 C CA . LEU B 1 146 ? 18.406 7.953 -2.76 1 91.62 146 LEU B CA 1
ATOM 7631 C C . LEU B 1 146 ? 18.703 9.219 -3.543 1 91.62 146 LEU B C 1
ATOM 7633 O O . LEU B 1 146 ? 19.734 9.297 -4.23 1 91.62 146 LEU B O 1
ATOM 7637 N N . LYS B 1 147 ? 17.891 10.195 -3.426 1 90.06 147 LYS B N 1
ATOM 7638 C CA . LYS B 1 147 ? 18.109 11.469 -4.113 1 90.06 147 LYS B CA 1
ATOM 7639 C C . LYS B 1 147 ? 19.25 12.242 -3.484 1 90.06 147 LYS B C 1
ATOM 7641 O O . LYS B 1 147 ? 20.156 12.719 -4.188 1 90.06 147 LYS B O 1
ATOM 7646 N N . VAL B 1 148 ? 19.219 12.273 -2.176 1 89.62 148 VAL B N 1
ATOM 7647 C CA . VAL B 1 148 ? 20.203 13.07 -1.451 1 89.62 148 VAL B CA 1
ATOM 7648 C C . VAL B 1 148 ? 21.594 12.453 -1.617 1 89.62 148 VAL B C 1
ATOM 7650 O O . VAL B 1 148 ? 22.578 13.172 -1.708 1 89.62 148 VAL B O 1
ATOM 7653 N N . CYS B 1 149 ? 21.625 11.148 -1.746 1 91.12 149 CYS B N 1
ATOM 7654 C CA . CYS B 1 149 ? 22.891 10.461 -1.926 1 91.12 149 CYS B CA 1
ATOM 7655 C C . CYS B 1 149 ? 23.266 10.359 -3.402 1 91.12 149 CYS B C 1
ATOM 7657 O O . CYS B 1 149 ? 24.219 9.672 -3.766 1 91.12 149 CYS B O 1
ATOM 7659 N N . HIS B 1 150 ? 22.438 10.898 -4.309 1 90.12 150 HIS B N 1
ATOM 7660 C CA . HIS B 1 150 ? 22.672 11.047 -5.742 1 90.12 150 HIS B CA 1
ATOM 7661 C C . HIS B 1 150 ? 22.656 9.695 -6.445 1 90.12 150 HIS B C 1
ATOM 7663 O O . HIS B 1 150 ? 23.375 9.484 -7.422 1 90.12 150 HIS B O 1
ATOM 7669 N N . VAL B 1 151 ? 21.922 8.812 -5.867 1 91.06 151 VAL B N 1
ATOM 7670 C CA . VAL B 1 151 ? 21.719 7.516 -6.508 1 91.06 151 VAL B CA 1
ATOM 7671 C C . VAL B 1 151 ? 20.766 7.656 -7.688 1 91.06 151 VAL B C 1
ATOM 7673 O O . VAL B 1 151 ? 20.984 7.059 -8.75 1 91.06 151 VAL B O 1
ATOM 7676 N N . ILE B 1 152 ? 19.719 8.555 -7.484 1 91.56 152 ILE B N 1
ATOM 7677 C CA . ILE B 1 152 ? 18.734 8.703 -8.539 1 91.56 152 ILE B CA 1
ATOM 7678 C C . ILE B 1 152 ? 18.516 10.188 -8.852 1 91.56 152 ILE B C 1
ATOM 7680 O O . ILE B 1 152 ? 17.578 10.555 -9.562 1 91.56 152 ILE B O 1
ATOM 7684 N N . SER B 1 153 ? 19.297 11.117 -8.32 1 84.31 153 SER B N 1
ATOM 7685 C CA . SER B 1 153 ? 19.047 12.555 -8.312 1 84.31 153 SER B CA 1
ATOM 7686 C C . SER B 1 153 ? 18.859 13.086 -9.727 1 84.31 153 SER B C 1
ATOM 7688 O O . SER B 1 153 ? 18 13.945 -9.961 1 84.31 153 SER B O 1
ATOM 7690 N N . HIS B 1 154 ? 19.484 12.508 -10.688 1 83.38 154 HIS B N 1
ATOM 7691 C CA . HIS B 1 154 ? 19.438 13.062 -12.039 1 83.38 154 HIS B CA 1
ATOM 7692 C C . HIS B 1 154 ? 18.438 12.312 -12.906 1 83.38 154 HIS B C 1
ATOM 7694 O O . HIS B 1 154 ? 17.984 12.836 -13.922 1 83.38 154 HIS B O 1
ATOM 7700 N N . THR B 1 155 ? 18.188 11.164 -12.461 1 85.62 155 THR B N 1
ATOM 7701 C CA . THR B 1 155 ? 17.359 10.305 -13.312 1 85.62 155 THR B CA 1
ATOM 7702 C C . THR B 1 155 ? 15.898 10.383 -12.906 1 85.62 155 THR B C 1
ATOM 7704 O O . THR B 1 155 ? 15.008 10.047 -13.703 1 85.62 155 THR B O 1
ATOM 7707 N N . ASP B 1 156 ? 15.602 10.828 -11.773 1 85.12 156 ASP B N 1
ATOM 7708 C CA . ASP B 1 156 ? 14.25 10.789 -11.242 1 85.12 156 ASP B CA 1
ATOM 7709 C C . ASP B 1 156 ? 13.289 11.602 -12.109 1 85.12 156 ASP B C 1
ATOM 7711 O O . ASP B 1 156 ? 12.25 11.094 -12.539 1 85.12 156 ASP B O 1
ATOM 7715 N N . ARG B 1 157 ? 13.617 12.828 -12.422 1 77.5 157 ARG B N 1
ATOM 7716 C CA . ARG B 1 157 ? 12.766 13.695 -13.242 1 77.5 157 ARG B CA 1
ATOM 7717 C C . ARG B 1 157 ? 12.648 13.156 -14.664 1 77.5 157 ARG B C 1
ATOM 7719 O O . ARG B 1 157 ? 11.562 13.133 -15.234 1 77.5 157 ARG B O 1
ATOM 7726 N N . ARG B 1 158 ? 13.727 12.758 -15.164 1 79.62 158 ARG B N 1
ATOM 7727 C CA . ARG B 1 158 ? 13.75 12.25 -16.531 1 79.62 158 ARG B CA 1
ATOM 7728 C C . ARG B 1 158 ? 12.891 10.992 -16.656 1 79.62 158 ARG B C 1
ATOM 7730 O O . ARG B 1 158 ? 12.164 10.828 -17.641 1 79.62 158 ARG B O 1
ATOM 7737 N N . GLU B 1 159 ? 13.055 10.219 -15.656 1 82.69 159 GLU B N 1
ATOM 7738 C CA . GLU B 1 159 ? 12.273 8.984 -15.672 1 82.69 159 GLU B CA 1
ATOM 7739 C C . GLU B 1 159 ? 10.781 9.281 -15.656 1 82.69 159 GLU B C 1
ATOM 7741 O O . GLU B 1 159 ? 10.008 8.633 -16.359 1 82.69 159 GLU B O 1
ATOM 7746 N N . ARG B 1 160 ? 10.273 10.258 -15.078 1 76.06 160 ARG B N 1
ATOM 7747 C CA . ARG B 1 160 ? 8.867 10.641 -15.039 1 76.06 160 ARG B CA 1
ATOM 7748 C C . ARG B 1 160 ? 8.398 11.133 -16.406 1 76.06 160 ARG B C 1
ATOM 7750 O O . ARG B 1 160 ? 7.305 10.781 -16.859 1 76.06 160 ARG B O 1
ATOM 7757 N N . GLN B 1 161 ? 9.312 11.82 -17.047 1 76.06 161 GLN B N 1
ATOM 7758 C CA . GLN B 1 161 ? 8.992 12.344 -18.359 1 76.06 161 GLN B CA 1
ATOM 7759 C C . GLN B 1 161 ? 8.953 11.219 -19.406 1 76.06 161 GLN B C 1
ATOM 7761 O O . GLN B 1 161 ? 8.039 11.164 -20.234 1 76.06 161 GLN B O 1
ATOM 7766 N N . LEU B 1 162 ? 9.898 10.398 -19.266 1 76.44 162 LEU B N 1
ATOM 7767 C CA . LEU B 1 162 ? 10.016 9.305 -20.219 1 76.44 162 LEU B CA 1
ATOM 7768 C C . LEU B 1 162 ? 8.867 8.312 -20.062 1 76.44 162 LEU B C 1
ATOM 7770 O O . LEU B 1 162 ? 8.406 7.715 -21.031 1 76.44 162 LEU B O 1
ATOM 7774 N N . ALA B 1 163 ? 8.508 8.203 -18.906 1 74.38 163 ALA B N 1
ATOM 7775 C CA . ALA B 1 163 ? 7.402 7.281 -18.656 1 74.38 163 ALA B CA 1
ATOM 7776 C C . ALA B 1 163 ? 6.16 7.688 -19.453 1 74.38 163 ALA B C 1
ATOM 7778 O O . ALA B 1 163 ? 5.492 6.84 -20.047 1 74.38 163 ALA B O 1
ATOM 7779 N N . ASN B 1 164 ? 5.91 8.898 -19.625 1 69.88 164 ASN B N 1
ATOM 7780 C CA . ASN B 1 164 ? 4.77 9.406 -20.391 1 69.88 164 ASN B CA 1
ATOM 7781 C C . ASN B 1 164 ? 4.941 9.164 -21.891 1 69.88 164 ASN B C 1
ATOM 7783 O O . ASN B 1 164 ? 3.998 8.758 -22.562 1 69.88 164 ASN B O 1
ATOM 7787 N N . ILE B 1 165 ? 6.184 9.375 -22.344 1 75.25 165 ILE B N 1
ATOM 7788 C CA . ILE B 1 165 ? 6.5 9.203 -23.766 1 75.25 165 ILE B CA 1
ATOM 7789 C C . ILE B 1 165 ? 6.426 7.723 -24.125 1 75.25 165 ILE B C 1
ATOM 7791 O O . ILE B 1 165 ? 5.875 7.359 -25.172 1 75.25 165 ILE B O 1
ATOM 7795 N N . ARG B 1 166 ? 6.906 6.965 -23.312 1 74.88 166 ARG B N 1
ATOM 7796 C CA . ARG B 1 166 ? 6.898 5.527 -23.562 1 74.88 166 ARG B CA 1
ATOM 7797 C C . ARG B 1 166 ? 5.473 5.004 -23.703 1 74.88 166 ARG B C 1
ATOM 7799 O O . ARG B 1 166 ? 5.203 4.152 -24.562 1 74.88 166 ARG B O 1
ATOM 7806 N N . MET B 1 167 ? 4.602 5.543 -23.031 1 70.31 167 MET B N 1
ATOM 7807 C CA . MET B 1 167 ? 3.207 5.113 -23.062 1 70.31 167 MET B CA 1
ATOM 7808 C C . MET B 1 167 ? 2.582 5.422 -24.422 1 70.31 167 MET B C 1
ATOM 7810 O O . MET B 1 167 ? 1.805 4.625 -24.953 1 70.31 167 MET B O 1
ATOM 7814 N N . ASP B 1 168 ? 3.102 6.426 -25.062 1 69.88 168 ASP B N 1
ATOM 7815 C CA . ASP B 1 168 ? 2.484 6.91 -26.281 1 69.88 168 ASP B CA 1
ATOM 7816 C C . ASP B 1 168 ? 3.104 6.238 -27.516 1 69.88 168 ASP B C 1
ATOM 7818 O O . ASP B 1 168 ? 2.432 6.043 -28.531 1 69.88 168 ASP B O 1
ATOM 7822 N N . THR B 1 169 ? 4.336 5.766 -27.391 1 76.81 169 THR B N 1
ATOM 7823 C CA . THR B 1 169 ? 5.055 5.371 -28.609 1 76.81 169 THR B CA 1
ATOM 7824 C C . THR B 1 169 ? 5.223 3.857 -28.672 1 76.81 169 THR B C 1
ATOM 7826 O O . THR B 1 169 ? 5.703 3.32 -29.672 1 76.81 169 THR B O 1
ATOM 7829 N N . THR B 1 170 ? 4.75 3.143 -27.828 1 80.69 170 THR B N 1
ATOM 7830 C CA . THR B 1 170 ? 5.082 1.723 -27.766 1 80.69 170 THR B CA 1
ATOM 7831 C C . THR B 1 170 ? 4.176 0.917 -28.688 1 80.69 170 THR B C 1
ATOM 7833 O O . THR B 1 170 ? 2.967 1.151 -28.734 1 80.69 170 THR B O 1
ATOM 7836 N N . ASP B 1 171 ? 4.75 0.127 -29.562 1 85.5 171 ASP B N 1
ATOM 7837 C CA . ASP B 1 171 ? 4.082 -0.928 -30.328 1 85.5 171 ASP B CA 1
ATOM 7838 C C . ASP B 1 171 ? 4.508 -2.309 -29.828 1 85.5 171 ASP B C 1
ATOM 7840 O O . ASP B 1 171 ? 5.543 -2.832 -30.266 1 85.5 171 ASP B O 1
ATOM 7844 N N . PRO B 1 172 ? 3.635 -2.875 -29.047 1 88.5 172 PRO B N 1
ATOM 7845 C CA . PRO B 1 172 ? 4.062 -4.125 -28.422 1 88.5 172 PRO B CA 1
ATOM 7846 C C . PRO B 1 172 ? 4.25 -5.262 -29.422 1 88.5 172 PRO B C 1
ATOM 7848 O O . PRO B 1 172 ? 4.973 -6.223 -29.141 1 88.5 172 PRO B O 1
ATOM 7851 N N . SER B 1 173 ? 3.615 -5.223 -30.609 1 89.31 173 SER B N 1
ATOM 7852 C CA . SER B 1 173 ? 3.666 -6.312 -31.578 1 89.31 173 SER B CA 1
ATOM 7853 C C . SER B 1 173 ? 5.07 -6.484 -32.156 1 89.31 173 SER B C 1
ATOM 7855 O O . SER B 1 173 ? 5.402 -7.539 -32.688 1 89.31 173 SER B O 1
ATOM 7857 N N . LYS B 1 174 ? 5.871 -5.512 -32 1 87.56 174 LYS B N 1
ATOM 7858 C CA . LYS B 1 174 ? 7.242 -5.566 -32.5 1 87.56 174 LYS B CA 1
ATOM 7859 C C . LYS B 1 174 ? 8.078 -6.559 -31.688 1 87.56 174 LYS B C 1
ATOM 7861 O O . LYS B 1 174 ? 9.141 -6.992 -32.156 1 87.56 174 LYS B O 1
ATOM 7866 N N . ARG B 1 175 ? 7.594 -6.965 -30.594 1 88.44 175 ARG B N 1
ATOM 7867 C CA . ARG B 1 175 ? 8.344 -7.867 -29.734 1 88.44 175 ARG B CA 1
ATOM 7868 C C . ARG B 1 175 ? 8.031 -9.328 -30.062 1 88.44 175 ARG B C 1
ATOM 7870 O O . ARG B 1 175 ? 8.68 -10.234 -29.531 1 88.44 175 ARG B O 1
ATOM 7877 N N . LEU B 1 176 ? 7.07 -9.5 -30.906 1 93.12 176 LEU B N 1
ATOM 7878 C CA . LEU B 1 176 ? 6.77 -10.867 -31.328 1 93.12 176 LEU B CA 1
ATOM 7879 C C . LEU B 1 176 ? 7.891 -11.422 -32.188 1 93.12 176 LEU B C 1
ATOM 7881 O O . LEU B 1 176 ? 8.367 -10.75 -33.094 1 93.12 176 LEU B O 1
ATOM 7885 N N . ILE B 1 177 ? 8.281 -12.578 -31.812 1 90.69 177 ILE B N 1
ATOM 7886 C CA . ILE B 1 177 ? 9.32 -13.266 -32.594 1 90.69 177 ILE B CA 1
ATOM 7887 C C . ILE B 1 177 ? 8.719 -13.875 -33.844 1 90.69 177 ILE B C 1
ATOM 7889 O O . ILE B 1 177 ? 7.625 -14.453 -33.812 1 90.69 177 ILE B O 1
ATOM 7893 N N . LYS B 1 178 ? 9.484 -13.68 -34.906 1 87.81 178 LYS B N 1
ATOM 7894 C CA . LYS B 1 178 ? 9.023 -14.266 -36.156 1 87.81 178 LYS B CA 1
ATOM 7895 C C . LYS B 1 178 ? 9.773 -15.547 -36.5 1 87.81 178 LYS B C 1
ATOM 7897 O O . LYS B 1 178 ? 10.977 -15.656 -36.219 1 87.81 178 LYS B O 1
ATOM 7902 N N . GLY B 1 179 ? 9.016 -16.578 -36.875 1 82.25 179 GLY B N 1
ATOM 7903 C CA . GLY B 1 179 ? 9.617 -17.844 -37.25 1 82.25 179 GLY B CA 1
ATOM 7904 C C . GLY B 1 179 ? 8.594 -18.922 -37.594 1 82.25 179 GLY B C 1
ATOM 7905 O O . GLY B 1 179 ? 7.48 -18.906 -37.031 1 82.25 179 GLY B O 1
ATOM 7906 N N . ASN B 1 180 ? 9 -19.797 -38.438 1 78.94 180 ASN B N 1
ATOM 7907 C CA . ASN B 1 180 ? 8.094 -20.859 -38.875 1 78.94 180 ASN B CA 1
ATOM 7908 C C . ASN B 1 180 ? 7.934 -21.906 -37.781 1 78.94 180 ASN B C 1
ATOM 7910 O O . ASN B 1 180 ? 6.957 -22.656 -37.75 1 78.94 180 ASN B O 1
ATOM 7914 N N . ASN B 1 181 ? 8.883 -21.984 -36.938 1 86 181 ASN B N 1
ATOM 7915 C CA . ASN B 1 181 ? 8.828 -22.984 -35.875 1 86 181 ASN B CA 1
ATOM 7916 C C . ASN B 1 181 ? 8.344 -22.406 -34.562 1 86 181 ASN B C 1
ATOM 7918 O O . ASN B 1 181 ? 8.539 -23 -33.5 1 86 181 ASN B O 1
ATOM 7922 N N . ILE B 1 182 ? 7.703 -21.25 -34.656 1 90.75 182 ILE B N 1
ATOM 7923 C CA . ILE B 1 182 ? 7.199 -20.625 -33.438 1 90.75 182 ILE B CA 1
ATOM 7924 C C . ILE B 1 182 ? 5.691 -20.828 -33.312 1 90.75 182 ILE B C 1
ATOM 7926 O O . ILE B 1 182 ? 4.941 -20.516 -34.25 1 90.75 182 ILE B O 1
ATOM 7930 N N . TRP B 1 183 ? 5.246 -21.469 -32.312 1 92.5 183 TRP B N 1
ATOM 7931 C CA . TRP B 1 183 ? 3.83 -21.578 -31.969 1 92.5 183 TRP B CA 1
ATOM 7932 C C . TRP B 1 183 ? 3.371 -20.391 -31.141 1 92.5 183 TRP B C 1
ATOM 7934 O O . TRP B 1 183 ? 3.838 -20.188 -30.016 1 92.5 183 TRP B O 1
ATOM 7944 N N . ASN B 1 184 ? 2.461 -19.578 -31.734 1 94.69 184 ASN B N 1
ATOM 7945 C CA . ASN B 1 184 ? 1.872 -18.453 -31.016 1 94.69 184 ASN B CA 1
ATOM 7946 C C . ASN B 1 184 ? 0.602 -18.859 -30.281 1 94.69 184 ASN B C 1
ATOM 7948 O O . ASN B 1 184 ? -0.436 -19.094 -30.906 1 94.69 184 ASN B O 1
ATOM 7952 N N . LEU B 1 185 ? 0.716 -18.922 -28.984 1 96.31 185 LEU B N 1
ATOM 7953 C CA . LEU B 1 185 ? -0.442 -19.219 -28.141 1 96.31 185 LEU B CA 1
ATOM 7954 C C . LEU B 1 185 ? -1.004 -17.922 -27.547 1 96.31 185 LEU B C 1
ATOM 7956 O O . LEU B 1 185 ? -0.343 -17.281 -26.734 1 96.31 185 LEU B O 1
ATOM 7960 N N . ALA B 1 186 ? -2.223 -17.562 -27.953 1 97.56 186 ALA B N 1
ATOM 7961 C CA . ALA B 1 186 ? -2.891 -16.375 -27.438 1 97.56 186 ALA B CA 1
ATOM 7962 C C . ALA B 1 186 ? -3.553 -16.656 -26.094 1 97.56 186 ALA B C 1
ATOM 7964 O O . ALA B 1 186 ? -3.943 -17.797 -25.812 1 97.56 186 ALA B O 1
ATOM 7965 N N . ILE B 1 187 ? -3.635 -15.648 -25.266 1 97.56 187 ILE B N 1
ATOM 7966 C CA . ILE B 1 187 ? -4.375 -15.758 -24.016 1 97.56 187 ILE B CA 1
ATOM 7967 C C . ILE B 1 187 ? -5.031 -14.414 -23.688 1 97.56 187 ILE B C 1
ATOM 7969 O O . ILE B 1 187 ? -4.43 -13.359 -23.891 1 97.56 187 ILE B O 1
ATOM 7973 N N . ILE B 1 188 ? -6.242 -14.422 -23.266 1 95.94 188 ILE B N 1
ATOM 7974 C CA . ILE B 1 188 ? -6.957 -13.188 -22.969 1 95.94 188 ILE B CA 1
ATOM 7975 C C . ILE B 1 188 ? -7.59 -13.289 -21.578 1 95.94 188 ILE B C 1
ATOM 7977 O O . ILE B 1 188 ? -7.91 -14.383 -21.109 1 95.94 188 ILE B O 1
ATOM 7981 N N . ASP B 1 189 ? -7.699 -12.219 -20.891 1 94.69 189 ASP B N 1
ATOM 7982 C CA . ASP B 1 189 ? -8.367 -12.07 -19.594 1 94.69 189 ASP B CA 1
ATOM 7983 C C . ASP B 1 189 ? -9 -10.688 -19.469 1 94.69 189 ASP B C 1
ATOM 7985 O O . ASP B 1 189 ? -8.625 -9.758 -20.172 1 94.69 189 ASP B O 1
ATOM 7989 N N . ASN B 1 190 ? -9.977 -10.68 -18.641 1 92.62 190 ASN B N 1
ATOM 7990 C CA . ASN B 1 190 ? -10.547 -9.383 -18.281 1 92.62 190 ASN B CA 1
ATOM 7991 C C . ASN B 1 190 ? -9.711 -8.68 -17.219 1 92.62 190 ASN B C 1
ATOM 7993 O O . ASN B 1 190 ? -9.297 -9.289 -16.234 1 92.62 190 ASN B O 1
ATOM 7997 N N . ILE B 1 191 ? -9.352 -7.473 -17.453 1 91.06 191 ILE B N 1
ATOM 7998 C CA . ILE B 1 191 ? -8.672 -6.68 -16.438 1 91.06 191 ILE B CA 1
ATOM 7999 C C . ILE B 1 191 ? -9.539 -5.484 -16.047 1 91.06 191 ILE B C 1
ATOM 8001 O O . ILE B 1 191 ? -10.062 -4.781 -16.922 1 91.06 191 ILE B O 1
ATOM 8005 N N . ASP B 1 192 ? -9.742 -5.344 -14.797 1 86.12 192 ASP B N 1
ATOM 8006 C CA . ASP B 1 192 ? -10.586 -4.25 -14.32 1 86.12 192 ASP B CA 1
ATOM 8007 C C . ASP B 1 192 ? -9.859 -3.422 -13.266 1 86.12 192 ASP B C 1
ATOM 8009 O O . ASP B 1 192 ? -8.977 -3.928 -12.57 1 86.12 192 ASP B O 1
ATOM 8013 N N . PHE B 1 193 ? -10.078 -2.229 -13.273 1 79.56 193 PHE B N 1
ATOM 8014 C CA . PHE B 1 193 ? -9.594 -1.304 -12.258 1 79.56 193 PHE B CA 1
ATOM 8015 C C . PHE B 1 193 ? -10.75 -0.583 -11.586 1 79.56 193 PHE B C 1
ATOM 8017 O O . PHE B 1 193 ? -11.727 -0.204 -12.242 1 79.56 193 PHE B O 1
ATOM 8024 N N . LYS B 1 194 ? -10.719 -0.57 -10.398 1 64.88 194 LYS B N 1
ATOM 8025 C CA . LYS B 1 194 ? -11.711 0.158 -9.609 1 64.88 194 LYS B CA 1
ATOM 8026 C C . LYS B 1 194 ? -11.07 1.312 -8.852 1 64.88 194 LYS B C 1
ATOM 8028 O O . LYS B 1 194 ? -9.977 1.165 -8.297 1 64.88 194 LYS B O 1
ATOM 8033 N N . GLU B 1 195 ? -11.406 2.449 -9.359 1 54.22 195 GLU B N 1
ATOM 8034 C CA . GLU B 1 195 ? -10.93 3.605 -8.609 1 54.22 195 GLU B CA 1
ATOM 8035 C C . GLU B 1 195 ? -11.719 3.797 -7.32 1 54.22 195 GLU B C 1
ATOM 8037 O O . GLU B 1 195 ? -12.945 3.885 -7.348 1 54.22 195 GLU B O 1
ATOM 8042 N N . LYS B 1 196 ? -11.062 3.373 -6.562 1 46.66 196 LYS B N 1
ATOM 8043 C CA . LYS B 1 196 ? -11.68 3.697 -5.277 1 46.66 196 LYS B CA 1
ATOM 8044 C C . LYS B 1 196 ? -11.445 5.16 -4.91 1 46.66 196 LYS B C 1
ATO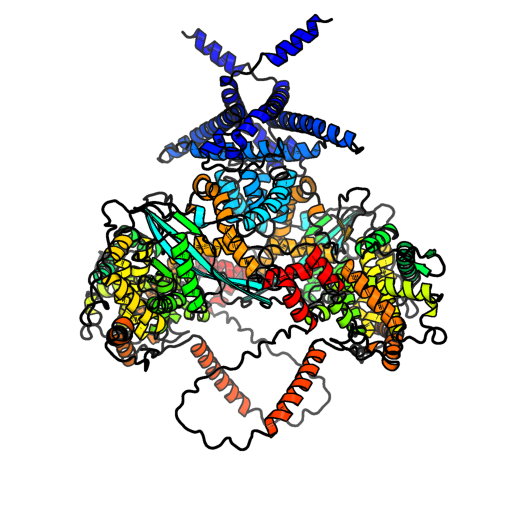M 8046 O O . LYS B 1 196 ? -10.445 5.754 -5.309 1 46.66 196 LYS B O 1
ATOM 8051 N N . THR B 1 197 ? -12.406 5.965 -5.082 1 40.91 197 THR B N 1
ATOM 8052 C CA . THR B 1 197 ? -12.383 7.414 -4.914 1 40.91 197 THR B CA 1
ATOM 8053 C C . THR B 1 197 ? -11.352 7.82 -3.863 1 40.91 197 THR B C 1
ATOM 8055 O O . THR B 1 197 ? -11.133 9.008 -3.631 1 40.91 197 THR B O 1
ATOM 8058 N N . PHE B 1 198 ? -10.477 7.176 -3.346 1 35.16 198 PHE B N 1
ATOM 8059 C CA . PHE B 1 198 ? -10.156 8.047 -2.225 1 35.16 198 PHE B CA 1
ATOM 8060 C C . PHE B 1 198 ? -9.211 9.164 -2.66 1 35.16 198 PHE B C 1
ATOM 8062 O O . PHE B 1 198 ? -8.008 8.953 -2.789 1 35.16 198 PHE B O 1
ATOM 8069 N N . LYS B 1 199 ? -9.328 9.703 -3.812 1 35.19 199 LYS B N 1
ATOM 8070 C CA . LYS B 1 199 ? -8.227 10.656 -3.91 1 35.19 199 LYS B CA 1
ATOM 8071 C C . LYS B 1 199 ? -8.102 11.484 -2.639 1 35.19 199 LYS B C 1
ATOM 8073 O O . LYS B 1 199 ? -7.094 12.156 -2.424 1 35.19 199 LYS B O 1
ATOM 8078 N N . PHE B 1 200 ? -9.172 12.305 -2.373 1 32.22 200 PHE B N 1
ATOM 8079 C CA . PHE B 1 200 ? -9.203 13.344 -1.347 1 32.22 200 PHE B CA 1
ATOM 8080 C C . PHE B 1 200 ? -9.242 12.727 0.046 1 32.22 200 PHE B C 1
ATOM 8082 O O . PHE B 1 200 ? -10.078 13.094 0.873 1 32.22 200 PHE B O 1
ATOM 8089 N N . GLY B 1 201 ? -8.508 11.758 0.63 1 31.81 201 GLY B N 1
ATOM 8090 C CA . GLY B 1 201 ? -8.461 11.023 1.884 1 31.81 201 GLY B CA 1
ATOM 8091 C C . GLY B 1 201 ? -9.414 9.844 1.92 1 31.81 201 GLY B C 1
ATOM 8092 O O . GLY B 1 201 ? -10.031 9.5 0.908 1 31.81 201 GLY B O 1
ATOM 8093 N N . ASN B 1 202 ? -9.328 8.852 3.139 1 32.72 202 ASN B N 1
ATOM 8094 C CA . ASN B 1 202 ? -10.055 7.609 3.375 1 32.72 202 ASN B CA 1
ATOM 8095 C C . ASN B 1 202 ? -11.547 7.773 3.107 1 32.72 202 ASN B C 1
ATOM 8097 O O . ASN B 1 202 ? -12.336 6.879 3.414 1 32.72 202 ASN B O 1
ATOM 8101 N N . ILE B 1 203 ? -12.086 8.781 3.229 1 29.22 203 ILE B N 1
ATOM 8102 C CA . ILE B 1 203 ? -13.531 8.633 3.416 1 29.22 203 ILE B CA 1
ATOM 8103 C C . ILE B 1 203 ? -14.07 7.609 2.42 1 29.22 203 ILE B C 1
ATOM 8105 O O . ILE B 1 203 ? -14.836 6.715 2.795 1 29.22 203 ILE B O 1
ATOM 8109 N N . TYR B 1 204 ? -14.898 7.941 1.311 1 30.98 204 TYR B N 1
ATOM 8110 C CA . TYR B 1 204 ? -15.953 7.113 0.743 1 30.98 204 TYR B CA 1
ATOM 8111 C C . TYR B 1 204 ? -15.391 6.133 -0.281 1 30.98 204 TYR B C 1
ATOM 8113 O O . TYR B 1 204 ? -14.891 6.543 -1.333 1 30.98 204 TYR B O 1
ATOM 8121 N N . ASP B 1 205 ? -14.688 5.266 0.15 1 35.03 205 ASP B N 1
ATOM 8122 C CA . ASP B 1 205 ? -14.164 4.273 -0.785 1 35.03 205 ASP B CA 1
ATOM 8123 C C . ASP B 1 205 ? -15.281 3.631 -1.596 1 35.03 205 ASP B C 1
ATOM 8125 O O . ASP B 1 205 ? -15.969 2.727 -1.109 1 35.03 205 ASP B O 1
ATOM 8129 N N . VAL B 1 206 ? -16.266 4.41 -1.924 1 40.75 206 VAL B N 1
ATOM 8130 C CA . VAL B 1 206 ? -17.156 3.777 -2.885 1 40.75 206 VAL B CA 1
ATOM 8131 C C . VAL B 1 206 ? -16.469 3.648 -4.238 1 40.75 206 VAL B C 1
ATOM 8133 O O . VAL B 1 206 ? -15.562 4.426 -4.555 1 40.75 206 VAL B O 1
ATOM 8136 N N . THR B 1 207 ? -16.484 2.502 -4.734 1 47.41 207 THR B N 1
ATOM 8137 C CA . THR B 1 207 ? -16.062 2.375 -6.125 1 47.41 207 THR B CA 1
ATOM 8138 C C . THR B 1 207 ? -16.672 3.479 -6.98 1 47.41 207 THR B C 1
ATOM 8140 O O . THR B 1 207 ? -17.906 3.578 -7.094 1 47.41 207 THR B O 1
ATOM 8143 N N . ARG B 1 208 ? -16.062 4.695 -7.258 1 52.09 208 ARG B N 1
ATOM 8144 C CA . ARG B 1 208 ? -16.516 5.805 -8.094 1 52.09 208 ARG B CA 1
ATOM 8145 C C . ARG B 1 208 ? -16.688 5.363 -9.539 1 52.09 208 ARG B C 1
ATOM 8147 O O . ARG B 1 208 ? -17.609 5.824 -10.227 1 52.09 208 ARG B O 1
ATOM 8154 N N . GLY B 1 209 ? -15.828 4.512 -9.844 1 62.5 209 GLY B N 1
ATOM 8155 C CA . GLY B 1 209 ? -15.828 4.078 -11.234 1 62.5 209 GLY B CA 1
ATOM 8156 C C . GLY B 1 209 ? -14.961 2.859 -11.484 1 62.5 209 GLY B C 1
ATOM 8157 O O . GLY B 1 209 ? -14.156 2.48 -10.625 1 62.5 209 GLY B O 1
ATOM 8158 N N . SER B 1 210 ? -15.516 2.117 -12.43 1 77.12 210 SER B N 1
ATOM 8159 C CA . SER B 1 210 ? -14.719 0.971 -12.852 1 77.12 210 SER B CA 1
ATOM 8160 C C . SER B 1 210 ? -14.383 1.05 -14.336 1 77.12 210 SER B C 1
ATOM 8162 O O . SER B 1 210 ? -15.094 1.708 -15.102 1 77.12 210 SER B O 1
ATOM 8164 N N . SER B 1 211 ? -13.273 0.727 -14.648 1 84.69 211 SER B N 1
ATOM 8165 C CA . SER B 1 211 ? -12.883 0.542 -16.047 1 84.69 211 SER B CA 1
ATOM 8166 C C . SER B 1 211 ? -12.484 -0.905 -16.312 1 84.69 211 SER B C 1
ATOM 8168 O O . SER B 1 211 ? -12.07 -1.625 -15.406 1 84.69 211 SER B O 1
ATOM 8170 N N . HIS B 1 212 ? -12.82 -1.331 -17.641 1 89.44 212 HIS B N 1
ATOM 8171 C CA . HIS B 1 212 ? -12.516 -2.689 -18.078 1 89.44 212 HIS B CA 1
ATOM 8172 C C . HIS B 1 212 ? -11.766 -2.689 -19.406 1 89.44 212 HIS B C 1
ATOM 8174 O O . HIS B 1 212 ? -11.969 -1.799 -20.234 1 89.44 212 HIS B O 1
ATOM 8180 N N . ALA B 1 213 ? -10.922 -3.586 -19.547 1 92.69 213 ALA B N 1
ATOM 8181 C CA . ALA B 1 213 ? -10.242 -3.855 -20.812 1 92.69 213 ALA B CA 1
ATOM 8182 C C . ALA B 1 213 ? -9.938 -5.344 -20.969 1 92.69 213 ALA B C 1
ATOM 8184 O O . ALA B 1 213 ? -10 -6.098 -20 1 92.69 213 ALA B O 1
ATOM 8185 N N . THR B 1 214 ? -9.82 -5.797 -22.203 1 95.5 214 THR B N 1
ATOM 8186 C CA . THR B 1 214 ? -9.375 -7.16 -22.469 1 95.5 214 THR B CA 1
ATOM 8187 C C . THR B 1 214 ? -7.855 -7.223 -22.578 1 95.5 214 THR B C 1
ATOM 8189 O O . THR B 1 214 ? -7.273 -6.703 -23.531 1 95.5 214 THR B O 1
ATOM 8192 N N . LEU B 1 215 ? -7.289 -7.809 -21.609 1 95.62 215 LEU B N 1
ATOM 8193 C CA . LEU B 1 215 ? -5.848 -8.023 -21.672 1 95.62 215 LEU B CA 1
ATOM 8194 C C . LEU B 1 215 ? -5.504 -9.117 -22.688 1 95.62 215 LEU B C 1
ATOM 8196 O O . LEU B 1 215 ? -6.086 -10.203 -22.656 1 95.62 215 LEU B O 1
ATOM 8200 N N . ARG B 1 216 ? -4.598 -8.766 -23.594 1 96.62 216 ARG B N 1
ATOM 8201 C CA . ARG B 1 216 ? -4.086 -9.727 -24.578 1 96.62 216 ARG B CA 1
ATOM 8202 C C . ARG B 1 216 ? -2.609 -10.023 -24.328 1 96.62 216 ARG B C 1
ATOM 8204 O O . ARG B 1 216 ? -1.794 -9.102 -24.25 1 96.62 216 ARG B O 1
ATOM 8211 N N . MET B 1 217 ? -2.33 -11.242 -24.156 1 95.88 217 MET B N 1
ATOM 8212 C CA . MET B 1 217 ? -0.946 -11.695 -24.047 1 95.88 217 MET B CA 1
ATOM 8213 C C . MET B 1 217 ? -0.675 -12.859 -24.984 1 95.88 217 MET B C 1
ATOM 8215 O O . MET B 1 217 ? -1.604 -13.555 -25.406 1 95.88 217 MET B O 1
ATOM 8219 N N . ALA B 1 218 ? 0.547 -13.016 -25.391 1 96.06 218 ALA B N 1
ATOM 8220 C CA . ALA B 1 218 ? 0.966 -14.125 -26.234 1 96.06 218 ALA B CA 1
ATOM 8221 C C . ALA B 1 218 ? 2.139 -14.875 -25.625 1 96.06 218 ALA B C 1
ATOM 8223 O O . ALA B 1 218 ? 3.051 -14.266 -25.062 1 96.06 218 ALA B O 1
ATOM 8224 N N . PHE B 1 219 ? 1.991 -16.188 -25.609 1 94.69 219 PHE B N 1
ATOM 8225 C CA . PHE B 1 219 ? 3.125 -17.062 -25.359 1 94.69 219 PHE B CA 1
ATOM 8226 C C . PHE B 1 219 ? 3.711 -17.594 -26.656 1 94.69 219 PHE B C 1
ATOM 8228 O O . PHE B 1 219 ? 3.002 -18.203 -27.453 1 94.69 219 PHE B O 1
ATOM 8235 N N . GLN B 1 220 ? 4.957 -17.328 -26.891 1 93.44 220 GLN B N 1
ATOM 8236 C CA . GLN B 1 220 ? 5.613 -17.844 -28.094 1 93.44 220 GLN B CA 1
ATOM 8237 C C . GLN B 1 220 ? 6.57 -18.984 -27.75 1 93.44 220 GLN B C 1
ATOM 8239 O O . GLN B 1 220 ? 7.555 -18.781 -27.031 1 93.44 220 GLN B O 1
ATOM 8244 N N . ILE B 1 221 ? 6.266 -20.094 -28.328 1 91.69 221 ILE B N 1
ATOM 8245 C CA . ILE B 1 221 ? 6.992 -21.312 -28 1 91.69 221 ILE B CA 1
ATOM 8246 C C . ILE B 1 221 ? 7.77 -21.797 -29.234 1 91.69 221 ILE B C 1
ATOM 8248 O O . ILE B 1 221 ? 7.199 -21.938 -30.312 1 91.69 221 ILE B O 1
ATOM 8252 N N . GLN B 1 222 ? 9 -22 -29.031 1 88.38 222 GLN B N 1
ATOM 8253 C CA . GLN B 1 222 ? 9.797 -22.609 -30.078 1 88.38 222 GLN B CA 1
ATOM 8254 C C . GLN B 1 222 ? 9.578 -24.125 -30.125 1 88.38 222 GLN B C 1
ATOM 8256 O O . GLN B 1 222 ? 9.891 -24.828 -29.172 1 88.38 222 GLN B O 1
ATOM 8261 N N . LEU B 1 223 ? 9 -24.594 -31.188 1 89.38 223 LEU B N 1
ATOM 8262 C CA . LEU B 1 223 ? 8.711 -26.016 -31.328 1 89.38 223 LEU B CA 1
ATOM 8263 C C . LEU B 1 223 ? 9.914 -26.766 -31.891 1 89.38 223 LEU B C 1
ATOM 8265 O O . LEU B 1 223 ? 10.609 -26.25 -32.781 1 89.38 223 LEU B O 1
ATOM 8269 N N . PRO B 1 224 ? 10.109 -27.875 -31.375 1 83.94 224 PRO B N 1
ATOM 8270 C CA . PRO B 1 224 ? 11.164 -28.703 -31.969 1 83.94 224 PRO B CA 1
ATOM 8271 C C . PRO B 1 224 ? 10.797 -29.219 -33.344 1 83.94 224 PRO B C 1
ATOM 8273 O O . PRO B 1 224 ? 9.633 -29.188 -33.75 1 83.94 224 PRO B O 1
ATOM 8276 N N . ILE B 1 225 ? 11.75 -29.734 -34.031 1 79.88 225 ILE B N 1
ATOM 8277 C CA . ILE B 1 225 ? 11.602 -30.172 -35.438 1 79.88 225 ILE B CA 1
ATOM 8278 C C . ILE B 1 225 ? 10.688 -31.406 -35.469 1 79.88 225 ILE B C 1
ATOM 8280 O O . ILE B 1 225 ? 9.992 -31.625 -36.469 1 79.88 225 ILE B O 1
ATOM 8284 N N . GLU B 1 226 ? 10.609 -32.094 -34.344 1 79.12 226 GLU B N 1
ATOM 8285 C CA . GLU B 1 226 ? 9.836 -33.344 -34.281 1 79.12 226 GLU B CA 1
ATOM 8286 C C . GLU B 1 226 ? 8.336 -33.062 -34.312 1 79.12 226 GLU B C 1
ATOM 8288 O O . GLU B 1 226 ? 7.543 -33.906 -34.688 1 79.12 226 GLU B O 1
ATOM 8293 N N . VAL B 1 227 ? 8 -31.875 -33.844 1 78.75 227 VAL B N 1
ATOM 8294 C CA . VAL B 1 227 ? 6.582 -31.531 -33.812 1 78.75 227 VAL B CA 1
ATOM 8295 C C . VAL B 1 227 ? 6.137 -31.078 -35.219 1 78.75 227 VAL B C 1
ATOM 8297 O O . VAL B 1 227 ? 6.695 -30.125 -35.781 1 78.75 227 VAL B O 1
ATOM 8300 N N . LYS B 1 228 ? 5.293 -31.812 -35.781 1 69.56 228 LYS B N 1
ATOM 8301 C CA . LYS B 1 228 ? 4.809 -31.547 -37.125 1 69.56 228 LYS B CA 1
ATOM 8302 C C . LYS B 1 228 ? 4.086 -30.203 -37.219 1 69.56 228 LYS B C 1
ATOM 8304 O O . LYS B 1 228 ? 3.207 -29.922 -36.406 1 69.56 228 LYS B O 1
ATOM 8309 N N . THR B 1 229 ? 4.523 -29.281 -38 1 67.75 229 THR B N 1
ATOM 8310 C CA . THR B 1 229 ? 3.9 -27.984 -38.188 1 67.75 229 THR B CA 1
ATOM 8311 C C . THR B 1 229 ? 3.031 -27.969 -39.438 1 67.75 229 THR B C 1
ATOM 8313 O O . THR B 1 229 ? 2.545 -26.906 -39.844 1 67.75 229 THR B O 1
ATOM 8316 N N . GLY B 1 230 ? 2.648 -29.125 -40.062 1 66.75 230 GLY B N 1
ATOM 8317 C CA . GLY B 1 230 ? 1.83 -29.141 -41.281 1 66.75 230 GLY B CA 1
ATOM 8318 C C . GLY B 1 230 ? 0.363 -28.875 -41 1 66.75 230 GLY B C 1
ATOM 8319 O O . GLY B 1 230 ? -0.004 -28.469 -39.906 1 66.75 230 GLY B O 1
ATOM 8320 N N . PRO B 1 231 ? -0.477 -28.891 -42.094 1 79.38 231 PRO B N 1
ATOM 8321 C CA . PRO B 1 231 ? -1.911 -28.625 -41.938 1 79.38 231 PRO B CA 1
ATOM 8322 C C . PRO B 1 231 ? -2.578 -29.578 -40.938 1 79.38 231 PRO B C 1
ATOM 8324 O O . PRO B 1 231 ? -2.227 -30.766 -40.875 1 79.38 231 PRO B O 1
ATOM 8327 N N . GLU B 1 232 ? -3.406 -29.125 -40.062 1 86.62 232 GLU B N 1
ATOM 8328 C CA . GLU B 1 232 ? -4.125 -29.875 -39.031 1 86.62 232 GLU B CA 1
ATOM 8329 C C . GLU B 1 232 ? -5.125 -30.859 -39.656 1 86.62 232 GLU B C 1
ATOM 8331 O O . GLU B 1 232 ? -5.957 -30.453 -40.469 1 86.62 232 GLU B O 1
ATOM 8336 N N . GLN B 1 233 ? -4.918 -32.125 -39.375 1 87.12 233 GLN B N 1
ATOM 8337 C CA . GLN B 1 233 ? -5.941 -33.094 -39.719 1 87.12 233 GLN B CA 1
ATOM 8338 C C . GLN B 1 233 ? -7.035 -33.156 -38.656 1 87.12 233 GLN B C 1
ATOM 8340 O O . GLN B 1 233 ? -6.785 -33.562 -37.531 1 87.12 233 GLN B O 1
ATOM 8345 N N . VAL B 1 234 ? -8.227 -32.75 -39.031 1 92.12 234 VAL B N 1
ATOM 8346 C CA . VAL B 1 234 ? -9.336 -32.719 -38.062 1 92.12 234 VAL B CA 1
ATOM 8347 C C . VAL B 1 234 ? -10.047 -34.062 -38.062 1 92.12 234 VAL B C 1
ATOM 8349 O O . VAL B 1 234 ? -10.461 -34.562 -39.094 1 92.12 234 VAL B O 1
ATOM 8352 N N . ILE B 1 235 ? -10.188 -34.656 -36.844 1 94.62 235 ILE B N 1
ATOM 8353 C CA . ILE B 1 235 ? -10.867 -35.938 -36.688 1 94.62 235 ILE B CA 1
ATOM 8354 C C . ILE B 1 235 ? -12.344 -35.688 -36.375 1 94.62 235 ILE B C 1
ATOM 8356 O O . ILE B 1 235 ? -12.68 -34.875 -35.5 1 94.62 235 ILE B O 1
ATOM 8360 N N . GLU B 1 236 ? -13.148 -36.375 -37.062 1 94.38 236 GLU B N 1
ATOM 8361 C CA . GLU B 1 236 ? -14.578 -36.281 -36.781 1 94.38 236 GLU B CA 1
ATOM 8362 C C . GLU B 1 236 ? -14.961 -37.094 -35.562 1 94.38 236 GLU B C 1
ATOM 8364 O O . GLU B 1 236 ? -14.625 -38.281 -35.438 1 94.38 236 GLU B O 1
ATOM 8369 N N . LEU B 1 237 ? -15.617 -36.406 -34.656 1 96.25 237 LEU B N 1
ATOM 8370 C CA . LEU B 1 237 ? -16.031 -37.062 -33.406 1 96.25 237 LEU B CA 1
ATOM 8371 C C . LEU B 1 237 ? -17.469 -37.562 -33.531 1 96.25 237 LEU B C 1
ATOM 8373 O O . LEU B 1 237 ? -18.266 -37.031 -34.281 1 96.25 237 LEU B O 1
ATOM 8377 N N . THR B 1 238 ? -17.688 -38.688 -32.75 1 95.81 238 THR B N 1
ATOM 8378 C CA . THR B 1 238 ? -19.031 -39.281 -32.719 1 95.81 238 THR B CA 1
ATOM 8379 C C . THR B 1 238 ? -19.516 -39.375 -31.297 1 95.81 238 THR B C 1
ATOM 8381 O O . THR B 1 238 ? -18.797 -39.094 -30.344 1 95.81 238 THR B O 1
ATOM 8384 N N . ALA B 1 239 ? -20.766 -39.75 -31.156 1 93.81 239 ALA B N 1
ATOM 8385 C CA . ALA B 1 239 ? -21.375 -39.938 -29.828 1 93.81 239 ALA B CA 1
ATOM 8386 C C . ALA B 1 239 ? -20.672 -41.031 -29.062 1 93.81 239 ALA B C 1
ATOM 8388 O O . ALA B 1 239 ? -20.703 -41.062 -27.828 1 93.81 239 ALA B O 1
ATOM 8389 N N . GLU B 1 240 ? -20.047 -41.906 -29.797 1 91.56 240 GLU B N 1
ATOM 8390 C CA . GLU B 1 240 ? -19.406 -43.062 -29.188 1 91.56 240 GLU B CA 1
ATOM 8391 C C . GLU B 1 240 ? -17.969 -42.781 -28.766 1 91.56 240 GLU B C 1
ATOM 8393 O O . GLU B 1 240 ? -17.344 -43.562 -28.062 1 91.56 240 GLU B O 1
ATOM 8398 N N . THR B 1 241 ? -17.516 -41.625 -29.172 1 94.69 241 THR B N 1
ATOM 8399 C CA . THR B 1 241 ? -16.172 -41.25 -28.766 1 94.69 241 THR B CA 1
ATOM 8400 C C . THR B 1 241 ? -16.078 -41.125 -27.25 1 94.69 241 THR B C 1
ATOM 8402 O O . THR B 1 241 ? -16.844 -40.375 -26.625 1 94.69 241 THR B O 1
ATOM 8405 N N . LEU B 1 242 ? -15.164 -41.812 -26.594 1 93.56 242 LEU B N 1
ATOM 8406 C CA . LEU B 1 242 ? -15.016 -41.812 -25.141 1 93.56 242 LEU B CA 1
ATOM 8407 C C . LEU B 1 242 ? -14.195 -40.625 -24.672 1 93.56 242 LEU B C 1
ATOM 8409 O O . LEU B 1 242 ? -12.961 -40.656 -24.719 1 93.56 242 LEU B O 1
ATOM 8413 N N . LEU B 1 243 ? -14.875 -39.594 -24.125 1 96.69 243 LEU B N 1
ATOM 8414 C CA . LEU B 1 243 ? -14.188 -38.375 -23.703 1 96.69 243 LEU B CA 1
ATOM 8415 C C . LEU B 1 243 ? -14.242 -38.219 -22.188 1 96.69 243 LEU B C 1
ATOM 8417 O O . LEU B 1 243 ? -13.422 -37.5 -21.609 1 96.69 243 LEU B O 1
ATOM 8421 N N . PHE B 1 244 ? -15.195 -38.875 -21.594 1 97.81 244 PHE B N 1
ATOM 8422 C CA . PHE B 1 244 ? -15.477 -38.562 -20.203 1 97.81 244 PHE B CA 1
ATOM 8423 C C . PHE B 1 244 ? -15.406 -39.812 -19.328 1 97.81 244 PHE B C 1
ATOM 8425 O O . PHE B 1 244 ? -15.688 -40.906 -19.797 1 97.81 244 PHE B O 1
ATOM 8432 N N . GLY B 1 245 ? -15.008 -39.594 -18.031 1 97.25 245 GLY B N 1
ATOM 8433 C CA . GLY B 1 245 ? -15.023 -40.688 -17.047 1 97.25 245 GLY B CA 1
ATOM 8434 C C . GLY B 1 245 ? -13.633 -41.094 -16.578 1 97.25 245 GLY B C 1
ATOM 8435 O O . GLY B 1 245 ? -12.633 -40.531 -17.047 1 97.25 245 GLY B O 1
ATOM 8436 N N . MET B 1 246 ? -13.664 -42 -15.672 1 96.88 246 MET B N 1
ATOM 8437 C CA . MET B 1 246 ? -12.406 -42.531 -15.156 1 96.88 246 MET B CA 1
ATOM 8438 C C . MET B 1 246 ? -11.609 -43.188 -16.266 1 96.88 246 MET B C 1
ATOM 8440 O O . MET B 1 246 ? -12.18 -43.844 -17.141 1 96.88 246 MET B O 1
ATOM 8444 N N . ASN B 1 247 ? -10.344 -43 -16.266 1 96.38 247 ASN B N 1
ATOM 8445 C CA . ASN B 1 247 ? -9.453 -43.594 -17.266 1 96.38 247 ASN B CA 1
ATOM 8446 C C . ASN B 1 247 ? -8.18 -44.125 -16.625 1 96.38 247 ASN B C 1
ATOM 8448 O O . ASN B 1 247 ? -7.941 -43.938 -15.438 1 96.38 247 ASN B O 1
ATOM 8452 N N . GLN B 1 248 ? -7.387 -44.781 -17.406 1 94.25 248 GLN B N 1
ATOM 8453 C CA . GLN B 1 248 ? -6.215 -45.469 -16.906 1 94.25 248 GLN B CA 1
ATOM 8454 C C . GLN B 1 248 ? -5.184 -44.5 -16.344 1 94.25 248 GLN B C 1
ATOM 8456 O O . GLN B 1 248 ? -4.527 -44.781 -15.344 1 94.25 248 GLN B O 1
ATOM 8461 N N . GLY B 1 249 ? -5.07 -43.406 -17.016 1 93.88 249 GLY B N 1
ATOM 8462 C CA . GLY B 1 249 ? -4.098 -42.438 -16.562 1 93.88 249 GLY B CA 1
ATOM 8463 C C . GLY B 1 249 ? -4.355 -41.938 -15.156 1 93.88 249 GLY B C 1
ATOM 8464 O O . GLY B 1 249 ? -3.439 -41.906 -14.328 1 93.88 249 GLY B O 1
ATOM 8465 N N . VAL B 1 250 ? -5.578 -41.594 -14.852 1 96.56 250 VAL B N 1
ATOM 8466 C CA . VAL B 1 250 ? -5.934 -41.062 -13.539 1 96.56 250 VAL B CA 1
ATOM 8467 C C . VAL B 1 250 ? -5.902 -42.188 -12.5 1 96.56 250 VAL B C 1
ATOM 8469 O O . VAL B 1 250 ? -5.453 -42 -11.367 1 96.56 250 VAL B O 1
ATOM 8472 N N . GLU B 1 251 ? -6.367 -43.375 -12.883 1 96.12 251 GLU B N 1
ATOM 8473 C CA . GLU B 1 251 ? -6.355 -44.531 -11.961 1 96.12 251 GLU B CA 1
ATOM 8474 C C . GLU B 1 251 ? -4.934 -44.875 -11.531 1 96.12 251 GLU B C 1
ATOM 8476 O O . GLU B 1 251 ? -4.68 -45.094 -10.344 1 96.12 251 GLU B O 1
ATOM 8481 N N . ASN B 1 252 ? -4.105 -44.875 -12.484 1 95.62 252 ASN B N 1
ATOM 8482 C CA . ASN B 1 252 ? -2.701 -45.094 -12.172 1 95.62 252 ASN B CA 1
ATOM 8483 C C . ASN B 1 252 ? -2.145 -44.062 -11.227 1 95.62 252 ASN B C 1
ATOM 8485 O O . ASN B 1 252 ? -1.4 -44.375 -10.297 1 95.62 252 ASN B O 1
ATOM 8489 N N . THR B 1 253 ? -2.471 -42.875 -11.492 1 97.19 253 THR B N 1
ATOM 8490 C CA . THR B 1 253 ? -1.982 -41.781 -10.664 1 97.19 253 THR B CA 1
ATOM 8491 C C . THR B 1 253 ? -2.512 -41.875 -9.242 1 97.19 253 THR B C 1
ATOM 8493 O O . THR B 1 253 ? -1.773 -41.656 -8.281 1 97.19 253 THR B O 1
ATOM 8496 N N . LEU B 1 254 ? -3.775 -42.188 -9.117 1 96.69 254 LEU B N 1
ATOM 8497 C CA . LEU B 1 254 ? -4.367 -42.344 -7.793 1 96.69 254 LEU B CA 1
ATOM 8498 C C . LEU B 1 254 ? -3.697 -43.5 -7.039 1 96.69 254 LEU B C 1
ATOM 8500 O O . LEU B 1 254 ? -3.498 -43.406 -5.824 1 96.69 254 LEU B O 1
ATOM 8504 N N . THR B 1 255 ? -3.365 -44.5 -7.766 1 95.88 255 THR B N 1
ATOM 8505 C CA . THR B 1 255 ? -2.654 -45.625 -7.164 1 95.88 255 THR B CA 1
ATOM 8506 C C . THR B 1 255 ? -1.276 -45.219 -6.672 1 95.88 255 THR B C 1
ATOM 8508 O O . THR B 1 255 ? -0.844 -45.594 -5.59 1 95.88 255 THR B O 1
ATOM 8511 N N . ILE B 1 256 ? -0.625 -44.438 -7.469 1 96.31 256 ILE B N 1
ATOM 8512 C CA . ILE B 1 256 ? 0.674 -43.906 -7.074 1 96.31 256 ILE B CA 1
ATOM 8513 C C . ILE B 1 256 ? 0.535 -43.094 -5.777 1 96.31 256 ILE B C 1
ATOM 8515 O O . ILE B 1 256 ? 1.36 -43.219 -4.867 1 96.31 256 ILE B O 1
ATOM 8519 N N . PHE B 1 257 ? -0.518 -42.281 -5.676 1 97.25 257 PHE B N 1
ATOM 8520 C CA . PHE B 1 257 ? -0.751 -41.469 -4.469 1 97.25 257 PHE B CA 1
ATOM 8521 C C . PHE B 1 257 ? -0.892 -42.375 -3.252 1 97.25 257 PHE B C 1
ATOM 8523 O O . PHE B 1 257 ? -0.274 -42.125 -2.213 1 97.25 257 PHE B O 1
ATOM 8530 N N . GLN B 1 258 ? -1.652 -43.375 -3.424 1 96.19 258 GLN B N 1
ATOM 8531 C CA . GLN B 1 258 ? -1.905 -44.312 -2.34 1 96.19 258 GLN B CA 1
ATOM 8532 C C . GLN B 1 258 ? -0.621 -45.031 -1.913 1 96.19 258 GLN B C 1
ATOM 8534 O O . GLN B 1 258 ? -0.357 -45.188 -0.719 1 96.19 258 GLN B O 1
ATOM 8539 N N . GLN B 1 259 ? 0.161 -45.438 -2.844 1 95.56 259 GLN B N 1
ATOM 8540 C CA . GLN B 1 259 ? 1.405 -46.156 -2.568 1 95.56 259 GLN B CA 1
ATOM 8541 C C . GLN B 1 259 ? 2.4 -45.25 -1.837 1 95.56 259 GLN B C 1
ATOM 8543 O O . GLN B 1 259 ? 3.127 -45.719 -0.955 1 95.56 259 GLN B O 1
ATOM 8548 N N . ILE B 1 260 ? 2.439 -44.062 -2.223 1 96.94 260 ILE B N 1
ATOM 8549 C CA . ILE B 1 260 ? 3.346 -43.094 -1.591 1 96.94 260 ILE B CA 1
ATOM 8550 C C . ILE B 1 260 ? 2.994 -42.969 -0.111 1 96.94 260 ILE B C 1
ATOM 8552 O O . ILE B 1 260 ? 3.877 -43 0.75 1 96.94 260 ILE B O 1
ATOM 8556 N N . ILE B 1 261 ? 1.683 -42.781 0.168 1 96.88 261 ILE B N 1
ATOM 8557 C CA . ILE B 1 261 ? 1.253 -42.625 1.554 1 96.88 261 ILE B CA 1
ATOM 8558 C C . ILE B 1 261 ? 1.571 -43.906 2.334 1 96.88 261 ILE B C 1
ATOM 8560 O O . ILE B 1 261 ? 2.104 -43.844 3.443 1 96.88 261 ILE B O 1
ATOM 8564 N N . CYS B 1 262 ? 1.312 -45.031 1.743 1 95.81 262 CYS B N 1
ATOM 8565 C CA . CYS B 1 262 ? 1.585 -46.312 2.375 1 95.81 262 CYS B CA 1
ATOM 8566 C C . CYS B 1 262 ? 3.072 -46.469 2.668 1 95.81 262 CYS B C 1
ATOM 8568 O O . CYS B 1 262 ? 3.451 -46.906 3.758 1 95.81 262 CYS B O 1
ATOM 8570 N N . LYS B 1 263 ? 3.852 -46.094 1.701 1 95.81 263 LYS B N 1
ATOM 8571 C CA . LYS B 1 263 ? 5.301 -46.188 1.855 1 95.81 263 LYS B CA 1
ATOM 8572 C C . LYS B 1 263 ? 5.801 -45.312 2.986 1 95.81 263 LYS B C 1
ATOM 8574 O O . LYS B 1 263 ? 6.664 -45.719 3.77 1 95.81 263 LYS B O 1
ATOM 8579 N N . LEU B 1 264 ? 5.305 -44.125 3.041 1 96.38 264 LEU B N 1
ATOM 8580 C CA . LEU B 1 264 ? 5.73 -43.188 4.062 1 96.38 264 LEU B CA 1
ATOM 8581 C C . LEU B 1 264 ? 5.328 -43.656 5.453 1 96.38 264 LEU B C 1
ATOM 8583 O O . LEU B 1 264 ? 6.047 -43.438 6.43 1 96.38 264 LEU B O 1
ATOM 8587 N N . LEU B 1 265 ? 4.168 -44.25 5.543 1 96.56 265 LEU B N 1
ATOM 8588 C CA . LEU B 1 265 ? 3.703 -44.781 6.82 1 96.56 265 LEU B CA 1
ATOM 8589 C C . LEU B 1 265 ? 4.57 -45.938 7.27 1 96.56 265 LEU B C 1
ATOM 8591 O O . LEU B 1 265 ? 4.758 -46.156 8.469 1 96.56 265 LEU B O 1
ATOM 8595 N N . ASN B 1 266 ? 5.152 -46.719 6.371 1 94.44 266 ASN B N 1
ATOM 8596 C CA . ASN B 1 266 ? 6.09 -47.781 6.656 1 94.44 266 ASN B CA 1
ATOM 8597 C C . ASN B 1 266 ? 5.586 -48.688 7.781 1 94.44 266 ASN B C 1
ATOM 8599 O O . ASN B 1 266 ? 6.25 -48.844 8.805 1 94.44 266 ASN B O 1
ATOM 8603 N N . PHE B 1 267 ? 4.422 -49.344 7.52 1 93.25 267 PHE B N 1
ATOM 8604 C CA . PHE B 1 267 ? 3.76 -50.188 8.516 1 93.25 267 PHE B CA 1
ATOM 8605 C C . PHE B 1 267 ? 4.68 -51.312 8.977 1 93.25 267 PHE B C 1
ATOM 8607 O O . PHE B 1 267 ? 5.387 -51.906 8.164 1 93.25 267 PHE B O 1
ATOM 8614 N N . LYS B 1 268 ? 4.836 -51.469 10.281 1 89.38 268 LYS B N 1
ATOM 8615 C CA . LYS B 1 268 ? 5.594 -52.562 10.891 1 89.38 268 LYS B CA 1
ATOM 8616 C C . LYS B 1 268 ? 4.777 -53.281 11.969 1 89.38 268 LYS B C 1
ATOM 8618 O O . LYS B 1 268 ? 3.955 -52.656 12.641 1 89.38 268 LYS B O 1
ATOM 8623 N N . LYS B 1 269 ? 4.848 -54.531 11.977 1 84.62 269 LYS B N 1
ATOM 8624 C CA . LYS B 1 269 ? 4.262 -55.312 13.07 1 84.62 269 LYS B CA 1
ATOM 8625 C C . LYS B 1 269 ? 5.316 -55.656 14.109 1 84.62 269 LYS B C 1
ATOM 8627 O O . LYS B 1 269 ? 6.258 -56.406 13.82 1 84.62 269 LYS B O 1
ATOM 8632 N N . ILE B 1 270 ? 5.348 -55 15.18 1 75.75 270 ILE B N 1
ATOM 8633 C CA . ILE B 1 270 ? 6.266 -55.312 16.281 1 75.75 270 ILE B CA 1
ATOM 8634 C C . ILE B 1 270 ? 5.488 -55.875 17.453 1 75.75 270 ILE B C 1
ATOM 8636 O O . ILE B 1 270 ? 4.633 -55.219 18.031 1 75.75 270 ILE B O 1
ATOM 8640 N N . ASN B 1 271 ? 5.941 -57.094 18.062 1 74.56 271 ASN B N 1
ATOM 8641 C CA . ASN B 1 271 ? 5.324 -57.781 19.188 1 74.56 271 ASN B CA 1
ATOM 8642 C C . ASN B 1 271 ? 3.799 -57.781 19.094 1 74.56 271 ASN B C 1
ATOM 8644 O O . ASN B 1 271 ? 3.117 -57.406 20.047 1 74.56 271 ASN B O 1
ATOM 8648 N N . GLU B 1 272 ? 3.098 -57.969 18 1 75.12 272 GLU B N 1
ATOM 8649 C CA . GLU B 1 272 ? 1.672 -58.094 17.703 1 75.12 272 GLU B CA 1
ATOM 8650 C C . GLU B 1 272 ? 0.989 -56.719 17.672 1 75.12 272 GLU B C 1
ATOM 8652 O O . GLU B 1 272 ? -0.233 -56.625 17.531 1 75.12 272 GLU B O 1
ATOM 8657 N N . GLU B 1 273 ? 1.857 -55.656 17.891 1 79.38 273 GLU B N 1
ATOM 8658 C CA . GLU B 1 273 ? 1.283 -54.312 17.828 1 79.38 273 GLU B CA 1
ATOM 8659 C C . GLU B 1 273 ? 1.579 -53.656 16.484 1 79.38 273 GLU B C 1
ATOM 8661 O O . GLU B 1 273 ? 2.688 -53.781 15.961 1 79.38 273 GLU B O 1
ATOM 8666 N N . PHE B 1 274 ? 0.576 -53.062 15.906 1 85.44 274 PHE B N 1
ATOM 8667 C CA . PHE B 1 274 ? 0.637 -52.375 14.633 1 85.44 274 PHE B CA 1
ATOM 8668 C C . PHE B 1 274 ? 1.177 -50.938 14.805 1 85.44 274 PHE B C 1
ATOM 8670 O O . PHE B 1 274 ? 0.6 -50.156 15.547 1 85.44 274 PHE B O 1
ATOM 8677 N N . THR B 1 275 ? 2.498 -50.719 14.266 1 90.56 275 THR B N 1
ATOM 8678 C CA . THR B 1 275 ? 3.08 -49.375 14.375 1 90.56 275 THR B CA 1
ATOM 8679 C C . THR B 1 275 ? 3.32 -48.781 12.992 1 90.56 275 THR B C 1
ATOM 8681 O O . THR B 1 275 ? 3.41 -49.5 12 1 90.56 275 THR B O 1
ATOM 8684 N N . TYR B 1 276 ? 3.266 -47.5 12.883 1 93.81 276 TYR B N 1
ATOM 8685 C CA . TYR B 1 276 ? 3.525 -46.781 11.633 1 93.81 276 TYR B CA 1
ATOM 8686 C C . TYR B 1 276 ? 4.27 -45.5 11.883 1 93.81 276 TYR B C 1
ATOM 8688 O O . TYR B 1 276 ? 4.305 -45 13.008 1 93.81 276 TYR B O 1
ATOM 8696 N N . ASN B 1 277 ? 4.922 -44.938 10.867 1 94.88 277 ASN B N 1
ATOM 8697 C CA . ASN B 1 277 ? 5.711 -43.719 10.922 1 94.88 277 ASN B CA 1
ATOM 8698 C C . ASN B 1 277 ? 4.816 -42.469 10.914 1 94.88 277 ASN B C 1
ATOM 8700 O O . ASN B 1 277 ? 3.916 -42.344 10.078 1 94.88 277 ASN B O 1
ATOM 8704 N N . THR B 1 278 ? 5 -41.594 11.898 1 93.19 278 THR B N 1
ATOM 8705 C CA . THR B 1 278 ? 4.199 -40.375 11.992 1 93.19 278 THR B CA 1
ATOM 8706 C C . THR B 1 278 ? 5.051 -39.156 11.703 1 93.19 278 THR B C 1
ATOM 8708 O O . THR B 1 278 ? 4.586 -38.031 11.852 1 93.19 278 THR B O 1
ATOM 8711 N N . ASN B 1 279 ? 6.34 -39.375 11.25 1 91.31 279 ASN B N 1
ATOM 8712 C CA . ASN B 1 279 ? 7.262 -38.25 11.102 1 91.31 279 ASN B CA 1
ATOM 8713 C C . ASN B 1 279 ? 7.281 -37.719 9.672 1 91.31 279 ASN B C 1
ATOM 8715 O O . ASN B 1 279 ? 8.344 -37.625 9.047 1 91.31 279 ASN B O 1
ATOM 8719 N N . PHE B 1 280 ? 6.117 -37.375 9.172 1 91.31 280 PHE B N 1
ATOM 8720 C CA . PHE B 1 280 ? 6 -36.719 7.875 1 91.31 280 PHE B CA 1
ATOM 8721 C C . PHE B 1 280 ? 4.773 -35.781 7.844 1 91.31 280 PHE B C 1
ATOM 8723 O O . PHE B 1 280 ? 3.914 -35.875 8.727 1 91.31 280 PHE B O 1
ATOM 8730 N N . ASN B 1 281 ? 4.699 -34.875 6.934 1 89.31 281 ASN B N 1
ATOM 8731 C CA . ASN B 1 281 ? 3.592 -33.938 6.789 1 89.31 281 ASN B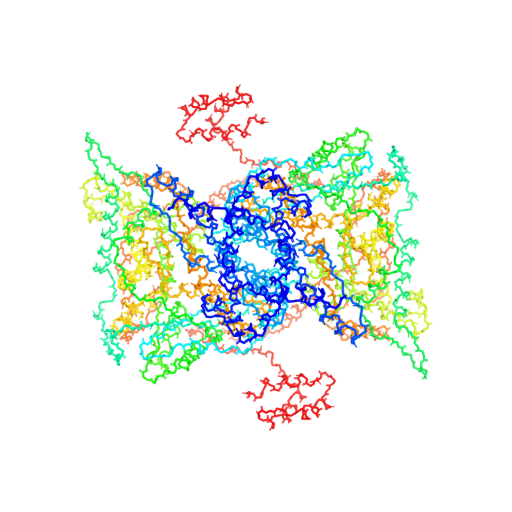 CA 1
ATOM 8732 C C . ASN B 1 281 ? 3.131 -33.844 5.34 1 89.31 281 ASN B C 1
ATOM 8734 O O . ASN B 1 281 ? 3.5 -34.656 4.504 1 89.31 281 ASN B O 1
ATOM 8738 N N . ALA B 1 282 ? 2.207 -32.906 5.074 1 88.38 282 ALA B N 1
ATOM 8739 C CA . ALA B 1 282 ? 1.62 -32.75 3.746 1 88.38 282 ALA B CA 1
ATOM 8740 C C . ALA B 1 282 ? 2.682 -32.375 2.717 1 88.38 282 ALA B C 1
ATOM 8742 O O . ALA B 1 282 ? 2.6 -32.781 1.555 1 88.38 282 ALA B O 1
ATOM 8743 N N . GLU B 1 283 ? 3.711 -31.609 3.1 1 86.19 283 GLU B N 1
ATOM 8744 C CA . GLU B 1 283 ? 4.773 -31.203 2.189 1 86.19 283 GLU B CA 1
ATOM 8745 C C . GLU B 1 283 ? 5.648 -32.375 1.789 1 86.19 283 GLU B C 1
ATOM 8747 O O . GLU B 1 283 ? 6.125 -32.469 0.654 1 86.19 283 GLU B O 1
ATOM 8752 N N . THR B 1 284 ? 5.875 -33.281 2.75 1 89.56 284 THR B N 1
ATOM 8753 C CA . THR B 1 284 ? 6.629 -34.5 2.443 1 89.56 284 THR B CA 1
ATOM 8754 C C . THR B 1 284 ? 5.922 -35.312 1.367 1 89.56 284 THR B C 1
ATOM 8756 O O . THR B 1 284 ? 6.555 -35.781 0.422 1 89.56 284 THR B O 1
ATOM 8759 N N . ILE B 1 285 ? 4.68 -35.438 1.546 1 92.44 285 ILE B N 1
ATOM 8760 C CA . ILE B 1 285 ? 3.883 -36.219 0.59 1 92.44 285 ILE B CA 1
ATOM 8761 C C . ILE B 1 285 ? 3.92 -35.531 -0.774 1 92.44 285 ILE B C 1
ATOM 8763 O O . ILE B 1 285 ? 4.098 -36.188 -1.802 1 92.44 285 ILE B O 1
ATOM 8767 N N . LYS B 1 286 ? 3.717 -34.25 -0.791 1 88.62 286 LYS B N 1
ATOM 8768 C CA . LYS B 1 286 ? 3.768 -33.5 -2.033 1 88.62 286 LYS B CA 1
ATOM 8769 C C . LYS B 1 286 ? 5.105 -33.688 -2.744 1 88.62 286 LYS B C 1
ATOM 8771 O O . LYS B 1 286 ? 5.145 -33.875 -3.963 1 88.62 286 LYS B O 1
ATOM 8776 N N . HIS B 1 287 ? 6.145 -33.688 -2.014 1 86.31 287 HIS B N 1
ATOM 8777 C CA . HIS B 1 287 ? 7.477 -33.875 -2.576 1 86.31 287 HIS B CA 1
ATOM 8778 C C . HIS B 1 287 ? 7.641 -35.25 -3.186 1 86.31 287 HIS B C 1
ATOM 8780 O O . HIS B 1 287 ? 8.219 -35.406 -4.266 1 86.31 287 HIS B O 1
ATOM 8786 N N . GLU B 1 288 ? 7.156 -36.25 -2.453 1 92.81 288 GLU B N 1
ATOM 8787 C CA . GLU B 1 288 ? 7.234 -37.594 -2.967 1 92.81 288 GLU B CA 1
ATOM 8788 C C . GLU B 1 288 ? 6.41 -37.781 -4.242 1 92.81 288 GLU B C 1
ATOM 8790 O O . GLU B 1 288 ? 6.805 -38.5 -5.156 1 92.81 288 GLU B O 1
ATOM 8795 N N . ILE B 1 289 ? 5.301 -37.094 -4.301 1 93.31 289 ILE B N 1
ATOM 8796 C CA . ILE B 1 289 ? 4.453 -37.156 -5.488 1 93.31 289 ILE B CA 1
ATOM 8797 C C . ILE B 1 289 ? 5.176 -36.5 -6.668 1 93.31 289 ILE B C 1
ATOM 8799 O O . ILE B 1 289 ? 5.227 -37.094 -7.762 1 93.31 289 ILE B O 1
ATOM 8803 N N . LEU B 1 290 ? 5.742 -35.375 -6.477 1 87.5 290 LEU B N 1
ATOM 8804 C CA . LEU B 1 290 ? 6.445 -34.656 -7.523 1 87.5 290 LEU B CA 1
ATOM 8805 C C . LEU B 1 290 ? 7.625 -35.469 -8.055 1 87.5 290 LEU B C 1
ATOM 8807 O O . LEU B 1 290 ? 7.949 -35.406 -9.242 1 87.5 290 LEU B O 1
ATOM 8811 N N . ASN B 1 291 ? 8.195 -36.219 -7.207 1 86.06 291 ASN B N 1
ATOM 8812 C CA . ASN B 1 291 ? 9.352 -37.031 -7.59 1 86.06 291 ASN B CA 1
ATOM 8813 C C . ASN B 1 291 ? 8.93 -38.25 -8.398 1 86.06 291 ASN B C 1
ATOM 8815 O O . ASN B 1 291 ? 9.734 -38.812 -9.164 1 86.06 291 ASN B O 1
ATOM 8819 N N . LYS B 1 292 ? 7.715 -38.656 -8.211 1 90.94 292 LYS B N 1
ATOM 8820 C CA . LYS B 1 292 ? 7.266 -39.875 -8.844 1 90.94 292 LYS B CA 1
ATOM 8821 C C . LYS B 1 292 ? 6.562 -39.594 -10.164 1 90.94 292 LYS B C 1
ATOM 8823 O O . LYS B 1 292 ? 6.516 -40.469 -11.047 1 90.94 292 LYS B O 1
ATOM 8828 N N . LEU B 1 293 ? 6.02 -38.469 -10.32 1 89.62 293 LEU B N 1
ATOM 8829 C CA . LEU B 1 293 ? 5.254 -38.188 -11.523 1 89.62 293 LEU B CA 1
ATOM 8830 C C . LEU B 1 293 ? 6.184 -37.844 -12.688 1 89.62 293 LEU B C 1
ATOM 8832 O O . LEU B 1 293 ? 7.266 -37.281 -12.484 1 89.62 293 LEU B O 1
ATOM 8836 N N . ASP B 1 294 ? 5.699 -38.156 -13.852 1 85.69 294 ASP B N 1
ATOM 8837 C CA . ASP B 1 294 ? 6.441 -37.844 -15.062 1 85.69 294 ASP B CA 1
ATOM 8838 C C . ASP B 1 294 ? 6.293 -36.375 -15.438 1 85.69 294 ASP B C 1
ATOM 8840 O O . ASP B 1 294 ? 5.18 -35.844 -15.438 1 85.69 294 ASP B O 1
ATOM 8844 N N . TYR B 1 295 ? 7.418 -35.781 -15.719 1 83.69 295 TYR B N 1
ATOM 8845 C CA . TYR B 1 295 ? 7.402 -34.406 -16.172 1 83.69 295 TYR B CA 1
ATOM 8846 C C . TYR B 1 295 ? 7.125 -34.312 -17.672 1 83.69 295 TYR B C 1
ATOM 8848 O O . TYR B 1 295 ? 7.586 -35.188 -18.438 1 83.69 295 TYR B O 1
ATOM 8856 N N . GLY B 1 296 ? 6.246 -33.469 -18.016 1 76.44 296 GLY B N 1
ATOM 8857 C CA . GLY B 1 296 ? 5.883 -33.406 -19.422 1 76.44 296 GLY B CA 1
ATOM 8858 C C . GLY B 1 296 ? 6.641 -32.312 -20.188 1 76.44 296 GLY B C 1
ATOM 8859 O O . GLY B 1 296 ? 7.023 -32.5 -21.344 1 76.44 296 GLY B O 1
ATOM 8860 N N . SER B 1 297 ? 6.637 -31.031 -19.688 1 67.19 297 SER B N 1
ATOM 8861 C CA . SER B 1 297 ? 7.098 -29.891 -20.469 1 67.19 297 SER B CA 1
ATOM 8862 C C . SER B 1 297 ? 8.625 -29.812 -20.5 1 67.19 297 SER B C 1
ATOM 8864 O O . SER B 1 297 ? 9.266 -29.75 -19.453 1 67.19 297 SER B O 1
ATOM 8866 N N . CYS B 1 298 ? 9.18 -30.172 -21.688 1 63.47 298 CYS B N 1
ATOM 8867 C CA . CYS B 1 298 ? 10.625 -30.219 -21.891 1 63.47 298 CYS B CA 1
ATOM 8868 C C . CYS B 1 298 ? 11.125 -28.922 -22.516 1 63.47 298 CYS B C 1
ATOM 8870 O O . CYS B 1 298 ? 12.328 -28.656 -22.547 1 63.47 298 CYS B O 1
ATOM 8872 N N . GLY B 1 299 ? 10.195 -28.141 -22.875 1 65.88 299 GLY B N 1
ATOM 8873 C CA . GLY B 1 299 ? 10.664 -26.984 -23.641 1 65.88 299 GLY B CA 1
ATOM 8874 C C . GLY B 1 299 ? 11.055 -25.812 -22.75 1 65.88 299 GLY B C 1
ATOM 8875 O O . GLY B 1 299 ? 10.891 -25.859 -21.531 1 65.88 299 GLY B O 1
ATOM 8876 N N . GLU B 1 300 ? 11.727 -24.875 -23.391 1 71.81 300 GLU B N 1
ATOM 8877 C CA . GLU B 1 300 ? 12.117 -23.625 -22.734 1 71.81 300 GLU B CA 1
ATOM 8878 C C . GLU B 1 300 ? 10.898 -22.781 -22.391 1 71.81 300 GLU B C 1
ATOM 8880 O O . GLU B 1 300 ? 9.812 -23 -22.938 1 71.81 300 GLU B O 1
ATOM 8885 N N . SER B 1 301 ? 11.055 -21.984 -21.422 1 76.56 301 SER B N 1
ATOM 8886 C CA . SER B 1 301 ? 9.969 -21.062 -21.094 1 76.56 301 SER B CA 1
ATOM 8887 C C . SER B 1 301 ? 9.602 -20.188 -22.297 1 76.56 301 SER B C 1
ATOM 8889 O O . SER B 1 301 ? 10.484 -19.703 -23 1 76.56 301 SER B O 1
ATOM 8891 N N . PRO B 1 302 ? 8.336 -20.094 -22.5 1 85.88 302 PRO B N 1
ATOM 8892 C CA . PRO B 1 302 ? 7.902 -19.281 -23.641 1 85.88 302 PRO B CA 1
ATOM 8893 C C . PRO B 1 302 ? 8.242 -17.797 -23.484 1 85.88 302 PRO B C 1
ATOM 8895 O O . PRO B 1 302 ? 8.352 -17.312 -22.359 1 85.88 302 PRO B O 1
ATOM 8898 N N . ASN B 1 303 ? 8.445 -17.188 -24.625 1 86.88 303 ASN B N 1
ATOM 8899 C CA . ASN B 1 303 ? 8.508 -15.734 -24.625 1 86.88 303 ASN B CA 1
ATOM 8900 C C . ASN B 1 303 ? 7.145 -15.109 -24.344 1 86.88 303 ASN B C 1
ATOM 8902 O O . ASN B 1 303 ? 6.129 -15.578 -24.859 1 86.88 303 ASN B O 1
ATOM 8906 N N . ILE B 1 304 ? 7.137 -14.203 -23.5 1 89.88 304 ILE B N 1
ATOM 8907 C CA . ILE B 1 304 ? 5.887 -13.547 -23.125 1 89.88 304 ILE B CA 1
ATOM 8908 C C . ILE B 1 304 ? 5.82 -12.164 -23.766 1 89.88 304 ILE B C 1
ATOM 8910 O O . ILE B 1 304 ? 6.773 -11.391 -23.688 1 89.88 304 ILE B O 1
ATOM 8914 N N . VAL B 1 305 ? 4.688 -11.844 -24.453 1 92.81 305 VAL B N 1
ATOM 8915 C CA . VAL B 1 305 ? 4.48 -10.516 -25.031 1 92.81 305 VAL B CA 1
ATOM 8916 C C . VAL B 1 305 ? 3.109 -9.984 -24.625 1 92.81 305 VAL B C 1
ATOM 8918 O O . VAL B 1 305 ? 2.09 -10.641 -24.828 1 92.81 305 VAL B O 1
ATOM 8921 N N . ILE B 1 306 ? 3.062 -8.914 -23.969 1 93.19 306 ILE B N 1
ATOM 8922 C CA . ILE B 1 306 ? 1.812 -8.211 -23.703 1 93.19 306 ILE B CA 1
ATOM 8923 C C . ILE B 1 306 ? 1.435 -7.352 -24.906 1 93.19 306 ILE B C 1
ATOM 8925 O O . ILE B 1 306 ? 2.225 -6.512 -25.344 1 93.19 306 ILE B O 1
ATOM 8929 N N . LEU B 1 307 ? 0.265 -7.516 -25.438 1 95.44 307 LEU B N 1
ATOM 8930 C CA . LEU B 1 307 ? -0.148 -6.855 -26.656 1 95.44 307 LEU B CA 1
ATOM 8931 C C . LEU B 1 307 ? -1.144 -5.738 -26.375 1 95.44 307 LEU B C 1
ATOM 8933 O O . LEU B 1 307 ? -1.522 -5.523 -25.219 1 95.44 307 LEU B O 1
ATOM 8937 N N . GLU B 1 308 ? -1.483 -5.02 -27.453 1 93.56 308 GLU B N 1
ATOM 8938 C CA . GLU B 1 308 ? -2.508 -3.986 -27.328 1 93.56 308 GLU B CA 1
ATOM 8939 C C . GLU B 1 308 ? -3.82 -4.574 -26.812 1 93.56 308 GLU B C 1
ATOM 8941 O O . GLU B 1 308 ? -4.285 -5.602 -27.312 1 93.56 308 GLU B O 1
ATOM 8946 N N . PRO B 1 309 ? -4.383 -3.959 -25.75 1 94.31 309 PRO B N 1
ATOM 8947 C CA . PRO B 1 309 ? -5.602 -4.523 -25.156 1 94.31 309 PRO B CA 1
ATOM 8948 C C . PRO B 1 309 ? -6.84 -4.289 -26.016 1 94.31 309 PRO B C 1
ATOM 8950 O O . PRO B 1 309 ? -6.859 -3.369 -26.844 1 94.31 309 PRO B O 1
ATOM 8953 N N . GLY B 1 310 ? -7.801 -5.215 -25.875 1 94.38 310 GLY B N 1
ATOM 8954 C CA . GLY B 1 310 ? -9.117 -4.984 -26.453 1 94.38 310 GLY B CA 1
ATOM 8955 C C . GLY B 1 310 ? -10.039 -4.191 -25.547 1 94.38 310 GLY B C 1
ATOM 8956 O O . GLY B 1 310 ? -9.609 -3.699 -24.5 1 94.38 310 GLY B O 1
ATOM 8957 N N . SER B 1 311 ? -11.211 -3.986 -25.984 1 90.5 311 SER B N 1
ATOM 8958 C CA . SER B 1 311 ? -12.219 -3.312 -25.188 1 90.5 311 SER B CA 1
ATOM 8959 C C . SER B 1 311 ? -12.852 -4.266 -24.172 1 90.5 311 SER B C 1
ATOM 8961 O O . SER B 1 311 ? -12.398 -5.406 -24.031 1 90.5 311 SER B O 1
ATOM 8963 N N . ASN B 1 312 ? -13.836 -3.834 -23.5 1 87.75 312 ASN B N 1
ATOM 8964 C CA . ASN B 1 312 ? -14.523 -4.629 -22.484 1 87.75 312 ASN B CA 1
ATOM 8965 C C . ASN B 1 312 ? -15 -5.965 -23.047 1 87.75 312 ASN B C 1
ATOM 8967 O O . ASN B 1 312 ? -15.758 -6 -24.016 1 87.75 312 ASN B O 1
ATOM 8971 N N . PRO B 1 313 ? -14.578 -7.051 -22.406 1 87.19 313 PRO B N 1
ATOM 8972 C CA . PRO B 1 313 ? -14.859 -8.375 -22.969 1 87.19 313 PRO B CA 1
ATOM 8973 C C . PRO B 1 313 ? -16.281 -8.859 -22.672 1 87.19 313 PRO B C 1
ATOM 8975 O O . PRO B 1 313 ? -16.547 -10.062 -22.734 1 87.19 313 PRO B O 1
ATOM 8978 N N . ASN B 1 314 ? -17.266 -8.023 -22.438 1 84.25 314 ASN B N 1
ATOM 8979 C CA . ASN B 1 314 ? -18.594 -8.43 -22.031 1 84.25 314 ASN B CA 1
ATOM 8980 C C . ASN B 1 314 ? -19.516 -8.648 -23.219 1 84.25 314 ASN B C 1
ATOM 8982 O O . ASN B 1 314 ? -20.734 -8.82 -23.062 1 84.25 314 ASN B O 1
ATOM 8986 N N . SER B 1 315 ? -19 -8.625 -24.453 1 89.94 315 SER B N 1
ATOM 8987 C CA . SER B 1 315 ? -19.828 -8.906 -25.625 1 89.94 315 SER B CA 1
ATOM 8988 C C . SER B 1 315 ? -19.094 -9.836 -26.594 1 89.94 315 SER B C 1
ATOM 8990 O O . SER B 1 315 ? -17.859 -9.844 -26.641 1 89.94 315 SER B O 1
ATOM 8992 N N . ASP B 1 316 ? -19.906 -10.656 -27.328 1 92.62 316 ASP B N 1
ATOM 8993 C CA . ASP B 1 316 ? -19.359 -11.586 -28.312 1 92.62 316 ASP B CA 1
ATOM 8994 C C . ASP B 1 316 ? -18.625 -10.836 -29.438 1 92.62 316 ASP B C 1
ATOM 8996 O O . ASP B 1 316 ? -17.609 -11.305 -29.922 1 92.62 316 ASP B O 1
ATOM 9000 N N . GLU B 1 317 ? -19.141 -9.695 -29.703 1 93.56 317 GLU B N 1
ATOM 9001 C CA . GLU B 1 317 ? -18.547 -8.891 -30.766 1 93.56 317 GLU B CA 1
ATOM 9002 C C . GLU B 1 317 ? -17.156 -8.406 -30.375 1 93.56 317 GLU B C 1
ATOM 9004 O O . GLU B 1 317 ? -16.234 -8.422 -31.203 1 93.56 317 GLU B O 1
ATOM 9009 N N . GLU B 1 318 ? -17.062 -7.992 -29.156 1 95 318 GLU B N 1
ATOM 9010 C CA . GLU B 1 318 ? -15.766 -7.504 -28.688 1 95 318 GLU B CA 1
ATOM 9011 C C . GLU B 1 318 ? -14.734 -8.633 -28.641 1 95 318 GLU B C 1
ATOM 9013 O O . GLU B 1 318 ? -13.555 -8.422 -28.953 1 95 318 GLU B O 1
ATOM 9018 N N . ILE B 1 319 ? -15.18 -9.781 -28.219 1 96.44 319 ILE B N 1
ATOM 9019 C CA . ILE B 1 319 ? -14.273 -10.922 -28.156 1 96.44 319 ILE B CA 1
ATOM 9020 C C . ILE B 1 319 ? -13.852 -11.32 -29.578 1 96.44 319 ILE B C 1
ATOM 9022 O O . ILE B 1 319 ? -12.695 -11.688 -29.812 1 96.44 319 ILE B O 1
ATOM 9026 N N . PHE B 1 320 ? -14.828 -11.258 -30.516 1 97 320 PHE B N 1
ATOM 9027 C CA . PHE B 1 320 ? -14.5 -11.539 -31.906 1 97 320 PHE B CA 1
ATOM 9028 C C . PHE B 1 320 ? -13.484 -10.539 -32.438 1 97 320 PHE B C 1
ATOM 9030 O O . PHE B 1 320 ? -12.531 -10.906 -33.125 1 97 320 PHE B O 1
ATOM 9037 N N . HIS B 1 321 ? -13.695 -9.297 -32.094 1 97 321 HIS B N 1
ATOM 9038 C CA . HIS B 1 321 ? -12.75 -8.258 -32.5 1 97 321 HIS B CA 1
ATOM 9039 C C . HIS B 1 321 ? -11.352 -8.547 -31.953 1 97 321 HIS B C 1
ATOM 9041 O O . HIS B 1 321 ? -10.352 -8.328 -32.625 1 97 321 HIS B O 1
ATOM 9047 N N . VAL B 1 322 ? -11.266 -8.977 -30.75 1 97.19 322 VAL B N 1
ATOM 9048 C CA . VAL B 1 322 ? -9.992 -9.312 -30.125 1 97.19 322 VAL B CA 1
ATOM 9049 C C . VAL B 1 322 ? -9.312 -10.438 -30.891 1 97.19 322 VAL B C 1
ATOM 9051 O O . VAL B 1 322 ? -8.094 -10.422 -31.094 1 97.19 322 VAL B O 1
ATOM 9054 N N . ALA B 1 323 ? -10.047 -11.445 -31.297 1 96.62 323 ALA B N 1
ATOM 9055 C CA . ALA B 1 323 ? -9.516 -12.523 -32.125 1 96.62 323 ALA B CA 1
ATOM 9056 C C . ALA B 1 323 ? -8.945 -11.984 -33.438 1 96.62 323 ALA B C 1
ATOM 9058 O O . ALA B 1 323 ? -7.883 -12.422 -33.875 1 96.62 323 ALA B O 1
ATOM 9059 N N . GLU B 1 324 ? -9.641 -11.008 -33.969 1 95.75 324 GLU B N 1
ATOM 9060 C CA . GLU B 1 324 ? -9.172 -10.391 -35.219 1 95.75 324 GLU B CA 1
ATOM 9061 C C . GLU B 1 324 ? -7.867 -9.633 -35 1 95.75 324 GLU B C 1
ATOM 9063 O O . GLU B 1 324 ? -6.996 -9.617 -35.875 1 95.75 324 GLU B O 1
ATOM 9068 N N . MET B 1 325 ? -7.773 -9.047 -33.875 1 96.19 325 MET B N 1
ATOM 9069 C CA . MET B 1 325 ? -6.535 -8.359 -33.531 1 96.19 325 MET B CA 1
ATOM 9070 C C . MET B 1 325 ? -5.355 -9.328 -33.5 1 96.19 325 MET B C 1
ATOM 9072 O O . MET B 1 325 ? -4.27 -9 -33.969 1 96.19 325 MET B O 1
ATOM 9076 N N . TYR B 1 326 ? -5.566 -10.508 -32.938 1 97 326 TYR B N 1
ATOM 9077 C CA . TYR B 1 326 ? -4.508 -11.516 -32.938 1 97 326 TYR B CA 1
ATOM 9078 C C . TYR B 1 326 ? -4.156 -11.945 -34.344 1 97 326 TYR B C 1
ATOM 9080 O O . TYR B 1 326 ? -2.986 -12.164 -34.656 1 97 326 TYR B O 1
ATOM 9088 N N . LYS B 1 327 ? -5.188 -12.094 -35.156 1 95.12 327 LYS B N 1
ATOM 9089 C CA . LYS B 1 327 ? -4.961 -12.469 -36.531 1 95.12 327 LYS B CA 1
ATOM 9090 C C . LYS B 1 327 ? -3.992 -11.5 -37.219 1 95.12 327 LYS B C 1
ATOM 9092 O O . LYS B 1 327 ? -3.084 -11.922 -37.938 1 95.12 327 LYS B O 1
ATOM 9097 N N . LYS B 1 328 ? -4.184 -10.273 -36.938 1 94.19 328 LYS B N 1
ATOM 9098 C CA . LYS B 1 328 ? -3.328 -9.234 -37.5 1 94.19 328 LYS B CA 1
ATOM 9099 C C . LYS B 1 328 ? -1.931 -9.281 -36.875 1 94.19 328 LYS B C 1
ATOM 9101 O O . LYS B 1 328 ? -0.93 -9.242 -37.594 1 94.19 328 LYS B O 1
ATOM 9106 N N . ASP B 1 329 ? -1.842 -9.367 -35.594 1 94.69 329 ASP B N 1
ATOM 9107 C CA . ASP B 1 329 ? -0.566 -9.352 -34.875 1 94.69 329 ASP B CA 1
ATOM 9108 C C . ASP B 1 329 ? 0.306 -10.539 -35.281 1 94.69 329 ASP B C 1
ATOM 9110 O O . ASP B 1 329 ? 1.52 -10.398 -35.438 1 94.69 329 ASP B O 1
ATOM 9114 N N . PHE B 1 330 ? -0.348 -11.742 -35.438 1 94.19 330 PHE B N 1
ATOM 9115 C CA . PHE B 1 330 ? 0.385 -12.969 -35.75 1 94.19 330 PHE B CA 1
ATOM 9116 C C . PHE B 1 330 ? 0.587 -13.117 -37.25 1 94.19 330 PHE B C 1
ATOM 9118 O O . PHE B 1 330 ? 1.225 -14.07 -37.688 1 94.19 330 PHE B O 1
ATOM 9125 N N . ALA B 1 331 ? 0.09 -12.195 -38.031 1 89.88 331 ALA B N 1
ATOM 9126 C CA . ALA B 1 331 ? 0.148 -12.289 -39.469 1 89.88 331 ALA B CA 1
ATOM 9127 C C . ALA B 1 331 ? -0.304 -13.664 -39.969 1 89.88 331 ALA B C 1
ATOM 9129 O O . ALA B 1 331 ? 0.401 -14.328 -40.719 1 89.88 331 ALA B O 1
ATOM 9130 N N . MET B 1 332 ? -1.453 -14.062 -39.5 1 89.88 332 MET B N 1
ATOM 9131 C CA . MET B 1 332 ? -1.932 -15.414 -39.75 1 89.88 332 MET B CA 1
ATOM 9132 C C . MET B 1 332 ? -2.471 -15.547 -41.156 1 89.88 332 MET B C 1
ATOM 9134 O O . MET B 1 332 ? -3.119 -14.625 -41.688 1 89.88 332 MET B O 1
ATOM 9138 N N . GLU B 1 333 ? -2.211 -16.734 -41.656 1 82.19 333 GLU B N 1
ATOM 9139 C CA . GLU B 1 333 ? -2.832 -17.078 -42.906 1 82.19 333 GLU B CA 1
ATOM 9140 C C . GLU B 1 333 ? -4.305 -17.438 -42.719 1 82.19 333 GLU B C 1
ATOM 9142 O O . GLU B 1 333 ? -4.746 -17.719 -41.625 1 82.19 333 GLU B O 1
ATOM 9147 N N . SER B 1 334 ? -5.035 -17.422 -43.812 1 77.62 334 SER B N 1
ATOM 9148 C CA . SER B 1 334 ? -6.484 -17.594 -43.75 1 77.62 334 SER B CA 1
ATOM 9149 C C . SER B 1 334 ? -6.863 -18.969 -43.25 1 77.62 334 SER B C 1
ATOM 9151 O O . SER B 1 334 ? -7.898 -19.141 -42.594 1 77.62 334 SER B O 1
ATOM 9153 N N . ASP B 1 335 ? -6.027 -19.953 -43.469 1 80.38 335 ASP B N 1
ATOM 9154 C CA . ASP B 1 335 ? -6.422 -21.312 -43.094 1 80.38 335 ASP B CA 1
ATOM 9155 C C . ASP B 1 335 ? -5.66 -21.797 -41.875 1 80.38 335 ASP B C 1
ATOM 9157 O O . ASP B 1 335 ? -5.648 -22.984 -41.562 1 80.38 335 ASP B O 1
ATOM 9161 N N . SER B 1 336 ? -5.105 -20.906 -41.094 1 87.81 336 SER B N 1
ATOM 9162 C CA . SER B 1 336 ? -4.371 -21.266 -39.875 1 87.81 336 SER B CA 1
ATOM 9163 C C . SER B 1 336 ? -5.238 -21.109 -38.656 1 87.81 336 SER B C 1
ATOM 9165 O O . SER B 1 336 ? -6.09 -20.219 -38.594 1 87.81 336 SER B O 1
ATOM 9167 N N . PHE B 1 337 ? -5 -21.984 -37.688 1 93.5 337 PHE B N 1
ATOM 9168 C CA . PHE B 1 337 ? -5.797 -21.969 -36.469 1 93.5 337 PHE B CA 1
ATOM 9169 C C . PHE B 1 337 ? -5.254 -20.938 -35.469 1 93.5 337 PHE B C 1
ATOM 9171 O O . PHE B 1 337 ? -4.035 -20.781 -35.344 1 93.5 337 PHE B O 1
ATOM 9178 N N . LEU B 1 338 ? -6.109 -20.25 -34.875 1 96.25 338 LEU B N 1
ATOM 9179 C CA . LEU B 1 338 ? -5.785 -19.375 -33.719 1 96.25 338 LEU B CA 1
ATOM 9180 C C . LEU B 1 338 ? -6.121 -20.062 -32.406 1 96.25 338 LEU B C 1
ATOM 9182 O O . LEU B 1 338 ? -7.297 -20.25 -32.094 1 96.25 338 LEU B O 1
ATOM 9186 N N . ASP B 1 339 ? -5.086 -20.469 -31.719 1 96.88 339 ASP B N 1
ATOM 9187 C CA . ASP B 1 339 ? -5.27 -21.062 -30.391 1 96.88 339 ASP B CA 1
ATOM 9188 C C . ASP B 1 339 ? -5.352 -19.984 -29.312 1 96.88 339 ASP B C 1
ATOM 9190 O O . ASP B 1 339 ? -4.43 -19.188 -29.172 1 96.88 339 ASP B O 1
ATOM 9194 N N . ILE B 1 340 ? -6.441 -19.938 -28.516 1 97.75 340 ILE B N 1
ATOM 9195 C CA . ILE B 1 340 ? -6.637 -18.875 -27.531 1 97.75 340 ILE B CA 1
ATOM 9196 C C . ILE B 1 340 ? -7.043 -19.5 -26.188 1 97.75 340 ILE B C 1
ATOM 9198 O O . ILE B 1 340 ? -8.078 -20.172 -26.094 1 97.75 340 ILE B O 1
ATOM 9202 N N . VAL B 1 341 ? -6.242 -19.281 -25.156 1 97.75 341 VAL B N 1
ATOM 9203 C CA . VAL B 1 341 ? -6.559 -19.703 -23.797 1 97.75 341 VAL B CA 1
ATOM 9204 C C . VAL B 1 341 ? -7.398 -18.641 -23.094 1 97.75 341 VAL B C 1
ATOM 9206 O O . VAL B 1 341 ? -7.137 -17.453 -23.234 1 97.75 341 VAL B O 1
ATOM 9209 N N . ALA B 1 342 ? -8.414 -19.016 -22.391 1 96.62 342 ALA B N 1
ATOM 9210 C CA . ALA B 1 342 ? -9.25 -18.062 -21.672 1 96.62 342 ALA B CA 1
ATOM 9211 C C . ALA B 1 342 ? -9.938 -18.719 -20.484 1 96.62 342 ALA B C 1
ATOM 9213 O O . ALA B 1 342 ? -10 -19.953 -20.391 1 96.62 342 ALA B O 1
ATOM 9214 N N . ASP B 1 343 ? -10.43 -17.938 -19.625 1 94.38 343 ASP B N 1
ATOM 9215 C CA . ASP B 1 343 ? -11.273 -18.453 -18.547 1 94.38 343 ASP B CA 1
ATOM 9216 C C . ASP B 1 343 ? -12.641 -18.891 -19.078 1 94.38 343 ASP B C 1
ATOM 9218 O O . ASP B 1 343 ? -12.93 -18.734 -20.266 1 94.38 343 ASP B O 1
ATOM 9222 N N . GLU B 1 344 ? -13.445 -19.438 -18.219 1 96.19 344 GLU B N 1
ATOM 9223 C CA . GLU B 1 344 ? -14.672 -20.109 -18.625 1 96.19 344 GLU B CA 1
ATOM 9224 C C . GLU B 1 344 ? -15.625 -19.125 -19.312 1 96.19 344 GLU B C 1
ATOM 9226 O O . GLU B 1 344 ? -16.188 -19.438 -20.359 1 96.19 344 GLU B O 1
ATOM 9231 N N . ALA B 1 345 ? -15.844 -17.906 -18.859 1 94.38 345 ALA B N 1
ATOM 9232 C CA . ALA B 1 345 ? -16.781 -16.938 -19.406 1 94.38 345 ALA B CA 1
ATOM 9233 C C . ALA B 1 345 ? -16.359 -16.5 -20.812 1 94.38 345 ALA B C 1
ATOM 9235 O O . ALA B 1 345 ? -17.172 -16.453 -21.734 1 94.38 345 ALA B O 1
ATOM 9236 N N . ILE B 1 346 ? -15.102 -16.156 -20.938 1 96 346 ILE B N 1
ATOM 9237 C CA . ILE B 1 346 ? -14.586 -15.727 -22.234 1 96 346 ILE B CA 1
ATOM 9238 C C . ILE B 1 346 ? -14.508 -16.922 -23.172 1 96 346 ILE B C 1
ATOM 9240 O O . ILE B 1 346 ? -14.766 -16.797 -24.375 1 96 346 ILE B O 1
ATOM 9244 N N . PHE B 1 347 ? -14.195 -18.094 -22.641 1 97.06 347 PHE B N 1
ATOM 9245 C CA . PHE B 1 347 ? -14.156 -19.344 -23.406 1 97.06 347 PHE B CA 1
ATOM 9246 C C . PHE B 1 347 ? -15.492 -19.594 -24.094 1 97.06 347 PHE B C 1
ATOM 9248 O O . PHE B 1 347 ? -15.531 -19.906 -25.281 1 97.06 347 PHE B O 1
ATOM 9255 N N . ARG B 1 348 ? -16.562 -19.438 -23.422 1 94.69 348 ARG B N 1
ATOM 9256 C CA . ARG B 1 348 ? -17.891 -19.641 -23.984 1 94.69 348 ARG B CA 1
ATOM 9257 C C . ARG B 1 348 ? -18.172 -18.672 -25.125 1 94.69 348 ARG B C 1
ATOM 9259 O O . ARG B 1 348 ? -18.812 -19.031 -26.125 1 94.69 348 ARG B O 1
ATOM 9266 N N . ARG B 1 349 ? -17.688 -17.562 -24.969 1 95.62 349 ARG B N 1
ATOM 9267 C CA . ARG B 1 349 ? -17.875 -16.562 -26.016 1 95.62 349 ARG B CA 1
ATOM 9268 C C . ARG B 1 349 ? -17.031 -16.891 -27.25 1 95.62 349 ARG B C 1
ATOM 9270 O O . ARG B 1 349 ? -17.453 -16.656 -28.375 1 95.62 349 ARG B O 1
ATOM 9277 N N . LEU B 1 350 ? -15.875 -17.422 -26.984 1 96.81 350 LEU B N 1
ATOM 9278 C CA . LEU B 1 350 ? -15 -17.812 -28.078 1 96.81 350 LEU B CA 1
ATOM 9279 C C . LEU B 1 350 ? -15.633 -18.938 -28.891 1 96.81 350 LEU B C 1
ATOM 9281 O O . LEU B 1 350 ? -15.477 -19 -30.109 1 96.81 350 LEU B O 1
ATOM 9285 N N . ILE B 1 351 ? -16.312 -19.844 -28.188 1 95.5 351 ILE B N 1
ATOM 9286 C CA . ILE B 1 351 ? -17.016 -20.922 -28.891 1 95.5 351 ILE B CA 1
ATOM 9287 C C . ILE B 1 351 ? -18.031 -20.344 -29.859 1 95.5 351 ILE B C 1
ATOM 9289 O O . ILE B 1 351 ? -18.141 -20.828 -31 1 95.5 351 ILE B O 1
ATOM 9293 N N . LYS B 1 352 ? -18.672 -19.297 -29.469 1 93.69 352 LYS B N 1
ATOM 9294 C CA . LYS B 1 352 ? -19.656 -18.656 -30.328 1 93.69 352 LYS B CA 1
ATOM 9295 C C . LYS B 1 352 ? -18.984 -17.969 -31.516 1 93.69 352 LYS B C 1
ATOM 9297 O O . LYS B 1 352 ? -19.562 -17.906 -32.594 1 93.69 352 LYS B O 1
ATOM 9302 N N . CYS B 1 353 ? -17.844 -17.469 -31.297 1 95 353 CYS B N 1
ATOM 9303 C CA . CYS B 1 353 ? -17.109 -16.766 -32.344 1 95 353 CYS B CA 1
ATOM 9304 C C . CYS B 1 353 ? -16.734 -17.719 -33.469 1 95 353 CYS B C 1
ATOM 9306 O O . CYS B 1 353 ? -16.484 -17.266 -34.594 1 95 353 CYS B O 1
ATOM 9308 N N . ARG B 1 354 ? -16.734 -19 -33.219 1 93.06 354 ARG B N 1
ATOM 9309 C CA . ARG B 1 354 ? -16.359 -20 -34.219 1 93.06 354 ARG B CA 1
ATOM 9310 C C . ARG B 1 354 ? -17.359 -20.016 -35.375 1 93.06 354 ARG B C 1
ATOM 9312 O O . ARG B 1 354 ? -17.047 -20.453 -36.469 1 93.06 354 ARG B O 1
ATOM 9319 N N . GLU B 1 355 ? -18.5 -19.562 -35.125 1 90.62 355 GLU B N 1
ATOM 9320 C CA . GLU B 1 355 ? -19.5 -19.469 -36.188 1 90.62 355 GLU B CA 1
ATOM 9321 C C . GLU B 1 355 ? -19.047 -18.484 -37.25 1 90.62 355 GLU B C 1
ATOM 9323 O O . GLU B 1 355 ? -19.297 -18.703 -38.438 1 90.62 355 GLU B O 1
ATOM 9328 N N . LYS B 1 356 ? -18.375 -17.484 -36.844 1 92.44 356 LYS B N 1
ATOM 9329 C CA . LYS B 1 356 ? -17.875 -16.469 -37.781 1 92.44 356 LYS B CA 1
ATOM 9330 C C . LYS B 1 356 ? -16.5 -16.844 -38.312 1 92.44 356 LYS B C 1
ATOM 9332 O O . LYS B 1 356 ? -16.172 -16.5 -39.438 1 92.44 356 LYS B O 1
ATOM 9337 N N . TRP B 1 357 ? -15.711 -17.406 -37.531 1 94.31 357 TRP B N 1
ATOM 9338 C CA . TRP B 1 357 ? -14.352 -17.812 -37.875 1 94.31 357 TRP B CA 1
ATOM 9339 C C . TRP B 1 357 ? -14.047 -19.203 -37.344 1 94.31 357 TRP B C 1
ATOM 9341 O O . TRP B 1 357 ? -13.547 -19.344 -36.219 1 94.31 357 TRP B O 1
ATOM 9351 N N . PRO B 1 358 ? -14.242 -20.234 -38.094 1 92.19 358 PRO B N 1
ATOM 9352 C CA . PRO B 1 358 ? -14.148 -21.625 -37.656 1 92.19 358 PRO B CA 1
ATOM 9353 C C . PRO B 1 358 ? -12.727 -22.016 -37.25 1 92.19 358 PRO B C 1
ATOM 9355 O O . PRO B 1 358 ? -12.531 -23.078 -36.625 1 92.19 358 PRO B O 1
ATOM 9358 N N . TYR B 1 359 ? -11.789 -21.156 -37.531 1 93.44 359 TYR B N 1
ATOM 9359 C CA . TYR B 1 359 ? -10.406 -21.531 -37.281 1 93.44 359 TYR B CA 1
ATOM 9360 C C . TYR B 1 359 ? -9.977 -21.062 -35.875 1 93.44 359 TYR B C 1
ATOM 9362 O O . TYR B 1 359 ? -8.812 -21.188 -35.5 1 93.44 359 TYR B O 1
ATOM 9370 N N . ILE B 1 360 ? -10.922 -20.578 -35.125 1 95.44 360 ILE B N 1
ATOM 9371 C CA . ILE B 1 360 ? -10.648 -20.266 -33.719 1 95.44 360 ILE B CA 1
ATOM 9372 C C . ILE B 1 360 ? -10.727 -21.547 -32.906 1 95.44 360 ILE B C 1
ATOM 9374 O O . ILE B 1 360 ? -11.727 -22.266 -32.938 1 95.44 360 ILE B O 1
ATOM 9378 N N . ARG B 1 361 ? -9.703 -21.859 -32.219 1 96.31 361 ARG B N 1
ATOM 9379 C CA . ARG B 1 361 ? -9.68 -23 -31.281 1 96.31 361 ARG B CA 1
ATOM 9380 C C . ARG B 1 361 ? -9.531 -22.531 -29.844 1 96.31 361 ARG B C 1
ATOM 9382 O O . ARG B 1 361 ? -8.414 -22.281 -29.375 1 96.31 361 ARG B O 1
ATOM 9389 N N . PRO B 1 362 ? -10.609 -22.406 -29.109 1 96.75 362 PRO B N 1
ATOM 9390 C CA . PRO B 1 362 ? -10.539 -21.984 -27.719 1 96.75 362 PRO B CA 1
ATOM 9391 C C . PRO B 1 362 ? -9.977 -23.062 -26.797 1 96.75 362 PRO B C 1
ATOM 9393 O O . PRO B 1 362 ? -10.281 -24.25 -26.969 1 96.75 362 PRO B O 1
ATOM 9396 N N . LEU B 1 363 ? -9.156 -22.703 -25.953 1 97.69 363 LEU B N 1
ATOM 9397 C CA . LEU B 1 363 ? -8.602 -23.578 -24.922 1 97.69 363 LEU B CA 1
ATOM 9398 C C . LEU B 1 363 ? -9 -23.094 -23.531 1 97.69 363 LEU B C 1
ATOM 9400 O O . LEU B 1 363 ? -8.867 -21.922 -23.219 1 97.69 363 LEU B O 1
ATOM 9404 N N . LEU B 1 364 ? -9.492 -23.969 -22.797 1 97.44 364 LEU B N 1
ATOM 9405 C CA . LEU B 1 364 ? -9.969 -23.641 -21.453 1 97.44 364 LEU B CA 1
ATOM 9406 C C . LEU B 1 364 ? -8.797 -23.469 -20.5 1 97.44 364 LEU B C 1
ATOM 9408 O O . LEU B 1 364 ? -7.898 -24.312 -20.453 1 97.44 364 LEU B O 1
ATOM 9412 N N . GLY B 1 365 ? -8.789 -22.344 -19.734 1 96.56 365 GLY B N 1
ATOM 9413 C CA . GLY B 1 365 ? -7.762 -22.141 -18.719 1 96.56 365 GLY B CA 1
ATOM 9414 C C . GLY B 1 365 ? -7.797 -23.172 -17.609 1 96.56 365 GLY B C 1
ATOM 9415 O O . GLY B 1 365 ? -8.789 -23.281 -16.891 1 96.56 365 GLY B O 1
ATOM 9416 N N . GLN B 1 366 ? -6.734 -23.797 -17.375 1 94.88 366 GLN B N 1
ATOM 9417 C CA . GLN B 1 366 ? -6.703 -24.953 -16.5 1 94.88 366 GLN B CA 1
ATOM 9418 C C . GLN B 1 366 ? -6.602 -24.531 -15.039 1 94.88 366 GLN B C 1
ATOM 9420 O O . GLN B 1 366 ? -7.121 -25.219 -14.148 1 94.88 366 GLN B O 1
ATOM 9425 N N . TRP B 1 367 ? -5.938 -23.469 -14.773 1 93.94 367 TRP B N 1
ATOM 9426 C CA . TRP B 1 367 ? -5.789 -23.016 -13.398 1 93.94 367 TRP B CA 1
ATOM 9427 C C . TRP B 1 367 ? -7.141 -22.609 -12.812 1 93.94 367 TRP B C 1
ATOM 9429 O O . TRP B 1 367 ? -7.488 -23.016 -11.703 1 93.94 367 TRP B O 1
ATOM 9439 N N . HIS B 1 368 ? -7.961 -21.891 -13.555 1 94.5 368 HIS B N 1
ATOM 9440 C CA . HIS B 1 368 ? -9.297 -21.5 -13.109 1 94.5 368 HIS B CA 1
ATOM 9441 C C . HIS B 1 368 ? -10.219 -22.719 -13.008 1 94.5 368 HIS B C 1
ATOM 9443 O O . HIS B 1 368 ? -11.094 -22.766 -12.141 1 94.5 368 HIS B O 1
ATOM 9449 N N . THR B 1 369 ? -10.016 -23.562 -13.914 1 96.25 369 THR B N 1
ATOM 9450 C CA . THR B 1 369 ? -10.805 -24.797 -13.875 1 96.25 369 THR B CA 1
ATOM 9451 C C . THR B 1 369 ? -10.508 -25.578 -12.602 1 96.25 369 THR B C 1
ATOM 9453 O O . THR B 1 369 ? -11.43 -26.078 -11.945 1 96.25 369 THR B O 1
ATOM 9456 N N . SER B 1 370 ? -9.266 -25.656 -12.289 1 94.5 370 SER B N 1
ATOM 9457 C CA . SER B 1 370 ? -8.867 -26.312 -11.055 1 94.5 370 SER B CA 1
ATOM 9458 C C . SER B 1 370 ? -9.398 -25.578 -9.836 1 94.5 370 SER B C 1
ATOM 9460 O O . SER B 1 370 ? -9.789 -26.219 -8.844 1 94.5 370 SER B O 1
ATOM 9462 N N . LYS B 1 371 ? -9.352 -24.344 -9.961 1 93.19 371 LYS B N 1
ATOM 9463 C CA . LYS B 1 371 ? -9.914 -23.531 -8.883 1 93.19 371 LYS B CA 1
ATOM 9464 C C . LYS B 1 371 ? -11.391 -23.828 -8.68 1 93.19 371 LYS B C 1
ATOM 9466 O O . LYS B 1 371 ? -11.852 -23.984 -7.543 1 93.19 371 LYS B O 1
ATOM 9471 N N . ASP B 1 372 ? -12.102 -23.891 -9.75 1 95.31 372 ASP B N 1
ATOM 9472 C CA . ASP B 1 372 ? -13.531 -24.156 -9.648 1 95.31 372 ASP B CA 1
ATOM 9473 C C . ASP B 1 372 ? -13.789 -25.562 -9.133 1 95.31 372 ASP B C 1
ATOM 9475 O O . ASP B 1 372 ? -14.828 -25.828 -8.523 1 95.31 372 ASP B O 1
ATOM 9479 N N . PHE B 1 373 ? -12.883 -26.453 -9.383 1 96.94 373 PHE B N 1
ATOM 9480 C CA . PHE B 1 373 ? -13.016 -27.812 -8.867 1 96.94 373 PHE B CA 1
ATOM 9481 C C . PHE B 1 373 ? -13.07 -27.812 -7.348 1 96.94 373 PHE B C 1
ATOM 9483 O O . PHE B 1 373 ? -13.75 -28.656 -6.746 1 96.94 373 PHE B O 1
ATOM 9490 N N . CYS B 1 374 ? -12.367 -26.922 -6.746 1 94.56 374 CYS B N 1
ATOM 9491 C CA . CYS B 1 374 ? -12.461 -26.781 -5.297 1 94.56 374 CYS B CA 1
ATOM 9492 C C . CYS B 1 374 ? -13.898 -26.547 -4.863 1 94.56 374 CYS B C 1
ATOM 9494 O O . CYS B 1 374 ? -14.375 -27.141 -3.9 1 94.56 374 CYS B O 1
ATOM 9496 N N . SER B 1 375 ? -14.539 -25.703 -5.648 1 94.44 375 SER B N 1
ATOM 9497 C CA . SER B 1 375 ? -15.945 -25.422 -5.355 1 94.44 375 SER B CA 1
ATOM 9498 C C . SER B 1 375 ? -16.797 -26.672 -5.523 1 94.44 375 SER B C 1
ATOM 9500 O O . SER B 1 375 ? -17.781 -26.859 -4.789 1 94.44 375 SER B O 1
ATOM 9502 N N . VAL B 1 376 ? -16.469 -27.453 -6.445 1 96.88 376 VAL B N 1
ATOM 9503 C CA . VAL B 1 376 ? -17.188 -28.703 -6.688 1 96.88 376 VAL B CA 1
ATOM 9504 C C . VAL B 1 376 ? -17.062 -29.609 -5.461 1 96.88 376 VAL B C 1
ATOM 9506 O O . VAL B 1 376 ? -18.078 -30.125 -4.973 1 96.88 376 VAL B O 1
ATOM 9509 N N . LEU B 1 377 ? -15.891 -29.734 -4.953 1 97.44 377 LEU B N 1
ATOM 9510 C CA . LEU B 1 377 ? -15.656 -30.562 -3.783 1 97.44 377 LEU B CA 1
ATOM 9511 C C . LEU B 1 377 ? -16.406 -30.031 -2.57 1 97.44 377 LEU B C 1
ATOM 95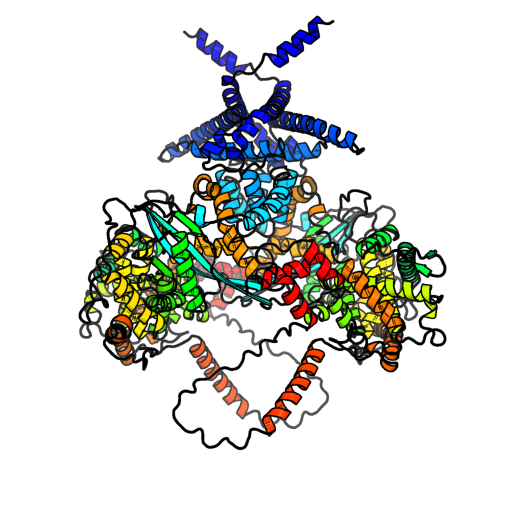13 O O . LEU B 1 377 ? -16.984 -30.797 -1.803 1 97.44 377 LEU B O 1
ATOM 9517 N N . LEU B 1 378 ? -16.391 -28.75 -2.455 1 95.94 378 LEU B N 1
ATOM 9518 C CA . LEU B 1 378 ? -17.078 -28.125 -1.337 1 95.94 378 LEU B CA 1
ATOM 9519 C C . LEU B 1 378 ? -18.594 -28.375 -1.412 1 95.94 378 LEU B C 1
ATOM 9521 O O . LEU B 1 378 ? -19.219 -28.688 -0.401 1 95.94 378 LEU B O 1
ATOM 9525 N N . VAL B 1 379 ? -19.109 -28.281 -2.584 1 95 379 VAL B N 1
ATOM 9526 C CA . VAL B 1 379 ? -20.547 -28.484 -2.781 1 95 379 VAL B CA 1
ATOM 9527 C C . VAL B 1 379 ? -20.922 -29.922 -2.475 1 95 379 VAL B C 1
ATOM 9529 O O . VAL B 1 379 ? -21.891 -30.188 -1.761 1 95 379 VAL B O 1
ATOM 9532 N N . LEU B 1 380 ? -20.156 -30.812 -2.877 1 96.94 380 LEU B N 1
ATOM 9533 C CA . LEU B 1 380 ? -20.5 -32.219 -2.797 1 96.94 380 LEU B CA 1
ATOM 9534 C C . LEU B 1 380 ? -20.328 -32.75 -1.374 1 96.94 380 LEU B C 1
ATOM 9536 O O . LEU B 1 380 ? -21.047 -33.656 -0.954 1 96.94 380 LEU B O 1
ATOM 9540 N N . PHE B 1 381 ? -19.453 -32.156 -0.581 1 97 381 PHE B N 1
ATOM 9541 C CA . PHE B 1 381 ? -19.125 -32.781 0.685 1 97 381 PHE B CA 1
ATOM 9542 C C . PHE B 1 381 ? -19.453 -31.891 1.859 1 97 381 PHE B C 1
ATOM 9544 O O . PHE B 1 381 ? -19.172 -32.219 3.012 1 97 381 PHE B O 1
ATOM 9551 N N . SER B 1 382 ? -20.031 -30.75 1.586 1 92.62 382 SER B N 1
ATOM 9552 C CA . SER B 1 382 ? -20.328 -29.781 2.641 1 92.62 382 SER B CA 1
ATOM 9553 C C . SER B 1 382 ? -21.203 -30.406 3.723 1 92.62 382 SER B C 1
ATOM 9555 O O . SER B 1 382 ? -21.016 -30.141 4.91 1 92.62 382 SER B O 1
ATOM 9557 N N . SER B 1 383 ? -22.125 -31.297 3.344 1 93.56 383 SER B N 1
ATOM 9558 C CA . SER B 1 383 ? -23.078 -31.875 4.285 1 93.56 383 SER B CA 1
ATOM 9559 C C . SER B 1 383 ? -22.547 -33.156 4.902 1 93.56 383 SER B C 1
ATOM 9561 O O . SER B 1 383 ? -23.234 -33.812 5.691 1 93.56 383 SER B O 1
ATOM 9563 N N . TYR B 1 384 ? -21.375 -33.531 4.539 1 96 384 TYR B N 1
ATOM 9564 C CA . TYR B 1 384 ? -20.812 -34.781 4.984 1 96 384 TYR B CA 1
ATOM 9565 C C . TYR B 1 384 ? -19.656 -34.562 5.957 1 96 384 TYR B C 1
ATOM 9567 O O . TYR B 1 384 ? -18.828 -35.469 6.168 1 96 384 TYR B O 1
ATOM 9575 N N . GLY B 1 385 ? -19.547 -33.281 6.5 1 94.75 385 GLY B N 1
ATOM 9576 C CA . GLY B 1 385 ? -18.609 -33.031 7.582 1 94.75 385 GLY B CA 1
ATOM 9577 C C . GLY B 1 385 ? -17.375 -32.281 7.133 1 94.75 385 GLY B C 1
ATOM 9578 O O . GLY B 1 385 ? -16.469 -32.031 7.926 1 94.75 385 GLY B O 1
ATOM 9579 N N . LEU B 1 386 ? -17.312 -31.859 5.887 1 96.06 386 LEU B N 1
ATOM 9580 C CA . LEU B 1 386 ? -16.156 -31.156 5.359 1 96.06 386 LEU B CA 1
ATOM 9581 C C . LEU B 1 386 ? -15.883 -29.875 6.152 1 96.06 386 LEU B C 1
ATOM 9583 O O . LEU B 1 386 ? -14.727 -29.547 6.418 1 96.06 386 LEU B O 1
ATOM 9587 N N . LEU B 1 387 ? -16.922 -29.219 6.539 1 92.44 387 LEU B N 1
ATOM 9588 C CA . LEU B 1 387 ? -16.781 -27.984 7.301 1 92.44 387 LEU B CA 1
ATOM 9589 C C . LEU B 1 387 ? -16.219 -28.266 8.695 1 92.44 387 LEU B C 1
ATOM 9591 O O . LEU B 1 387 ? -15.445 -27.469 9.219 1 92.44 387 LEU B O 1
ATOM 9595 N N . SER B 1 388 ? -16.578 -29.375 9.281 1 93.38 388 SER B N 1
ATOM 9596 C CA . SER B 1 388 ? -16.031 -29.781 10.578 1 93.38 388 SER B CA 1
ATOM 9597 C C . SER B 1 388 ? -14.539 -30.047 10.5 1 93.38 388 SER B C 1
ATOM 9599 O O . SER B 1 388 ? -13.789 -29.641 11.391 1 93.38 388 SER B O 1
ATOM 9601 N N . LEU B 1 389 ? -14.156 -30.656 9.438 1 94.88 389 LEU B N 1
ATOM 9602 C CA . LEU B 1 389 ? -12.734 -30.953 9.258 1 94.88 389 LEU B CA 1
ATOM 9603 C C . LEU B 1 389 ? -11.938 -29.672 9.086 1 94.88 389 LEU B C 1
ATOM 9605 O O . LEU B 1 389 ? -10.859 -29.516 9.68 1 94.88 389 LEU B O 1
ATOM 9609 N N . ALA B 1 390 ? -12.469 -28.812 8.266 1 91.31 390 ALA B N 1
ATOM 9610 C CA . ALA B 1 390 ? -11.812 -27.531 8.062 1 91.31 390 ALA B CA 1
ATOM 9611 C C . ALA B 1 390 ? -11.68 -26.766 9.375 1 91.31 390 ALA B C 1
ATOM 9613 O O . ALA B 1 390 ? -10.633 -26.172 9.656 1 91.31 390 ALA B O 1
ATOM 9614 N N . SER B 1 391 ? -12.727 -26.797 10.125 1 86.75 391 SER B N 1
ATOM 9615 C CA . SER B 1 391 ? -12.711 -26.125 11.422 1 86.75 391 SER B CA 1
ATOM 9616 C C . SER B 1 391 ? -11.656 -26.734 12.344 1 86.75 391 SER B C 1
ATOM 9618 O O . SER B 1 391 ? -10.961 -26.016 13.062 1 86.75 391 SER B O 1
ATOM 9620 N N . ARG B 1 392 ? -11.578 -28 12.352 1 87.75 392 ARG B N 1
ATOM 9621 C CA . ARG B 1 392 ? -10.609 -28.719 13.164 1 87.75 392 ARG B CA 1
ATOM 9622 C C . ARG B 1 392 ? -9.18 -28.328 12.797 1 87.75 392 ARG B C 1
ATOM 9624 O O . ARG B 1 392 ? -8.297 -28.312 13.656 1 87.75 392 ARG B O 1
ATOM 9631 N N . LEU B 1 393 ? -8.977 -28.031 11.57 1 86.31 393 LEU B N 1
ATOM 9632 C CA . LEU B 1 393 ? -7.664 -27.641 11.078 1 86.31 393 LEU B CA 1
ATOM 9633 C C . LEU B 1 393 ? -7.367 -26.188 11.391 1 86.31 393 LEU B C 1
ATOM 9635 O O . LEU B 1 393 ? -6.309 -25.672 11.023 1 86.31 393 LEU B O 1
ATOM 9639 N N . GLY B 1 394 ? -8.32 -25.5 11.93 1 75 394 GLY B N 1
ATOM 9640 C CA . GLY B 1 394 ? -8.07 -24.141 12.406 1 75 394 GLY B CA 1
ATOM 9641 C C . GLY B 1 394 ? -8.648 -23.078 11.5 1 75 394 GLY B C 1
ATOM 9642 O O . GLY B 1 394 ? -8.32 -21.891 11.641 1 75 394 GLY B O 1
ATOM 9643 N N . VAL B 1 395 ? -9.555 -23.5 10.57 1 77.94 395 VAL B N 1
ATOM 9644 C CA . VAL B 1 395 ? -10.195 -22.516 9.711 1 77.94 395 VAL B CA 1
ATOM 9645 C C . VAL B 1 395 ? -11.258 -21.75 10.5 1 77.94 395 VAL B C 1
ATOM 9647 O O . VAL B 1 395 ? -12.234 -22.344 10.969 1 77.94 395 VAL B O 1
ATOM 9650 N N . HIS B 1 396 ? -11.133 -20.469 10.586 1 69.5 396 HIS B N 1
ATOM 9651 C CA . HIS B 1 396 ? -12.039 -19.656 11.398 1 69.5 396 HIS B CA 1
ATOM 9652 C C . HIS B 1 396 ? -13.188 -19.109 10.562 1 69.5 396 HIS B C 1
ATOM 9654 O O . HIS B 1 396 ? -14.328 -19.047 11.023 1 69.5 396 HIS B O 1
ATOM 9660 N N . PHE B 1 397 ? -12.945 -18.75 9.336 1 73.06 397 PHE B N 1
ATOM 9661 C CA . PHE B 1 397 ? -13.969 -18.172 8.469 1 73.06 397 PHE B CA 1
ATOM 9662 C C . PHE B 1 397 ? -14.508 -19.203 7.496 1 73.06 397 PHE B C 1
ATOM 9664 O O . PHE B 1 397 ? -14.273 -19.109 6.289 1 73.06 397 PHE B O 1
ATOM 9671 N N . LEU B 1 398 ? -15.375 -19.969 7.98 1 83 398 LEU B N 1
ATOM 9672 C CA . LEU B 1 398 ? -15.875 -21.109 7.219 1 83 398 LEU B CA 1
ATOM 9673 C C . LEU B 1 398 ? -16.766 -20.641 6.074 1 83 398 LEU B C 1
ATOM 9675 O O . LEU B 1 398 ? -16.875 -21.328 5.055 1 83 398 LEU B O 1
ATOM 9679 N N . ASP B 1 399 ? -17.422 -19.531 6.293 1 81.19 399 ASP B N 1
ATOM 9680 C CA . ASP B 1 399 ? -18.281 -18.984 5.238 1 81.19 399 ASP B CA 1
ATOM 9681 C C . ASP B 1 399 ? -17.453 -18.594 4.016 1 81.19 399 ASP B C 1
ATOM 9683 O O . ASP B 1 399 ? -17.875 -18.797 2.879 1 81.19 399 ASP B O 1
ATOM 9687 N N . LYS B 1 400 ? -16.297 -18.109 4.227 1 78.06 400 LYS B N 1
ATOM 9688 C CA . LYS B 1 400 ? -15.398 -17.734 3.133 1 78.06 400 LYS B CA 1
ATOM 9689 C C . LYS B 1 400 ? -14.797 -18.984 2.477 1 78.06 400 LYS B C 1
ATOM 9691 O O . LYS B 1 400 ? -14.609 -19.016 1.26 1 78.06 400 LYS B O 1
ATOM 9696 N N . PHE B 1 401 ? -14.539 -19.938 3.25 1 85.19 401 PHE B N 1
ATOM 9697 C CA . PHE B 1 401 ? -14.023 -21.203 2.75 1 85.19 401 PHE B CA 1
ATOM 9698 C C . PHE B 1 401 ? -15.039 -21.875 1.835 1 85.19 401 PHE B C 1
ATOM 9700 O O . PHE B 1 401 ? -14.703 -22.297 0.722 1 85.19 401 PHE B O 1
ATOM 9707 N N . GLU B 1 402 ? -16.203 -21.844 2.352 1 87.38 402 GLU B N 1
ATOM 9708 C CA . GLU B 1 402 ? -17.25 -22.516 1.604 1 87.38 402 GLU B CA 1
ATOM 9709 C C . GLU B 1 402 ? -17.5 -21.844 0.259 1 87.38 402 GLU B C 1
ATOM 9711 O O . GLU B 1 402 ? -17.859 -22.5 -0.714 1 87.38 402 GLU B O 1
ATOM 9716 N N . SER B 1 403 ? -17.219 -20.531 0.273 1 83.31 403 SER B N 1
ATOM 9717 C CA . SER B 1 403 ? -17.453 -19.766 -0.944 1 83.31 403 SER B CA 1
ATOM 9718 C C . SER B 1 403 ? -16.203 -19.719 -1.82 1 83.31 403 SER B C 1
ATOM 9720 O O . SER B 1 403 ? -16.234 -19.141 -2.91 1 83.31 403 SER B O 1
ATOM 9722 N N . ALA B 1 404 ? -15.164 -20.328 -1.44 1 82.88 404 ALA B N 1
ATOM 9723 C CA . ALA B 1 404 ? -13.906 -20.375 -2.178 1 82.88 404 ALA B CA 1
ATOM 9724 C C . ALA B 1 404 ? -13.477 -18.969 -2.6 1 82.88 404 ALA B C 1
ATOM 9726 O O . ALA B 1 404 ? -13.148 -18.734 -3.766 1 82.88 404 ALA B O 1
ATOM 9727 N N . ILE B 1 405 ? -13.492 -18.062 -1.713 1 73.94 405 ILE B N 1
ATOM 9728 C CA . ILE B 1 405 ? -13.188 -16.672 -1.994 1 73.94 405 ILE B CA 1
ATOM 9729 C C . ILE B 1 405 ? -11.703 -16.531 -2.309 1 73.94 405 ILE B C 1
ATOM 9731 O O . ILE B 1 405 ? -11.32 -15.773 -3.213 1 73.94 405 ILE B O 1
ATOM 9735 N N . ASP B 1 406 ? -10.898 -17.172 -1.564 1 72.62 406 ASP B N 1
ATOM 9736 C CA . ASP B 1 406 ? -9.461 -17.219 -1.793 1 72.62 406 ASP B CA 1
ATOM 9737 C C . ASP B 1 406 ? -9.031 -18.609 -2.258 1 72.62 406 ASP B C 1
ATOM 9739 O O . ASP B 1 406 ? -8.93 -19.531 -1.452 1 72.62 406 ASP B O 1
ATOM 9743 N N . TYR B 1 407 ? -8.695 -18.734 -3.412 1 80 407 TYR B N 1
ATOM 9744 C CA . TYR B 1 407 ? -8.367 -20.016 -4.012 1 80 407 TYR B CA 1
ATOM 9745 C C . TYR B 1 407 ? -7.164 -20.641 -3.326 1 80 407 TYR B C 1
ATOM 9747 O O . TYR B 1 407 ? -7.168 -21.844 -3.021 1 80 407 TYR B O 1
ATOM 9755 N N . HIS B 1 408 ? -6.18 -19.891 -3.111 1 75.75 408 HIS B N 1
ATOM 9756 C CA . HIS B 1 408 ? -4.949 -20.453 -2.566 1 75.75 408 HIS B CA 1
ATOM 9757 C C . HIS B 1 408 ? -5.18 -21.031 -1.175 1 75.75 408 HIS B C 1
ATOM 9759 O O . HIS B 1 408 ? -4.746 -22.156 -0.884 1 75.75 408 HIS B O 1
ATOM 9765 N N . SER B 1 409 ? -5.934 -20.297 -0.382 1 76.56 409 SER B N 1
ATOM 9766 C CA . SER B 1 409 ? -6.219 -20.75 0.972 1 76.56 409 SER B CA 1
ATOM 9767 C C . SER B 1 409 ? -7.156 -21.953 0.959 1 76.56 409 SER B C 1
ATOM 9769 O O . SER B 1 409 ? -6.957 -22.922 1.704 1 76.56 409 SER B O 1
ATOM 9771 N N . THR B 1 410 ? -8.141 -21.875 0.149 1 85.62 410 THR B N 1
ATOM 9772 C CA . THR B 1 410 ? -9.102 -22.969 0.047 1 85.62 410 THR B CA 1
ATOM 9773 C C . THR B 1 410 ? -8.422 -24.25 -0.435 1 85.62 410 THR B C 1
ATOM 9775 O O . THR B 1 410 ? -8.656 -25.328 0.114 1 85.62 410 THR B O 1
ATOM 9778 N N . ALA B 1 411 ? -7.605 -24.062 -1.426 1 87.69 411 ALA B N 1
ATOM 9779 C CA . ALA B 1 411 ? -6.887 -25.203 -1.988 1 87.69 411 ALA B CA 1
ATOM 9780 C C . ALA B 1 411 ? -5.973 -25.844 -0.948 1 87.69 411 ALA B C 1
ATOM 9782 O O . ALA B 1 411 ? -5.855 -27.062 -0.883 1 87.69 411 ALA B O 1
ATOM 9783 N N . ARG B 1 412 ? -5.41 -25.125 -0.155 1 84.56 412 ARG B N 1
ATOM 9784 C CA . ARG B 1 412 ? -4.516 -25.641 0.876 1 84.56 412 ARG B CA 1
ATOM 9785 C C . ARG B 1 412 ? -5.285 -26.438 1.92 1 84.56 412 ARG B C 1
ATOM 9787 O O . ARG B 1 412 ? -4.832 -27.5 2.359 1 84.56 412 ARG B O 1
ATOM 9794 N N . VAL B 1 413 ? -6.379 -25.891 2.32 1 87.44 413 VAL B N 1
ATOM 9795 C CA . VAL B 1 413 ? -7.191 -26.578 3.318 1 87.44 413 VAL B CA 1
ATOM 9796 C C . VAL B 1 413 ? -7.688 -27.906 2.756 1 87.44 413 VAL B C 1
ATOM 9798 O O . VAL B 1 413 ? -7.594 -28.938 3.424 1 87.44 413 VAL B O 1
ATOM 9801 N N . LEU B 1 414 ? -8.156 -27.891 1.565 1 93.06 414 LEU B N 1
ATOM 9802 C CA . LEU B 1 414 ? -8.656 -29.109 0.937 1 93.06 414 LEU B CA 1
ATOM 9803 C C . LEU B 1 414 ? -7.527 -30.125 0.759 1 93.06 414 LEU B C 1
ATOM 9805 O O . LEU B 1 414 ? -7.746 -31.328 0.897 1 93.06 414 LEU B O 1
ATOM 9809 N N . ASP B 1 415 ? -6.398 -29.609 0.469 1 91.31 415 ASP B N 1
ATOM 9810 C CA . ASP B 1 415 ? -5.238 -30.484 0.328 1 91.31 415 ASP B CA 1
ATOM 9811 C C . ASP B 1 415 ? -4.879 -31.141 1.659 1 91.31 415 ASP B C 1
ATOM 9813 O O . ASP B 1 415 ? -4.578 -32.344 1.706 1 91.31 415 ASP B O 1
ATOM 9817 N N . LEU B 1 416 ? -4.891 -30.391 2.684 1 91 416 LEU B N 1
ATOM 9818 C CA . LEU B 1 416 ? -4.613 -30.922 4.012 1 91 416 LEU B CA 1
ATOM 9819 C C . LEU B 1 416 ? -5.637 -31.984 4.395 1 91 416 LEU B C 1
ATOM 9821 O O . LEU B 1 416 ? -5.285 -33 4.984 1 91 416 LEU B O 1
ATOM 9825 N N . ILE B 1 417 ? -6.836 -31.719 4.102 1 95.31 417 ILE B N 1
ATOM 9826 C CA . ILE B 1 417 ? -7.895 -32.688 4.391 1 95.31 417 ILE B CA 1
ATOM 9827 C C . ILE B 1 417 ? -7.672 -33.969 3.578 1 95.31 417 ILE B C 1
ATOM 9829 O O . ILE B 1 417 ? -7.82 -35.062 4.098 1 95.31 417 ILE B O 1
ATOM 9833 N N . TRP B 1 418 ? -7.328 -33.75 2.371 1 97.69 418 TRP B N 1
ATOM 9834 C CA . TRP B 1 418 ? -7.07 -34.875 1.505 1 97.69 418 TRP B CA 1
ATOM 9835 C C . TRP B 1 418 ? -5.953 -35.75 2.068 1 97.69 418 TRP B C 1
ATOM 9837 O O . TRP B 1 418 ? -6.062 -37 2.092 1 97.69 418 TRP B O 1
ATOM 9847 N N . VAL B 1 419 ? -4.938 -35.156 2.502 1 96.31 419 VAL B N 1
ATOM 9848 C CA . VAL B 1 419 ? -3.811 -35.875 3.088 1 96.31 419 VAL B CA 1
ATOM 9849 C C . VAL B 1 419 ? -4.266 -36.594 4.355 1 96.31 419 VAL B C 1
ATOM 9851 O O . VAL B 1 419 ? -3.971 -37.781 4.539 1 96.31 419 VAL B O 1
ATOM 9854 N N . ALA B 1 420 ? -4.953 -35.906 5.172 1 97 420 ALA B N 1
ATOM 9855 C CA . ALA B 1 420 ? -5.414 -36.469 6.426 1 97 420 ALA B CA 1
ATOM 9856 C C . ALA B 1 420 ? -6.289 -37.688 6.172 1 97 420 ALA B C 1
ATOM 9858 O O . ALA B 1 420 ? -6.113 -38.75 6.805 1 97 420 ALA B O 1
ATOM 9859 N N . VAL B 1 421 ? -7.207 -37.531 5.293 1 97.94 421 VAL B N 1
ATOM 9860 C CA . VAL B 1 421 ? -8.133 -38.625 4.953 1 97.94 421 VAL B CA 1
ATOM 9861 C C . VAL B 1 421 ? -7.363 -39.781 4.355 1 97.94 421 VAL B C 1
ATOM 9863 O O . VAL B 1 421 ? -7.598 -40.938 4.727 1 97.94 421 VAL B O 1
ATOM 9866 N N . GLY B 1 422 ? -6.449 -39.469 3.457 1 97.88 422 GLY B N 1
ATOM 9867 C CA . GLY B 1 422 ? -5.648 -40.531 2.844 1 97.88 422 GLY B CA 1
ATOM 9868 C C . GLY B 1 422 ? -4.832 -41.312 3.846 1 97.88 422 GLY B C 1
ATOM 9869 O O . GLY B 1 422 ? -4.805 -42.562 3.799 1 97.88 422 GLY B O 1
ATOM 9870 N N . VAL B 1 423 ? -4.219 -40.656 4.695 1 97.56 423 VAL B N 1
ATOM 9871 C CA . VAL B 1 423 ? -3.41 -41.281 5.734 1 97.56 423 VAL B CA 1
ATOM 9872 C C . VAL B 1 423 ? -4.301 -42.125 6.637 1 97.56 423 VAL B C 1
ATOM 9874 O O . VAL B 1 423 ? -3.977 -43.281 6.938 1 97.56 423 VAL B O 1
ATOM 9877 N N . ALA B 1 424 ? -5.418 -41.594 7.094 1 97.75 424 ALA B N 1
ATOM 9878 C CA . ALA B 1 424 ? -6.336 -42.281 7.988 1 97.75 424 ALA B CA 1
ATOM 9879 C C . ALA B 1 424 ? -6.871 -43.562 7.344 1 97.75 424 ALA B C 1
ATOM 9881 O O . ALA B 1 424 ? -6.984 -44.594 8.008 1 97.75 424 ALA B O 1
ATOM 9882 N N . ILE B 1 425 ? -7.234 -43.5 6.082 1 97.31 425 ILE B N 1
ATOM 9883 C CA . ILE B 1 425 ? -7.762 -44.656 5.371 1 97.31 425 ILE B CA 1
ATOM 9884 C C . ILE B 1 425 ? -6.691 -45.75 5.297 1 97.31 425 ILE B C 1
ATOM 9886 O O . ILE B 1 425 ? -6.977 -46.906 5.52 1 97.31 425 ILE B O 1
ATOM 9890 N N . ASN B 1 426 ? -5.488 -45.344 4.957 1 96.31 426 ASN B N 1
ATOM 9891 C CA . ASN B 1 426 ? -4.398 -46.312 4.891 1 96.31 426 ASN B CA 1
ATOM 9892 C C . ASN B 1 426 ? -4.18 -47 6.234 1 96.31 426 ASN B C 1
ATOM 9894 O O . ASN B 1 426 ? -3.939 -48.219 6.285 1 96.31 426 ASN B O 1
ATOM 9898 N N . ILE B 1 427 ? -4.223 -46.25 7.242 1 95.88 427 ILE B N 1
ATOM 9899 C CA . ILE B 1 427 ? -4.055 -46.812 8.578 1 95.88 427 ILE B CA 1
ATOM 9900 C C . ILE B 1 427 ? -5.184 -47.812 8.867 1 95.88 427 ILE B C 1
ATOM 9902 O O . ILE B 1 427 ? -4.934 -48.938 9.336 1 95.88 427 ILE B O 1
ATOM 9906 N N . TYR B 1 428 ? -6.398 -47.406 8.602 1 94.44 428 TYR B N 1
ATOM 9907 C CA . TYR B 1 428 ? -7.562 -48.25 8.867 1 94.44 428 TYR B CA 1
ATOM 9908 C C . TYR B 1 428 ? -7.48 -49.562 8.094 1 94.44 428 TYR B C 1
ATOM 9910 O O . TYR B 1 428 ? -7.68 -50.625 8.656 1 94.44 428 TYR B O 1
ATOM 9918 N N . VAL B 1 429 ? -7.199 -49.5 6.809 1 93 429 VAL B N 1
ATOM 9919 C CA . VAL B 1 429 ? -7.234 -50.656 5.941 1 93 429 VAL B CA 1
ATOM 9920 C C . VAL B 1 429 ? -6.117 -51.625 6.34 1 93 429 VAL B C 1
ATOM 9922 O O . VAL B 1 429 ? -6.289 -52.844 6.266 1 93 429 VAL B O 1
ATOM 9925 N N . ASN B 1 430 ? -5.035 -51.156 6.672 1 90.94 430 ASN B N 1
ATOM 9926 C CA . ASN B 1 430 ? -3.943 -52.031 7.105 1 90.94 430 ASN B CA 1
ATOM 9927 C C . ASN B 1 430 ? -4.242 -52.656 8.461 1 90.94 430 ASN B C 1
ATOM 9929 O O . ASN B 1 430 ? -3.908 -53.844 8.688 1 90.94 430 ASN B O 1
ATOM 9933 N N . LYS B 1 431 ? -4.832 -51.938 9.297 1 88.62 431 LYS B N 1
ATOM 9934 C CA . LYS B 1 431 ? -5.203 -52.469 10.609 1 88.62 431 LYS B CA 1
ATOM 9935 C C . LYS B 1 431 ? -6.258 -53.562 10.484 1 88.62 431 LYS B C 1
ATOM 9937 O O . LYS B 1 431 ? -6.203 -54.562 11.195 1 88.62 431 LYS B O 1
ATOM 9942 N N . LYS B 1 432 ? -7.176 -53.344 9.641 1 88.5 432 LYS B N 1
ATOM 9943 C CA . LYS B 1 432 ? -8.289 -54.281 9.484 1 88.5 432 LYS B CA 1
ATOM 9944 C C . LYS B 1 432 ? -7.984 -55.344 8.422 1 88.5 432 LYS B C 1
ATOM 9946 O O . LYS B 1 432 ? -8.781 -56.25 8.188 1 88.5 432 LYS B O 1
ATOM 9951 N N . GLU B 1 433 ? -6.879 -55.25 7.691 1 86.81 433 GLU B N 1
ATOM 9952 C CA . GLU B 1 433 ? -6.41 -56.188 6.668 1 86.81 433 GLU B CA 1
ATOM 9953 C C . GLU B 1 433 ? -7.422 -56.281 5.531 1 86.81 433 GLU B C 1
ATOM 9955 O O . GLU B 1 433 ? -7.797 -57.406 5.141 1 86.81 433 GLU B O 1
ATOM 9960 N N . ILE B 1 434 ? -7.887 -55.156 5.125 1 88.12 434 ILE B N 1
ATOM 9961 C CA . ILE B 1 434 ? -8.75 -55.094 3.947 1 88.12 434 ILE B CA 1
ATOM 9962 C C . ILE B 1 434 ? -8.062 -54.281 2.85 1 88.12 434 ILE B C 1
ATOM 9964 O O . ILE B 1 434 ? -7.145 -53.5 3.123 1 88.12 434 ILE B O 1
ATOM 9968 N N . LEU B 1 435 ? -8.5 -54.531 1.628 1 87.56 435 LEU B N 1
ATOM 9969 C CA . LEU B 1 435 ? -7.934 -53.812 0.495 1 87.56 435 LEU B CA 1
ATOM 9970 C C . LEU B 1 435 ? -8.695 -52.5 0.253 1 87.56 435 LEU B C 1
ATOM 9972 O O . LEU B 1 435 ? -9.875 -52.406 0.575 1 87.56 435 LEU B O 1
ATOM 9976 N N . PHE B 1 436 ? -8.039 -51.531 -0.312 1 88.38 436 PHE B N 1
ATOM 9977 C CA . PHE B 1 436 ? -8.648 -50.25 -0.656 1 88.38 436 PHE B CA 1
ATOM 9978 C C . PHE B 1 436 ? -9.883 -50.469 -1.533 1 88.38 436 PHE B C 1
ATOM 9980 O O . PHE B 1 436 ? -10.883 -49.781 -1.377 1 88.38 436 PHE B O 1
ATOM 9987 N N . SER B 1 437 ? -9.781 -51.406 -2.396 1 84.81 437 SER B N 1
ATOM 9988 C CA . SER B 1 437 ? -10.844 -51.688 -3.361 1 84.81 437 SER B CA 1
ATOM 9989 C C . SER B 1 437 ? -12.07 -52.281 -2.682 1 84.81 437 SER B C 1
ATOM 9991 O O . SER B 1 437 ? -13.164 -52.281 -3.252 1 84.81 437 SER B O 1
ATOM 9993 N N . GLU B 1 438 ? -11.93 -52.719 -1.468 1 90.19 438 GLU B N 1
ATOM 9994 C CA . GLU B 1 438 ? -13.008 -53.375 -0.756 1 90.19 438 GLU B CA 1
ATOM 9995 C C . GLU B 1 438 ? -13.766 -52.438 0.157 1 90.19 438 GLU B C 1
ATOM 9997 O O . GLU B 1 438 ? -14.766 -52.781 0.772 1 90.19 438 GLU B O 1
ATOM 10002 N N . ILE B 1 439 ? -13.375 -51.281 0.149 1 92.31 439 ILE B N 1
ATOM 10003 C CA . ILE B 1 439 ? -13.938 -50.312 1.09 1 92.31 439 ILE B CA 1
ATOM 10004 C C . ILE B 1 439 ? -15.414 -50.094 0.784 1 92.31 439 ILE B C 1
ATOM 10006 O O . ILE B 1 439 ? -16.234 -49.969 1.698 1 92.31 439 ILE B O 1
ATOM 10010 N N . MET B 1 440 ? -15.789 -50.094 -0.496 1 91.31 440 MET B N 1
ATOM 10011 C CA . MET B 1 440 ? -17.172 -49.781 -0.878 1 91.31 440 MET B CA 1
ATOM 10012 C C . MET B 1 440 ? -18.031 -51.031 -0.821 1 91.31 440 MET B C 1
ATOM 10014 O O . MET B 1 440 ? -19.234 -50.969 -1.019 1 91.31 440 MET B O 1
ATOM 10018 N N . ASN B 1 441 ? -17.328 -52.094 -0.5 1 87.94 441 ASN B N 1
ATOM 10019 C CA . ASN B 1 441 ? -18.047 -53.375 -0.424 1 87.94 441 ASN B CA 1
ATOM 10020 C C . ASN B 1 441 ? -18.797 -53.5 0.903 1 87.94 441 ASN B C 1
ATOM 10022 O O . ASN B 1 441 ? -18.172 -53.625 1.959 1 87.94 441 ASN B O 1
ATOM 10026 N N . ASP B 1 442 ? -20.109 -53.688 0.859 1 78 442 ASP B N 1
ATOM 10027 C CA . ASP B 1 442 ? -20.969 -53.688 2.041 1 78 442 ASP B CA 1
ATOM 10028 C C . ASP B 1 442 ? -20.703 -54.906 2.9 1 78 442 ASP B C 1
ATOM 10030 O O . ASP B 1 442 ? -20.891 -54.875 4.117 1 78 442 ASP B O 1
ATOM 10034 N N . GLU B 1 443 ? -20.406 -55.938 2.361 1 72.06 443 GLU B N 1
ATOM 10035 C CA . GLU B 1 443 ? -20.156 -57.188 3.104 1 72.06 443 GLU B CA 1
ATOM 10036 C C . GLU B 1 443 ? -18.891 -57.062 3.955 1 72.06 443 GLU B C 1
ATOM 10038 O O . GLU B 1 443 ? -18.828 -57.625 5.051 1 72.06 443 GLU B O 1
ATOM 10043 N N . LYS B 1 444 ? -18.156 -56.25 3.471 1 68 444 LYS B N 1
ATOM 10044 C CA . LYS B 1 444 ? -16.844 -56.156 4.121 1 68 444 LYS B CA 1
ATOM 10045 C C . LYS B 1 444 ? -16.766 -54.938 5.039 1 68 444 LYS B C 1
ATOM 10047 O O . LYS B 1 444 ? -15.992 -54.938 6.004 1 68 444 LYS B O 1
ATOM 10052 N N . ASN B 1 445 ? -17.484 -53.969 4.668 1 71.56 445 ASN B N 1
ATOM 10053 C CA . ASN B 1 445 ? -17.391 -52.75 5.449 1 71.56 445 ASN B CA 1
ATOM 10054 C C . ASN B 1 445 ? -18.75 -52.062 5.617 1 71.56 445 ASN B C 1
ATOM 10056 O O . ASN B 1 445 ? -19.344 -51.625 4.637 1 71.56 445 ASN B O 1
ATOM 10060 N N . LYS B 1 446 ? -19.141 -51.938 6.797 1 77.81 446 LYS B N 1
ATOM 10061 C CA . LYS B 1 446 ? -20.453 -51.375 7.066 1 77.81 446 LYS B CA 1
ATOM 10062 C C . LYS B 1 446 ? -20.344 -49.938 7.539 1 77.81 446 LYS B C 1
ATOM 10064 O O . LYS B 1 446 ? -21.359 -49.281 7.793 1 77.81 446 LYS B O 1
ATOM 10069 N N . HIS B 1 447 ? -19.109 -49.469 7.52 1 87.69 447 HIS B N 1
ATOM 10070 C CA . HIS B 1 447 ? -18.922 -48.12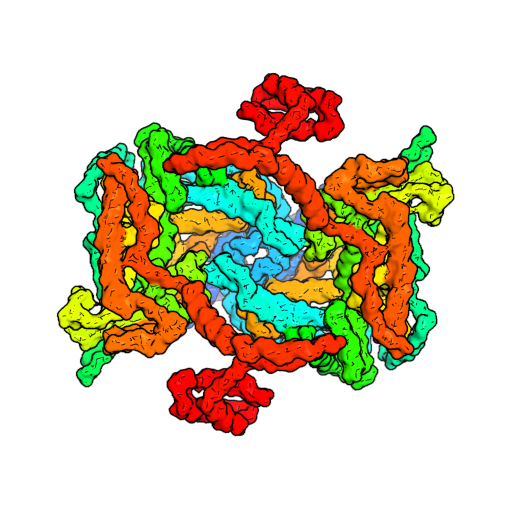5 8.094 1 87.69 447 HIS B CA 1
ATOM 10071 C C . HIS B 1 447 ? -19.172 -47.062 7.059 1 87.69 447 HIS B C 1
ATOM 10073 O O . HIS B 1 447 ? -18.328 -46.812 6.191 1 87.69 447 HIS B O 1
ATOM 10079 N N . ILE B 1 448 ? -20.203 -46.25 7.199 1 91 448 ILE B N 1
ATOM 10080 C CA . ILE B 1 448 ? -20.688 -45.281 6.25 1 91 448 ILE B CA 1
ATOM 10081 C C . ILE B 1 448 ? -19.688 -44.125 6.125 1 91 448 ILE B C 1
ATOM 10083 O O . ILE B 1 448 ? -19.422 -43.656 5.023 1 91 448 ILE B O 1
ATOM 10087 N N . CYS B 1 449 ? -19.109 -43.719 7.246 1 93.94 449 CYS B N 1
ATOM 10088 C CA . CYS B 1 449 ? -18.172 -42.594 7.242 1 93.94 449 CYS B CA 1
ATOM 10089 C C . CYS B 1 449 ? -16.922 -42.938 6.43 1 93.94 449 CYS B C 1
ATOM 10091 O O . CYS B 1 449 ? -16.406 -42.094 5.707 1 93.94 449 CYS B O 1
ATOM 10093 N N . LEU B 1 450 ? -16.484 -44.188 6.562 1 95.06 450 LEU B N 1
ATOM 10094 C CA . LEU B 1 450 ? -15.32 -44.594 5.797 1 95.06 450 LEU B CA 1
ATOM 10095 C C . LEU B 1 450 ? -15.602 -44.562 4.297 1 95.06 450 LEU B C 1
ATOM 10097 O O . LEU B 1 450 ? -14.766 -44.094 3.518 1 95.06 450 LEU B O 1
ATOM 10101 N N . LYS B 1 451 ? -16.719 -45 3.924 1 95.06 451 LYS B N 1
ATOM 10102 C CA . LYS B 1 451 ? -17.094 -45 2.516 1 95.06 451 LYS B CA 1
ATOM 10103 C C . LYS B 1 451 ? -17.172 -43.562 1.967 1 95.06 451 LYS B C 1
ATOM 10105 O O . LYS B 1 451 ? -16.719 -43.281 0.857 1 95.06 451 LYS B O 1
ATOM 10110 N N . ILE B 1 452 ? -17.781 -42.688 2.729 1 96.19 452 ILE B N 1
ATOM 10111 C CA . ILE B 1 452 ? -17.938 -41.281 2.334 1 96.19 452 ILE B CA 1
ATOM 10112 C C . ILE B 1 452 ? -16.562 -40.656 2.123 1 96.19 452 ILE B C 1
ATOM 10114 O O . ILE B 1 452 ? -16.312 -40.031 1.083 1 96.19 452 ILE B O 1
ATOM 10118 N N . TRP B 1 453 ? -15.734 -40.781 3.025 1 96.94 453 TRP B N 1
ATOM 10119 C CA . TRP B 1 453 ? -14.438 -40.125 2.961 1 96.94 453 TRP B CA 1
ATOM 10120 C C . TRP B 1 453 ? -13.516 -40.812 1.97 1 96.94 453 TRP B C 1
ATOM 10122 O O . TRP B 1 453 ? -12.594 -40.219 1.43 1 96.94 453 TRP B O 1
ATOM 10132 N N . TYR B 1 454 ? -13.766 -42.156 1.741 1 96.88 454 TYR B N 1
ATOM 10133 C CA . TYR B 1 454 ? -13.078 -42.812 0.639 1 96.88 454 TYR B CA 1
ATOM 10134 C C . TYR B 1 454 ? -13.414 -42.156 -0.692 1 96.88 454 TYR B C 1
ATOM 10136 O O . TYR B 1 454 ? -12.523 -41.938 -1.522 1 96.88 454 TYR B O 1
ATOM 10144 N N . LEU B 1 455 ? -14.648 -41.844 -0.901 1 97.25 455 LEU B N 1
ATOM 10145 C CA . LEU B 1 455 ? -15.062 -41.125 -2.107 1 97.25 455 LEU B CA 1
ATOM 10146 C C . LEU B 1 455 ? -14.398 -39.75 -2.182 1 97.25 455 LEU B C 1
ATOM 10148 O O . LEU B 1 455 ? -13.953 -39.344 -3.252 1 97.25 455 LEU B O 1
ATOM 10152 N N . TYR B 1 456 ? -14.352 -39.094 -1.04 1 98 456 TYR B N 1
ATOM 10153 C CA . TYR B 1 456 ? -13.656 -37.812 -1.005 1 98 456 TYR B CA 1
ATOM 10154 C C . TYR B 1 456 ? -12.203 -37.969 -1.436 1 98 456 TYR B C 1
ATOM 10156 O O . TYR B 1 456 ? -11.695 -37.188 -2.234 1 98 456 TYR B O 1
ATOM 10164 N N . TYR B 1 457 ? -11.547 -38.938 -0.867 1 98.06 457 TYR B N 1
ATOM 10165 C CA . TYR B 1 457 ? -10.141 -39.188 -1.17 1 98.06 457 TYR B CA 1
ATOM 10166 C C . TYR B 1 457 ? -9.938 -39.406 -2.662 1 98.06 457 TYR B C 1
ATOM 10168 O O . TYR B 1 457 ? -9 -38.875 -3.256 1 98.06 457 TYR B O 1
ATOM 10176 N N . LYS B 1 458 ? -10.766 -40.125 -3.238 1 97.19 458 LYS B N 1
ATOM 10177 C CA . LYS B 1 458 ? -10.68 -40.438 -4.664 1 97.19 458 LYS B CA 1
ATOM 10178 C C . LYS B 1 458 ? -10.922 -39.188 -5.508 1 97.19 458 LYS B C 1
ATOM 10180 O O . LYS B 1 458 ? -10.141 -38.875 -6.41 1 97.19 458 LYS B O 1
ATOM 10185 N N . TRP B 1 459 ? -12.008 -38.5 -5.242 1 98.31 459 TRP B N 1
ATOM 10186 C CA . TRP B 1 459 ? -12.414 -37.375 -6.074 1 98.31 459 TRP B CA 1
ATOM 10187 C C . TRP B 1 459 ? -11.484 -36.188 -5.859 1 98.31 459 TRP B C 1
ATOM 10189 O O . TRP B 1 459 ? -11.141 -35.469 -6.812 1 98.31 459 TRP B O 1
ATOM 10199 N N . ALA B 1 460 ? -11.094 -35.938 -4.609 1 98.12 460 ALA B N 1
ATOM 10200 C CA . ALA B 1 460 ? -10.078 -34.906 -4.348 1 98.12 460 ALA B CA 1
ATOM 10201 C C . ALA B 1 460 ? -8.734 -35.312 -4.941 1 98.12 460 ALA B C 1
ATOM 10203 O O . ALA B 1 460 ? -7.926 -34.438 -5.305 1 98.12 460 ALA B O 1
ATOM 10204 N N . GLY B 1 461 ? -8.516 -36.594 -5.008 1 98 461 GLY B N 1
ATOM 10205 C CA . GLY B 1 461 ? -7.324 -37.094 -5.684 1 98 461 GLY B CA 1
ATOM 10206 C C . GLY B 1 461 ? -7.277 -36.719 -7.156 1 98 461 GLY B C 1
ATOM 10207 O O . GLY B 1 461 ? -6.207 -36.438 -7.695 1 98 461 GLY B O 1
ATOM 10208 N N . ILE B 1 462 ? -8.406 -36.781 -7.816 1 98.25 462 ILE B N 1
ATOM 10209 C CA . ILE B 1 462 ? -8.5 -36.344 -9.211 1 98.25 462 ILE B CA 1
ATOM 10210 C C . ILE B 1 462 ? -8.094 -34.875 -9.32 1 98.25 462 ILE B C 1
ATOM 10212 O O . ILE B 1 462 ? -7.32 -34.5 -10.211 1 98.25 462 ILE B O 1
ATOM 10216 N N . TRP B 1 463 ? -8.648 -34.094 -8.43 1 98 463 TRP B N 1
ATOM 10217 C CA . TRP B 1 463 ? -8.305 -32.688 -8.375 1 98 463 TRP B CA 1
ATOM 10218 C C . TRP B 1 463 ? -6.805 -32.5 -8.156 1 98 463 TRP B C 1
ATOM 10220 O O . TRP B 1 463 ? -6.168 -31.688 -8.836 1 98 463 TRP B O 1
ATOM 10230 N N . LYS B 1 464 ? -6.266 -33.219 -7.227 1 96.81 464 LYS B N 1
ATOM 10231 C CA . LYS B 1 464 ? -4.836 -33.188 -6.941 1 96.81 464 LYS B CA 1
ATOM 10232 C C . LYS B 1 464 ? -4.016 -33.562 -8.172 1 96.81 464 LYS B C 1
ATOM 10234 O O . LYS B 1 464 ? -3.008 -32.906 -8.469 1 96.81 464 LYS B O 1
ATOM 10239 N N . ALA B 1 465 ? -4.434 -34.531 -8.82 1 97.19 465 ALA B N 1
ATOM 10240 C CA . ALA B 1 465 ? -3.76 -34.969 -10.031 1 97.19 465 ALA B CA 1
ATOM 10241 C C . ALA B 1 465 ? -3.754 -33.875 -11.086 1 97.19 465 ALA B C 1
ATOM 10243 O O . ALA B 1 465 ? -2.744 -33.656 -11.758 1 97.19 465 ALA B O 1
ATOM 10244 N N . HIS B 1 466 ? -4.859 -33.25 -11.258 1 97.06 466 HIS B N 1
ATOM 10245 C CA . HIS B 1 466 ? -4.961 -32.156 -12.211 1 97.06 466 HIS B CA 1
ATOM 10246 C C . HIS B 1 466 ? -3.994 -31.047 -11.867 1 97.06 466 HIS B C 1
ATOM 10248 O O . HIS B 1 466 ? -3.258 -30.562 -12.734 1 97.06 466 HIS B O 1
ATOM 10254 N N . ARG B 1 467 ? -3.963 -30.672 -10.625 1 93.5 467 ARG B N 1
ATOM 10255 C CA . ARG B 1 467 ? -3.076 -29.609 -10.148 1 93.5 467 ARG B CA 1
ATOM 10256 C C . ARG B 1 467 ? -1.613 -30 -10.336 1 93.5 467 ARG B C 1
ATOM 10258 O O . ARG B 1 467 ? -0.801 -29.188 -10.781 1 93.5 467 ARG B O 1
ATOM 10265 N N . MET B 1 468 ? -1.37 -31.234 -9.992 1 92.94 468 MET B N 1
ATOM 10266 C CA . MET B 1 468 ? 0.004 -31.719 -10.125 1 92.94 468 MET B CA 1
ATOM 10267 C C . MET B 1 468 ? 0.409 -31.797 -11.594 1 92.94 468 MET B C 1
ATOM 10269 O O . MET B 1 468 ? 1.56 -31.516 -11.945 1 92.94 468 MET B O 1
ATOM 10273 N N . GLY B 1 469 ? -0.543 -32.219 -12.398 1 93.12 469 GLY B N 1
ATOM 10274 C CA . GLY B 1 469 ? -0.273 -32.219 -13.828 1 93.12 469 GLY B CA 1
ATOM 10275 C C . GLY B 1 469 ? 0.149 -30.844 -14.352 1 93.12 469 GLY B C 1
ATOM 10276 O O . GLY B 1 469 ? 1.057 -30.75 -15.18 1 93.12 469 GLY B O 1
ATOM 10277 N N . MET B 1 470 ? -0.43 -29.812 -13.883 1 91.44 470 MET B N 1
ATOM 10278 C CA . MET B 1 470 ? -0.057 -28.453 -14.273 1 91.44 470 MET B CA 1
ATOM 10279 C C . MET B 1 470 ? 1.328 -28.109 -13.742 1 91.44 470 MET B C 1
ATOM 10281 O O . MET B 1 470 ? 2.148 -27.547 -14.461 1 91.44 470 MET B O 1
ATOM 10285 N N . ARG B 1 471 ? 1.611 -28.484 -12.492 1 87.62 471 ARG B N 1
ATOM 10286 C CA . ARG B 1 471 ? 2.846 -28.094 -11.82 1 87.62 471 ARG B CA 1
ATOM 10287 C C . ARG B 1 471 ? 4.051 -28.781 -12.438 1 87.62 471 ARG B C 1
ATOM 10289 O O . ARG B 1 471 ? 5.168 -28.266 -12.391 1 87.62 471 ARG B O 1
ATOM 10296 N N . VAL B 1 472 ? 3.83 -29.969 -13.102 1 88.94 472 VAL B N 1
ATOM 10297 C CA . VAL B 1 472 ? 4.945 -30.703 -13.695 1 88.94 472 VAL B CA 1
ATOM 10298 C C . VAL B 1 472 ? 4.887 -30.578 -15.219 1 88.94 472 VAL B C 1
ATOM 10300 O O . VAL B 1 472 ? 5.664 -31.234 -15.93 1 88.94 472 VAL B O 1
ATOM 10303 N N . GLY B 1 473 ? 3.91 -29.844 -15.734 1 89.56 473 GLY B N 1
ATOM 10304 C CA . GLY B 1 473 ? 3.775 -29.609 -17.172 1 89.56 473 GLY B CA 1
ATOM 10305 C C . GLY B 1 473 ? 3.363 -30.844 -17.938 1 89.56 473 GLY B C 1
ATOM 10306 O O . GLY B 1 473 ? 3.775 -31.031 -19.078 1 89.56 473 GLY B O 1
ATOM 10307 N N . ASN B 1 474 ? 2.672 -31.766 -17.297 1 93.25 474 ASN B N 1
ATOM 10308 C CA . ASN B 1 474 ? 2.195 -32.969 -17.938 1 93.25 474 ASN B CA 1
ATOM 10309 C C . ASN B 1 474 ? 0.771 -32.812 -18.469 1 93.25 474 ASN B C 1
ATOM 10311 O O . ASN B 1 474 ? -0.193 -33.062 -17.734 1 93.25 474 ASN B O 1
ATOM 10315 N N . PHE B 1 475 ? 0.68 -32.594 -19.781 1 94.5 475 PHE B N 1
ATOM 10316 C CA . PHE B 1 475 ? -0.63 -32.312 -20.359 1 94.5 475 PHE B CA 1
ATOM 10317 C C . PHE B 1 475 ? -1.499 -33.562 -20.344 1 94.5 475 PHE B C 1
ATOM 10319 O O . PHE B 1 475 ? -2.715 -33.469 -20.156 1 94.5 475 PHE B O 1
ATOM 10326 N N . GLY B 1 476 ? -0.887 -34.656 -20.578 1 94.25 476 GLY B N 1
ATOM 10327 C CA . GLY B 1 476 ? -1.638 -35.906 -20.516 1 94.25 476 GLY B CA 1
ATOM 10328 C C . GLY B 1 476 ? -2.355 -36.125 -19.203 1 94.25 476 GLY B C 1
ATOM 10329 O O . GLY B 1 476 ? -3.533 -36.469 -19.172 1 94.25 476 GLY B O 1
ATOM 10330 N N . LEU B 1 477 ? -1.662 -35.844 -18.172 1 95.62 477 LEU B N 1
ATOM 10331 C CA . LEU B 1 477 ? -2.256 -36 -16.859 1 95.62 477 LEU B CA 1
ATOM 10332 C C . LEU B 1 477 ? -3.361 -34.969 -16.625 1 95.62 477 LEU B C 1
ATOM 10334 O O . LEU B 1 477 ? -4.383 -35.281 -16.016 1 95.62 477 LEU B O 1
ATOM 10338 N N . GLN B 1 478 ? -3.189 -33.75 -17.141 1 96 478 GLN B N 1
ATOM 10339 C CA . GLN B 1 478 ? -4.223 -32.719 -17.031 1 96 478 GLN B CA 1
ATOM 10340 C C . GLN B 1 478 ? -5.496 -33.125 -17.75 1 96 478 GLN B C 1
ATOM 10342 O O . GLN B 1 478 ? -6.59 -33.062 -17.188 1 96 478 GLN B O 1
ATOM 10347 N N . ARG B 1 479 ? -5.262 -33.562 -18.938 1 96.25 479 ARG B N 1
ATOM 10348 C CA . ARG B 1 479 ? -6.371 -33.969 -19.781 1 96.25 479 ARG B CA 1
ATOM 10349 C C . ARG B 1 479 ? -7.125 -35.156 -19.156 1 96.25 479 ARG B C 1
ATOM 10351 O O . ARG B 1 479 ? -8.352 -35.125 -19.047 1 96.25 479 ARG B O 1
ATOM 10358 N N . ASP B 1 480 ? -6.375 -36.156 -18.719 1 97.44 480 ASP B N 1
ATOM 10359 C CA . ASP B 1 480 ? -6.98 -37.344 -18.125 1 97.44 480 ASP B CA 1
ATOM 10360 C C . ASP B 1 480 ? -7.746 -37 -16.859 1 97.44 480 ASP B C 1
ATOM 10362 O O . ASP B 1 480 ? -8.828 -37.562 -16.609 1 97.44 480 ASP B O 1
ATOM 10366 N N . SER B 1 481 ? -7.168 -36.188 -16.078 1 98 481 SER B N 1
ATOM 10367 C CA . SER B 1 481 ? -7.816 -35.781 -14.836 1 98 481 SER B CA 1
ATOM 10368 C C . SER B 1 481 ? -9.094 -34.969 -15.109 1 98 481 SER B C 1
ATOM 10370 O O . SER B 1 481 ? -10.086 -35.125 -14.398 1 98 481 SER B O 1
ATOM 10372 N N . LEU B 1 482 ? -9.031 -34.125 -16.094 1 97.69 482 LEU B N 1
ATOM 10373 C CA . LEU B 1 482 ? -10.203 -33.344 -16.438 1 97.69 482 LEU B CA 1
ATOM 10374 C C . LEU B 1 482 ? -11.328 -34.219 -16.969 1 97.69 482 LEU B C 1
ATOM 10376 O O . LEU B 1 482 ? -12.5 -34 -16.672 1 97.69 482 LEU B O 1
ATOM 10380 N N . SER B 1 483 ? -10.938 -35.188 -17.688 1 98.31 483 SER B N 1
ATOM 10381 C CA . SER B 1 483 ? -11.898 -36.188 -18.172 1 98.31 483 SER B CA 1
ATOM 10382 C C . SER B 1 483 ? -12.609 -36.875 -17 1 98.31 483 SER B C 1
ATOM 10384 O O . SER B 1 483 ? -13.828 -37.031 -17.031 1 98.31 483 SER B O 1
ATOM 10386 N N . ALA B 1 484 ? -11.867 -37.219 -16.047 1 98.56 484 ALA B N 1
ATOM 10387 C CA . ALA B 1 484 ? -12.406 -37.875 -14.875 1 98.56 484 ALA B CA 1
ATOM 10388 C C . ALA B 1 484 ? -13.234 -36.938 -14.023 1 98.56 484 ALA B C 1
ATOM 10390 O O . ALA B 1 484 ? -14.18 -37.344 -13.352 1 98.56 484 ALA B O 1
ATOM 10391 N N . ALA B 1 485 ? -12.914 -35.688 -14.031 1 98.44 485 ALA B N 1
ATOM 10392 C CA . ALA B 1 485 ? -13.555 -34.688 -13.172 1 98.44 485 ALA B CA 1
ATOM 10393 C C . ALA B 1 485 ? -14.875 -34.219 -13.773 1 98.44 485 ALA B C 1
ATOM 10395 O O . ALA B 1 485 ? -15.758 -33.75 -13.055 1 98.44 485 ALA B O 1
ATOM 10396 N N . GLY B 1 486 ? -15.078 -34.281 -15.094 1 97.94 486 GLY B N 1
ATOM 10397 C CA . GLY B 1 486 ? -16.234 -33.781 -15.82 1 97.94 486 GLY B CA 1
ATOM 10398 C C . GLY B 1 486 ? -17.547 -34.125 -15.164 1 97.94 486 GLY B C 1
ATOM 10399 O O . GLY B 1 486 ? -18.359 -33.25 -14.867 1 97.94 486 GLY B O 1
ATOM 10400 N N . PRO B 1 487 ? -17.766 -35.406 -14.859 1 97.88 487 PRO B N 1
ATOM 10401 C CA . PRO B 1 487 ? -19.016 -35.844 -14.234 1 97.88 487 PRO B CA 1
ATOM 10402 C C . PRO B 1 487 ? -19.281 -35.156 -12.898 1 97.88 487 PRO B C 1
ATOM 10404 O O . PRO B 1 487 ? -20.422 -34.906 -12.547 1 97.88 487 PRO B O 1
ATOM 10407 N N . LEU B 1 488 ? -18.25 -34.906 -12.18 1 98.19 488 LEU B N 1
ATOM 10408 C CA . LEU B 1 488 ? -18.406 -34.281 -10.867 1 98.19 488 LEU B CA 1
ATOM 10409 C C . LEU B 1 488 ? -18.828 -32.844 -10.992 1 98.19 488 LEU B C 1
ATOM 10411 O O . LEU B 1 488 ? -19.594 -32.344 -10.172 1 98.19 488 LEU B O 1
ATOM 10415 N N . TYR B 1 489 ? -18.312 -32.094 -11.992 1 97.81 489 TYR B N 1
ATOM 10416 C CA . TYR B 1 489 ? -18.781 -30.75 -12.266 1 97.81 489 TYR B CA 1
ATOM 10417 C C . TYR B 1 489 ? -20.281 -30.734 -12.516 1 97.81 489 TYR B C 1
ATOM 10419 O O . TYR B 1 489 ? -21 -29.875 -11.984 1 97.81 489 TYR B O 1
ATOM 10427 N N . ALA B 1 490 ? -20.734 -31.688 -13.266 1 96.31 490 ALA B N 1
ATOM 10428 C CA . ALA B 1 490 ? -22.156 -31.781 -13.594 1 96.31 490 ALA B CA 1
ATOM 10429 C C . ALA B 1 490 ? -23 -32.031 -12.344 1 96.31 490 ALA B C 1
ATOM 10431 O O . ALA B 1 490 ? -24.047 -31.406 -12.164 1 96.31 490 ALA B O 1
ATOM 10432 N N . SER B 1 491 ? -22.5 -32.844 -11.531 1 96.06 491 SER B N 1
ATOM 10433 C CA . SER B 1 491 ? -23.25 -33.219 -10.336 1 96.06 491 SER B CA 1
ATOM 10434 C C . SER B 1 491 ? -23.281 -32.094 -9.32 1 96.06 491 SER B C 1
ATOM 10436 O O . SER B 1 491 ? -24.172 -32 -8.484 1 96.06 491 SER B O 1
ATOM 10438 N N . ALA B 1 492 ? -22.312 -31.281 -9.352 1 95.62 492 ALA B N 1
ATOM 10439 C CA . ALA B 1 492 ? -22.266 -30.141 -8.453 1 95.62 492 ALA B CA 1
ATOM 10440 C C . ALA B 1 492 ? -22.984 -28.938 -9.055 1 95.62 492 ALA B C 1
ATOM 10442 O O . ALA B 1 492 ? -22.875 -27.812 -8.547 1 95.62 492 ALA B O 1
ATOM 10443 N N . ALA B 1 493 ? -23.641 -29.078 -10.164 1 92.75 493 ALA B N 1
ATOM 10444 C CA . ALA B 1 493 ? -24.469 -28.062 -10.836 1 92.75 493 ALA B CA 1
ATOM 10445 C C . ALA B 1 493 ? -23.594 -26.953 -11.414 1 92.75 493 ALA B C 1
ATOM 10447 O O . ALA B 1 493 ? -24 -25.781 -11.414 1 92.75 493 ALA B O 1
ATOM 10448 N N . LYS B 1 494 ? -22.391 -27.312 -11.773 1 94.44 494 LYS B N 1
ATOM 10449 C CA . LYS B 1 494 ? -21.531 -26.375 -12.477 1 94.44 494 LYS B CA 1
ATOM 10450 C C . LYS B 1 494 ? -21.688 -26.5 -13.984 1 94.44 494 LYS B C 1
ATOM 10452 O O . LYS B 1 494 ? -20.75 -26.875 -14.688 1 94.44 494 LYS B O 1
ATOM 10457 N N . SER B 1 495 ? -22.797 -26.078 -14.453 1 92.75 495 SER B N 1
ATOM 10458 C CA . SER B 1 495 ? -23.234 -26.344 -15.82 1 92.75 495 SER B CA 1
ATOM 10459 C C . SER B 1 495 ? -22.312 -25.672 -16.828 1 92.75 495 SER B C 1
ATOM 10461 O O . SER B 1 495 ? -21.969 -26.266 -17.859 1 92.75 495 SER B O 1
ATOM 10463 N N . ASN B 1 496 ? -21.938 -24.438 -16.578 1 93.88 496 ASN B N 1
ATOM 10464 C CA . ASN B 1 496 ? -21.062 -23.719 -17.5 1 93.88 496 ASN B CA 1
ATOM 10465 C C . ASN B 1 496 ? -19.719 -24.406 -17.656 1 93.88 496 ASN B C 1
ATOM 10467 O O . ASN B 1 496 ? -19.219 -24.578 -18.766 1 93.88 496 ASN B O 1
ATOM 10471 N N . TYR B 1 497 ? -19.203 -24.812 -16.547 1 96.75 497 TYR B N 1
ATOM 10472 C CA . TYR B 1 497 ? -17.922 -25.516 -16.594 1 96.75 497 TYR B CA 1
ATOM 10473 C C . TYR B 1 497 ? -18.078 -26.891 -17.203 1 96.75 497 TYR B C 1
ATOM 10475 O O . TYR B 1 497 ? -17.172 -27.359 -17.922 1 96.75 497 TYR B O 1
ATOM 10483 N N . THR B 1 498 ? -19.172 -27.562 -16.953 1 96.81 498 THR B N 1
ATOM 10484 C CA . THR B 1 498 ? -19.406 -28.859 -17.578 1 96.81 498 THR B CA 1
ATOM 10485 C C . THR B 1 498 ? -19.406 -28.734 -19.094 1 96.81 498 THR B C 1
ATOM 10487 O O . THR B 1 498 ? -18.781 -29.531 -19.781 1 96.81 498 THR B O 1
ATOM 10490 N N . THR B 1 499 ? -20.094 -27.75 -19.516 1 96.5 499 THR B N 1
ATOM 10491 C CA . THR B 1 499 ? -20.156 -27.5 -20.953 1 96.5 499 THR B CA 1
ATOM 10492 C C . THR B 1 499 ? -18.781 -27.141 -21.516 1 96.5 499 THR B C 1
ATOM 10494 O O . THR B 1 499 ? -18.391 -27.641 -22.562 1 96.5 499 THR B O 1
ATOM 10497 N N . ALA B 1 500 ? -18.094 -26.266 -20.812 1 97.62 500 ALA B N 1
ATOM 10498 C CA . ALA B 1 500 ? -16.766 -25.844 -21.25 1 97.62 500 ALA B CA 1
ATOM 10499 C C . ALA B 1 500 ? -15.797 -27.016 -21.297 1 97.62 500 ALA B C 1
ATOM 10501 O O . ALA B 1 500 ? -15.008 -27.141 -22.234 1 97.62 500 ALA B O 1
ATOM 10502 N N . ILE B 1 501 ? -15.875 -27.906 -20.328 1 98.19 501 ILE B N 1
ATOM 10503 C CA . ILE B 1 501 ? -15.016 -29.078 -20.281 1 98.19 501 ILE B CA 1
ATOM 10504 C C . ILE B 1 501 ? -15.32 -30 -21.453 1 98.19 501 ILE B C 1
ATOM 10506 O O . ILE B 1 501 ? -14.406 -30.516 -22.109 1 98.19 501 ILE B O 1
ATOM 10510 N N . ALA B 1 502 ? -16.578 -30.172 -21.75 1 98.06 502 ALA B N 1
ATOM 10511 C CA . ALA B 1 502 ? -16.984 -31.016 -22.875 1 98.06 502 ALA B CA 1
ATOM 10512 C C . ALA B 1 502 ? -16.406 -30.484 -24.188 1 98.06 502 ALA B C 1
ATOM 10514 O O . ALA B 1 502 ? -15.844 -31.234 -24.984 1 98.06 502 ALA B O 1
ATOM 10515 N N . HIS B 1 503 ? -16.562 -29.203 -24.359 1 97.75 503 HIS B N 1
ATOM 10516 C CA . HIS B 1 503 ? -16.031 -28.578 -25.578 1 97.75 503 HIS B CA 1
ATOM 10517 C C . HIS B 1 503 ? -14.508 -28.688 -25.625 1 97.75 503 HIS B C 1
ATOM 10519 O O . HIS B 1 503 ? -13.945 -28.953 -26.688 1 97.75 503 HIS B O 1
ATOM 10525 N N . PHE B 1 504 ? -13.852 -28.438 -24.562 1 98.06 504 PHE B N 1
ATOM 10526 C CA . PHE B 1 504 ? -12.398 -28.453 -24.5 1 98.06 504 PHE B CA 1
ATOM 10527 C C . PHE B 1 504 ? -11.852 -29.844 -24.844 1 98.06 504 PHE B C 1
ATOM 10529 O O . PHE B 1 504 ? -10.977 -29.969 -25.703 1 98.06 504 PHE B O 1
ATOM 10536 N N . LEU B 1 505 ? -12.375 -30.859 -24.203 1 98.19 505 LEU B N 1
ATOM 10537 C CA . LEU B 1 505 ? -11.914 -32.219 -24.438 1 98.19 505 LEU B CA 1
ATOM 10538 C C . LEU B 1 505 ? -12.219 -32.656 -25.875 1 98.19 505 LEU B C 1
ATOM 10540 O O . LEU B 1 505 ? -11.422 -33.375 -26.484 1 98.19 505 LEU B O 1
ATOM 10544 N N . ALA B 1 506 ? -13.352 -32.219 -26.359 1 97.88 506 ALA B N 1
ATOM 10545 C CA . ALA B 1 506 ? -13.695 -32.531 -27.75 1 97.88 506 ALA B CA 1
ATOM 10546 C C . ALA B 1 506 ? -12.703 -31.875 -28.703 1 97.88 506 ALA B C 1
ATOM 10548 O O . ALA B 1 506 ? -12.297 -32.469 -29.703 1 97.88 506 ALA B O 1
ATOM 10549 N N . THR B 1 507 ? -12.352 -30.641 -28.422 1 96.75 507 THR B N 1
ATOM 10550 C CA . THR B 1 507 ? -11.391 -29.922 -29.25 1 96.75 507 THR B CA 1
ATOM 10551 C C . THR B 1 507 ? -10.039 -30.641 -29.266 1 96.75 507 THR B C 1
ATOM 10553 O O . THR B 1 507 ? -9.43 -30.797 -30.328 1 96.75 507 THR B O 1
ATOM 10556 N N . ILE B 1 508 ? -9.602 -31.094 -28.141 1 97.06 508 ILE B N 1
ATOM 10557 C CA . ILE B 1 508 ? -8.32 -31.781 -28.047 1 97.06 508 ILE B CA 1
ATOM 10558 C C . ILE B 1 508 ? -8.391 -33.094 -28.828 1 97.06 508 ILE B C 1
ATOM 10560 O O . ILE B 1 508 ? -7.473 -33.406 -29.594 1 97.06 508 ILE B O 1
ATOM 10564 N N . ALA B 1 509 ? -9.461 -33.812 -28.688 1 97.06 509 ALA B N 1
ATOM 10565 C CA . ALA B 1 509 ? -9.625 -35.094 -29.359 1 97.06 509 ALA B CA 1
ATOM 10566 C C . ALA B 1 509 ? -9.703 -34.938 -30.875 1 97.06 509 ALA B C 1
ATOM 10568 O O . ALA B 1 509 ? -9.211 -35.781 -31.625 1 97.06 509 ALA B O 1
ATOM 10569 N N . ALA B 1 510 ? -10.297 -33.875 -31.344 1 96.75 510 ALA B N 1
ATOM 10570 C CA . ALA B 1 510 ? -10.516 -33.625 -32.781 1 96.75 510 ALA B CA 1
ATOM 10571 C C . ALA B 1 510 ? -9.25 -33.125 -33.438 1 96.75 510 ALA B C 1
ATOM 10573 O O . ALA B 1 510 ? -9.133 -33.156 -34.688 1 96.75 510 ALA B O 1
ATOM 10574 N N . HIS B 1 511 ? -8.266 -32.625 -32.75 1 95.25 511 HIS B N 1
ATOM 10575 C CA . HIS B 1 511 ? -7.09 -31.984 -33.312 1 95.25 511 HIS B CA 1
ATOM 10576 C C . HIS B 1 511 ? -5.805 -32.594 -32.781 1 95.25 511 HIS B C 1
ATOM 10578 O O . HIS B 1 511 ? -5.145 -32 -31.906 1 95.25 511 HIS B O 1
ATOM 10584 N N . PRO B 1 512 ? -5.328 -33.625 -33.344 1 93.31 512 PRO B N 1
ATOM 10585 C CA . PRO B 1 512 ? -4.164 -34.344 -32.844 1 93.31 512 PRO B CA 1
ATOM 10586 C C . PRO B 1 512 ? -2.889 -33.5 -32.875 1 93.31 512 PRO B C 1
ATOM 10588 O O . PRO B 1 512 ? -2.029 -33.656 -31.984 1 93.31 512 PRO B O 1
ATOM 10591 N N . GLN B 1 513 ? -2.684 -32.625 -33.781 1 92 513 GLN B N 1
ATOM 10592 C CA . GLN B 1 513 ? -1.49 -31.797 -33.844 1 92 513 GLN B CA 1
ATOM 10593 C C . GLN B 1 513 ? -1.48 -30.797 -32.688 1 92 513 GLN B C 1
ATOM 10595 O O . GLN B 1 513 ? -0.422 -30.484 -32.125 1 92 513 GLN B O 1
ATOM 10600 N N . LEU B 1 514 ? -2.639 -30.25 -32.438 1 93.69 514 LEU B N 1
ATOM 10601 C CA . LEU B 1 514 ? -2.752 -29.375 -31.266 1 93.69 514 LEU B CA 1
ATOM 10602 C C . LEU B 1 514 ? -2.35 -30.109 -29.984 1 93.69 514 LEU B C 1
ATOM 10604 O O . LEU B 1 514 ? -1.627 -29.562 -29.156 1 93.69 514 LEU B O 1
ATOM 10608 N N . GLU B 1 515 ? -2.795 -31.312 -29.812 1 93.56 515 GLU B N 1
ATOM 10609 C CA . GLU B 1 515 ? -2.455 -32.094 -28.641 1 93.56 515 GLU B CA 1
ATOM 10610 C C . GLU B 1 515 ? -0.951 -32.344 -28.547 1 93.56 515 GLU B C 1
ATOM 10612 O O . GLU B 1 515 ? -0.377 -32.312 -27.453 1 93.56 515 GLU B O 1
ATOM 10617 N N . GLU B 1 516 ? -0.385 -32.594 -29.672 1 91.31 516 GLU B N 1
ATOM 10618 C CA . GLU B 1 516 ? 1.061 -32.781 -29.703 1 91.31 516 GLU B CA 1
ATOM 10619 C C . GLU B 1 516 ? 1.801 -31.531 -29.234 1 91.31 516 GLU B C 1
ATOM 10621 O O . GLU B 1 516 ? 2.777 -31.609 -28.5 1 91.31 516 GLU B O 1
ATOM 10626 N N . LYS B 1 517 ? 1.359 -30.391 -29.734 1 91.44 517 LYS B N 1
ATOM 10627 C CA . LYS B 1 517 ? 1.953 -29.125 -29.312 1 91.44 517 LYS B CA 1
ATOM 10628 C C . LYS B 1 517 ? 1.821 -28.938 -27.812 1 91.44 517 LYS B C 1
ATOM 10630 O O . LYS B 1 517 ? 2.779 -28.531 -27.141 1 91.44 517 LYS B O 1
ATOM 10635 N N . LEU B 1 518 ? 0.644 -29.281 -27.281 1 92.69 518 LEU B N 1
ATOM 10636 C CA . LEU B 1 518 ? 0.368 -29.109 -25.859 1 92.69 518 LEU B CA 1
ATOM 10637 C C . LEU B 1 518 ? 1.169 -30.094 -25.031 1 92.69 518 LEU B C 1
ATOM 10639 O O . LEU B 1 518 ? 1.557 -29.797 -23.906 1 92.69 518 LEU B O 1
ATOM 10643 N N . ASN B 1 519 ? 1.428 -31.203 -25.547 1 90 519 ASN B N 1
ATOM 10644 C CA . ASN B 1 519 ? 2.281 -32.156 -24.859 1 90 519 ASN B CA 1
ATOM 10645 C C . ASN B 1 519 ? 3.721 -31.672 -24.75 1 90 519 ASN B C 1
ATOM 10647 O O . ASN B 1 519 ? 4.418 -31.969 -23.781 1 90 519 ASN B O 1
ATOM 10651 N N . HIS B 1 520 ? 4.082 -30.953 -25.75 1 87.81 520 HIS B N 1
ATOM 10652 C CA . HIS B 1 520 ? 5.426 -30.391 -25.75 1 87.81 520 HIS B CA 1
ATOM 10653 C C . HIS B 1 520 ? 5.523 -29.219 -24.781 1 87.81 520 HIS B C 1
ATOM 10655 O O . HIS B 1 520 ? 6.535 -29.047 -24.094 1 87.81 520 HIS B O 1
ATOM 10661 N N . CYS B 1 521 ? 4.48 -28.359 -24.828 1 87.5 521 CYS B N 1
ATOM 10662 C CA . CYS B 1 521 ? 4.449 -27.203 -23.938 1 87.5 521 CYS B CA 1
ATOM 10663 C C . CYS B 1 521 ? 3.043 -26.953 -23.406 1 87.5 521 CYS B C 1
ATOM 10665 O O . CYS B 1 521 ? 2.242 -26.281 -24.047 1 87.5 521 CYS B O 1
ATOM 10667 N N . SER B 1 522 ? 2.889 -27.453 -22.188 1 83.06 522 SER B N 1
ATOM 10668 C CA . SER B 1 522 ? 1.536 -27.375 -21.641 1 83.06 522 SER B CA 1
ATOM 10669 C C . SER B 1 522 ? 1.44 -26.312 -20.547 1 83.06 522 SER B C 1
ATOM 10671 O O . SER B 1 522 ? 0.354 -26.031 -20.031 1 83.06 522 SER B O 1
ATOM 10673 N N . ALA B 1 523 ? 2.566 -25.797 -20.234 1 83.31 523 ALA B N 1
ATOM 10674 C CA . ALA B 1 523 ? 2.594 -24.859 -19.125 1 83.31 523 ALA B CA 1
ATOM 10675 C C . ALA B 1 523 ? 3.793 -23.922 -19.219 1 83.31 523 ALA B C 1
ATOM 10677 O O . ALA B 1 523 ? 4.688 -24.125 -20.047 1 83.31 523 ALA B O 1
ATOM 10678 N N . PHE B 1 524 ? 3.688 -22.891 -18.484 1 84.94 524 PHE B N 1
ATOM 10679 C CA . PHE B 1 524 ? 4.785 -21.938 -18.391 1 84.94 524 PHE B CA 1
ATOM 10680 C C . PHE B 1 524 ? 5.805 -22.375 -17.344 1 84.94 524 PHE B C 1
ATOM 10682 O O . PHE B 1 524 ? 5.5 -22.422 -16.156 1 84.94 524 PHE B O 1
ATOM 10689 N N . LYS B 1 525 ? 6.953 -22.625 -17.828 1 78.88 525 LYS B N 1
ATOM 10690 C CA . LYS B 1 525 ? 8.008 -23.109 -16.938 1 78.88 525 LYS B CA 1
ATOM 10691 C C . LYS B 1 525 ? 8.703 -21.953 -16.234 1 78.88 525 LYS B C 1
ATOM 10693 O O . LYS B 1 525 ? 9.078 -20.953 -16.859 1 78.88 525 LYS B O 1
ATOM 10698 N N . ILE B 1 526 ? 8.766 -21.984 -14.836 1 70.38 526 ILE B N 1
ATOM 10699 C CA . ILE B 1 526 ? 9.516 -21.016 -14.039 1 70.38 526 ILE B CA 1
ATOM 10700 C C . ILE B 1 526 ? 10.891 -21.578 -13.695 1 70.38 526 ILE B C 1
ATOM 10702 O O . ILE B 1 526 ? 10.992 -22.688 -13.164 1 70.38 526 ILE B O 1
ATOM 10706 N N . PRO B 1 527 ? 12.008 -20.875 -14.023 1 57.81 527 PRO B N 1
ATOM 10707 C CA . PRO B 1 527 ? 13.336 -21.406 -13.688 1 57.81 527 PRO B CA 1
ATOM 10708 C C . PRO B 1 527 ? 13.617 -21.391 -12.188 1 57.81 527 PRO B C 1
ATOM 10710 O O . PRO B 1 527 ? 13.297 -20.406 -11.508 1 57.81 527 PRO B O 1
ATOM 10713 N N . HIS B 1 528 ? 13.477 -22.375 -11.258 1 53.97 528 HIS B N 1
ATOM 10714 C CA . HIS B 1 528 ? 13.781 -22.375 -9.828 1 53.97 528 HIS B CA 1
ATOM 10715 C C . HIS B 1 528 ? 15.148 -23 -9.562 1 53.97 528 HIS B C 1
ATOM 10717 O O . HIS B 1 528 ? 15.477 -24.047 -10.125 1 53.97 528 HIS B O 1
ATOM 10723 N N . ASP B 1 529 ? 16.188 -22.125 -8.93 1 45.28 529 ASP B N 1
ATOM 10724 C CA . ASP B 1 529 ? 17.406 -22.719 -8.414 1 45.28 529 ASP B CA 1
ATOM 10725 C C . ASP B 1 529 ? 17.109 -23.719 -7.305 1 45.28 529 ASP B C 1
ATOM 10727 O O . ASP B 1 529 ? 16.766 -23.328 -6.188 1 45.28 529 ASP B O 1
ATOM 10731 N N . ILE B 1 530 ? 16.266 -24.516 -7.152 1 39.41 530 ILE B N 1
ATOM 10732 C CA . ILE B 1 530 ? 16.125 -25.297 -5.934 1 39.41 530 ILE B CA 1
ATOM 10733 C C . ILE B 1 530 ? 17.469 -25.938 -5.57 1 39.41 530 ILE B C 1
ATOM 10735 O O . ILE B 1 530 ? 18.125 -26.562 -6.41 1 39.41 530 ILE B O 1
ATOM 10739 N N . ASP B 1 531 ? 18.078 -25.531 -4.57 1 36.16 531 ASP B N 1
ATOM 10740 C CA . ASP B 1 531 ? 19.047 -26.234 -3.74 1 36.16 531 ASP B CA 1
ATOM 10741 C C . ASP B 1 531 ? 18.672 -27.719 -3.605 1 36.16 531 ASP B C 1
ATOM 10743 O O . ASP B 1 531 ? 17.562 -28.047 -3.162 1 36.16 531 ASP B O 1
ATOM 10747 N N . GLY B 1 532 ? 19.016 -28.594 -4.398 1 39.97 532 GLY B N 1
ATOM 10748 C CA . GLY B 1 532 ? 19.141 -30 -4.113 1 39.97 532 GLY B CA 1
ATOM 10749 C C . GLY B 1 532 ? 18.344 -30.875 -5.062 1 39.97 532 GLY B C 1
ATOM 10750 O O . GLY B 1 532 ? 18.078 -32.031 -4.758 1 39.97 532 GLY B O 1
ATOM 10751 N N . GLY B 1 533 ? 17.938 -30.562 -6.379 1 43.03 533 GLY B N 1
ATOM 10752 C CA . GLY B 1 533 ? 17.391 -31.312 -7.496 1 43.03 533 GLY B CA 1
ATOM 10753 C C . GLY B 1 533 ? 16.297 -30.562 -8.227 1 43.03 533 GLY B C 1
ATOM 10754 O O . GLY B 1 533 ? 15.523 -29.828 -7.613 1 43.03 533 GLY B O 1
ATOM 10755 N N . LEU B 1 534 ? 16.547 -30.172 -9.578 1 47.88 534 LEU B N 1
ATOM 10756 C CA . LEU B 1 534 ? 16.141 -29.203 -10.602 1 47.88 534 LEU B CA 1
ATOM 10757 C C . LEU B 1 534 ? 14.625 -29.234 -10.797 1 47.88 534 LEU B C 1
ATOM 10759 O O . LEU B 1 534 ? 14.133 -29.609 -11.859 1 47.88 534 LEU B O 1
ATOM 10763 N N . HIS B 1 535 ? 13.703 -29.688 -10.125 1 57.25 535 HIS B N 1
ATOM 10764 C CA . HIS B 1 535 ? 12.43 -29.797 -10.836 1 57.25 535 HIS B CA 1
ATOM 10765 C C . HIS B 1 535 ? 11.797 -28.422 -11.039 1 57.25 535 HIS B C 1
ATOM 10767 O O . HIS B 1 535 ? 11.797 -27.594 -10.125 1 57.25 535 HIS B O 1
ATOM 10773 N N . HIS B 1 536 ? 11.688 -28.031 -12.266 1 64.19 536 HIS B N 1
ATOM 10774 C CA . HIS B 1 536 ? 11.008 -26.812 -12.664 1 64.19 536 HIS B CA 1
ATOM 10775 C C . HIS B 1 536 ? 9.555 -26.812 -12.203 1 64.19 536 HIS B C 1
ATOM 10777 O O . HIS B 1 536 ? 8.984 -27.875 -11.945 1 64.19 536 HIS B O 1
ATOM 10783 N N . VAL B 1 537 ? 9.109 -25.734 -11.68 1 73.94 537 VAL B N 1
ATOM 10784 C CA . VAL B 1 537 ? 7.691 -25.547 -11.406 1 73.94 537 VAL B CA 1
ATOM 10785 C C . VAL B 1 537 ? 7.023 -24.859 -12.594 1 73.94 537 VAL B C 1
ATOM 10787 O O . VAL B 1 537 ? 7.59 -23.938 -13.18 1 73.94 537 VAL B O 1
ATOM 10790 N N . CYS B 1 538 ? 5.867 -25.484 -12.938 1 83.06 538 CYS B N 1
ATOM 10791 C CA . CYS B 1 538 ? 5.148 -24.938 -14.078 1 83.06 538 CYS B CA 1
ATOM 10792 C C . CYS B 1 538 ? 3.867 -24.25 -13.641 1 83.06 538 CYS B C 1
ATOM 10794 O O . CYS B 1 538 ? 3.256 -24.625 -12.641 1 83.06 538 CYS B O 1
ATOM 10796 N N . PHE B 1 539 ? 3.5 -23.234 -14.336 1 86.19 539 PHE B N 1
ATOM 10797 C CA . PHE B 1 539 ? 2.219 -22.547 -14.211 1 86.19 539 PHE B CA 1
ATOM 10798 C C . PHE B 1 539 ? 1.316 -22.859 -15.398 1 86.19 539 PHE B C 1
ATOM 10800 O O . PHE B 1 539 ? 1.786 -22.953 -16.531 1 86.19 539 PHE B O 1
ATOM 10807 N N . GLY B 1 540 ? 0.016 -23.109 -15.016 1 90.69 540 GLY B N 1
ATOM 10808 C CA . GLY B 1 540 ? -0.904 -23.031 -16.141 1 90.69 540 GLY B CA 1
ATOM 10809 C C . GLY B 1 540 ? -0.796 -21.719 -16.906 1 90.69 540 GLY B C 1
ATOM 10810 O O . GLY B 1 540 ? -0.383 -20.703 -16.344 1 90.69 540 GLY B O 1
ATOM 10811 N N . PHE B 1 541 ? -1.102 -21.703 -18.141 1 93.19 541 PHE B N 1
ATOM 10812 C CA . PHE B 1 541 ? -0.954 -20.516 -18.953 1 93.19 541 PHE B CA 1
ATOM 10813 C C . PHE B 1 541 ? -1.794 -19.375 -18.406 1 93.19 541 PHE B C 1
ATOM 10815 O O . PHE B 1 541 ? -1.366 -18.219 -18.422 1 93.19 541 PHE B O 1
ATOM 10822 N N . ASP B 1 542 ? -2.986 -19.688 -17.984 1 94.38 542 ASP B N 1
ATOM 10823 C CA . ASP B 1 542 ? -3.846 -18.656 -17.422 1 94.38 542 ASP B CA 1
ATOM 10824 C C . ASP B 1 542 ? -3.318 -18.188 -16.078 1 94.38 542 ASP B C 1
ATOM 10826 O O . ASP B 1 542 ? -3.525 -17.031 -15.688 1 94.38 542 ASP B O 1
ATOM 10830 N N . GLU B 1 543 ? -2.645 -19 -15.352 1 90.5 543 GLU B N 1
ATOM 10831 C CA . GLU B 1 543 ? -1.959 -18.578 -14.141 1 90.5 543 GLU B CA 1
ATOM 10832 C C . GLU B 1 543 ? -0.791 -17.656 -14.461 1 90.5 543 GLU B C 1
ATOM 10834 O O . GLU B 1 543 ? -0.536 -16.688 -13.727 1 90.5 543 GLU B O 1
ATOM 10839 N N . ALA B 1 544 ? -0.096 -18.047 -15.445 1 89.25 544 ALA B N 1
ATOM 10840 C CA . ALA B 1 544 ? 1.011 -17.219 -15.906 1 89.25 544 ALA B CA 1
ATOM 10841 C C . ALA B 1 544 ? 0.517 -15.828 -16.328 1 89.25 544 ALA B C 1
ATOM 10843 O O . ALA B 1 544 ? 1.181 -14.82 -16.078 1 89.25 544 ALA B O 1
ATOM 10844 N N . LEU B 1 545 ? -0.608 -15.805 -17.016 1 92.94 545 LEU B N 1
ATOM 10845 C CA . LEU B 1 545 ? -1.203 -14.531 -17.391 1 92.94 545 LEU B CA 1
ATOM 10846 C C . LEU B 1 545 ? -1.528 -13.695 -16.156 1 92.94 545 LEU B C 1
ATOM 10848 O O . LEU B 1 545 ? -1.322 -12.477 -16.156 1 92.94 545 LEU B O 1
ATOM 10852 N N . GLU B 1 546 ? -2.055 -14.32 -15.156 1 88.56 546 GLU B N 1
ATOM 10853 C CA . GLU B 1 546 ? -2.381 -13.609 -13.922 1 88.56 546 GLU B CA 1
ATOM 10854 C C . GLU B 1 546 ? -1.13 -13.023 -13.273 1 88.56 546 GLU B C 1
ATOM 10856 O O . GLU B 1 546 ? -1.16 -11.898 -12.766 1 88.56 546 GLU B O 1
ATOM 10861 N N . THR B 1 547 ? -0.108 -13.719 -13.359 1 80.31 547 THR B N 1
ATOM 10862 C CA . THR B 1 547 ? 1.123 -13.352 -12.672 1 80.31 547 THR B CA 1
ATOM 10863 C C . THR B 1 547 ? 1.899 -12.305 -13.469 1 80.31 547 THR B C 1
ATOM 10865 O O . THR B 1 547 ? 2.289 -11.273 -12.93 1 80.31 547 THR B O 1
ATOM 10868 N N . PHE B 1 548 ? 2.064 -12.586 -14.75 1 81.44 548 PHE B N 1
ATOM 10869 C CA . PHE B 1 548 ? 2.969 -11.781 -15.562 1 81.44 548 PHE B CA 1
ATOM 10870 C C . PHE B 1 548 ? 2.211 -10.68 -16.281 1 81.44 548 PHE B C 1
ATOM 10872 O O . PHE B 1 548 ? 2.814 -9.719 -16.781 1 81.44 548 PHE B O 1
ATOM 10879 N N . GLY B 1 549 ? 0.977 -10.891 -16.422 1 88.44 549 GLY B N 1
ATOM 10880 C CA . GLY B 1 549 ? 0.148 -9.898 -17.094 1 88.44 549 GLY B CA 1
ATOM 10881 C C . GLY B 1 549 ? -0.662 -9.055 -16.125 1 88.44 549 GLY B C 1
ATOM 10882 O O . GLY B 1 549 ? -0.248 -7.957 -15.742 1 88.44 549 GLY B O 1
ATOM 10883 N N . VAL B 1 550 ? -1.631 -9.648 -15.531 1 88.62 550 VAL B N 1
ATOM 10884 C CA . VAL B 1 550 ? -2.613 -8.922 -14.734 1 88.62 550 VAL B CA 1
ATOM 10885 C C . VAL B 1 550 ? -1.923 -8.258 -13.547 1 88.62 550 VAL B C 1
ATOM 10887 O O . VAL B 1 550 ? -2.027 -7.039 -13.367 1 88.62 550 VAL B O 1
ATOM 10890 N N . ARG B 1 551 ? -1.207 -9.023 -12.773 1 79.75 551 ARG B N 1
ATOM 10891 C CA . ARG B 1 551 ? -0.553 -8.492 -11.578 1 79.75 551 ARG B CA 1
ATOM 10892 C C . ARG B 1 551 ? 0.487 -7.441 -11.938 1 79.75 551 ARG B C 1
ATOM 10894 O O . ARG B 1 551 ? 0.599 -6.414 -11.266 1 79.75 551 ARG B O 1
ATOM 10901 N N . PHE B 1 552 ? 1.198 -7.648 -12.938 1 80.44 552 PHE B N 1
ATOM 10902 C CA . PHE B 1 552 ? 2.213 -6.711 -13.398 1 80.44 552 PHE B CA 1
ATOM 10903 C C . PHE B 1 552 ? 1.578 -5.391 -13.812 1 80.44 552 PHE B C 1
ATOM 10905 O O . PHE B 1 552 ? 2.049 -4.316 -13.43 1 80.44 552 PHE B O 1
ATOM 10912 N N . ILE B 1 553 ? 0.525 -5.531 -14.594 1 84.19 553 ILE B N 1
ATOM 10913 C CA . ILE B 1 553 ? -0.134 -4.34 -15.117 1 84.19 553 ILE B CA 1
ATOM 10914 C C . ILE B 1 553 ? -0.771 -3.559 -13.969 1 84.19 553 ILE B C 1
ATOM 10916 O O . ILE B 1 553 ? -0.626 -2.338 -13.883 1 84.19 553 ILE B O 1
ATOM 10920 N N . LYS B 1 554 ? -1.427 -4.266 -13.141 1 80.12 554 LYS B N 1
ATOM 10921 C CA . LYS B 1 554 ? -2.068 -3.602 -12.016 1 80.12 554 LYS B CA 1
ATOM 10922 C C . LYS B 1 554 ? -1.037 -2.928 -11.117 1 80.12 554 LYS B C 1
ATOM 10924 O O . LYS B 1 554 ? -1.328 -1.913 -10.477 1 80.12 554 LYS B O 1
ATOM 10929 N N . GLY B 1 555 ? 0.126 -3.514 -11.117 1 72.5 555 GLY B N 1
ATOM 10930 C CA . GLY B 1 555 ? 1.199 -2.938 -10.328 1 72.5 555 GLY B CA 1
ATOM 10931 C C . GLY B 1 555 ? 1.826 -1.714 -10.969 1 72.5 555 GLY B C 1
ATOM 10932 O O . GLY B 1 555 ? 2.527 -0.948 -10.305 1 72.5 555 GLY B O 1
ATOM 10933 N N . ASN B 1 556 ? 1.573 -1.507 -12.234 1 73.44 556 ASN B N 1
ATOM 10934 C CA . ASN B 1 556 ? 2.303 -0.48 -12.969 1 73.44 556 ASN B CA 1
ATOM 10935 C C . ASN B 1 556 ? 1.373 0.628 -13.453 1 73.44 556 ASN B C 1
ATOM 10937 O O . ASN B 1 556 ? 1.832 1.643 -13.984 1 73.44 556 ASN B O 1
ATOM 10941 N N . VAL B 1 557 ? 0.044 0.419 -13.391 1 72.19 557 VAL B N 1
ATOM 10942 C CA . VAL B 1 557 ? -0.903 1.427 -13.852 1 72.19 557 VAL B CA 1
ATOM 10943 C C . VAL B 1 557 ? -1.126 2.471 -12.766 1 72.19 557 VAL B C 1
ATOM 10945 O O . VAL B 1 557 ? -1.271 2.129 -11.586 1 72.19 557 VAL B O 1
ATOM 10948 N N . SER B 1 558 ? -0.879 3.729 -13.141 1 64.31 558 SER B N 1
ATOM 10949 C CA . SER B 1 558 ? -1.067 4.848 -12.219 1 64.31 558 SER B CA 1
ATOM 10950 C C . SER B 1 558 ? -2.008 5.895 -12.812 1 64.31 558 SER B C 1
ATOM 10952 O O . SER B 1 558 ? -2.426 5.777 -13.969 1 64.31 558 SER B O 1
ATOM 10954 N N . GLY B 1 559 ? -2.422 6.883 -12.086 1 63.72 559 GLY B N 1
ATOM 10955 C CA . GLY B 1 559 ? -3.289 7.949 -12.555 1 63.72 559 GLY B CA 1
ATOM 10956 C C . GLY B 1 559 ? -4.762 7.586 -12.516 1 63.72 559 GLY B C 1
ATOM 10957 O O . GLY B 1 559 ? -5.199 6.852 -11.625 1 63.72 559 GLY B O 1
ATOM 10958 N N . ASN B 1 560 ? -5.555 8.172 -13.492 1 65.88 560 ASN B N 1
ATOM 10959 C CA . ASN B 1 560 ? -6.988 7.91 -13.555 1 65.88 560 ASN B CA 1
ATOM 10960 C C . ASN B 1 560 ? -7.281 6.547 -14.172 1 65.88 560 ASN B C 1
ATOM 10962 O O . ASN B 1 560 ? -7.375 6.418 -15.391 1 65.88 560 ASN B O 1
ATOM 10966 N N . VAL B 1 561 ? -7.48 5.586 -13.359 1 70.06 561 VAL B N 1
ATOM 10967 C CA . VAL B 1 561 ? -7.605 4.199 -13.797 1 70.06 561 VAL B CA 1
ATOM 10968 C C . VAL B 1 561 ? -9.031 3.934 -14.273 1 70.06 561 VAL B C 1
ATOM 10970 O O . VAL B 1 561 ? -9.305 2.9 -14.891 1 70.06 561 VAL B O 1
ATOM 10973 N N . ILE B 1 562 ? -9.93 4.926 -14.078 1 76.44 562 ILE B N 1
ATOM 10974 C CA . ILE B 1 562 ? -11.312 4.691 -14.477 1 76.44 562 ILE B CA 1
ATOM 10975 C C . ILE B 1 562 ? -11.508 5.121 -15.93 1 76.44 562 ILE B C 1
ATOM 10977 O O . ILE B 1 562 ? -12.5 4.758 -16.562 1 76.44 562 ILE B O 1
ATOM 10981 N N . ASP B 1 563 ? -10.547 5.902 -16.406 1 78.81 563 ASP B N 1
ATOM 10982 C CA . ASP B 1 563 ? -10.562 6.281 -17.812 1 78.81 563 ASP B CA 1
ATOM 10983 C C . ASP B 1 563 ? -10.117 5.121 -18.703 1 78.81 563 ASP B C 1
ATOM 10985 O O . ASP B 1 563 ? -8.938 4.75 -18.688 1 78.81 563 ASP B O 1
ATOM 10989 N N . GLU B 1 564 ? -11.086 4.57 -19.547 1 82.81 564 GLU B N 1
ATOM 10990 C CA . GLU B 1 564 ? -10.828 3.379 -20.344 1 82.81 564 GLU B CA 1
ATOM 10991 C C . GLU B 1 564 ? -9.719 3.631 -21.375 1 82.81 564 GLU B C 1
ATOM 10993 O O . GLU B 1 564 ? -8.906 2.744 -21.641 1 82.81 564 GLU B O 1
ATOM 10998 N N . LYS B 1 565 ? -9.727 4.801 -21.891 1 81.31 565 LYS B N 1
ATOM 10999 C CA . LYS B 1 565 ? -8.695 5.125 -22.875 1 81.31 565 LYS B CA 1
ATOM 11000 C C . LYS B 1 565 ? -7.312 5.16 -22.219 1 81.31 565 LYS B C 1
ATOM 11002 O O . LYS B 1 565 ? -6.355 4.602 -22.75 1 81.31 565 LYS B O 1
ATOM 11007 N N . ASN B 1 566 ? -7.328 5.785 -21.078 1 80.81 566 ASN B N 1
ATOM 11008 C CA . ASN B 1 566 ? -6.078 5.828 -20.328 1 80.81 566 ASN B CA 1
ATOM 11009 C C . ASN B 1 566 ? -5.625 4.43 -19.922 1 80.81 566 ASN B C 1
ATOM 11011 O O . ASN B 1 566 ? -4.434 4.113 -19.984 1 80.81 566 ASN B O 1
ATOM 11015 N N . LEU B 1 567 ? -6.582 3.678 -19.547 1 84.56 567 LEU B N 1
ATOM 11016 C CA . LEU B 1 567 ? -6.266 2.311 -19.141 1 84.56 567 LEU B CA 1
ATOM 11017 C C . LEU B 1 567 ? -5.656 1.531 -20.297 1 84.56 567 LEU B C 1
ATOM 11019 O O . LEU B 1 567 ? -4.609 0.896 -20.141 1 84.56 567 LEU B O 1
ATOM 11023 N N . LYS B 1 568 ? -6.238 1.609 -21.438 1 87.19 568 LYS B N 1
ATOM 11024 C CA . LYS B 1 568 ? -5.762 0.892 -22.609 1 87.19 568 LYS B CA 1
ATOM 11025 C C . LYS B 1 568 ? -4.359 1.352 -23 1 87.19 568 LYS B C 1
ATOM 11027 O O . LYS B 1 568 ? -3.502 0.53 -23.328 1 87.19 568 LYS B O 1
ATOM 11032 N N . ASN B 1 569 ? -4.168 2.615 -22.906 1 84.62 569 ASN B N 1
ATOM 11033 C CA . ASN B 1 569 ? -2.857 3.16 -23.25 1 84.62 569 ASN B CA 1
ATOM 11034 C C . ASN B 1 569 ? -1.779 2.676 -22.281 1 84.62 569 ASN B C 1
ATOM 11036 O O . ASN B 1 569 ? -0.664 2.359 -22.703 1 84.62 569 ASN B O 1
ATOM 11040 N N . GLN B 1 570 ? -2.195 2.598 -21.156 1 84 570 GLN B N 1
ATOM 11041 C CA . GLN B 1 570 ? -1.223 2.176 -20.141 1 84 570 GLN B CA 1
ATOM 11042 C C . GLN B 1 570 ? -0.923 0.683 -20.266 1 84 570 GLN B C 1
ATOM 11044 O O . GLN B 1 570 ? 0.215 0.255 -20.062 1 84 570 GLN B O 1
ATOM 11049 N N . ILE B 1 571 ? -1.935 -0.096 -20.562 1 87.69 571 ILE B N 1
ATOM 11050 C CA . ILE B 1 571 ? -1.698 -1.52 -20.781 1 87.69 571 ILE B CA 1
ATOM 11051 C C . ILE B 1 571 ? -0.789 -1.716 -21.984 1 87.69 571 ILE B C 1
ATOM 11053 O O . ILE B 1 571 ? 0.157 -2.506 -21.938 1 87.69 571 ILE B O 1
ATOM 11057 N N . LYS B 1 572 ? -1.073 -0.956 -23 1 87.31 572 LYS B N 1
ATOM 11058 C CA . LYS B 1 572 ? -0.251 -1.018 -24.203 1 87.31 572 LYS B CA 1
ATOM 11059 C C . LYS B 1 572 ? 1.202 -0.669 -23.891 1 87.31 572 LYS B C 1
ATOM 11061 O O . LYS B 1 572 ? 2.121 -1.302 -24.422 1 87.31 572 LYS B O 1
ATOM 11066 N N . ALA B 1 573 ? 1.314 0.261 -22.969 1 85.44 573 ALA B N 1
ATOM 11067 C CA . ALA B 1 573 ? 2.65 0.739 -22.625 1 85.44 573 ALA B CA 1
ATOM 11068 C C . ALA B 1 573 ? 3.355 -0.235 -21.688 1 85.44 573 ALA B C 1
ATOM 11070 O O . ALA B 1 573 ? 4.574 -0.163 -21.516 1 85.44 573 ALA B O 1
ATOM 11071 N N . SER B 1 574 ? 2.602 -1.108 -21.109 1 84.25 574 SER B N 1
ATOM 11072 C CA . SER B 1 574 ? 3.156 -2.012 -20.109 1 84.25 574 SER B CA 1
ATOM 11073 C C . SER B 1 574 ? 4.254 -2.889 -20.703 1 84.25 574 SER B C 1
ATOM 11075 O O . SER B 1 574 ? 5.199 -3.266 -20 1 84.25 574 SER B O 1
ATOM 11077 N N . GLN B 1 575 ? 4.074 -3.16 -21.953 1 84.31 575 GLN B N 1
ATOM 11078 C CA . GLN B 1 575 ? 5.109 -3.951 -22.609 1 84.31 575 GLN B CA 1
ATOM 11079 C C . GLN B 1 575 ? 6.453 -3.227 -22.594 1 84.31 575 GLN B C 1
ATOM 11081 O O . GLN B 1 575 ? 7.492 -3.846 -22.359 1 84.31 575 GLN B O 1
ATOM 11086 N N . SER B 1 576 ? 6.371 -1.988 -22.797 1 82.06 576 SER B N 1
ATOM 11087 C CA . SER B 1 576 ? 7.598 -1.196 -22.766 1 82.06 576 SER B CA 1
ATOM 11088 C C . SER B 1 576 ? 8.219 -1.193 -21.375 1 82.06 576 SER B C 1
ATOM 11090 O O . SER B 1 576 ? 9.445 -1.213 -21.234 1 82.06 576 SER B O 1
ATOM 11092 N N . GLU B 1 577 ? 7.406 -1.114 -20.375 1 81.38 577 GLU B N 1
ATOM 11093 C CA . GLU B 1 577 ? 7.918 -1.175 -19.016 1 81.38 577 GLU B CA 1
ATOM 11094 C C . GLU B 1 577 ? 8.547 -2.535 -18.719 1 81.38 577 GLU B C 1
ATOM 11096 O O . GLU B 1 577 ? 9.578 -2.617 -18.062 1 81.38 577 GLU B O 1
ATOM 11101 N N . ARG B 1 578 ? 7.961 -3.494 -19.188 1 82.69 578 ARG B N 1
ATOM 11102 C CA . ARG B 1 578 ? 8.516 -4.832 -19.016 1 82.69 578 ARG B CA 1
ATOM 11103 C C . ARG B 1 578 ? 9.875 -4.957 -19.703 1 82.69 578 ARG B C 1
ATOM 11105 O O . ARG B 1 578 ? 10.805 -5.527 -19.141 1 82.69 578 ARG B O 1
ATOM 11112 N N . GLU B 1 579 ? 9.961 -4.398 -20.812 1 81.69 579 GLU B N 1
ATOM 11113 C CA . GLU B 1 579 ? 11.219 -4.426 -21.547 1 81.69 579 GLU B CA 1
ATOM 11114 C C . GLU B 1 579 ? 12.312 -3.668 -20.797 1 81.69 579 GLU B C 1
ATOM 11116 O O . GLU B 1 579 ? 13.477 -4.078 -20.812 1 81.69 579 GLU B O 1
ATOM 11121 N N . ARG B 1 580 ? 11.898 -2.746 -20.203 1 83 580 ARG B N 1
ATOM 11122 C CA . ARG B 1 580 ? 12.852 -1.915 -19.484 1 83 580 ARG B CA 1
ATOM 11123 C C . ARG B 1 580 ? 13.438 -2.67 -18.281 1 83 580 ARG B C 1
ATOM 11125 O O . ARG B 1 580 ? 14.609 -2.482 -17.938 1 83 580 ARG B O 1
ATOM 11132 N N . ILE B 1 581 ? 12.641 -3.48 -17.672 1 84.31 581 ILE B N 1
ATOM 11133 C CA . ILE B 1 581 ? 13.133 -4.129 -16.453 1 84.31 581 ILE B CA 1
ATOM 11134 C C . ILE B 1 581 ? 13.484 -5.582 -16.75 1 84.31 581 ILE B C 1
ATOM 11136 O O . ILE B 1 581 ? 13.68 -6.383 -15.836 1 84.31 581 ILE B O 1
ATOM 11140 N N . ASP B 1 582 ? 13.477 -5.957 -17.969 1 82.75 582 ASP B N 1
ATOM 11141 C CA . ASP B 1 582 ? 13.695 -7.336 -18.391 1 82.75 582 ASP B CA 1
ATOM 11142 C C . ASP B 1 582 ? 15.07 -7.832 -17.953 1 82.75 582 ASP B C 1
ATOM 11144 O O . ASP B 1 582 ? 15.203 -8.953 -17.453 1 82.75 582 ASP B O 1
ATOM 11148 N N . LEU B 1 583 ? 15.992 -6.969 -18.125 1 85.25 583 LEU B N 1
ATOM 11149 C CA . LEU B 1 583 ? 17.344 -7.312 -17.688 1 85.25 583 LEU B CA 1
ATOM 11150 C C . LEU B 1 583 ? 17.375 -7.602 -16.203 1 85.25 583 LEU B C 1
ATOM 11152 O O . LEU B 1 583 ? 18.031 -8.547 -15.758 1 85.25 583 LEU B O 1
ATOM 11156 N N . LEU B 1 584 ? 16.734 -6.758 -15.477 1 86.25 584 LEU B N 1
ATOM 11157 C CA . LEU B 1 584 ? 16.656 -6.949 -14.039 1 86.25 584 LEU B CA 1
ATOM 11158 C C . LEU B 1 584 ? 16.016 -8.281 -13.695 1 86.25 584 LEU B C 1
ATOM 11160 O O . LEU B 1 584 ? 16.531 -9.047 -12.883 1 86.25 584 LEU B O 1
ATOM 11164 N N . MET B 1 585 ? 14.984 -8.617 -14.328 1 78.38 585 MET B N 1
ATOM 11165 C CA . MET B 1 585 ? 14.203 -9.82 -14.039 1 78.38 585 MET B CA 1
ATOM 11166 C C . MET B 1 585 ? 14.953 -11.078 -14.461 1 78.38 585 MET B C 1
ATOM 11168 O O . MET B 1 585 ? 14.961 -12.078 -13.742 1 78.38 585 MET B O 1
ATOM 11172 N N . SER B 1 586 ? 15.633 -10.961 -15.539 1 77.5 586 SER B N 1
ATOM 11173 C CA . SER B 1 586 ? 16.25 -12.148 -16.125 1 77.5 586 SER B CA 1
ATOM 11174 C C . SER B 1 586 ? 17.656 -12.375 -15.578 1 77.5 586 SER B C 1
ATOM 11176 O O . SER B 1 586 ? 18.047 -13.508 -15.312 1 77.5 586 SER B O 1
ATOM 11178 N N . GLU B 1 587 ? 18.438 -11.242 -15.391 1 82.94 587 GLU B N 1
ATOM 11179 C CA . GLU B 1 587 ? 19.859 -11.391 -15.086 1 82.94 587 GLU B CA 1
ATOM 11180 C C . GLU B 1 587 ? 20.156 -11.094 -13.617 1 82.94 587 GLU B C 1
ATOM 11182 O O . GLU B 1 587 ? 20.969 -11.758 -12.984 1 82.94 587 GLU B O 1
ATOM 11187 N N . TYR B 1 588 ? 19.562 -10.156 -13.039 1 84.81 588 TYR B N 1
ATOM 11188 C CA . TYR B 1 588 ? 19.844 -9.797 -11.648 1 84.81 588 TYR B CA 1
ATOM 11189 C C . TYR B 1 588 ? 19.125 -10.719 -10.688 1 84.81 588 TYR B C 1
ATOM 11191 O O . TYR B 1 588 ? 19.719 -11.227 -9.727 1 84.81 588 TYR B O 1
ATOM 11199 N N . ILE B 1 589 ? 17.797 -10.828 -10.836 1 76.25 589 ILE B N 1
ATOM 11200 C CA . ILE B 1 589 ? 16.953 -11.461 -9.828 1 76.25 589 ILE B CA 1
ATOM 11201 C C . ILE B 1 589 ? 16.719 -12.93 -10.188 1 76.25 589 ILE B C 1
ATOM 11203 O O . ILE B 1 589 ? 16.547 -13.773 -9.305 1 76.25 589 ILE B O 1
ATOM 11207 N N . ASN B 1 590 ? 16.984 -13.219 -11.164 1 62.75 590 ASN B N 1
ATOM 11208 C CA . ASN B 1 590 ? 16.625 -14.547 -11.664 1 62.75 590 ASN B CA 1
ATOM 11209 C C . ASN B 1 590 ? 15.18 -14.898 -11.344 1 62.75 590 ASN B C 1
ATOM 11211 O O . ASN B 1 590 ? 14.578 -14.312 -10.445 1 62.75 590 ASN B O 1
ATOM 11215 N N . ASP B 1 591 ? 14.336 -15.344 -12.195 1 52.53 591 ASP B N 1
ATOM 11216 C CA . ASP B 1 591 ? 12.898 -15.609 -12.195 1 52.53 591 ASP B CA 1
ATOM 11217 C C . ASP B 1 591 ? 12.461 -16.219 -10.859 1 52.53 591 ASP B C 1
ATOM 11219 O O . ASP B 1 591 ? 11.266 -16.375 -10.609 1 52.53 591 ASP B O 1
ATOM 11223 N N . ASN B 1 592 ? 13.352 -16.5 -10.047 1 51.41 592 ASN B N 1
ATOM 11224 C CA . ASN B 1 592 ? 12.961 -17.188 -8.82 1 51.41 592 ASN B CA 1
ATOM 11225 C C . ASN B 1 592 ? 12.109 -16.297 -7.93 1 51.41 592 ASN B C 1
ATOM 11227 O O . ASN B 1 592 ? 11.344 -16.781 -7.09 1 51.41 592 ASN B O 1
ATOM 11231 N N . SER B 1 593 ? 12.344 -15.07 -8.148 1 50.06 593 SER B N 1
ATOM 11232 C CA . SER B 1 593 ? 11.781 -14.148 -7.172 1 50.06 593 SER B CA 1
ATOM 11233 C C . SER B 1 593 ? 10.273 -13.992 -7.363 1 50.06 593 SER B C 1
ATOM 11235 O O . SER B 1 593 ? 9.578 -13.492 -6.477 1 50.06 593 SER B O 1
ATOM 11237 N N . ILE B 1 594 ? 9.875 -14.367 -8.531 1 50 594 ILE B N 1
ATOM 11238 C CA . ILE B 1 594 ? 8.461 -14.164 -8.82 1 50 594 ILE B CA 1
ATOM 11239 C C . ILE B 1 594 ? 7.641 -15.312 -8.234 1 50 594 ILE B C 1
ATOM 11241 O O . ILE B 1 594 ? 6.461 -15.148 -7.918 1 50 594 ILE B O 1
ATOM 11245 N N . SER B 1 595 ? 8.312 -16.484 -8.164 1 47.38 595 SER B N 1
ATOM 11246 C CA . SER B 1 595 ? 7.531 -17.641 -7.75 1 47.38 595 SER B CA 1
ATOM 11247 C C . SER B 1 595 ? 7.211 -17.594 -6.258 1 47.38 595 SER B C 1
ATOM 11249 O O . SER B 1 595 ? 8.117 -17.594 -5.422 1 47.38 595 SER B O 1
ATOM 11251 N N . HIS B 1 596 ? 6.367 -16.688 -5.973 1 47.44 596 HIS B N 1
ATOM 11252 C CA . HIS B 1 596 ? 5.941 -16.797 -4.582 1 47.44 596 HIS B CA 1
ATOM 11253 C C . HIS B 1 596 ? 5.777 -18.25 -4.176 1 47.44 596 HIS B C 1
ATOM 11255 O O . HIS B 1 596 ? 5.051 -19.016 -4.828 1 47.44 596 HIS B O 1
ATOM 11261 N N . SER B 1 597 ? 6.906 -18.859 -3.826 1 45.47 597 SER B N 1
ATOM 11262 C CA . SER B 1 597 ? 6.715 -20.219 -3.334 1 45.47 597 SER B CA 1
ATOM 11263 C C . SER B 1 597 ? 5.355 -20.375 -2.666 1 45.47 597 SER B C 1
ATOM 11265 O O . SER B 1 597 ? 4.898 -19.484 -1.954 1 45.47 597 SER B O 1
ATOM 11267 N N . GLU B 1 598 ? 4.5 -21.094 -3.324 1 48.41 598 GLU B N 1
ATOM 11268 C CA . GLU B 1 598 ? 3.33 -21.469 -2.535 1 48.41 598 GLU B CA 1
ATOM 11269 C C . GLU B 1 598 ? 3.682 -21.594 -1.057 1 48.41 598 GLU B C 1
ATOM 11271 O O . GLU B 1 598 ? 4.688 -22.219 -0.704 1 48.41 598 GLU B O 1
ATOM 11276 N N . ARG B 1 599 ? 3.404 -20.703 -0.372 1 46.91 599 ARG B N 1
ATOM 11277 C CA . ARG B 1 599 ? 3.688 -20.719 1.059 1 46.91 599 ARG B CA 1
ATOM 11278 C C . ARG B 1 599 ? 3.557 -22.125 1.622 1 46.91 599 ARG B C 1
ATOM 11280 O O . ARG B 1 599 ? 2.514 -22.766 1.472 1 46.91 599 ARG B O 1
ATOM 11287 N N . ALA B 1 600 ? 4.785 -22.75 1.928 1 48.41 600 ALA B N 1
ATOM 11288 C CA . ALA B 1 600 ? 4.801 -24.078 2.521 1 48.41 600 ALA B CA 1
ATOM 11289 C C . ALA B 1 600 ? 3.957 -24.125 3.793 1 48.41 600 ALA B C 1
ATOM 11291 O O . ALA B 1 600 ? 3.893 -23.141 4.539 1 48.41 600 ALA B O 1
ATOM 11292 N N . ILE B 1 601 ? 2.994 -25.125 3.809 1 52.47 601 ILE B N 1
ATOM 11293 C CA . ILE B 1 601 ? 2.209 -25.422 5.004 1 52.47 601 ILE B CA 1
ATOM 11294 C C . ILE B 1 601 ? 3.105 -26.047 6.07 1 52.47 601 ILE B C 1
ATOM 11296 O O . ILE B 1 601 ? 3.049 -27.25 6.309 1 52.47 601 ILE B O 1
ATOM 11300 N N . LYS B 1 602 ? 4.285 -25.656 6.387 1 51.5 602 LYS B N 1
ATOM 11301 C CA . LYS B 1 602 ? 5.238 -26.328 7.262 1 51.5 602 LYS B CA 1
ATOM 11302 C C . LYS B 1 602 ? 4.695 -26.453 8.68 1 51.5 602 LYS B C 1
ATOM 11304 O O . LYS B 1 602 ? 4.852 -27.5 9.328 1 51.5 602 LYS B O 1
ATOM 11309 N N . LEU B 1 603 ? 3.959 -25.516 9.148 1 54.72 603 LEU B N 1
ATOM 11310 C CA . LEU B 1 603 ? 3.734 -25.422 10.594 1 54.72 603 LEU B CA 1
ATOM 11311 C C . LEU B 1 603 ? 2.391 -26.031 10.977 1 54.72 603 LEU B C 1
ATOM 11313 O O . LEU B 1 603 ? 1.813 -25.672 12 1 54.72 603 LEU B O 1
ATOM 11317 N N . ARG B 1 604 ? 2.033 -27.266 10.125 1 70.19 604 ARG B N 1
ATOM 11318 C CA . ARG B 1 604 ? 0.728 -27.766 10.531 1 70.19 604 ARG B CA 1
ATOM 11319 C C . ARG B 1 604 ? 0.751 -29.281 10.703 1 70.19 604 ARG B C 1
ATOM 11321 O O . ARG B 1 604 ? -0.267 -29.953 10.508 1 70.19 604 ARG B O 1
ATOM 11328 N N . GLN B 1 605 ? 1.904 -29.797 10.953 1 82.31 605 GLN B N 1
ATOM 11329 C CA . GLN B 1 605 ? 2.049 -31.234 11.125 1 82.31 605 GLN B CA 1
ATOM 11330 C C . GLN B 1 605 ? 1.218 -31.734 12.305 1 82.31 605 GLN B C 1
ATOM 11332 O O . GLN B 1 605 ? 0.518 -32.75 12.188 1 82.31 605 GLN B O 1
ATOM 11337 N N . GLU B 1 606 ? 1.283 -31 13.367 1 81.62 606 GLU B N 1
ATOM 11338 C CA . GLU B 1 606 ? 0.542 -31.406 14.555 1 81.62 606 GLU B CA 1
ATOM 11339 C C . GLU B 1 606 ? -0.96 -31.422 14.289 1 81.62 606 GLU B C 1
ATOM 11341 O O . GLU B 1 606 ? -1.645 -32.406 14.617 1 81.62 606 GLU B O 1
ATOM 11346 N N . SER B 1 607 ? -1.479 -30.438 13.734 1 82.94 607 SER B N 1
ATOM 11347 C CA . SER B 1 607 ? -2.902 -30.344 13.43 1 82.94 607 SER B CA 1
ATOM 11348 C C . SER B 1 607 ? -3.324 -31.422 12.438 1 82.94 607 SER B C 1
ATOM 11350 O O . SER B 1 607 ? -4.434 -31.969 12.531 1 82.94 607 SER B O 1
ATOM 11352 N N . LEU B 1 608 ? -2.484 -31.734 11.531 1 90.25 608 LEU B N 1
ATOM 11353 C CA . LEU B 1 608 ? -2.75 -32.781 10.547 1 90.25 608 LEU B CA 1
ATOM 11354 C C . LEU B 1 608 ? -2.924 -34.125 11.234 1 90.25 608 LEU B C 1
ATOM 11356 O O . LEU B 1 608 ? -3.904 -34.844 10.984 1 90.25 608 LEU B O 1
ATOM 11360 N N . TRP B 1 609 ? -2.061 -34.469 12.133 1 94 609 TRP B N 1
ATOM 11361 C CA . TRP B 1 609 ? -2.082 -35.812 12.75 1 94 609 TRP B CA 1
ATOM 11362 C C . TRP B 1 609 ? -3.18 -35.906 13.797 1 94 609 TRP B C 1
ATOM 11364 O O . TRP B 1 609 ? -3.721 -36.969 14.047 1 94 609 TRP B O 1
ATOM 11374 N N . GLU B 1 610 ? -3.52 -34.719 14.383 1 92.81 610 GLU B N 1
ATOM 11375 C CA . GLU B 1 610 ? -4.703 -34.719 15.234 1 92.81 610 GLU B CA 1
ATOM 11376 C C . GLU B 1 610 ? -5.957 -35.062 14.445 1 92.81 610 GLU B C 1
ATOM 11378 O O . GLU B 1 610 ? -6.781 -35.844 14.906 1 92.81 610 GLU B O 1
ATOM 11383 N N . LEU B 1 611 ? -6.055 -34.531 13.336 1 95.19 611 LEU B N 1
ATOM 11384 C CA . LEU B 1 611 ? -7.203 -34.812 12.484 1 95.19 611 LEU B CA 1
ATOM 11385 C C . LEU B 1 611 ? -7.164 -36.281 12.023 1 95.19 611 LEU B C 1
ATOM 11387 O O . LEU B 1 611 ? -8.203 -36.938 11.945 1 95.19 611 LEU B O 1
ATOM 11391 N N . VAL B 1 612 ? -5.977 -36.75 11.664 1 97.06 612 VAL B N 1
ATOM 11392 C CA . VAL B 1 612 ? -5.824 -38.156 11.266 1 97.06 612 VAL B CA 1
ATOM 11393 C C . VAL B 1 612 ? -6.324 -39.062 12.383 1 97.06 612 VAL B C 1
ATOM 11395 O O . VAL B 1 612 ? -7.082 -40 12.125 1 97.06 612 VAL B O 1
ATOM 11398 N N . ASN B 1 613 ? -5.938 -38.781 13.578 1 95.56 613 ASN B N 1
ATOM 11399 C CA . ASN B 1 613 ? -6.344 -39.594 14.719 1 95.56 613 ASN B CA 1
ATOM 11400 C C . ASN B 1 613 ? -7.859 -39.531 14.922 1 95.56 613 ASN B C 1
ATOM 11402 O O . ASN B 1 613 ? -8.469 -40.562 15.234 1 95.56 613 ASN B O 1
ATOM 11406 N N . ASP B 1 614 ? -8.414 -38.375 14.797 1 96.5 614 ASP B N 1
ATOM 11407 C CA . ASP B 1 614 ? -9.867 -38.25 14.891 1 96.5 614 ASP B CA 1
ATOM 11408 C C . ASP B 1 614 ? -10.562 -39.125 13.852 1 96.5 614 ASP B C 1
ATOM 11410 O O . ASP B 1 614 ? -11.531 -39.812 14.164 1 96.5 614 ASP B O 1
ATOM 11414 N N . LEU B 1 615 ? -10.07 -39.094 12.625 1 97.12 615 LEU B N 1
ATOM 11415 C CA . LEU B 1 615 ? -10.688 -39.844 11.531 1 97.12 615 LEU B CA 1
ATOM 11416 C C . LEU B 1 615 ? -10.562 -41.344 11.734 1 97.12 615 LEU B C 1
ATOM 11418 O O . LEU B 1 615 ? -11.516 -42.094 11.5 1 97.12 615 LEU B O 1
ATOM 11422 N N . VAL B 1 616 ? -9.406 -41.75 12.148 1 95.75 616 VAL B N 1
ATOM 11423 C CA . VAL B 1 616 ? -9.195 -43.188 12.406 1 95.75 616 VAL B CA 1
ATOM 11424 C C . VAL B 1 616 ? -10.188 -43.656 13.469 1 95.75 616 VAL B C 1
ATOM 11426 O O . VAL B 1 616 ? -10.789 -44.719 13.32 1 95.75 616 VAL B O 1
ATOM 11429 N N . ALA B 1 617 ? -10.375 -42.844 14.5 1 94.75 617 ALA B N 1
ATOM 11430 C CA . ALA B 1 617 ? -11.336 -43.188 15.555 1 94.75 617 ALA B CA 1
ATOM 11431 C C . ALA B 1 617 ? -12.758 -43.25 15 1 94.75 617 ALA B C 1
ATOM 11433 O O . ALA B 1 617 ? -13.516 -44.156 15.328 1 94.75 617 ALA B O 1
ATOM 11434 N N . ILE B 1 618 ? -13.125 -42.312 14.203 1 95.5 618 ILE B N 1
ATOM 11435 C CA . ILE B 1 618 ? -14.461 -42.188 13.648 1 95.5 618 ILE B CA 1
ATOM 11436 C C . ILE B 1 618 ? -14.766 -43.406 12.758 1 95.5 618 ILE B C 1
ATOM 11438 O O . ILE B 1 618 ? -15.898 -43.875 12.734 1 95.5 618 ILE B O 1
ATOM 11442 N N . PHE B 1 619 ? -13.781 -43.906 11.984 1 93.69 619 PHE B N 1
ATOM 11443 C CA . PHE B 1 619 ? -13.969 -45.031 11.07 1 93.69 619 PHE B CA 1
ATOM 11444 C C . PHE B 1 619 ? -14.305 -46.281 11.836 1 93.69 619 PHE B C 1
ATOM 11446 O O . PHE B 1 619 ? -14.875 -47.219 11.273 1 93.69 619 PHE B O 1
ATOM 11453 N N . GLU B 1 620 ? -14.016 -46.312 13.094 1 87.06 620 GLU B N 1
ATOM 11454 C CA . GLU B 1 620 ? -14.234 -47.531 13.906 1 87.06 620 GLU B CA 1
ATOM 11455 C C . GLU B 1 620 ? -15.5 -47.375 14.75 1 87.06 620 GLU B C 1
ATOM 11457 O O . GLU B 1 620 ? -15.922 -48.344 15.391 1 87.06 620 GLU B O 1
ATOM 11462 N N . MET B 1 621 ? -16.125 -46.312 14.688 1 89.12 621 MET B N 1
ATOM 11463 C CA . MET B 1 621 ? -17.266 -46.031 15.562 1 89.12 621 MET B CA 1
ATOM 11464 C C . MET B 1 621 ? -18.562 -46.5 14.914 1 89.12 621 MET B C 1
ATOM 11466 O O . MET B 1 621 ? -18.75 -46.375 13.703 1 89.12 621 MET B O 1
ATOM 11470 N N . ASP B 1 622 ? -19.438 -46.938 15.781 1 83.81 622 ASP B N 1
ATOM 11471 C CA . ASP B 1 622 ? -20.766 -47.312 15.32 1 83.81 622 ASP B CA 1
ATOM 11472 C C . ASP B 1 622 ? -21.609 -46.094 15.023 1 83.81 622 ASP B C 1
ATOM 11474 O O . ASP B 1 622 ? -22.344 -46.062 14.031 1 83.81 622 ASP B O 1
ATOM 11478 N N . ASN B 1 623 ? -21.438 -45.094 15.906 1 89.12 623 ASN B N 1
ATOM 11479 C CA . ASN B 1 623 ? -22.109 -43.812 15.703 1 89.12 623 ASN B CA 1
ATOM 11480 C C . ASN B 1 623 ? -21.094 -42.688 15.508 1 89.12 623 ASN B C 1
ATOM 11482 O O . ASN B 1 623 ? -20.797 -41.938 16.438 1 89.12 623 ASN B O 1
ATOM 11486 N N . PRO B 1 624 ? -20.719 -42.5 14.336 1 91.5 624 PRO B N 1
ATOM 11487 C CA . PRO B 1 624 ? -19.672 -41.531 14.047 1 91.5 624 PRO B CA 1
ATOM 11488 C C . PRO B 1 624 ? -20.078 -40.094 14.422 1 91.5 624 PRO B C 1
ATOM 11490 O O . PRO B 1 624 ? -19.219 -39.281 14.758 1 91.5 624 PRO B O 1
ATOM 11493 N N . LEU B 1 625 ? -21.344 -39.75 14.453 1 92.44 625 LEU B N 1
ATOM 11494 C CA . LEU B 1 625 ? -21.828 -38.406 14.672 1 92.44 625 LEU B CA 1
ATOM 11495 C C . LEU B 1 625 ? -21.641 -37.969 16.125 1 92.44 625 LEU B C 1
ATOM 11497 O O . LEU B 1 625 ? -21.734 -36.781 16.453 1 92.44 625 LEU B O 1
ATOM 11501 N N . SER B 1 626 ? -21.438 -38.875 17 1 91.81 626 SER B N 1
ATOM 11502 C CA . SER B 1 626 ? -21.25 -38.562 18.422 1 91.81 626 SER B CA 1
ATOM 11503 C C . SER B 1 626 ? -19.828 -38.094 18.703 1 91.81 626 SER B C 1
ATOM 11505 O O . SER B 1 626 ? -19.531 -37.562 19.781 1 91.81 626 SER B O 1
ATOM 11507 N N . HIS B 1 627 ? -18.953 -38.25 17.797 1 94.56 627 HIS B N 1
ATOM 11508 C CA . HIS B 1 627 ? -17.578 -37.812 17.969 1 94.56 627 HIS B CA 1
ATOM 11509 C C . HIS B 1 627 ? -17.484 -36.312 18.141 1 94.56 627 HIS B C 1
ATOM 11511 O O . HIS B 1 627 ? -18.234 -35.562 17.5 1 94.56 627 HIS B O 1
ATOM 11517 N N . GLN B 1 628 ? -16.516 -35.844 18.875 1 92.69 628 GLN B N 1
ATOM 11518 C CA . GLN B 1 628 ? -16.344 -34.438 19.219 1 92.69 628 GLN B CA 1
ATOM 11519 C C . GLN B 1 628 ? -16.094 -33.594 17.969 1 92.69 628 GLN B C 1
ATOM 11521 O O . GLN B 1 628 ? -16.453 -32.406 17.922 1 92.69 628 GLN B O 1
ATOM 11526 N N . LEU B 1 629 ? -15.57 -34.156 16.922 1 94 629 LEU B N 1
ATOM 11527 C CA . LEU B 1 629 ? -15.234 -33.469 15.672 1 94 629 LEU B CA 1
ATOM 11528 C C . LEU B 1 629 ? -16.484 -32.875 15.031 1 94 629 LEU B C 1
ATOM 11530 O O . LEU B 1 629 ? -16.406 -31.812 14.391 1 94 629 LEU B O 1
ATOM 11534 N N . PHE B 1 630 ? -17.625 -33.5 15.289 1 93.44 630 PHE B N 1
ATOM 11535 C CA . PHE B 1 630 ? -18.844 -33.125 14.586 1 93.44 630 PHE B CA 1
ATOM 11536 C C . PHE B 1 630 ? -19.781 -32.344 15.508 1 93.44 630 PHE B C 1
ATOM 11538 O O . PHE B 1 630 ? -20.922 -32.062 15.141 1 93.44 630 PHE B O 1
ATOM 11545 N N . GLN B 1 631 ? -19.344 -31.922 16.578 1 88.38 631 GLN B N 1
ATOM 11546 C CA . GLN B 1 631 ? -20.203 -31.297 17.578 1 88.38 631 GLN B CA 1
ATOM 11547 C C . GLN B 1 631 ? -20.609 -29.891 17.156 1 88.38 631 GLN B C 1
ATOM 11549 O O . GLN B 1 631 ? -21.781 -29.516 17.25 1 88.38 631 GLN B O 1
ATOM 11554 N N . LYS B 1 632 ? -19.703 -29.141 16.688 1 85 632 LYS B N 1
ATOM 11555 C CA . LYS B 1 632 ? -19.969 -27.75 16.359 1 85 632 LYS B CA 1
ATOM 11556 C C . LYS B 1 632 ? -20.719 -27.641 15.031 1 85 632 LYS B C 1
ATOM 11558 O O . LYS B 1 632 ? -21.609 -26.797 14.891 1 85 632 LYS B O 1
ATOM 11563 N N . TYR B 1 633 ? -20.359 -28.453 14.047 1 89.06 633 TYR B N 1
ATOM 11564 C CA . TYR B 1 633 ? -20.969 -28.484 12.727 1 89.06 633 TYR B CA 1
ATOM 11565 C C . TYR B 1 633 ? -21.391 -29.906 12.359 1 89.06 633 TYR B C 1
ATOM 11567 O O . TYR B 1 633 ? -20.75 -30.578 11.562 1 89.06 633 TYR B O 1
ATOM 11575 N N . LYS B 1 634 ? -22.531 -30.219 12.844 1 89.94 634 LYS B N 1
ATOM 11576 C CA . LYS B 1 634 ? -23 -31.594 12.688 1 89.94 634 LYS B CA 1
ATOM 11577 C C . LYS B 1 634 ? -23.375 -31.875 11.234 1 89.94 634 LYS B C 1
ATOM 11579 O O . LYS B 1 634 ? -24.203 -31.172 10.648 1 89.94 634 LYS B O 1
ATOM 11584 N N . PRO B 1 635 ? -22.734 -32.906 10.703 1 93.5 635 PRO B N 1
ATOM 11585 C CA . PRO B 1 635 ? -23.109 -33.281 9.336 1 93.5 635 PRO B CA 1
ATOM 11586 C C . PRO B 1 635 ? -24.547 -33.75 9.227 1 93.5 635 PRO B C 1
ATOM 11588 O O . PRO B 1 635 ? -25.016 -34.5 10.109 1 93.5 635 PRO B O 1
ATOM 11591 N N . THR B 1 636 ? -25.25 -33.5 8.18 1 91 636 THR B N 1
ATOM 11592 C CA . THR B 1 636 ? -26.656 -33.812 8.055 1 91 636 THR B CA 1
ATOM 11593 C C . THR B 1 636 ? -26.859 -35.031 7.145 1 91 636 THR B C 1
ATOM 11595 O O . THR B 1 636 ? -27.938 -35.625 7.137 1 91 636 THR B O 1
ATOM 11598 N N . GLU B 1 637 ? -25.812 -35.438 6.418 1 94.12 637 GLU B N 1
ATOM 11599 C CA . GLU B 1 637 ? -26.031 -36.438 5.379 1 94.12 637 GLU B CA 1
ATOM 11600 C C . GLU B 1 637 ? -25.188 -37.688 5.613 1 94.12 637 GLU B C 1
ATOM 11602 O O . GLU B 1 637 ? -24.953 -38.469 4.688 1 94.12 637 GLU B O 1
ATOM 11607 N N . ILE B 1 638 ? -24.75 -37.875 6.797 1 94.25 638 ILE B N 1
ATOM 11608 C CA . ILE B 1 638 ? -24.016 -39.094 7.113 1 94.25 638 ILE B CA 1
ATOM 11609 C C . ILE B 1 638 ? -24.984 -40.188 7.539 1 94.25 638 ILE B C 1
ATOM 11611 O O . ILE B 1 638 ? -25.078 -40.5 8.727 1 94.25 638 ILE B O 1
ATOM 11615 N N . HIS B 1 639 ? -25.734 -40.75 6.723 1 92 639 HIS B N 1
ATOM 11616 C CA . HIS B 1 639 ? -26.641 -41.906 6.801 1 92 639 HIS B CA 1
ATOM 11617 C C . HIS B 1 639 ? -26.781 -42.594 5.449 1 92 639 HIS B C 1
ATOM 11619 O O . HIS B 1 639 ? -26.234 -42.125 4.449 1 92 639 HIS B O 1
ATOM 11625 N N . GLN B 1 640 ? -27.453 -43.625 5.359 1 91.31 640 GLN B N 1
ATOM 11626 C CA . GLN B 1 640 ? -27.453 -44.469 4.172 1 91.31 640 GLN B CA 1
ATOM 11627 C C . GLN B 1 640 ? -27.984 -43.719 2.959 1 91.31 640 GLN B C 1
ATOM 11629 O O . GLN B 1 640 ? -27.406 -43.781 1.873 1 91.31 640 GLN B O 1
ATOM 11634 N N . GLU B 1 641 ? -29.031 -43 3.133 1 93.31 641 GLU B N 1
ATOM 11635 C CA . GLU B 1 641 ? -29.609 -42.25 2.02 1 93.31 641 GLU B CA 1
ATOM 11636 C C . GLU B 1 641 ? -28.625 -41.219 1.499 1 93.31 641 GLU B C 1
ATOM 11638 O O . GLU B 1 641 ? -28.516 -41 0.29 1 93.31 641 GLU B O 1
ATOM 11643 N N . GLY B 1 642 ? -28.016 -40.594 2.418 1 94.75 642 GLY B N 1
ATOM 11644 C CA . GLY B 1 642 ? -27 -39.625 2.037 1 94.75 642 GLY B CA 1
ATOM 11645 C C . GLY B 1 642 ? -25.844 -40.25 1.262 1 94.75 642 GLY B C 1
ATOM 11646 O O . GLY B 1 642 ? -25.375 -39.656 0.284 1 94.75 642 GLY B O 1
ATOM 11647 N N . LEU B 1 643 ? -25.375 -41.375 1.685 1 95.12 643 LEU B N 1
ATOM 11648 C CA . LEU B 1 643 ? -24.312 -42.125 0.998 1 95.12 643 LEU B CA 1
ATOM 11649 C C . LEU B 1 643 ? -24.734 -42.5 -0.408 1 95.12 643 LEU B C 1
ATOM 11651 O O . LEU B 1 643 ? -23.969 -42.375 -1.359 1 95.12 643 LEU B O 1
ATOM 11655 N N . ASP B 1 644 ? -25.938 -42.969 -0.519 1 94.88 644 ASP B N 1
ATOM 11656 C CA . ASP B 1 644 ? -26.453 -43.406 -1.815 1 94.88 644 ASP B CA 1
ATOM 11657 C C . ASP B 1 644 ? -26.484 -42.25 -2.807 1 94.88 644 ASP B C 1
ATOM 11659 O O . ASP B 1 644 ? -26.156 -42.406 -3.984 1 94.88 644 ASP B O 1
ATOM 11663 N N . ARG B 1 645 ? -26.844 -41.125 -2.338 1 95.69 645 ARG B N 1
ATOM 11664 C CA . ARG B 1 645 ? -26.844 -39.938 -3.186 1 95.69 645 ARG B CA 1
ATOM 11665 C C . ARG B 1 645 ? -25.438 -39.594 -3.666 1 95.69 645 ARG B C 1
ATOM 11667 O O . ARG B 1 645 ? -25.234 -39.25 -4.828 1 95.69 645 ARG B O 1
ATOM 11674 N N . LEU B 1 646 ? -24.531 -39.719 -2.742 1 96.25 646 LEU B N 1
ATOM 11675 C CA . LEU B 1 646 ? -23.125 -39.438 -3.072 1 96.25 646 LEU B CA 1
ATOM 11676 C C . LEU B 1 646 ? -22.609 -40.438 -4.113 1 96.25 646 LEU B C 1
ATOM 11678 O O . LEU B 1 646 ? -21.938 -40.031 -5.062 1 96.25 646 LEU B O 1
ATOM 11682 N N . ILE B 1 647 ? -22.891 -41.656 -3.957 1 96 647 ILE B N 1
ATOM 11683 C CA . ILE B 1 647 ? -22.453 -42.719 -4.875 1 96 647 ILE B CA 1
ATOM 11684 C C . ILE B 1 647 ? -23.062 -42.469 -6.258 1 96 647 ILE B C 1
ATOM 11686 O O . ILE B 1 647 ? -22.406 -42.688 -7.277 1 96 647 ILE B O 1
ATOM 11690 N N . ALA B 1 648 ? -24.203 -41.938 -6.309 1 96.25 648 ALA B N 1
ATOM 11691 C CA . ALA B 1 648 ? -24.938 -41.719 -7.555 1 96.25 648 ALA B CA 1
ATOM 11692 C C . ALA B 1 648 ? -24.406 -40.5 -8.297 1 96.25 648 ALA B C 1
ATOM 11694 O O . ALA B 1 648 ? -24.688 -40.312 -9.484 1 96.25 648 ALA B O 1
ATOM 11695 N N . CYS B 1 649 ? -23.688 -39.688 -7.625 1 96.75 649 CYS B N 1
ATOM 11696 C CA . CYS B 1 649 ? -23.234 -38.438 -8.203 1 96.75 649 CYS B CA 1
ATOM 11697 C C . CYS B 1 649 ? -22.391 -38.688 -9.453 1 96.75 649 CYS B C 1
ATOM 11699 O O . CYS B 1 649 ? -22.594 -38 -10.469 1 96.75 649 CYS B O 1
ATOM 11701 N N . TYR B 1 650 ? -21.5 -39.625 -9.438 1 97.25 650 TYR B N 1
ATOM 11702 C CA . TYR B 1 650 ? -20.562 -39.812 -10.547 1 97.25 650 TYR B CA 1
ATOM 11703 C C . TYR B 1 650 ? -21.281 -40.406 -11.758 1 97.25 650 TYR B C 1
ATOM 11705 O O . TYR B 1 650 ? -21.203 -39.844 -12.859 1 97.25 650 TYR B O 1
ATOM 11713 N N . PRO B 1 651 ? -22.047 -41.531 -11.609 1 96.94 651 PRO B N 1
ATOM 11714 C CA . PRO B 1 651 ? -22.75 -42.062 -12.773 1 96.94 651 PRO B CA 1
ATOM 11715 C C . PRO B 1 651 ? -23.766 -41.094 -13.344 1 96.94 651 PRO B C 1
ATOM 11717 O O . PRO B 1 651 ? -23.875 -40.938 -14.57 1 96.94 651 PRO B O 1
ATOM 11720 N N . ASN B 1 652 ? -24.5 -40.438 -12.469 1 95.88 652 ASN B N 1
ATOM 11721 C CA . ASN B 1 652 ? -25.469 -39.438 -12.945 1 95.88 652 ASN B CA 1
ATOM 11722 C C . ASN B 1 652 ? -24.766 -38.281 -13.648 1 95.88 652 ASN B C 1
ATOM 11724 O O . ASN B 1 652 ? -25.266 -37.781 -14.656 1 95.88 652 ASN B O 1
ATOM 11728 N N . GLY B 1 653 ? -23.703 -37.844 -13.055 1 96.75 653 GLY B N 1
ATOM 11729 C CA . GLY B 1 653 ? -22.922 -36.812 -13.68 1 96.75 653 GLY B CA 1
ATOM 11730 C C . GLY B 1 653 ? -22.359 -37.188 -15.039 1 96.75 653 GLY B C 1
ATOM 11731 O O . GLY B 1 653 ? -22.297 -36.375 -15.953 1 96.75 653 GLY B O 1
ATOM 11732 N N . LEU B 1 654 ? -21.938 -38.438 -15.125 1 97.25 654 LEU B N 1
ATOM 11733 C CA . LEU B 1 654 ? -21.422 -38.969 -16.391 1 97.25 654 LEU B CA 1
ATOM 11734 C C . LEU B 1 654 ? -22.5 -38.938 -17.469 1 97.25 654 LEU B C 1
ATOM 11736 O O . LEU B 1 654 ? -22.219 -38.531 -18.609 1 97.25 654 LEU B O 1
ATOM 11740 N N . GLU B 1 655 ? -23.719 -39.312 -17.172 1 95.19 655 GLU B N 1
ATOM 11741 C CA . GLU B 1 655 ? -24.828 -39.25 -18.109 1 95.19 655 GLU B CA 1
ATOM 11742 C C . GLU B 1 655 ? -25.141 -37.812 -18.531 1 95.19 655 GLU B C 1
ATOM 11744 O O . GLU B 1 655 ? -25.391 -37.531 -19.703 1 95.19 655 GLU B O 1
ATOM 11749 N N . ARG B 1 656 ? -25.047 -36.938 -17.609 1 95.5 656 ARG B N 1
ATOM 11750 C CA . ARG B 1 656 ? -25.375 -35.531 -17.875 1 95.5 656 ARG B CA 1
ATOM 11751 C C . ARG B 1 656 ? -24.344 -34.938 -18.812 1 95.5 656 ARG B C 1
ATOM 11753 O O . ARG B 1 656 ? -24.703 -34.188 -19.75 1 95.5 656 ARG B O 1
ATOM 11760 N N . ILE B 1 657 ? -23.062 -35.156 -18.594 1 96.56 657 ILE B N 1
ATOM 11761 C CA . ILE B 1 657 ? -22.062 -34.531 -19.438 1 96.56 657 ILE B CA 1
ATOM 11762 C C . ILE B 1 657 ? -22.094 -35.156 -20.828 1 96.56 657 ILE B C 1
ATOM 11764 O O . ILE B 1 657 ? -21.859 -34.469 -21.828 1 96.56 657 ILE B O 1
ATOM 11768 N N . LYS B 1 658 ? -22.391 -36.438 -20.906 1 96.44 658 LYS B N 1
ATOM 11769 C CA . LYS B 1 658 ? -22.562 -37.062 -22.203 1 96.44 658 LYS B CA 1
ATOM 11770 C C . LYS B 1 658 ? -23.75 -36.438 -22.953 1 96.44 658 LYS B C 1
ATOM 11772 O O . LYS B 1 658 ? -23.688 -36.25 -24.172 1 96.44 658 LYS B O 1
ATOM 11777 N N . GLY B 1 659 ? -24.781 -36.188 -22.188 1 95.06 659 GLY B N 1
ATOM 11778 C CA . GLY B 1 659 ? -25.906 -35.469 -22.781 1 95.06 659 GLY B CA 1
ATOM 11779 C C . GLY B 1 659 ? -25.547 -34.125 -23.312 1 95.06 659 GLY B C 1
ATOM 11780 O O . GLY B 1 659 ? -25.969 -33.75 -24.422 1 95.06 659 GLY B O 1
ATOM 11781 N N . ILE B 1 660 ? -24.828 -33.406 -22.531 1 95.56 660 ILE B N 1
ATOM 11782 C CA . ILE B 1 660 ? -24.375 -32.062 -22.953 1 95.56 660 ILE B CA 1
ATOM 11783 C C . ILE B 1 660 ? -23.5 -32.188 -24.203 1 95.56 660 ILE B C 1
ATOM 11785 O O . ILE B 1 660 ? -23.625 -31.375 -25.125 1 95.56 660 ILE B O 1
ATOM 11789 N N . TYR B 1 661 ? -22.656 -33.219 -24.234 1 96.75 661 TYR B N 1
ATOM 11790 C CA . TYR B 1 661 ? -21.781 -33.469 -25.375 1 96.75 661 TYR B CA 1
ATOM 11791 C C . TYR B 1 661 ? -22.609 -33.688 -26.656 1 96.75 661 TYR B C 1
ATOM 11793 O O . TYR B 1 661 ? -22.344 -33.062 -27.688 1 96.75 661 TYR B O 1
ATOM 11801 N N . ARG B 1 662 ? -23.641 -34.438 -26.609 1 96.69 662 ARG B N 1
ATOM 11802 C CA . ARG B 1 662 ? -24.5 -34.719 -27.75 1 96.69 662 ARG B CA 1
ATOM 11803 C C . ARG B 1 662 ? -25.312 -33.5 -28.156 1 96.69 662 ARG B C 1
ATOM 11805 O O . ARG B 1 662 ? -25.531 -33.281 -29.344 1 96.69 662 ARG B O 1
ATOM 11812 N N . GLN B 1 663 ? -25.625 -32.688 -27.219 1 95.31 663 GLN B N 1
ATOM 11813 C CA . GLN B 1 663 ? -26.547 -31.578 -27.453 1 95.31 663 GLN B CA 1
ATOM 11814 C C . GLN B 1 663 ? -25.797 -30.328 -27.891 1 95.31 663 GLN B C 1
ATOM 11816 O O . GLN B 1 663 ? -26.25 -29.609 -28.781 1 95.31 663 GLN B O 1
ATOM 11821 N N . GLU B 1 664 ? -24.672 -30.062 -27.281 1 94.44 664 GLU B N 1
ATOM 11822 C CA . GLU B 1 664 ? -24.062 -28.734 -27.438 1 94.44 664 GLU B CA 1
ATOM 11823 C C . GLU B 1 664 ? -22.781 -28.828 -28.25 1 94.44 664 GLU B C 1
ATOM 11825 O O . GLU B 1 664 ? -22.375 -27.844 -28.891 1 94.44 664 GLU B O 1
ATOM 11830 N N . VAL B 1 665 ? -22.078 -29.969 -28.203 1 95.56 665 VAL B N 1
ATOM 11831 C CA . VAL B 1 665 ? -20.812 -30.094 -28.922 1 95.56 665 VAL B CA 1
ATOM 11832 C C . VAL B 1 665 ? -21.062 -30.703 -30.297 1 95.56 665 VAL B C 1
ATOM 11834 O O . VAL B 1 665 ? -20.75 -30.078 -31.312 1 95.56 665 VAL B O 1
ATOM 11837 N N . LEU B 1 666 ? -21.719 -31.891 -30.312 1 95.44 666 LEU B N 1
ATOM 11838 C CA . LEU B 1 666 ? -22 -32.562 -31.562 1 95.44 666 LEU B CA 1
ATOM 11839 C C . LEU B 1 666 ? -23.25 -31.984 -32.219 1 95.44 666 LEU B C 1
ATOM 11841 O O . LEU B 1 666 ? -23.406 -32.062 -33.438 1 95.44 666 LEU B O 1
ATOM 11845 N N . LYS B 1 667 ? -24.125 -31.5 -31.422 1 93.62 667 LYS B N 1
ATOM 11846 C CA . LYS B 1 667 ? -25.375 -30.891 -31.859 1 93.62 667 LYS B CA 1
ATOM 11847 C C . LYS B 1 667 ? -26.234 -31.906 -32.625 1 93.62 667 LYS B C 1
ATOM 11849 O O . LYS B 1 667 ? -26.797 -31.578 -33.688 1 93.62 667 LYS B O 1
ATOM 11854 N N . ILE B 1 668 ? -26.312 -33.062 -32.188 1 94.06 668 ILE B N 1
ATOM 11855 C CA . ILE B 1 668 ? -27.078 -34.125 -32.844 1 94.06 668 ILE B CA 1
ATOM 11856 C C . ILE B 1 668 ? -28.406 -34.312 -32.125 1 94.06 668 ILE B C 1
ATOM 11858 O O . ILE B 1 668 ? -29.297 -35.031 -32.594 1 94.06 668 ILE B O 1
ATOM 11862 N N . GLU B 1 669 ? -28.531 -33.75 -30.922 1 92.94 669 GLU B N 1
ATOM 11863 C CA . GLU B 1 669 ? -29.75 -33.75 -30.125 1 92.94 669 GLU B CA 1
ATOM 11864 C C . GLU B 1 669 ? -30.172 -32.312 -29.766 1 92.94 669 GLU B C 1
ATOM 11866 O O . GLU B 1 669 ? -29.328 -31.422 -29.719 1 92.94 669 GLU B O 1
ATOM 11871 N N . ASN B 1 670 ? -31.422 -32.125 -29.5 1 90.75 670 ASN B N 1
ATOM 11872 C CA . ASN B 1 670 ? -31.906 -30.797 -29.094 1 90.75 670 ASN B CA 1
ATOM 11873 C C . ASN B 1 670 ? -31.422 -30.422 -27.688 1 90.75 670 ASN B C 1
ATOM 11875 O O . ASN B 1 670 ? -31.312 -31.297 -26.812 1 90.75 670 ASN B O 1
ATOM 11879 N N . ARG B 1 671 ? -31.094 -29.156 -27.562 1 85.88 671 ARG B N 1
ATOM 11880 C CA . ARG B 1 671 ? -30.594 -28.641 -26.297 1 85.88 671 ARG B CA 1
ATOM 11881 C C . ARG B 1 671 ? -31.672 -28.688 -25.219 1 85.88 671 ARG B C 1
ATOM 11883 O O . ARG B 1 671 ? -32.781 -28.203 -25.438 1 85.88 671 ARG B O 1
ATOM 11890 N N . ASN B 1 672 ? -31.469 -29.422 -24.172 1 83.75 672 ASN B N 1
ATOM 11891 C CA . ASN B 1 672 ? -32.312 -29.5 -23 1 83.75 672 ASN B CA 1
ATOM 11892 C C . ASN B 1 672 ? -31.609 -29.016 -21.734 1 83.75 672 ASN B C 1
ATOM 11894 O O . ASN B 1 672 ? -30.703 -29.688 -21.25 1 83.75 672 ASN B O 1
ATOM 11898 N N . THR B 1 673 ? -31.969 -27.938 -21.234 1 82.75 673 THR B N 1
ATOM 11899 C CA . THR B 1 673 ? -31.25 -27.344 -20.109 1 82.75 673 THR B CA 1
ATOM 11900 C C . THR B 1 673 ? -31.906 -27.719 -18.797 1 82.75 673 THR B C 1
ATOM 11902 O O . THR B 1 673 ? -31.406 -27.359 -17.719 1 82.75 673 THR B O 1
ATOM 11905 N N . LYS B 1 674 ? -33 -28.406 -18.906 1 75 674 LYS B N 1
ATOM 11906 C CA . LYS B 1 674 ? -33.75 -28.766 -17.688 1 75 674 LYS B CA 1
ATOM 11907 C C . LYS B 1 674 ? -32.906 -29.656 -16.781 1 75 674 LYS B C 1
ATOM 11909 O O . LYS B 1 674 ? -32.344 -30.672 -17.234 1 75 674 LYS B O 1
ATOM 11914 N N . GLY B 1 675 ? -32.688 -29.297 -15.625 1 74.5 675 GLY B N 1
ATOM 11915 C CA . GLY B 1 675 ? -32 -30.109 -14.625 1 74.5 675 GLY B CA 1
ATOM 11916 C C . GLY B 1 675 ? -30.5 -29.922 -14.602 1 74.5 675 GLY B C 1
ATOM 11917 O O . GLY B 1 675 ? -29.812 -30.484 -13.766 1 74.5 675 GLY B O 1
ATOM 11918 N N . ARG B 1 676 ? -30.016 -29.156 -15.445 1 79.38 676 ARG B N 1
ATOM 11919 C CA . ARG B 1 676 ? -28.562 -28.969 -15.539 1 79.38 676 ARG B CA 1
ATOM 11920 C C . ARG B 1 676 ? -28.016 -28.297 -14.297 1 79.38 676 ARG B C 1
ATOM 11922 O O . ARG B 1 676 ? -26.828 -28.406 -13.992 1 79.38 676 ARG B O 1
ATOM 11929 N N . ARG B 1 677 ? -28.797 -27.609 -13.578 1 77.88 677 ARG B N 1
ATOM 11930 C CA . ARG B 1 677 ? -28.328 -26.859 -12.406 1 77.88 677 ARG B CA 1
ATOM 11931 C C . ARG B 1 677 ? -28.734 -27.562 -11.117 1 77.88 677 ARG B C 1
ATOM 11933 O O . ARG B 1 677 ? -28.688 -26.953 -10.039 1 77.88 677 ARG B O 1
ATOM 11940 N N . ALA B 1 678 ? -29.156 -28.75 -11.32 1 82.69 678 ALA B N 1
ATOM 11941 C CA . ALA B 1 678 ? -29.516 -29.531 -10.141 1 82.69 678 ALA B CA 1
ATOM 11942 C C . ALA B 1 678 ? -28.266 -30.094 -9.453 1 82.69 678 ALA B C 1
ATOM 11944 O O . ALA B 1 678 ? -27.359 -30.594 -10.117 1 82.69 678 ALA B O 1
ATOM 11945 N N . VAL B 1 679 ? -28.297 -29.922 -8.18 1 88.12 679 VAL B N 1
ATOM 11946 C CA . VAL B 1 679 ? -27.203 -30.484 -7.383 1 88.12 679 VAL B CA 1
ATOM 11947 C C . VAL B 1 679 ? -27.547 -31.906 -6.973 1 88.12 679 VAL B C 1
ATOM 11949 O O . VAL B 1 679 ? -28.672 -32.188 -6.566 1 88.12 679 VAL B O 1
ATOM 11952 N N . GLY B 1 680 ? -26.531 -32.812 -7.125 1 84.75 680 GLY B N 1
ATOM 11953 C CA . GLY B 1 680 ? -26.75 -34.219 -6.863 1 84.75 680 GLY B CA 1
ATOM 11954 C C . GLY B 1 680 ? -26.828 -34.531 -5.383 1 84.75 680 GLY B C 1
ATOM 11955 O O . GLY B 1 680 ? -27.234 -35.656 -5.008 1 84.75 680 GLY B O 1
ATOM 11956 N N . VAL B 1 681 ? -26.469 -33.594 -4.59 1 91.56 681 VAL B N 1
ATOM 11957 C CA . VAL B 1 681 ? -26.469 -33.844 -3.148 1 91.56 681 VAL B CA 1
ATOM 11958 C C . VAL B 1 681 ? -27.172 -32.688 -2.432 1 91.56 681 VAL B C 1
ATOM 11960 O O . VAL B 1 681 ? -27.531 -31.688 -3.053 1 91.56 681 VAL B O 1
ATOM 11963 N N . VAL B 1 682 ? -27.438 -32.969 -1.166 1 89.12 682 VAL B N 1
ATOM 11964 C CA . VAL B 1 682 ? -27.938 -31.891 -0.311 1 89.12 682 VAL B CA 1
ATOM 11965 C C . VAL B 1 682 ? -26.781 -31.031 0.178 1 89.12 682 VAL B C 1
ATOM 11967 O O . VAL B 1 682 ? -25.781 -31.547 0.671 1 89.12 682 VAL B O 1
ATOM 11970 N N . ARG B 1 683 ? -26.922 -29.797 -0.073 1 89.19 683 ARG B N 1
ATOM 11971 C CA . ARG B 1 683 ? -25.859 -28.859 0.314 1 89.19 683 ARG B CA 1
ATOM 11972 C C . ARG B 1 683 ? -26.234 -28.109 1.581 1 89.19 683 ARG B C 1
ATOM 11974 O O . ARG B 1 683 ? -27.359 -27.625 1.713 1 89.19 683 ARG B O 1
ATOM 11981 N N . THR B 1 684 ? -25.266 -28.078 2.539 1 87.19 684 THR B N 1
ATOM 11982 C CA . THR B 1 684 ? -25.406 -27.281 3.75 1 87.19 684 THR B CA 1
ATOM 11983 C C . THR B 1 684 ? -24.391 -26.141 3.773 1 87.19 684 THR B C 1
ATOM 11985 O O . THR B 1 684 ? -23.203 -26.359 3.555 1 87.19 684 THR B O 1
ATOM 11988 N N . LYS B 1 685 ? -24.844 -25 4.043 1 87.12 685 LYS B N 1
ATOM 11989 C CA . LYS B 1 685 ? -23.984 -23.812 4.125 1 87.12 685 LYS B CA 1
ATOM 11990 C C . LYS B 1 685 ? -23.797 -23.375 5.574 1 87.12 685 LYS B C 1
ATOM 11992 O O . LYS B 1 685 ? -24.562 -23.781 6.457 1 87.12 685 LYS B O 1
ATOM 11997 N N . VAL B 1 686 ? -22.781 -22.703 5.762 1 85.75 686 VAL B N 1
ATOM 11998 C CA . VAL B 1 686 ? -22.469 -22.203 7.094 1 85.75 686 VAL B CA 1
ATOM 11999 C C . VAL B 1 686 ? -23.656 -21.391 7.621 1 85.75 686 VAL B C 1
ATOM 12001 O O . VAL B 1 686 ? -23.984 -21.453 8.805 1 85.75 686 VAL B O 1
ATOM 12004 N N . LYS B 1 687 ? -24.234 -20.609 6.75 1 81.06 687 LYS B N 1
ATOM 12005 C CA . LYS B 1 687 ? -25.391 -19.797 7.121 1 81.06 687 LYS B CA 1
ATOM 12006 C C . LYS B 1 687 ? -26.5 -20.672 7.688 1 81.06 687 LYS B C 1
ATOM 12008 O O . LYS B 1 687 ? -27.234 -20.234 8.578 1 81.06 687 LYS B O 1
ATOM 12013 N N . ASP B 1 688 ? -26.703 -21.859 7.176 1 81.5 688 ASP B N 1
ATOM 12014 C CA . ASP B 1 688 ? -27.75 -22.766 7.641 1 81.5 688 ASP B CA 1
ATOM 12015 C C . ASP B 1 688 ? -27.5 -23.188 9.094 1 81.5 688 ASP B C 1
ATOM 12017 O O . ASP B 1 688 ? -28.438 -23.297 9.883 1 81.5 688 ASP B O 1
ATOM 12021 N N . TYR B 1 689 ? -26.281 -23.375 9.406 1 81.62 689 TYR B N 1
ATOM 12022 C CA . TYR B 1 689 ? -25.922 -23.703 10.781 1 81.62 689 TYR B CA 1
ATOM 12023 C C . TYR B 1 689 ? -26.188 -22.531 11.711 1 81.62 689 TYR B C 1
ATOM 12025 O O . TYR B 1 689 ? -26.688 -22.719 12.836 1 81.62 689 TYR B O 1
ATOM 12033 N N . ASN B 1 690 ? -25.828 -21.375 11.305 1 74.06 690 ASN B N 1
ATOM 12034 C CA . ASN B 1 690 ? -26.062 -20.172 12.102 1 74.06 690 ASN B CA 1
ATOM 12035 C C . ASN B 1 690 ? -27.547 -19.922 12.328 1 74.06 690 ASN B C 1
ATOM 12037 O O . ASN B 1 690 ? -27.953 -19.484 13.406 1 74.06 690 ASN B O 1
ATOM 12041 N N . ASN B 1 691 ? -28.297 -20.172 11.266 1 71.12 691 ASN B N 1
ATOM 12042 C CA . ASN B 1 691 ? -29.75 -20.016 11.383 1 71.12 691 ASN B CA 1
ATOM 12043 C C . ASN B 1 691 ? -30.344 -21.031 12.359 1 71.12 691 ASN B C 1
ATOM 12045 O O . ASN B 1 691 ? -31.266 -20.703 13.102 1 71.12 691 ASN B O 1
ATOM 12049 N N . GLN B 1 692 ? -29.891 -22.172 12.32 1 69.94 692 GLN B N 1
ATOM 12050 C CA . GLN B 1 692 ? -30.359 -23.188 13.25 1 69.94 692 GLN B CA 1
ATOM 12051 C C . GLN B 1 692 ? -30.062 -22.797 14.695 1 69.94 692 GLN B C 1
ATOM 12053 O O . GLN B 1 692 ? -30.891 -22.969 15.578 1 69.94 692 GLN B O 1
ATOM 12058 N N . LYS B 1 693 ? -28.984 -22.156 14.875 1 64.94 693 LYS B N 1
ATOM 12059 C CA . LYS B 1 693 ? -28.625 -21.688 16.219 1 64.94 693 LYS B CA 1
ATOM 12060 C C . LYS B 1 693 ? -29.531 -20.562 16.672 1 64.94 693 LYS B C 1
ATOM 12062 O O . LYS B 1 693 ? -29.953 -20.531 17.828 1 64.94 693 LYS B O 1
ATOM 12067 N N . LYS B 1 694 ? -29.812 -19.703 15.734 1 60.28 694 LYS B N 1
ATOM 12068 C CA . LYS B 1 694 ? -30.719 -18.594 16.047 1 60.28 694 LYS B CA 1
ATOM 12069 C C . LYS B 1 694 ? -32.125 -19.109 16.406 1 60.28 694 LYS B C 1
ATOM 12071 O O . LYS B 1 694 ? -32.75 -18.609 17.328 1 60.28 694 LYS B O 1
ATOM 12076 N N . SER B 1 695 ? -32.531 -20 15.562 1 59.97 695 SER B N 1
ATOM 12077 C CA . SER B 1 695 ? -33.844 -20.562 15.797 1 59.97 695 SER B CA 1
ATOM 12078 C C . SER B 1 695 ? -33.906 -21.281 17.141 1 59.97 695 SER B C 1
ATOM 12080 O O . SER B 1 695 ? -34.906 -21.188 17.859 1 59.97 695 SER B O 1
ATOM 12082 N N . ILE B 1 696 ? -32.875 -21.797 17.406 1 60.28 696 ILE B N 1
ATOM 12083 C CA . ILE B 1 696 ? -32.812 -22.469 18.703 1 60.28 696 ILE B CA 1
ATOM 12084 C C . ILE B 1 696 ? -32.812 -21.422 19.828 1 60.28 696 ILE B C 1
ATOM 12086 O O . ILE B 1 696 ? -33.5 -21.578 20.844 1 60.28 696 ILE B O 1
ATOM 12090 N N . ASN B 1 697 ? -32.094 -20.375 19.469 1 55.94 697 ASN B N 1
ATOM 12091 C CA . ASN B 1 697 ? -32.031 -19.297 20.453 1 55.94 697 ASN B CA 1
ATOM 12092 C C . ASN B 1 697 ? -33.344 -18.531 20.547 1 55.94 697 ASN B C 1
ATOM 12094 O O . ASN B 1 697 ? -33.75 -18.109 21.625 1 55.94 697 ASN B O 1
ATOM 12098 N N . GLN B 1 698 ? -33.906 -18.266 19.453 1 54.28 698 GLN B N 1
ATOM 12099 C CA . GLN B 1 698 ? -35.219 -17.594 19.469 1 54.28 698 GLN B CA 1
ATOM 12100 C C . GLN B 1 698 ? -36.281 -18.469 20.141 1 54.28 698 GLN B C 1
ATOM 12102 O O . GLN B 1 698 ? -37.125 -17.953 20.859 1 54.28 698 GLN B O 1
ATOM 12107 N N . SER B 1 699 ? -36.25 -19.625 19.781 1 51.72 699 SER B N 1
ATOM 12108 C CA . SER B 1 699 ? -37.219 -20.5 20.453 1 51.72 699 SER B CA 1
ATOM 12109 C C . SER B 1 699 ? -37 -20.5 21.969 1 51.72 699 SER B C 1
ATOM 12111 O O . SER B 1 699 ? -37.938 -20.562 22.734 1 51.72 699 SER B O 1
ATOM 12113 N N . VAL B 1 700 ? -35.844 -20.172 22.219 1 51.91 700 VAL B N 1
ATOM 12114 C CA . VAL B 1 700 ? -35.594 -20.078 23.656 1 51.91 700 VAL B CA 1
ATOM 12115 C C . VAL B 1 700 ? -36.062 -18.734 24.188 1 51.91 700 VAL B C 1
ATOM 12117 O O . VAL B 1 700 ? -36.656 -18.656 25.266 1 51.91 700 VAL B O 1
ATOM 12120 N N . THR B 1 701 ? -35.875 -17.719 23.406 1 46.94 701 THR B N 1
ATOM 12121 C CA . THR B 1 701 ? -36.281 -16.391 23.844 1 46.94 701 THR B CA 1
ATOM 12122 C C . THR B 1 701 ? -37.781 -16.234 23.766 1 46.94 701 THR B C 1
ATOM 12124 O O . THR B 1 701 ? -38.375 -15.602 24.641 1 46.94 701 THR B O 1
ATOM 12127 N N . MET B 1 702 ? -38.406 -16.734 22.75 1 44.31 702 MET B N 1
ATOM 12128 C CA . MET B 1 702 ? -39.875 -16.641 22.688 1 44.31 702 MET B CA 1
ATOM 12129 C C . MET B 1 702 ? -40.5 -17.453 23.812 1 44.31 702 MET B C 1
ATOM 12131 O O . MET B 1 702 ? -41.562 -17.078 24.312 1 44.31 702 MET B O 1
ATOM 12135 N N . SER B 1 703 ? -40.031 -18.422 24.141 1 42.94 703 SER B N 1
ATOM 12136 C CA . SER B 1 703 ? -40.562 -19.125 25.281 1 42.94 703 SER B CA 1
ATOM 12137 C C . SER B 1 703 ? -40.406 -18.328 26.562 1 42.94 703 SER B C 1
ATOM 12139 O O . SER B 1 703 ? -41.219 -18.453 27.5 1 42.94 703 SER B O 1
ATOM 12141 N N . LEU B 1 704 ? -39.531 -17.344 26.562 1 41.47 704 LEU B N 1
ATOM 12142 C CA . LEU B 1 704 ? -39.344 -16.5 27.75 1 41.47 704 LEU B CA 1
ATOM 12143 C C . LEU B 1 704 ? -40.25 -15.266 27.688 1 41.47 704 LEU B C 1
ATOM 12145 O O . LEU B 1 704 ? -40.688 -14.766 28.719 1 41.47 704 LEU B O 1
ATOM 12149 N N . GLN B 1 705 ? -40.531 -14.719 26.578 1 36.25 705 GLN B N 1
ATOM 12150 C CA . GLN B 1 705 ? -41.344 -13.508 26.5 1 36.25 705 GLN B CA 1
ATOM 12151 C C . GLN B 1 705 ? -42.812 -13.797 26.75 1 36.25 705 GLN B C 1
ATOM 12153 O O . GLN B 1 705 ? -43.594 -12.883 27.047 1 36.25 705 GLN B O 1
ATOM 12158 N N . SER B 1 706 ? -43.438 -14.922 26.562 1 34.94 706 SER B N 1
ATOM 12159 C CA . SER B 1 706 ? -44.844 -15.094 26.844 1 34.94 706 SER B CA 1
ATOM 12160 C C . SER B 1 706 ? -45.156 -14.953 28.328 1 34.94 706 SER B C 1
ATOM 12162 O O . SER B 1 706 ? -46.312 -14.812 28.719 1 34.94 706 SER B O 1
ATOM 12164 N N . GLN B 1 707 ? -44.406 -15.047 29.312 1 33.25 707 GLN B N 1
ATOM 12165 C CA . GLN B 1 707 ? -44.781 -14.906 30.719 1 33.25 707 GLN B CA 1
ATOM 12166 C C . GLN B 1 707 ? -44.781 -13.438 31.141 1 33.25 707 GLN B C 1
ATOM 12168 O O . GLN B 1 707 ? -45.438 -13.078 32.125 1 33.25 707 GLN B O 1
ATOM 12173 N N . GLN B 1 708 ? -44.062 -12.516 30.609 1 28.92 708 GLN B N 1
ATOM 12174 C CA . GLN B 1 708 ? -43.906 -11.203 31.234 1 28.92 708 GLN B CA 1
ATOM 12175 C C . GLN B 1 708 ? -44.969 -10.227 30.75 1 28.92 708 GLN B C 1
ATOM 12177 O O . GLN B 1 708 ? -44.688 -9.328 29.953 1 28.92 708 GLN B O 1
ATOM 12182 N N . ARG B 1 709 ? -46.156 -10.633 30.172 1 28.48 709 ARG B N 1
ATOM 12183 C CA . ARG B 1 709 ? -47.094 -9.602 29.703 1 28.48 709 ARG B CA 1
ATOM 12184 C C . ARG B 1 709 ? -47.719 -8.867 30.875 1 28.48 709 ARG B C 1
ATOM 12186 O O . ARG B 1 709 ? -48.375 -7.828 30.688 1 28.48 709 ARG B O 1
ATOM 12193 N N . ASP B 1 710 ? -48.156 -9.469 32 1 27.27 710 ASP B N 1
ATOM 12194 C CA . ASP B 1 710 ? -49.188 -8.891 32.875 1 27.27 710 ASP B CA 1
ATOM 12195 C C . ASP B 1 710 ? -48.719 -7.535 33.406 1 27.27 710 ASP B C 1
ATOM 12197 O O . ASP B 1 710 ? -49.531 -6.633 33.625 1 27.27 710 ASP B O 1
ATOM 12201 N N . THR B 1 711 ? -47.688 -7.398 34.156 1 28.19 711 THR B N 1
ATOM 12202 C CA . THR B 1 711 ? -47.469 -6.328 35.125 1 28.19 711 THR B CA 1
ATOM 12203 C C . THR B 1 711 ? -47.125 -5.02 34.438 1 28.19 711 THR B C 1
ATOM 12205 O O . THR B 1 711 ? -46.531 -4.137 35.031 1 28.19 711 THR B O 1
ATOM 12208 N N . ASP B 1 712 ? -47.781 -4.773 33.281 1 25.92 712 ASP B N 1
ATOM 12209 C CA . ASP B 1 712 ? -47.25 -3.701 32.469 1 25.92 712 ASP B CA 1
ATOM 12210 C C . ASP B 1 712 ? -47.625 -2.33 33 1 25.92 712 ASP B C 1
ATOM 12212 O O . ASP B 1 712 ? -47.344 -1.304 32.375 1 25.92 712 ASP B O 1
ATOM 12216 N N . GLU B 1 713 ? -48.781 -2.352 33.875 1 25.89 713 GLU B N 1
ATOM 12217 C CA . GLU B 1 713 ? -49.5 -1.084 33.969 1 25.89 713 GLU B CA 1
ATOM 12218 C C . GLU B 1 713 ? -48.594 0.043 34.406 1 25.89 713 GLU B C 1
ATOM 12220 O O . GLU B 1 713 ? -48.688 1.169 33.938 1 25.89 713 GLU B O 1
ATOM 12225 N N . ILE B 1 714 ? -48.156 -0.065 35.688 1 24.94 714 ILE B N 1
ATOM 12226 C CA . ILE B 1 714 ? -48 1.099 36.562 1 24.94 714 ILE B CA 1
ATOM 12227 C C . ILE B 1 714 ? -46.969 2.035 35.969 1 24.94 714 ILE B C 1
ATOM 12229 O O . ILE B 1 714 ? -46.625 3.064 36.562 1 24.94 714 ILE B O 1
ATOM 12233 N N . LEU B 1 715 ? -46.156 1.657 34.969 1 23.41 715 LEU B N 1
ATOM 12234 C CA . LEU B 1 715 ? -44.875 2.367 35 1 23.41 715 LEU B CA 1
ATOM 12235 C C . LEU B 1 715 ? -45.031 3.809 34.531 1 23.41 715 LEU B C 1
ATOM 12237 O O . LEU B 1 715 ? -44.844 4.102 33.344 1 23.41 715 LEU B O 1
ATOM 12241 N N . ASN B 1 716 ? -46.25 4.406 34.688 1 23.55 716 ASN B N 1
ATOM 12242 C CA . ASN B 1 716 ? -46.312 5.672 33.938 1 23.55 716 ASN B CA 1
ATOM 12243 C C . ASN B 1 716 ? -45.031 6.504 34.188 1 23.55 716 ASN B C 1
ATOM 12245 O O . ASN B 1 716 ? -44.781 7.48 33.469 1 23.55 716 ASN B O 1
ATOM 12249 N N . GLU B 1 717 ? -44.875 6.789 35.531 1 22.33 717 GLU B N 1
ATOM 12250 C CA . GLU B 1 717 ? -44.25 8.031 36 1 22.33 717 GLU B CA 1
ATOM 12251 C C . GLU B 1 717 ? -42.969 8.328 35.25 1 22.33 717 GLU B C 1
ATOM 12253 O O . GLU B 1 717 ? -42.375 7.434 34.656 1 22.33 717 GLU B O 1
ATOM 12258 N N . ASP B 1 718 ? -42.281 9.68 35.469 1 23.45 718 ASP B N 1
ATOM 12259 C CA . ASP B 1 718 ? -41.281 10.625 34.969 1 23.45 718 ASP B CA 1
ATOM 12260 C C . ASP B 1 718 ? -39.906 9.961 34.812 1 23.45 718 ASP B C 1
ATOM 12262 O O . ASP B 1 718 ? -38.969 10.578 34.344 1 23.45 718 ASP B O 1
ATOM 12266 N N . TYR B 1 719 ? -39.531 8.984 35.781 1 23.3 719 TYR B N 1
ATOM 12267 C CA . TYR B 1 719 ? -38.125 8.75 36.094 1 23.3 719 TYR B CA 1
ATOM 12268 C C . TYR B 1 719 ? -37.344 8.344 34.844 1 23.3 719 TYR B C 1
ATOM 12270 O O . TYR B 1 719 ? -37.75 7.445 34.125 1 23.3 719 TYR B O 1
ATOM 12278 N N . LEU B 1 720 ? -36.531 9.383 34.25 1 23.09 720 LEU B N 1
ATOM 12279 C CA . LEU B 1 720 ? -35.594 9.109 33.156 1 23.09 720 LEU B CA 1
ATOM 12280 C C . LEU B 1 720 ? -34.875 7.781 33.375 1 23.09 720 LEU B C 1
ATOM 12282 O O . LEU B 1 720 ? -34.281 7.562 34.406 1 23.09 720 LEU B O 1
ATOM 12286 N N . PRO B 1 721 ? -35.344 6.711 32.969 1 22.73 721 PRO B N 1
ATOM 12287 C CA . PRO B 1 721 ? -34.969 5.375 33.438 1 22.73 721 PRO B CA 1
ATOM 12288 C C . PRO B 1 721 ? -33.469 5.203 33.531 1 22.73 721 PRO B C 1
ATOM 12290 O O . PRO B 1 721 ? -32.719 5.699 32.719 1 22.73 721 PRO B O 1
ATOM 12293 N N . ASP B 1 722 ? -32.875 5.129 34.844 1 22.31 722 ASP B N 1
ATOM 12294 C CA . ASP B 1 722 ? -31.594 4.648 35.344 1 22.31 722 ASP B CA 1
ATOM 12295 C C . ASP B 1 722 ? -31.188 3.367 34.625 1 22.31 722 ASP B C 1
ATOM 12297 O O . ASP B 1 722 ? -31.734 2.295 34.875 1 22.31 722 ASP B O 1
ATOM 12301 N N . THR B 1 723 ? -31.391 3.283 33.344 1 23.22 723 THR B N 1
ATOM 12302 C CA . THR B 1 723 ? -31.031 2.064 32.625 1 23.22 723 THR B CA 1
ATOM 12303 C C . THR B 1 723 ? -29.812 1.403 33.25 1 23.22 723 THR B C 1
ATOM 12305 O O . THR B 1 723 ? -28.703 1.923 33.125 1 23.22 723 THR B O 1
ATOM 12308 N N . THR B 1 724 ? -29.844 0.698 34.375 1 22.39 724 THR B N 1
ATOM 12309 C CA . THR B 1 724 ? -29.25 -0.209 35.344 1 22.39 724 THR B CA 1
ATOM 12310 C C . THR B 1 724 ? -28.312 -1.197 34.656 1 22.39 724 THR B C 1
ATOM 12312 O O . THR B 1 724 ? -28.391 -1.39 33.438 1 22.39 724 THR B O 1
ATOM 12315 N N . ASN B 1 725 ? -28 -2.342 35.469 1 21.56 725 ASN B N 1
ATOM 12316 C CA . ASN B 1 725 ? -26.812 -3.186 35.531 1 21.56 725 ASN B CA 1
ATOM 12317 C C . ASN B 1 725 ? -26.797 -4.195 34.375 1 21.56 725 ASN B C 1
ATOM 12319 O O . ASN B 1 725 ? -27.062 -5.383 34.594 1 21.56 725 ASN B O 1
ATOM 12323 N N . PRO B 1 726 ? -27.516 -4.07 33.375 1 24.64 726 PRO B N 1
ATOM 12324 C CA . PRO B 1 726 ? -27.453 -5.402 32.75 1 24.64 726 PRO B CA 1
ATOM 12325 C C . PRO B 1 726 ? -26.062 -6.031 32.875 1 24.64 726 PRO B C 1
ATOM 12327 O O . PRO B 1 726 ? -25.062 -5.367 32.594 1 24.64 726 PRO B O 1
ATOM 12330 N N . GLN B 1 727 ? -25.984 -6.953 33.781 1 23.41 727 GLN B N 1
ATOM 12331 C CA . GLN B 1 727 ? -25 -8 34.031 1 23.41 727 GLN B CA 1
ATOM 12332 C C . GLN B 1 727 ? -24.438 -8.555 32.719 1 23.41 727 GLN B C 1
ATOM 12334 O O . GLN B 1 727 ? -25.203 -9 31.859 1 23.41 727 GLN B O 1
ATOM 12339 N N . LEU B 1 728 ? -23.484 -7.918 32.375 1 24 728 LEU B N 1
ATOM 12340 C CA . LEU B 1 728 ? -22.516 -8.336 31.375 1 24 728 LEU B CA 1
ATOM 12341 C C . LEU B 1 728 ? -22.344 -9.852 31.391 1 24 728 LEU B C 1
ATOM 12343 O O . LEU B 1 728 ? -21.812 -10.414 32.344 1 24 728 LEU B O 1
ATOM 12347 N N . LYS B 1 729 ? -23.422 -10.594 31.047 1 25.84 729 LYS B N 1
ATOM 12348 C CA . LYS B 1 729 ? -23.141 -12.016 30.906 1 25.84 729 LYS B CA 1
ATOM 12349 C C . LYS B 1 729 ? -21.719 -12.227 30.375 1 25.84 729 LYS B C 1
ATOM 12351 O O . LYS B 1 729 ? -21.469 -12.047 29.172 1 25.84 729 LYS B O 1
ATOM 12356 N N . GLN B 1 730 ? -20.859 -11.781 31.109 1 24.09 730 GLN B N 1
ATOM 12357 C CA . GLN B 1 730 ? -19.469 -12.227 31.016 1 24.09 730 GLN B CA 1
ATOM 12358 C C . GLN B 1 730 ? -19.391 -13.75 30.875 1 24.09 730 GLN B C 1
ATOM 12360 O O . GLN B 1 730 ? -19.922 -14.484 31.703 1 24.09 730 GLN B O 1
ATOM 12365 N N . LYS B 1 731 ? -19.547 -14.305 29.781 1 27.09 731 LYS B N 1
ATOM 12366 C CA . LYS B 1 731 ? -19.203 -15.719 29.828 1 27.09 731 LYS B CA 1
ATOM 12367 C C . LYS B 1 731 ? -18.156 -15.992 30.906 1 27.09 731 LYS B C 1
ATOM 12369 O O . LYS B 1 731 ? -17.031 -15.484 30.828 1 27.09 731 LYS B O 1
ATOM 12374 N N . LYS B 1 732 ? -18.594 -16.078 32.094 1 29.17 732 LYS B N 1
ATOM 12375 C CA . LYS B 1 732 ? -17.797 -16.625 33.188 1 29.17 732 LYS B CA 1
ATOM 12376 C C . LYS B 1 732 ? -16.922 -17.781 32.719 1 29.17 732 LYS B C 1
ATOM 12378 O O . LYS B 1 732 ? -17.438 -18.781 32.219 1 29.17 732 LYS B O 1
ATOM 12383 N N . HIS B 1 733 ? -15.883 -17.375 32.25 1 28.72 733 HIS B N 1
ATOM 12384 C CA . HIS B 1 733 ? -14.898 -18.438 32.125 1 28.72 733 HIS B CA 1
ATOM 12385 C C . HIS B 1 733 ? -14.875 -19.312 33.375 1 28.72 733 HIS B C 1
ATOM 12387 O O . HIS B 1 733 ? -14.547 -18.844 34.469 1 28.72 733 HIS B O 1
ATOM 12393 N N . ARG B 1 734 ? -15.938 -20.125 33.594 1 31.69 734 ARG B N 1
ATOM 12394 C CA . ARG B 1 734 ? -15.953 -21.141 34.656 1 31.69 734 ARG B CA 1
ATOM 12395 C C . ARG B 1 734 ? -14.578 -21.797 34.781 1 31.69 734 ARG B C 1
ATOM 12397 O O . ARG B 1 734 ? -14.102 -22.453 33.875 1 31.69 734 ARG B O 1
ATOM 12404 N N . THR B 1 735 ? -13.781 -21.141 35.594 1 40.22 735 THR B N 1
ATOM 12405 C CA . THR B 1 735 ? -12.57 -21.844 36 1 40.22 735 THR B CA 1
ATOM 12406 C C . THR B 1 735 ? -12.883 -23.266 36.469 1 40.22 735 THR B C 1
ATOM 12408 O O . THR B 1 735 ? -13.719 -23.469 37.344 1 40.22 735 THR B O 1
ATOM 12411 N N . THR B 1 736 ? -12.781 -24.094 35.656 1 44.72 736 THR B N 1
ATOM 12412 C CA . THR B 1 736 ? -13.07 -25.484 36 1 44.72 736 THR B CA 1
ATOM 12413 C C . THR B 1 736 ? -12.43 -25.844 37.312 1 44.72 736 THR 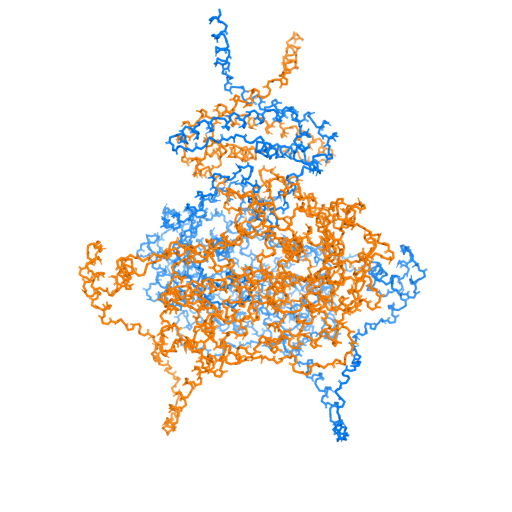B C 1
ATOM 12415 O O . THR B 1 736 ? -11.508 -25.172 37.781 1 44.72 736 THR B O 1
ATOM 12418 N N . LYS B 1 737 ? -13.016 -26.688 38.094 1 51.56 737 LYS B N 1
ATOM 12419 C CA . LYS B 1 737 ? -12.516 -27.188 39.375 1 51.56 737 LYS B CA 1
ATOM 12420 C C . LYS B 1 737 ? -11.008 -27.438 39.312 1 51.56 737 LYS B C 1
ATOM 12422 O O . LYS B 1 737 ? -10.281 -27.094 40.25 1 51.56 737 LYS B O 1
ATOM 12427 N N . GLU B 1 738 ? -10.602 -27.906 38.156 1 52.16 738 GLU B N 1
ATOM 12428 C CA . GLU B 1 738 ? -9.195 -28.219 37.938 1 52.16 738 GLU B CA 1
ATOM 12429 C C . GLU B 1 738 ? -8.352 -26.953 37.875 1 52.16 738 GLU B C 1
ATOM 12431 O O . GLU B 1 738 ? -7.277 -26.875 38.469 1 52.16 738 GLU B O 1
ATOM 12436 N N . LYS B 1 739 ? -8.836 -25.875 37.281 1 55.34 739 LYS B N 1
ATOM 12437 C CA . LYS B 1 739 ? -8.141 -24.609 37.156 1 55.34 739 LYS B CA 1
ATOM 12438 C C . LYS B 1 739 ? -8.07 -23.859 38.5 1 55.34 739 LYS B C 1
ATOM 12440 O O . LYS B 1 739 ? -7.055 -23.25 38.812 1 55.34 739 LYS B O 1
ATOM 12445 N N . MET B 1 740 ? -9.047 -23.984 39.188 1 61.19 740 MET B N 1
ATOM 12446 C CA . MET B 1 740 ? -9.055 -23.391 40.531 1 61.19 740 MET B CA 1
ATOM 12447 C C . MET B 1 740 ? -8.102 -24.141 41.469 1 61.19 740 MET B C 1
ATOM 12449 O O . MET B 1 740 ? -7.426 -23.516 42.281 1 61.19 740 MET B O 1
ATOM 12453 N N . GLU B 1 741 ? -8.102 -25.453 41.312 1 61.19 741 GLU B N 1
ATOM 12454 C CA . GLU B 1 741 ? -7.188 -26.297 42.094 1 61.19 741 GLU B CA 1
ATOM 12455 C C . GLU B 1 741 ? -5.73 -26.016 41.719 1 61.19 741 GLU B C 1
ATOM 12457 O O . GLU B 1 741 ? -4.871 -25.938 42.625 1 61.19 741 GLU B O 1
ATOM 12462 N N . ILE B 1 742 ? -5.551 -25.656 40.469 1 58.12 742 ILE B N 1
ATOM 12463 C CA . ILE B 1 742 ? -4.219 -25.312 40 1 58.12 742 ILE B CA 1
ATOM 12464 C C . ILE B 1 742 ? -3.807 -23.938 40.531 1 58.12 742 ILE B C 1
ATOM 12466 O O . ILE B 1 742 ? -2.688 -23.766 41.031 1 58.12 742 ILE B O 1
ATOM 12470 N N . LEU B 1 743 ? -4.68 -23.031 40.5 1 59.66 743 LEU B N 1
ATOM 12471 C CA . LEU B 1 743 ? -4.379 -21.703 41.031 1 59.66 743 LEU B CA 1
ATOM 12472 C C . LEU B 1 743 ? -4.121 -21.766 42.531 1 59.66 743 LEU B C 1
ATOM 12474 O O . LEU B 1 743 ? -3.213 -21.094 43.031 1 59.66 743 LEU B O 1
ATOM 12478 N N . SER B 1 744 ? -4.867 -22.484 43.156 1 63.94 744 SER B N 1
ATOM 12479 C CA . SER B 1 744 ? -4.699 -22.594 44.594 1 63.94 744 SER B CA 1
ATOM 12480 C C . SER B 1 744 ? -3.35 -23.219 44.938 1 63.94 744 SER B C 1
ATOM 12482 O O . SER B 1 744 ? -2.709 -22.812 45.938 1 63.94 744 SER B O 1
ATOM 12484 N N . ALA B 1 745 ? -2.949 -24.188 44.094 1 64.25 745 ALA B N 1
ATOM 12485 C CA . ALA B 1 745 ? -1.688 -24.875 44.375 1 64.25 745 ALA B CA 1
ATOM 12486 C C . ALA B 1 745 ? -0.497 -24 44 1 64.25 745 ALA B C 1
ATOM 12488 O O . ALA B 1 745 ? 0.573 -24.109 44.625 1 64.25 745 ALA B O 1
ATOM 12489 N N . LEU B 1 746 ? -0.748 -23.016 43 1 62.31 746 LEU B N 1
ATOM 12490 C CA . LEU B 1 746 ? 0.389 -22.25 42.531 1 62.31 746 LEU B CA 1
ATOM 12491 C C . LEU B 1 746 ? 0.409 -20.859 43.156 1 62.31 746 LEU B C 1
ATOM 12493 O O . LEU B 1 746 ? 1.434 -20.172 43.094 1 62.31 746 LEU B O 1
ATOM 12497 N N . LYS B 1 747 ? -0.511 -20.312 43.812 1 60.31 747 LYS B N 1
ATOM 12498 C CA . LYS B 1 747 ? -0.632 -19.031 44.5 1 60.31 747 LYS B CA 1
ATOM 12499 C C . LYS B 1 747 ? 0.393 -18.891 45.625 1 60.31 747 LYS B C 1
ATOM 12501 O O . LYS B 1 747 ? 0.665 -17.797 46.094 1 60.31 747 LYS B O 1
ATOM 12506 N N . VAL B 1 748 ? 0.81 -20.047 46.031 1 64.06 748 VAL B N 1
ATOM 12507 C CA . VAL B 1 748 ? 1.777 -20.016 47.125 1 64.06 748 VAL B CA 1
ATOM 12508 C C . VAL B 1 748 ? 3.088 -19.406 46.656 1 64.06 748 VAL B C 1
ATOM 12510 O O . VAL B 1 748 ? 3.869 -18.891 47.438 1 64.06 748 VAL B O 1
ATOM 12513 N N . TYR B 1 749 ? 3.254 -19.344 45.281 1 57.81 749 TYR B N 1
ATOM 12514 C CA . TYR B 1 749 ? 4.516 -18.812 44.781 1 57.81 749 TYR B CA 1
ATOM 12515 C C . TYR B 1 749 ? 4.352 -17.375 44.312 1 57.81 749 TYR B C 1
ATOM 12517 O O . TYR B 1 749 ? 3.506 -17.078 43.469 1 57.81 749 TYR B O 1
ATOM 12525 N N . LYS B 1 750 ? 4.676 -16.219 45 1 56.69 750 LYS B N 1
ATOM 12526 C CA . LYS B 1 750 ? 4.43 -14.797 44.812 1 56.69 750 LYS B CA 1
ATOM 12527 C C . LYS B 1 750 ? 5.262 -14.242 43.656 1 56.69 750 LYS B C 1
ATOM 12529 O O . LYS B 1 750 ? 4.785 -13.398 42.906 1 56.69 750 LYS B O 1
ATOM 12534 N N . ASP B 1 751 ? 6.512 -14.422 43.531 1 56.59 751 ASP B N 1
ATOM 12535 C CA . ASP B 1 751 ? 7.414 -13.672 42.688 1 56.59 751 ASP B CA 1
ATOM 12536 C C . ASP B 1 751 ? 7.789 -14.477 41.438 1 56.59 751 ASP B C 1
ATOM 12538 O O . ASP B 1 751 ? 7.754 -13.961 40.312 1 56.59 751 ASP B O 1
ATOM 12542 N N . LYS B 1 752 ? 8.484 -15.68 41.594 1 59.09 752 LYS B N 1
ATOM 12543 C CA . LYS B 1 752 ? 8.969 -16.594 40.562 1 59.09 752 LYS B CA 1
ATOM 12544 C C . LYS B 1 752 ? 8.406 -18 40.75 1 59.09 752 LYS B C 1
ATOM 12546 O O . LYS B 1 752 ? 8.453 -18.531 41.875 1 59.09 752 LYS B O 1
ATOM 12551 N N . LEU B 1 753 ? 7.73 -18.484 39.688 1 61.12 753 LEU B N 1
ATOM 12552 C CA . LEU B 1 753 ? 7.211 -19.844 39.75 1 61.12 753 LEU B CA 1
ATOM 12553 C C . LEU B 1 753 ? 8.305 -20.859 39.438 1 61.12 753 LEU B C 1
ATOM 12555 O O . LEU B 1 753 ? 8.852 -20.875 38.344 1 61.12 753 LEU B O 1
ATOM 12559 N N . PRO B 1 754 ? 8.836 -21.625 40.344 1 69.12 754 PRO B N 1
ATOM 12560 C CA . PRO B 1 754 ? 9.883 -22.609 40.094 1 69.12 754 PRO B CA 1
ATOM 12561 C C . PRO B 1 754 ? 9.453 -23.703 39.125 1 69.12 754 PRO B C 1
ATOM 12563 O O . PRO B 1 754 ? 8.281 -24.078 39.094 1 69.12 754 PRO B O 1
ATOM 12566 N N . ASP B 1 755 ? 10.32 -24.094 38.156 1 64.75 755 ASP B N 1
ATOM 12567 C CA . ASP B 1 755 ? 10.07 -25.094 37.125 1 64.75 755 ASP B CA 1
ATOM 12568 C C . ASP B 1 755 ? 9.547 -26.391 37.719 1 64.75 755 ASP B C 1
ATOM 12570 O O . ASP B 1 755 ? 8.711 -27.062 37.125 1 64.75 755 ASP B O 1
ATOM 12574 N N . ASP B 1 756 ? 10.016 -26.766 38.875 1 68.5 756 ASP B N 1
ATOM 12575 C CA . ASP B 1 756 ? 9.602 -28.016 39.531 1 68.5 756 ASP B CA 1
ATOM 12576 C C . ASP B 1 756 ? 8.141 -27.938 39.969 1 68.5 756 ASP B C 1
ATOM 12578 O O . ASP B 1 756 ? 7.418 -28.938 39.875 1 68.5 756 ASP B O 1
ATOM 12582 N N . ALA B 1 757 ? 7.707 -26.781 40.375 1 70.38 757 ALA B N 1
ATOM 12583 C CA . ALA B 1 757 ? 6.32 -26.609 40.812 1 70.38 757 ALA B CA 1
ATOM 12584 C C . ALA B 1 757 ? 5.379 -26.672 39.594 1 70.38 757 ALA B C 1
ATOM 12586 O O . ALA B 1 757 ? 4.289 -27.25 39.688 1 70.38 757 ALA B O 1
ATOM 12587 N N . ILE B 1 758 ? 5.879 -26.172 38.5 1 67.31 758 ILE B N 1
ATOM 12588 C CA . ILE B 1 758 ? 5.133 -26.25 37.25 1 67.31 758 ILE B CA 1
ATOM 12589 C C . ILE B 1 758 ? 5.043 -27.688 36.781 1 67.31 758 ILE B C 1
ATOM 12591 O O . ILE B 1 758 ? 3.977 -28.141 36.375 1 67.31 758 ILE B O 1
ATOM 12595 N N . SER B 1 759 ? 6.078 -28.422 36.844 1 68.38 759 SER B N 1
ATOM 12596 C CA . SER B 1 759 ? 6.102 -29.828 36.469 1 68.38 759 SER B CA 1
ATOM 12597 C C . SER B 1 759 ? 5.148 -30.656 37.312 1 68.38 759 SER B C 1
ATOM 12599 O O . SER B 1 759 ? 4.43 -31.516 36.781 1 68.38 759 SER B O 1
ATOM 12601 N N . SER B 1 760 ? 5.164 -30.422 38.594 1 69 760 SER B N 1
ATOM 12602 C CA . SER B 1 760 ? 4.32 -31.172 39.5 1 69 760 SER B CA 1
ATOM 12603 C C . SER B 1 760 ? 2.842 -30.938 39.25 1 69 760 SER B C 1
ATOM 12605 O O . SER B 1 760 ? 2.035 -31.859 39.281 1 69 760 SER B O 1
ATOM 12607 N N . VAL B 1 761 ? 2.516 -29.672 38.906 1 66.44 761 VAL B N 1
ATOM 12608 C CA . VAL B 1 761 ? 1.134 -29.328 38.594 1 66.44 761 VAL B CA 1
ATOM 12609 C C . VAL B 1 761 ? 0.75 -29.953 37.25 1 66.44 761 VAL B C 1
ATOM 12611 O O . VAL B 1 761 ? -0.354 -30.484 37.094 1 66.44 761 VAL B O 1
ATOM 12614 N N . CYS B 1 762 ? 1.688 -29.875 36.344 1 64.81 762 CYS B N 1
ATOM 12615 C CA . CYS B 1 762 ? 1.439 -30.453 35.031 1 64.81 762 CYS B CA 1
ATOM 12616 C C . CYS B 1 762 ? 1.235 -31.953 35.125 1 64.81 762 CYS B C 1
ATOM 12618 O O . CYS B 1 762 ? 0.445 -32.531 34.375 1 64.81 762 CYS B O 1
ATOM 12620 N N . GLU B 1 763 ? 1.925 -32.625 35.875 1 65.12 763 GLU B N 1
ATOM 12621 C CA . GLU B 1 763 ? 1.792 -34.062 36.062 1 65.12 763 GLU B CA 1
ATOM 12622 C C . GLU B 1 763 ? 0.391 -34.438 36.562 1 65.12 763 GLU B C 1
ATOM 12624 O O . GLU B 1 763 ? -0.118 -35.5 36.219 1 65.12 763 GLU B O 1
ATOM 12629 N N . HIS B 1 764 ? -0.165 -33.594 37.344 1 60.44 764 HIS B N 1
ATOM 12630 C CA . HIS B 1 764 ? -1.472 -33.906 37.906 1 60.44 764 HIS B CA 1
ATOM 12631 C C . HIS B 1 764 ? -2.598 -33.375 37.031 1 60.44 764 HIS B C 1
ATOM 12633 O O . HIS B 1 764 ? -3.771 -33.656 37.281 1 60.44 764 HIS B O 1
ATOM 12639 N N . LEU B 1 765 ? -2.229 -32.5 36.219 1 52.88 765 LEU B N 1
ATOM 12640 C CA . LEU B 1 765 ? -3.254 -31.859 35.406 1 52.88 765 LEU B CA 1
ATOM 12641 C C . LEU B 1 765 ? -3.414 -32.594 34.062 1 52.88 765 LEU B C 1
ATOM 12643 O O . LEU B 1 765 ? -2.502 -33.281 33.625 1 52.88 765 LEU B O 1
ATOM 12647 N N . SER B 1 766 ? -4.555 -32.688 33.625 1 51.88 766 SER B N 1
ATOM 12648 C CA . SER B 1 766 ? -4.832 -33.438 32.406 1 51.88 766 SER B CA 1
ATOM 12649 C C . SER B 1 766 ? -3.873 -33.031 31.281 1 51.88 766 SER B C 1
ATOM 12651 O O . SER B 1 766 ? -3.234 -31.984 31.344 1 51.88 766 SER B O 1
ATOM 12653 N N . GLU B 1 767 ? -3.621 -33.906 30.281 1 52.84 767 GLU B N 1
ATOM 12654 C CA . GLU B 1 767 ? -2.662 -33.875 29.172 1 52.84 767 GLU B CA 1
ATOM 12655 C C . GLU B 1 767 ? -2.734 -32.531 28.438 1 52.84 767 GLU B C 1
ATOM 12657 O O . GLU B 1 767 ? -1.793 -32.156 27.734 1 52.84 767 GLU B O 1
ATOM 12662 N N . ILE B 1 768 ? -3.664 -31.812 28.672 1 51.06 768 ILE B N 1
ATOM 12663 C CA . ILE B 1 768 ? -3.898 -30.609 27.906 1 51.06 768 ILE B CA 1
ATOM 12664 C C . ILE B 1 768 ? -3.064 -29.453 28.484 1 51.06 768 ILE B C 1
ATOM 12666 O O . ILE B 1 768 ? -2.789 -28.469 27.781 1 51.06 768 ILE B O 1
ATOM 12670 N N . TRP B 1 769 ? -2.607 -29.594 29.672 1 57.5 769 TRP B N 1
ATOM 12671 C CA . TRP B 1 769 ? -1.865 -28.547 30.359 1 57.5 769 TRP B CA 1
ATOM 12672 C C . TRP B 1 769 ? -0.362 -28.781 30.25 1 57.5 769 TRP B C 1
ATOM 12674 O O . TRP B 1 769 ? 0.163 -29.766 30.781 1 57.5 769 TRP B O 1
ATOM 12684 N N . THR B 1 770 ? 0.261 -28.109 29.359 1 63.25 770 THR B N 1
ATOM 12685 C CA . THR B 1 770 ? 1.715 -28.125 29.234 1 63.25 770 THR B CA 1
ATOM 12686 C C . THR B 1 770 ? 2.354 -27.125 30.188 1 63.25 770 THR B C 1
ATOM 12688 O O . THR B 1 770 ? 1.681 -26.234 30.703 1 63.25 770 THR B O 1
ATOM 12691 N N . LYS B 1 771 ? 3.539 -27.25 30.359 1 65.88 771 LYS B N 1
ATOM 12692 C CA . LYS B 1 771 ? 4.316 -26.359 31.219 1 65.88 771 LYS B CA 1
ATOM 12693 C C . LYS B 1 771 ? 4.141 -24.906 30.812 1 65.88 771 LYS B C 1
ATOM 12695 O O . LYS B 1 771 ? 3.998 -24.031 31.672 1 65.88 771 LYS B O 1
ATOM 12700 N N . LYS B 1 772 ? 4.035 -24.797 29.656 1 64.75 772 LYS B N 1
ATOM 12701 C CA . LYS B 1 772 ? 3.912 -23.438 29.125 1 64.75 772 LYS B CA 1
ATOM 12702 C C . LYS B 1 772 ? 2.541 -22.844 29.422 1 64.75 772 LYS B C 1
ATOM 12704 O O . LYS B 1 772 ? 2.439 -21.703 29.859 1 64.75 772 LYS B O 1
ATOM 12709 N N . LYS B 1 773 ? 1.601 -23.547 29.281 1 65.19 773 LYS B N 1
ATOM 12710 C CA . LYS B 1 773 ? 0.243 -23.094 29.562 1 65.19 773 LYS B CA 1
ATOM 12711 C C . LYS B 1 773 ? 0.07 -22.781 31.047 1 65.19 773 LYS B C 1
ATOM 12713 O O . LYS B 1 773 ? -0.587 -21.797 31.406 1 65.19 773 LYS B O 1
ATOM 12718 N N . VAL B 1 774 ? 0.692 -23.609 31.703 1 67.31 774 VAL B N 1
ATOM 12719 C CA . VAL B 1 774 ? 0.613 -23.406 33.156 1 67.31 774 VAL B CA 1
ATOM 12720 C C . VAL B 1 774 ? 1.328 -22.109 33.531 1 67.31 774 VAL B C 1
ATOM 12722 O O . VAL B 1 774 ? 0.811 -21.328 34.344 1 67.31 774 VAL B O 1
ATOM 12725 N N . ARG B 1 775 ? 2.381 -21.953 32.969 1 67 775 ARG B N 1
ATOM 12726 C CA . ARG B 1 775 ? 3.148 -20.734 33.219 1 67 775 ARG B CA 1
ATOM 12727 C C . ARG B 1 775 ? 2.389 -19.5 32.781 1 67 775 ARG B C 1
ATOM 12729 O O . ARG B 1 775 ? 2.338 -18.5 33.469 1 67 775 ARG B O 1
ATOM 12736 N N . GLU B 1 776 ? 1.817 -19.562 31.641 1 63.91 776 GLU B N 1
ATOM 12737 C CA . GLU B 1 776 ? 1.055 -18.469 31.062 1 63.91 776 GLU B CA 1
ATOM 12738 C C . GLU B 1 776 ? -0.188 -18.156 31.891 1 63.91 776 GLU B C 1
ATOM 12740 O O . GLU B 1 776 ? -0.5 -17 32.156 1 63.91 776 GLU B O 1
ATOM 12745 N N . TRP B 1 777 ? -0.72 -19.188 32.281 1 63.22 777 TRP B N 1
ATOM 12746 C CA . TRP B 1 777 ? -1.896 -19.094 33.125 1 63.22 777 TRP B CA 1
ATOM 12747 C C . TRP B 1 777 ? -1.539 -18.484 34.469 1 63.22 777 TRP B C 1
ATOM 12749 O O . TRP B 1 777 ? -2.246 -17.594 34.969 1 63.22 777 TRP B O 1
ATOM 12759 N N . TRP B 1 778 ? -0.464 -18.922 34.969 1 62.94 778 TRP B N 1
ATOM 12760 C CA . TRP B 1 778 ? 0.029 -18.391 36.219 1 62.94 778 TRP B CA 1
ATOM 12761 C C . TRP B 1 778 ? 0.427 -16.922 36.094 1 62.94 778 TRP B C 1
ATOM 12763 O O . TRP B 1 778 ? 0.059 -16.094 36.938 1 62.94 778 TRP B O 1
ATOM 12773 N N . ASN B 1 779 ? 1.053 -16.625 35.188 1 60.66 779 ASN B N 1
ATOM 12774 C CA . ASN B 1 779 ? 1.526 -15.258 34.969 1 60.66 779 ASN B CA 1
ATOM 12775 C C . ASN B 1 779 ? 0.366 -14.281 34.812 1 60.66 779 ASN B C 1
ATOM 12777 O O . ASN B 1 779 ? 0.448 -13.133 35.25 1 60.66 779 ASN B O 1
ATOM 12781 N N . TYR B 1 780 ? -0.58 -14.711 34.281 1 58.59 780 TYR B N 1
ATOM 12782 C CA . TYR B 1 780 ? -1.786 -13.922 34.062 1 58.59 780 TYR B CA 1
ATOM 12783 C C . TYR B 1 780 ? -2.533 -13.695 35.344 1 58.59 780 TYR B C 1
ATOM 12785 O O . TYR B 1 780 ? -3.1 -12.617 35.562 1 58.59 780 TYR B O 1
ATOM 12793 N N . HIS B 1 781 ? -2.5 -14.625 36.25 1 56.34 781 HIS B N 1
ATOM 12794 C CA . HIS B 1 781 ? -3.324 -14.547 37.438 1 56.34 781 HIS B CA 1
ATOM 12795 C C . HIS B 1 781 ? -2.488 -14.188 38.656 1 56.34 781 HIS B C 1
ATOM 12797 O O . HIS B 1 781 ? -3.035 -13.891 39.719 1 56.34 781 HIS B O 1
ATOM 12803 N N . LYS B 1 782 ? -1.247 -14.305 38.562 1 54.59 782 LYS B N 1
ATOM 12804 C CA . LYS B 1 782 ? -0.431 -14.086 39.75 1 54.59 782 LYS B CA 1
ATOM 12805 C C . LYS B 1 782 ? -0.657 -12.688 40.312 1 54.59 782 LYS B C 1
ATOM 12807 O O . LYS B 1 782 ? -0.664 -12.5 41.531 1 54.59 782 LYS B O 1
ATOM 12812 N N . ASP B 1 783 ? -0.872 -11.625 39.406 1 50.19 783 ASP B N 1
ATOM 12813 C CA . ASP B 1 783 ? -0.985 -10.281 39.969 1 50.19 783 ASP B CA 1
ATOM 12814 C C . ASP B 1 783 ? -2.447 -9.906 40.219 1 50.19 783 ASP B C 1
ATOM 12816 O O . ASP B 1 783 ? -2.746 -8.781 40.625 1 50.19 783 ASP B O 1
ATOM 12820 N N . LYS B 1 784 ? -3.299 -10.875 39.906 1 44.84 784 LYS B N 1
ATOM 12821 C CA . LYS B 1 784 ? -4.691 -10.609 40.281 1 44.84 784 LYS B CA 1
ATOM 12822 C C . LYS B 1 784 ? -5.035 -11.211 41.625 1 44.84 784 LYS B C 1
ATOM 12824 O O . LYS B 1 784 ? -5.906 -10.703 42.344 1 44.84 784 LYS B O 1
#

Solvent-accessible surface area (backbone atoms only — not comparable to full-atom values): 84990 Å² total; per-residue (Å²): 125,75,69,65,56,54,54,51,51,52,56,62,58,64,63,57,70,54,81,81,42,35,28,53,48,16,28,49,52,19,49,50,56,60,66,41,48,65,64,40,59,75,31,39,63,34,40,44,61,45,81,42,69,65,52,35,52,66,38,45,62,62,64,57,52,33,19,47,47,23,18,52,49,40,40,49,50,56,50,45,55,58,50,37,55,55,28,56,75,67,74,44,81,74,80,74,89,58,69,67,53,53,50,46,31,44,49,52,56,49,43,33,52,46,34,59,72,35,60,86,53,62,47,36,66,31,38,51,49,39,52,36,46,72,29,67,71,40,27,66,59,46,38,45,50,35,33,62,43,33,41,21,57,52,34,40,65,52,47,60,55,45,53,58,50,46,34,72,68,49,61,35,64,74,71,59,82,85,56,92,51,47,48,69,39,35,35,47,46,79,44,71,37,67,30,48,49,44,77,75,48,78,56,70,70,44,73,72,34,66,18,53,27,19,44,33,36,36,38,40,34,78,54,57,88,84,56,76,81,68,87,80,64,75,47,85,82,56,91,81,58,85,69,72,41,83,46,68,67,41,53,50,49,51,49,51,53,53,48,50,51,50,56,62,26,51,75,42,78,53,98,91,39,85,45,63,52,78,91,67,42,71,63,54,51,50,51,55,49,62,70,68,51,74,71,33,44,78,58,76,56,50,49,77,44,45,32,67,45,40,58,49,65,87,39,60,65,48,48,44,50,42,54,51,50,48,39,59,70,66,65,56,55,92,89,50,72,47,42,34,35,17,47,73,74,59,31,56,40,46,60,59,38,25,79,80,41,70,44,51,42,63,34,69,24,56,47,60,49,53,50,51,46,52,46,32,52,40,46,63,32,31,18,62,30,50,58,23,53,44,41,69,65,65,51,80,60,55,61,46,49,66,63,45,63,29,54,70,59,37,50,50,52,53,48,52,49,40,47,26,48,47,49,22,49,52,53,48,30,63,74,69,70,48,54,82,88,43,49,80,34,64,91,76,34,80,41,62,66,44,41,53,48,48,51,46,38,52,55,52,40,36,52,48,43,28,53,48,15,32,34,37,9,15,35,66,47,30,52,37,19,48,20,40,42,40,17,48,30,29,20,47,28,34,43,70,58,31,51,51,50,45,46,35,54,48,50,45,67,23,26,56,56,59,43,53,50,29,37,42,51,43,33,41,52,40,67,45,84,42,88,90,79,48,72,57,46,24,30,28,56,52,44,42,40,45,57,69,40,51,50,45,45,66,57,66,63,73,81,66,44,38,40,49,68,53,39,42,39,45,50,21,15,41,32,51,54,48,60,69,44,38,42,49,43,63,68,66,55,33,58,46,74,70,56,65,63,71,76,75,74,73,93,43,46,67,50,42,52,51,50,19,52,51,48,44,54,40,50,71,40,92,62,50,74,74,40,76,69,28,63,89,44,61,49,79,36,82,49,69,69,39,50,52,35,57,66,43,23,49,63,54,8,42,53,50,47,52,48,45,34,37,23,71,66,68,54,80,43,78,79,73,70,81,67,42,67,43,56,48,52,71,69,55,52,60,67,57,56,53,47,52,50,45,51,54,47,43,55,51,47,55,68,54,56,71,72,73,61,75,82,68,71,72,85,71,74,85,70,71,74,74,82,66,74,74,73,66,79,53,78,64,74,68,60,44,73,64,52,49,52,47,48,65,69,48,62,77,51,80,87,68,79,54,69,67,61,42,49,56,50,32,69,74,37,61,91,81,45,44,60,63,53,51,48,53,53,42,64,66,48,66,87,103,128,74,68,63,58,53,53,52,52,50,60,66,59,64,69,59,71,53,80,78,42,34,27,51,47,14,27,50,50,19,48,49,56,60,66,41,48,66,64,39,59,74,33,39,63,34,41,45,61,45,82,44,70,66,49,35,53,66,37,46,62,63,63,58,53,33,19,48,48,23,17,53,49,40,40,50,52,57,50,46,54,57,50,36,55,55,29,55,74,68,74,44,82,73,79,76,88,57,70,69,53,53,51,47,32,41,48,52,56,49,43,33,52,47,34,60,70,35,57,87,54,62,46,37,64,31,34,51,50,38,52,39,44,73,32,66,73,42,30,66,59,48,39,45,50,36,35,61,43,32,42,21,53,53,35,42,65,53,47,61,54,45,53,58,51,46,36,72,68,51,62,37,65,74,71,58,83,84,58,92,51,47,48,70,38,36,36,45,46,82,44,73,34,66,32,49,43,44,76,71,49,82,61,63,66,43,72,75,35,65,18,53,26,18,41,34,35,36,39,40,33,78,54,58,87,85,57,76,81,67,88,79,64,74,49,88,82,56,91,80,57,86,68,70,41,84,46,69,67,43,53,51,50,52,50,51,54,52,50,50,52,51,56,62,26,51,73,42,78,54,96,91,39,85,46,64,54,77,91,67,43,68,63,54,51,51,50,53,49,62,70,66,53,72,70,33,44,77,58,76,57,50,48,78,43,44,32,68,47,41,58,51,64,87,39,58,64,46,47,43,51,42,52,50,50,47,41,60,69,65,64,56,57,93,88,49,72,47,43,34,35,17,49,72,74,58,30,57,41,46,60,58,39,25,78,81,41,72,44,53,43,63,35,68,24,54,45,61,50,53,50,50,45,52,48,32,52,41,45,64,32,31,19,64,29,48,58,23,52,43,41,69,66,67,51,80,60,54,61,48,50,66,62,46,60,30,54,71,54,37,51,49,52,53,47,51,48,43,47,26,49,46,50,22,49,53,52,48,30,62,72,69,71,49,56,82,84,42,47,80,34,63,90,76,33,82,45,62,66,45,40,53,49,48,50,46,38,53,56,51,41,37,52,49,42,27,54,47,15,32,33,37,9,14,36,66,46,30,53,38,18,48,19,39,43,40,16,45,32,30,19,46,28,35,44,69,57,29,52,50,50,46,47,35,55,48,51,46,69,24,26,56,57,59,43,53,51,30,37,41,52,44,34,40,52,42,68,46,84,50,92,86,66,72,68,58,46,25,30,26,56,53,45,42,41,44,56,68,40,52,49,44,46,66,52,66,62,73,81,67,44,40,40,50,66,55,39,42,38,44,52,21,15,41,32,55,55,48,59,69,44,40,43,48,43,62,69,66,54,34,59,45,74,69,54,64,64,72,77,76,76,70,92,43,47,68,50,42,52,52,50,20,52,52,48,44,52,40,52,73,40,93,60,50,73,76,38,75,69,28,64,88,43,62,50,80,37,82,48,70,68,39,48,52,34,58,66,44,23,47,62,54,6,44,54,48,48,53,47,46,33,36,21,72,66,69,54,80,41,80,80,73,71,81,67,45,69,43,55,49,54,71,70,53,52,61,67,56,55,54,47,52,50,45,51,53,46,43,55,51,47,56,68,56,56,73,71,74,65,75,85,66,72,75,76,69,74,84,71,76,73,76,83,69,73,79,71,69,80,56,80,67,74,71,64,45,73,67,52,50,51,47,47,64,68,51,61,78,49,84,88,68,81,55,69,68,62,42,50,56,51,30,72,73,37,62,90,84,45,42,60,62,52,50,48,54,52,42,63,66,48,70,86,105

Radius of gyration: 39.11 Å; Cα contacts (8 Å, |Δi|>4): 2195; chains: 2; bounding box: 124×115×92 Å

Secondary structure (DSSP, 8-state):
--HHHHHHHHHHHS----THHHHHHHHHHHHHHHHTHHHHHHTHHHHHS-SSHHHHHHHS-HHHHHHHHHHHHHHHHHHHHHHHHHHHHTTPPPP---HHHHHHHHHHHHHHHHHHH-TTS--HHHHHHHHHTT-GGGHHHHHHHHHHTTSSTTHHHHHHHHHHHHHHH--GGGGSPP-TTEEEEEEEEEEEEEEESTTSSSS---EEEEEEEEEEEEEEEE--TTS--S---PPPP-TT---SS--HHHHHHHHHHHHHHHHHH--EEETTEEE------HHHHHHHHHHHSPP---SPPPEEEE---BS-SSSHHHHHHHHHHHHHHTT--TT--EEEEE-HHHHHHHHHHTTT-TTEEEEE-HHHHHHHHHHHHHHHHGGGTHHHHHHHTT---HHHHHTT-SHHHHHHHHHHHHHHHHHHHHHHHHHHT--GGGTT-TTT---HHHHHHHHHHHHHHHHHHHHHHHHTT-HHHHHHHHHHHHHHHHHTT-HHHHHHHHHHHHHHHH-HHHHHHHHH--SEEE----TTT---EEE-HHHHIIIIIIHHHHHH--S-TT-HHHHHHHHHHHHHHHHHTHHIIIIIS-GGGT-------GGGHHHHHHHHHHHHHHHT-S-GGGSGGGSSS--S--SHHHHHHHHHHHHHHHHHHHHHIIIIIS--S----TTTT--SS----HHHHHHHHHHHHHHHHHHHHTTTTGGGGS--S-------------------HHHHHHHHHHTT-SS---HHHHHHHHHHS-TT--HHHHHHHHHHHHT-/--HHHHHHHHHHHS----THHHHHHHHHHHHHHHHTHHHHHHTHHHHHS-SSHHHHHHHS-HHHHHHHHHHHHHHHHHHHHHHHHHHHHTTPPPP---HHHHHHHHHHHHHHHHHHH-TTS--HHHHHHHHHTT-GGGHHHHHHHHHHTTSSTTHHHHHHHHHHHHHHH--GGGGSPP-TTEEEEEEEEEEEEEEESTTSSSS---EEEEEEEEEEEEEEEE--TTS--S---PPPP-TT---SS--HHHHHHHHHHHHHHHHHHT-EEETTEEE------HHHHHHHHHHHSPP---SPPPEEEE---BS-TTSHHHHHHHHHHHHHHTT--TT--EEEEE-HHHHHHHHHHTTT-TTEEEEE-HHHHHHHHHHHHHHHHGGGTHHHHHHHTT---HHHHHTT-SHHHHHHHHHHHHHHHHHHHHHHHHHHT--GGGTT-TTT---HHHHHHHHHHHHHHHHHHHHHHHHTT-HHHHHHHHHHHHHHHHHTT-HHHHHHHHHHHHHHHH-HHHHHHHHH--SEEE----TTS---EEE-HHHHIIIIIIHHHHHH--S-TT-HHHHHHHHHHHHHHHHHTHHIIIIIS-GGGT-------GGGHHHHHHHHHHHHHHHT-S-GGGSGGGSSS--S--SHHHHHHHHHHHHHHHHHHHHHIIIIIS--S----TTTT--SS----HHHHHHHHHHHHHHHHHHHHTSTTGGGTTTTS-------------------HHHHHHHHHHTT-SS---HHHHHHHHHHS-TT--HHHHHHHHHHHHT-

Sequence (1568 aa):
MFTTALELEERVQQRVLPKSYMKEFGCTLGQKLWDSRLNIYSKKSAIESPQTIQEYYNAFPKFLNDFFSGMINELYQKKMKVCNIKRKKHHKLPKIIIPEEITKTVTFIISILLNLAFPQLKVWLPRILASFSRMPRLLGYFRQLLKVCHVISHTDRRERQLANIRMDTTDPSKRLIKGNNIWNLAIIDNIDFKEKTFKFGNIYDVTRGSSHATLRMAFQIQLPIEVKTGPEQVIELTAETLLFGMNQGVENTLTIFQQIICKLLNFKKINEEFTYNTNFNAETIKHEILNKLDYGSCGESPNIVILEPGSNPNSDEEIFHVAEMYKKDFAMESDSFLDIVADEAIFRRLIKCREKWPYIRPLLGQWHTSKDFCSVLLVLFSSYGLLSLASRLGVHFLDKFESAIDYHSTARVLDLIWVAVGVAINIYVNKKEILFSEIMNDEKNKHICLKIWYLYYKWAGIWKAHRMGMRVGNFGLQRDSLSAAGPLYASAAKSNYTTAIAHFLATIAAHPQLEEKLNHCSAFKIPHDIDGGLHHVCFGFDEALETFGVRFIKGNVSGNVIDEKNLKNQIKASQSERERIDLLMSEYINDNSISHSERAIKLRQESLWELVNDLVAIFEMDNPLSHQLFQKYKPTEIHQEGLDRLIACYPNGLERIKGIYRQEVLKIENRNTKGRRAVGVVRTKVKDYNNQKKSINQSVTMSLQSQQRDTDEILNEDYLPDTTNPQLKQKKHRTTKEKMEILSALKVYKDKLPDDAISSVCEHLSEIWTKKKVREWWNYHKDKMFTTALELEERVQQRVLPKSYMKEFGCTLGQKLWDSRLNIYSKKSAIESPQTIQEYYNAFPKFLNDFFSGMINELYQKKMKVCNIKRKKHHKLPKIIIPEEITKTVTFIISILLNLAFPQLKVWLPRILASFSRMPRLLGYFRQLLKVCHVISHTDRRERQLANIRMDTTDPSKRLIKGNNIWNLAIIDNIDFKEKTFKFGNIYDVTRGSSHATLRMAFQIQLPIEVKTGPEQVIELTAETLLFGMNQGVENTLTIFQQIICKLLNFKKINEEFTYNTNFNAETIKHEILNKLDYGSCGESPNIVILEPGSNPNSDEEIFHVAEMYKKDFAMESDSFLDIVADEAIFRRLIKCREKWPYIRPLLGQWHTSKDFCSVLLVLFSSYGLLSLASRLGVHFLDKFESAIDYHSTARVLDLIWVAVGVAINIYVNKKEILFSEIMNDEKNKHICLKIWYLYYKWAGIWKAHRMGMRVGNFGLQRDSLSAAGPLYASAAKSNYTTAIAHFLATIAAHPQLEEKLNHCSAFKIPHDIDGGLHHVCFGFDEALETFGVRFIKGNVSGNVIDEKNLKNQIKASQSERERIDLLMSEYINDNSISHSERAIKLRQESLWELVNDLVAIFEMDNPLSHQLFQKYKPTEIHQEGLDRLIACYPNGLERIKGIYRQEVLKIENRNTKGRRAVGVVRTKVKDYNNQKKSINQSVTMSLQSQQRDTDEILNEDYLPDTTNPQLKQKKHRTTKEKMEILSALKVYKDKLPDDAISSVCEHLSEIWTKKKVREWWNYHKDK

pLDDT: mean 81.14, std 19.65, range [21.31, 98.56]

Organism: Rhizophagus irregularis (strain DAOM 181602 / DAOM 197198 / MUCL 43194) (NCBI:txid747089)

Nearest PDB structures (foldseek):
  7u8r-assembly1_h  TM=2.102E-01  e=2.957E+00  Sus scrofa
  9brb-assembly1_m  TM=2.084E-01  e=4.204E+00  Rattus norvegicus
  7u8r-assembly1_h  TM=2.101E-01  e=2.283E+00  Sus scrofa
  9brb-assembly1_m  TM=2.083E-01  e=3.543E+00  Rattus norvegicus

Foldseek 3Di:
DVVVVVVVVCVVPPPPVPPVRVVVVVVVVLVVQLVCVVQLVVLLCCQQDNPDLVSNLVSADPVLSVVQLVVVVVVVVVVQVVVQVVCVVVVHDRDDDDSVLSSLLSSVVRLVVNCVNDVVRNGHVVVVVVVCVVDVVCVVVVVVSCCSNPVCVPPPVVVVVVLVVLLVPFALLVVDDDDLQKDKAKEKDKFKDFDQPPPVDPDDSDRPFMFIWIWIKIWIFGHDPPQDSDAWFFADDDLPDQQFAADDLLVVLLVVLLVLLLVQQVWDQDPNDIGTDLPDALVRSVVSSLVPDDFQAPGDFTDMTTHQIWHHLPDLVRLLVVQVVVCVSNVDDLRAAHEYEYALVSLVSQVVSCVVPVRYDYAYFLVVLLLVVLLLLLFLCVLVQLLLLLVLLPDDCSQCLNVSVDSLVNLVSLSLLLSLLSNLLSVQCVVLVHDLVCCPPCVRAVQLSNLSSSLSNSLVSLSVQLVSCQFSLAVVSVSSSLSNNLLSCQQSLVLSSNLSSLQNSSSCVRTVSVVVVSSNGVFGWADAPPPDPDHTTTHGPVRVCVQVPNVQLVVQDDDDCNPNVSVSSSSNSSSVVCVVCVCVDPPVVGSNVSCPPSPPPVPRSPSSVVSSVLSSVLSPDPDSQPGPSCVLPGRDQSDDVSSVLSVVSRVVSVVVSSVSSCCPVVNVDDDDCPCSRPHSHDGDHPVNSVVVVVVVVVVVVVVVVVVPPPPPPPDPDDPPPPPDDPPPVPVPPPCDPLNVVLCVQQLVPQDDRDLVSLVVSCVPGPPVDDSVNSVVSCVVPNVD/DVVVVVVVVVVVPPPPVPPVRVVVVVVVVVVVQLVCVVLLVVLLCCQQDNPDLVSNLVSADPVLSVVQLVVVVVVVVVVQVVVQVVCVVVVHDRDDDDSVLSSLLSSVVRLVVNCVNDVVRNGHVVVVVVVCVVDPVCVVVVVVSCCSNPVCVPPPVVVVVVLVVLLVPFALLVPDDDDLQKDKAKEKDKFKDFDQPPPVHPPDSDRPFMFIWIWIKIWIFGHDPPQDSDAWQFADDDLPDQQFAADDLLVVLLVVLLVLLLVQQVWDQDPNDIGTDLPDALVRSVVSSLVPDDFQAPGDFTDMTTHQIWHHLPDLVRLLVVVVVVCVSNVDDLRAAHEYEYALVSLVSQVVSCVVPVRYDYAYFLVVLLLVLLLLLLFLCVLVQLLLLLVLLPDDCSQCLNVSVDSLVNLVSLSLLLSLLSNLLSVQCVVLVHDLVCDCPCVRAVQLSNLSSSLSNSLVSLSVQLVSCQFSLAVVSVSSSLSNNLLSCQQSLVLSSNLSSLQNSSSCVRTVSVVVVSSNGVFGWAAAPPDPDGRTTTHGPVRVCVQVPNVQLVVQDDDDCNPNVSVSSSSNSSSVVCVVCVCVDPPVVGSNVSCPPSPDPPPRSPSSVVSSVLSSVLSPDPDSQPRPSCVLPGRDQSDDVSSVLSVVSRVVSVVVSSVSSCCPVVNVDDDDCPCSRPHSHDGDHPVNSVVVVVVVVVVVVVVVPVPPPPPPPDPPDDPPPPPDDPDPVPVPPPCDPLNVVLCVQQLVPQPDRDLVSLVVSCVPHPPVDDSVNSVVSCVVPSVD